Protein AF-S0FQU8-F1 (afdb_monomer_lite)

Sequence (820 aa):
MLRMFKLFRPVVAGIIILVLTVTQLGYSFAAENESRSEVFINEASGVTETLKKLNVEEFNKYVLDFINKNKKAIEDSIINEKLDRFDISEIEFDIGTGGISFNFSAHYVEKILGIPLKITFTGKILAKLKASADYSQLGIQLTGLENFKIAKCPESVENAIKDYLNTVIPNVFFWQEGETPDGYVSCDINNLRNVIQGLLEKEASKTVMDITLPGGTVKVLVDTVQCDKFDIETGDVRSKAFISLDVNLFSGKSAFFKRFCSIELEADLFIDETDNIWLSVKKNVFTLKDGNEGLHKEINGYIEKELVKKFGKEKLIKLGGGIEIKGAPASNLSDRVKNGFSQPSSPCPVIQGNEITPEQEFVKENSLNRPGDPIVIKGQDISALNGINPDELVAFKYDGGWKQIPVQVDERAVVSVAKIYNASEKIMILFELAGRNDVSILTYTDRNTFTLGDPDKTLDSDDEIVFMSKDAGGMPADFSEPAGVTTGPAVRVVISDPLDKKGCGCVYLFRQDGTLDQSAGKQYVKYDFKLLSGDYKTTYKTGDGPNKEDSAVTTPYYSCHFSDRWIKDEIHIMKGSSSGVDILDRHKELFKPGVSTRTEDTFCEGAATGFPAEGCFTANISGPVRAIRSYMGANSGFITQREHIFYEDREDINTYLRVHPISGVVDFLDYSPAAAGMTYTNDLNKSGVIIDGKPDTLMQGPIKWEMAGGDQGSLVTVHNISSDIPGFSYTSYYLDNNNPQVKTDLQFTGDPYAYGASGIWVDKPIDNTDPTNGMAYNMILKRYMYFENPWYSTEGAEQYSLQSQNPFHITVSPYGNNGY

Structure (mmCIF, N/CA/C/O backbone):
data_AF-S0FQU8-F1
#
_entry.id   AF-S0FQU8-F1
#
loop_
_atom_site.group_PDB
_atom_site.id
_atom_site.type_symbol
_atom_site.label_atom_id
_atom_site.label_alt_id
_atom_site.label_comp_id
_atom_site.label_asym_id
_atom_site.label_entity_id
_atom_site.label_seq_id
_atom_site.pdbx_PDB_ins_code
_atom_site.Cartn_x
_atom_site.Cartn_y
_atom_site.Cartn_z
_atom_site.occupancy
_atom_site.B_iso_or_equiv
_atom_site.auth_seq_id
_atom_site.auth_comp_id
_atom_site.auth_asym_id
_atom_site.auth_atom_id
_atom_site.pdbx_PDB_model_num
ATOM 1 N N . MET A 1 1 ? 13.649 7.682 -9.956 1.00 30.06 1 MET A N 1
ATOM 2 C CA . MET A 1 1 ? 14.308 6.936 -11.052 1.00 30.06 1 MET A CA 1
ATOM 3 C C . MET A 1 1 ? 14.580 7.751 -12.323 1.00 30.06 1 MET A C 1
ATOM 5 O O . MET A 1 1 ? 15.750 7.886 -12.635 1.00 30.06 1 MET A O 1
ATOM 9 N N . LEU A 1 2 ? 13.613 8.418 -12.988 1.00 26.58 2 LEU A N 1
ATOM 10 C CA . LEU A 1 2 ? 13.851 9.258 -14.202 1.00 26.58 2 LEU A CA 1
ATOM 11 C C . LEU A 1 2 ? 14.968 10.333 -14.106 1.00 26.58 2 LEU A C 1
ATOM 13 O O . LEU A 1 2 ? 15.479 10.791 -15.128 1.00 26.58 2 LEU A O 1
ATOM 17 N N . ARG A 1 3 ? 15.382 10.740 -12.894 1.00 30.92 3 ARG A N 1
ATOM 18 C CA . ARG A 1 3 ? 16.563 11.600 -12.662 1.00 30.92 3 ARG A CA 1
ATOM 19 C C . ARG A 1 3 ? 17.856 10.831 -12.326 1.00 30.92 3 ARG A C 1
ATOM 21 O O . ARG A 1 3 ? 18.915 11.322 -12.699 1.00 30.92 3 ARG A O 1
ATOM 28 N N . MET A 1 4 ? 17.780 9.607 -11.782 1.00 33.06 4 MET A N 1
ATOM 29 C CA . MET A 1 4 ? 18.905 8.646 -11.779 1.00 33.06 4 MET A CA 1
ATOM 30 C C . MET A 1 4 ? 19.317 8.253 -13.212 1.00 33.06 4 MET A C 1
ATOM 32 O O . MET A 1 4 ? 20.459 7.896 -13.454 1.00 33.06 4 MET A O 1
ATOM 36 N N . PHE A 1 5 ? 18.433 8.411 -14.198 1.00 38.25 5 PHE A N 1
ATOM 37 C CA . PHE A 1 5 ? 18.767 8.206 -15.612 1.00 38.25 5 PHE A CA 1
ATOM 38 C C . PHE A 1 5 ? 19.471 9.408 -16.270 1.00 38.25 5 PHE A C 1
ATOM 40 O O . PHE A 1 5 ? 20.209 9.241 -17.238 1.00 38.25 5 PHE A O 1
ATOM 47 N N . LYS A 1 6 ? 19.356 10.623 -15.702 1.00 34.81 6 LYS A N 1
ATOM 48 C CA . LYS A 1 6 ? 20.204 11.770 -16.100 1.00 34.81 6 LYS A CA 1
ATOM 49 C C . LYS A 1 6 ? 21.647 11.636 -15.593 1.00 34.81 6 LYS A C 1
ATOM 51 O O . LYS A 1 6 ? 22.536 12.278 -16.145 1.00 34.81 6 LYS A O 1
ATOM 56 N N . LEU A 1 7 ? 21.858 10.786 -14.587 1.00 38.00 7 LEU A N 1
ATOM 57 C CA . LEU A 1 7 ? 23.132 10.484 -13.923 1.00 38.00 7 LEU A CA 1
ATOM 58 C C . LEU A 1 7 ? 24.149 9.810 -14.866 1.00 38.00 7 LEU A C 1
ATOM 60 O O . LEU A 1 7 ? 25.350 9.966 -14.681 1.00 38.00 7 LEU A O 1
ATOM 64 N N . PHE A 1 8 ? 23.676 9.142 -15.925 1.00 40.69 8 PHE A N 1
ATOM 65 C CA . PHE A 1 8 ? 24.520 8.440 -16.897 1.00 40.69 8 PHE A CA 1
ATOM 66 C C . PHE A 1 8 ? 24.907 9.280 -18.124 1.00 40.69 8 PHE A C 1
ATOM 68 O O . PHE A 1 8 ? 25.815 8.877 -18.848 1.00 40.69 8 PHE A O 1
ATOM 75 N N . ARG A 1 9 ? 24.302 10.469 -18.347 1.00 38.44 9 ARG A N 1
ATOM 76 C CA . ARG A 1 9 ? 24.731 11.392 -19.432 1.00 38.44 9 ARG A CA 1
ATOM 77 C C . ARG A 1 9 ? 26.245 11.642 -19.420 1.00 38.44 9 ARG A C 1
ATOM 79 O O . ARG A 1 9 ? 26.845 11.575 -20.491 1.00 38.44 9 ARG A O 1
ATOM 86 N N . PRO A 1 10 ? 26.869 11.957 -18.269 1.00 38.81 10 PRO A N 1
ATOM 87 C CA . PRO A 1 10 ? 28.279 12.322 -18.236 1.00 38.81 10 PRO A CA 1
ATOM 88 C C . PRO A 1 10 ? 29.168 11.077 -18.293 1.00 38.81 10 PRO A C 1
ATOM 90 O O . PRO A 1 10 ? 30.103 11.063 -19.081 1.00 38.81 10 PRO A O 1
ATOM 93 N N . VAL A 1 11 ? 28.811 9.999 -17.578 1.00 38.84 11 VAL A N 1
ATOM 94 C CA . VAL A 1 11 ? 29.508 8.694 -17.603 1.00 38.84 11 VAL A CA 1
ATOM 95 C C . VAL A 1 11 ? 29.686 8.212 -19.047 1.00 38.84 11 VAL A C 1
ATOM 97 O O . VAL A 1 11 ? 30.798 7.952 -19.499 1.00 38.84 11 VAL A O 1
ATOM 100 N N . VAL A 1 12 ? 28.591 8.210 -19.809 1.00 40.94 12 VAL A N 1
ATOM 101 C CA . VAL A 1 12 ? 28.555 7.838 -21.229 1.00 40.94 12 VAL A CA 1
ATOM 102 C C . VAL A 1 12 ? 29.362 8.819 -22.076 1.00 40.94 12 VAL A C 1
ATOM 104 O O . VAL A 1 12 ? 30.084 8.396 -22.972 1.00 40.94 12 VAL A O 1
ATOM 107 N N . ALA A 1 13 ? 29.309 10.122 -21.782 1.00 39.38 13 ALA A N 1
ATOM 108 C CA . ALA A 1 13 ? 30.125 11.112 -22.477 1.00 39.38 13 ALA A CA 1
ATOM 109 C C . ALA A 1 13 ? 31.636 10.890 -22.274 1.00 39.38 13 ALA A C 1
ATOM 111 O O . ALA A 1 13 ? 32.382 11.119 -23.220 1.00 39.38 13 ALA A O 1
ATOM 112 N N . GLY A 1 14 ? 32.097 10.409 -21.113 1.00 41.09 14 GLY A N 1
ATOM 113 C CA . GLY A 1 14 ? 33.517 10.075 -20.898 1.00 41.09 14 GLY A CA 1
ATOM 114 C C . GLY A 1 14 ? 33.940 8.740 -21.454 1.00 41.09 14 GLY A C 1
ATOM 115 O O . GLY A 1 14 ? 35.070 8.622 -21.898 1.00 41.09 14 GLY A O 1
ATOM 116 N N . ILE A 1 15 ? 33.039 7.762 -21.494 1.00 46.47 15 ILE A N 1
ATOM 117 C CA . ILE A 1 15 ? 33.277 6.493 -22.192 1.00 46.47 15 ILE A CA 1
ATOM 118 C C . ILE A 1 15 ? 33.388 6.750 -23.701 1.00 46.47 15 ILE A C 1
ATOM 120 O O . ILE A 1 15 ? 34.278 6.225 -24.360 1.00 46.47 15 ILE A O 1
ATOM 124 N N . ILE A 1 16 ? 32.548 7.638 -24.241 1.00 45.81 16 ILE A N 1
ATOM 125 C CA . ILE A 1 16 ? 32.657 8.132 -25.617 1.00 45.81 16 ILE A CA 1
ATOM 126 C C . ILE A 1 16 ? 33.952 8.928 -25.803 1.00 45.81 16 ILE A C 1
ATOM 128 O O . ILE A 1 16 ? 34.575 8.786 -26.843 1.00 45.81 16 ILE A O 1
ATOM 132 N N . ILE A 1 17 ? 34.396 9.729 -24.827 1.00 41.84 17 ILE A N 1
ATOM 133 C CA . ILE A 1 17 ? 35.707 10.394 -24.891 1.00 41.84 17 ILE A CA 1
ATOM 134 C C . ILE A 1 17 ? 36.839 9.364 -24.862 1.00 41.84 17 ILE A C 1
ATOM 136 O O . ILE A 1 17 ? 37.745 9.514 -25.658 1.00 41.84 17 ILE A O 1
ATOM 140 N N . LEU A 1 18 ? 36.790 8.298 -24.059 1.00 39.66 18 LEU A N 1
ATOM 141 C CA . LEU A 1 18 ? 37.797 7.226 -24.050 1.00 39.66 18 LEU A CA 1
ATOM 142 C C . LEU A 1 18 ? 37.891 6.542 -25.426 1.00 39.66 18 LEU A C 1
ATOM 144 O O . LEU A 1 18 ? 38.974 6.457 -25.997 1.00 39.66 18 LEU A O 1
ATOM 148 N N . VAL A 1 19 ? 36.750 6.145 -26.003 1.00 43.06 19 VAL A N 1
ATOM 149 C CA . VAL A 1 19 ? 36.676 5.560 -27.356 1.00 43.06 19 VAL A CA 1
ATOM 150 C C . VAL A 1 19 ? 37.125 6.568 -28.424 1.00 43.06 19 VAL A C 1
ATOM 152 O O . VAL A 1 19 ? 37.843 6.204 -29.351 1.00 43.06 19 VAL A O 1
ATOM 155 N N . LEU A 1 20 ? 36.776 7.851 -28.276 1.00 40.53 20 LEU A N 1
ATOM 156 C CA . LEU A 1 20 ? 37.171 8.902 -29.215 1.00 40.53 20 LEU A CA 1
ATOM 157 C C . LEU A 1 20 ? 38.639 9.323 -29.081 1.00 40.53 20 LEU A C 1
ATOM 159 O O . LEU A 1 20 ? 39.239 9.693 -30.081 1.00 40.53 20 LEU A O 1
ATOM 163 N N . THR A 1 21 ? 39.227 9.256 -27.886 1.00 40.34 21 THR A N 1
ATOM 164 C CA . THR A 1 21 ? 40.646 9.560 -27.629 1.00 40.34 21 THR A CA 1
ATOM 165 C C . THR A 1 21 ? 41.521 8.479 -28.258 1.00 40.34 21 THR A C 1
ATOM 167 O O . THR A 1 21 ? 42.563 8.795 -28.823 1.00 40.34 21 THR A O 1
ATOM 170 N N . VAL A 1 22 ? 41.039 7.230 -28.285 1.00 38.03 22 VAL A N 1
ATOM 171 C CA . VAL A 1 22 ? 41.637 6.141 -29.073 1.00 38.03 22 VAL A CA 1
ATOM 172 C C . VAL A 1 22 ? 41.535 6.417 -30.585 1.00 38.03 22 VAL A C 1
ATOM 174 O O . VAL A 1 22 ? 42.482 6.127 -31.306 1.00 38.03 22 VAL A O 1
ATOM 177 N N . THR A 1 23 ? 40.460 7.055 -31.074 1.00 38.00 23 THR A N 1
ATOM 178 C CA . THR A 1 23 ? 40.341 7.460 -32.498 1.00 38.00 23 THR A CA 1
ATOM 179 C C . THR A 1 23 ? 41.011 8.799 -32.861 1.00 38.00 23 THR A C 1
ATOM 181 O O . THR A 1 23 ? 41.259 9.052 -34.032 1.00 38.00 23 THR A O 1
ATOM 184 N N . GLN A 1 24 ? 41.310 9.681 -31.898 1.00 36.09 24 GLN A N 1
ATOM 185 C CA . GLN A 1 24 ? 41.872 11.027 -32.133 1.00 36.09 24 GLN A CA 1
ATOM 186 C C . GLN A 1 24 ? 43.407 11.077 -32.139 1.00 36.09 24 GLN A C 1
ATOM 188 O O . GLN A 1 24 ? 43.979 12.147 -32.339 1.00 36.09 24 GLN A O 1
ATOM 193 N N . LEU A 1 25 ? 44.091 9.941 -31.974 1.00 34.69 25 LEU A N 1
ATOM 194 C CA . LEU A 1 25 ? 45.551 9.854 -32.107 1.00 34.69 25 LEU A CA 1
ATOM 195 C C . LEU A 1 25 ? 46.058 9.983 -33.566 1.00 34.69 25 LEU A C 1
ATOM 197 O O . LEU A 1 25 ? 47.266 9.953 -33.788 1.00 34.69 25 LEU A O 1
ATOM 201 N N . GLY A 1 26 ? 45.178 10.205 -34.551 1.00 31.62 26 GLY A N 1
ATOM 202 C CA . GLY A 1 26 ? 45.539 10.617 -35.913 1.00 31.62 26 GLY A CA 1
ATOM 203 C C . GLY A 1 26 ? 45.494 12.141 -36.090 1.00 31.62 26 GLY A C 1
ATOM 204 O O . GLY A 1 26 ? 44.419 12.735 -36.153 1.00 31.62 26 GLY A O 1
ATOM 205 N N . TYR A 1 27 ? 46.658 12.790 -36.173 1.00 26.78 27 TYR A N 1
ATOM 206 C CA . TYR A 1 27 ? 46.768 14.217 -36.500 1.00 26.78 27 TYR A CA 1
ATOM 207 C C . TYR A 1 27 ? 46.469 14.506 -37.991 1.00 26.78 27 TYR A C 1
ATOM 209 O O . TYR A 1 27 ? 46.751 13.710 -38.878 1.00 26.78 27 TYR A O 1
ATOM 217 N N . SER A 1 28 ? 45.907 15.695 -38.219 1.00 31.97 28 SER A N 1
ATOM 218 C CA . SER A 1 28 ? 45.266 16.276 -39.416 1.00 31.97 28 SER A CA 1
ATOM 219 C C . SER A 1 28 ? 46.109 16.478 -40.689 1.00 31.97 28 SER A C 1
ATOM 221 O O . SER A 1 28 ? 47.235 16.943 -40.558 1.00 31.97 28 SER A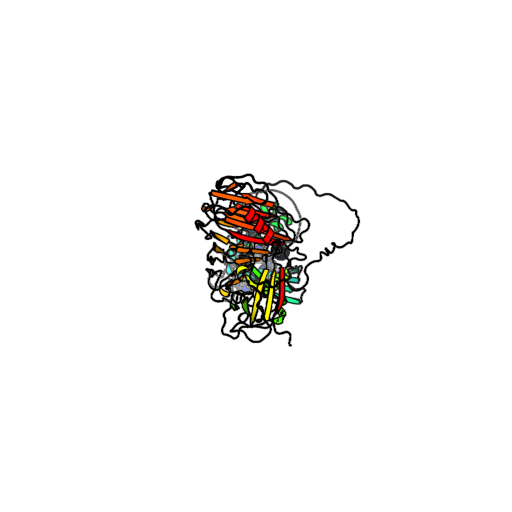 O 1
ATOM 223 N N . PHE A 1 29 ? 45.491 16.379 -41.885 1.00 24.09 29 PHE A N 1
ATOM 224 C CA . PHE A 1 29 ? 45.516 17.390 -42.977 1.00 24.09 29 PHE A CA 1
ATOM 225 C C . PHE A 1 29 ? 44.375 17.156 -44.005 1.00 24.09 29 PHE A C 1
ATOM 227 O O . PHE A 1 29 ? 43.742 16.110 -44.006 1.00 24.09 29 PHE A O 1
ATOM 234 N N . ALA A 1 30 ? 44.042 18.181 -44.800 1.00 25.61 30 ALA A N 1
ATOM 235 C CA . ALA A 1 30 ? 42.754 18.381 -45.478 1.00 25.61 30 ALA A CA 1
ATOM 236 C C . ALA A 1 30 ? 42.638 17.880 -46.943 1.00 25.61 30 ALA A C 1
ATOM 238 O O . ALA A 1 30 ? 43.573 18.043 -47.715 1.00 25.61 30 ALA A O 1
ATOM 239 N N . ALA A 1 31 ? 41.421 17.408 -47.276 1.00 29.11 31 ALA A N 1
ATOM 240 C CA . ALA A 1 31 ? 40.592 17.575 -48.495 1.00 29.11 31 ALA A CA 1
ATOM 241 C C . ALA A 1 31 ? 41.183 17.337 -49.914 1.00 29.11 31 ALA A C 1
ATOM 243 O O . ALA A 1 31 ? 42.023 18.106 -50.357 1.00 29.11 31 ALA A O 1
ATOM 244 N N . GLU A 1 32 ? 40.651 16.377 -50.699 1.00 26.77 32 GLU A N 1
ATOM 245 C CA . GLU A 1 32 ? 39.546 16.527 -51.688 1.00 26.77 32 GLU A CA 1
ATOM 246 C C . GLU A 1 32 ? 39.342 15.267 -52.587 1.00 26.77 32 GLU A C 1
ATOM 248 O O . GLU A 1 32 ? 40.291 14.719 -53.129 1.00 26.77 32 GLU A O 1
ATOM 253 N N . ASN A 1 33 ? 38.060 14.908 -52.777 1.00 27.11 33 ASN A N 1
ATOM 254 C CA . ASN A 1 33 ? 37.357 14.297 -53.930 1.00 27.11 33 ASN A CA 1
ATOM 255 C C . ASN A 1 33 ? 37.579 12.868 -54.520 1.00 27.11 33 ASN A C 1
ATOM 257 O O . ASN A 1 33 ? 38.624 12.511 -55.042 1.00 27.11 33 ASN A O 1
ATOM 261 N N . GLU A 1 34 ? 36.405 12.205 -54.616 1.00 28.61 34 GLU A N 1
ATOM 262 C CA . GLU A 1 34 ? 35.818 11.349 -55.680 1.00 28.61 34 GLU A CA 1
ATOM 263 C C . GLU A 1 34 ? 35.999 9.802 -55.752 1.00 28.61 34 GLU A C 1
ATOM 265 O O . GLU A 1 34 ? 37.003 9.258 -56.185 1.00 28.61 34 GLU A O 1
ATOM 270 N N . SER A 1 35 ? 34.864 9.133 -55.452 1.00 28.05 35 SER A N 1
ATOM 271 C CA . SER A 1 35 ? 34.218 7.952 -56.082 1.00 28.05 35 SER A CA 1
ATOM 272 C C . SER A 1 35 ? 34.878 6.551 -56.137 1.00 28.05 35 SER A C 1
ATOM 274 O O . SER A 1 35 ? 35.732 6.290 -56.970 1.00 28.05 35 SER A O 1
ATOM 276 N N . ARG A 1 36 ? 34.309 5.626 -55.326 1.00 25.69 36 ARG A N 1
ATOM 277 C CA . ARG A 1 36 ? 33.748 4.265 -55.622 1.00 25.69 36 ARG A CA 1
ATOM 278 C C . ARG A 1 36 ? 34.179 3.596 -56.958 1.00 25.69 36 ARG A C 1
ATOM 280 O O . ARG A 1 36 ? 34.014 4.219 -57.995 1.00 25.69 36 ARG A O 1
ATOM 287 N N . SER A 1 37 ? 34.603 2.326 -57.070 1.00 23.67 37 SER A N 1
ATOM 288 C CA . SER A 1 37 ? 34.238 1.065 -56.388 1.00 23.67 37 SER A CA 1
ATOM 289 C C . SER A 1 37 ? 35.248 -0.064 -56.712 1.00 23.67 37 SER A C 1
ATOM 291 O O . SER A 1 37 ? 35.875 -0.026 -57.763 1.00 23.67 37 SER A O 1
ATOM 293 N N . GLU A 1 38 ? 35.221 -1.121 -55.887 1.00 22.06 38 GLU A N 1
ATOM 294 C CA . GLU A 1 38 ? 35.646 -2.520 -56.134 1.00 22.06 38 GLU A CA 1
ATOM 295 C C . GLU A 1 38 ? 37.137 -2.894 -56.008 1.00 22.06 38 GLU A C 1
ATOM 297 O O . GLU A 1 38 ? 37.949 -2.777 -56.921 1.00 22.06 38 GLU A O 1
ATOM 302 N N . VAL A 1 39 ? 37.432 -3.466 -54.834 1.00 21.06 39 VAL A N 1
ATOM 303 C CA . VAL A 1 39 ? 38.631 -4.229 -54.484 1.00 21.06 39 VAL A CA 1
ATOM 304 C C . VAL A 1 39 ? 38.472 -5.668 -54.986 1.00 21.06 39 VAL A C 1
ATOM 306 O O . VAL A 1 39 ? 37.586 -6.390 -54.532 1.00 21.06 39 VAL A O 1
ATOM 309 N N . PHE A 1 40 ? 39.376 -6.104 -55.863 1.00 23.09 40 PHE A N 1
ATOM 310 C CA . PHE A 1 40 ? 39.749 -7.512 -55.998 1.00 23.09 40 PHE A CA 1
ATOM 311 C C . PHE A 1 40 ? 41.177 -7.674 -55.481 1.00 23.09 40 PHE A C 1
ATOM 313 O O . PHE A 1 40 ? 42.123 -7.107 -56.027 1.00 23.09 40 PHE A O 1
ATOM 320 N N . ILE A 1 41 ? 41.301 -8.442 -54.401 1.00 32.69 41 ILE A N 1
ATOM 321 C CA . ILE A 1 41 ? 42.563 -8.850 -53.786 1.00 32.69 41 ILE A CA 1
ATOM 322 C C . ILE A 1 41 ? 43.275 -9.789 -54.762 1.00 32.69 41 ILE A C 1
ATOM 324 O O . ILE A 1 41 ? 42.711 -10.810 -55.156 1.00 32.69 41 ILE A O 1
ATOM 328 N N . ASN A 1 42 ? 44.510 -9.452 -55.132 1.00 24.55 42 ASN A N 1
ATOM 329 C CA . ASN A 1 42 ? 45.421 -10.374 -55.798 1.00 24.55 42 ASN A CA 1
ATOM 330 C C . ASN A 1 42 ? 46.742 -10.464 -55.019 1.00 24.55 42 ASN A C 1
ATOM 332 O O . ASN A 1 42 ? 47.200 -9.502 -54.403 1.00 24.55 42 ASN A O 1
ATOM 336 N N . GLU A 1 43 ? 47.281 -11.673 -55.013 1.00 31.80 43 GLU A N 1
ATOM 337 C CA . GLU A 1 43 ? 48.347 -12.221 -54.184 1.00 31.80 43 GLU A CA 1
ATOM 338 C C . GLU A 1 43 ? 49.638 -11.376 -54.205 1.00 31.80 43 GLU A C 1
ATOM 340 O O . GLU A 1 43 ? 50.146 -11.065 -55.279 1.00 31.80 43 GLU A O 1
ATOM 345 N N . ALA A 1 44 ? 50.173 -11.046 -53.011 1.00 34.53 44 ALA A N 1
ATOM 346 C CA . ALA A 1 44 ? 51.612 -10.917 -52.665 1.00 34.53 44 ALA A CA 1
ATOM 347 C C . ALA A 1 44 ? 52.018 -9.788 -51.677 1.00 34.53 44 ALA A C 1
ATOM 349 O O . ALA A 1 44 ? 53.209 -9.680 -51.385 1.00 34.53 44 ALA A O 1
ATOM 350 N N . SER A 1 45 ? 51.120 -8.977 -51.095 1.00 40.62 45 SER A N 1
ATOM 351 C CA . SER A 1 45 ? 51.558 -7.837 -50.241 1.00 40.62 45 SER A CA 1
ATOM 352 C C . SER A 1 45 ? 50.846 -7.618 -48.892 1.00 40.62 45 SER A C 1
ATOM 354 O O . SER A 1 45 ? 51.090 -6.607 -48.238 1.00 40.62 45 SER A O 1
ATOM 356 N N . GLY A 1 46 ? 50.029 -8.556 -48.404 1.00 42.88 46 GLY A N 1
ATOM 357 C CA . GLY A 1 46 ? 49.144 -8.320 -47.244 1.00 42.88 46 GLY A CA 1
ATOM 358 C C . GLY A 1 46 ? 49.803 -8.115 -45.867 1.00 42.88 46 GLY A C 1
ATOM 359 O O . GLY A 1 46 ? 49.209 -7.485 -45.003 1.00 42.88 46 GLY A O 1
ATOM 360 N N . VAL A 1 47 ? 51.036 -8.577 -45.638 1.00 38.53 47 VAL A N 1
ATOM 361 C CA . VAL A 1 47 ? 51.676 -8.482 -44.303 1.00 38.53 47 VAL A CA 1
ATOM 362 C C . VAL A 1 47 ? 52.151 -7.062 -43.989 1.00 38.53 47 VAL A C 1
ATOM 364 O O . VAL A 1 47 ? 52.114 -6.616 -42.845 1.00 38.53 47 VAL A O 1
ATOM 367 N N . THR A 1 48 ? 52.592 -6.324 -45.007 1.00 39.50 48 THR A N 1
ATOM 368 C CA . THR A 1 48 ? 53.160 -4.982 -44.826 1.00 39.50 48 THR A CA 1
ATOM 369 C C . THR A 1 48 ? 52.072 -3.938 -44.563 1.00 39.50 48 THR A C 1
ATOM 371 O O . THR A 1 48 ? 52.313 -2.977 -43.845 1.00 39.50 48 THR A O 1
ATOM 374 N N . GLU A 1 49 ? 50.865 -4.143 -45.094 1.00 39.47 49 GLU A N 1
ATOM 375 C CA . GLU A 1 49 ? 49.689 -3.283 -44.886 1.00 39.47 49 GLU A CA 1
ATOM 376 C C . GLU A 1 49 ? 49.145 -3.381 -43.451 1.00 39.47 49 GLU A C 1
ATOM 378 O O . GLU A 1 49 ? 48.866 -2.354 -42.834 1.00 39.47 49 GLU A O 1
ATOM 383 N N . THR A 1 50 ? 49.062 -4.589 -42.882 1.00 38.50 50 THR A N 1
ATOM 384 C CA . THR A 1 50 ? 48.597 -4.813 -41.500 1.00 38.50 50 THR A CA 1
ATOM 385 C C . THR A 1 50 ? 49.627 -4.360 -40.460 1.00 38.50 50 THR A C 1
ATOM 387 O O . THR A 1 50 ? 49.261 -3.785 -39.437 1.00 38.50 50 THR A O 1
ATOM 390 N N . LEU A 1 51 ? 50.927 -4.550 -40.726 1.00 36.59 51 LEU A N 1
ATOM 391 C CA . LEU A 1 51 ? 52.006 -4.162 -39.802 1.00 36.59 51 LEU A CA 1
ATOM 392 C C . LEU A 1 51 ? 52.281 -2.651 -39.767 1.00 36.59 51 LEU A C 1
ATOM 394 O O . LEU A 1 51 ? 52.671 -2.139 -38.721 1.00 36.59 51 LEU A O 1
ATOM 398 N N . LYS A 1 52 ? 52.011 -1.914 -40.855 1.00 37.69 52 LYS A N 1
ATOM 399 C CA . LYS A 1 52 ? 52.133 -0.439 -40.915 1.00 37.69 52 LYS A CA 1
ATOM 400 C C . LYS A 1 52 ? 51.229 0.318 -39.928 1.00 37.69 52 LYS A C 1
ATOM 402 O O . LYS A 1 52 ? 51.367 1.530 -39.801 1.00 37.69 52 LYS A O 1
ATOM 407 N N . LYS A 1 53 ? 50.303 -0.380 -39.262 1.00 43.25 53 LYS A N 1
ATOM 408 C CA . LYS A 1 53 ? 49.203 0.188 -38.466 1.00 43.25 53 LYS A CA 1
ATOM 409 C C . LYS A 1 53 ? 49.277 -0.170 -36.975 1.00 43.25 53 LYS A C 1
ATOM 411 O O . LYS A 1 53 ? 48.408 0.224 -36.203 1.00 43.25 53 LYS A O 1
ATOM 416 N N . LEU A 1 54 ? 50.330 -0.875 -36.554 1.00 42.53 54 LEU A N 1
ATOM 417 C CA . LEU A 1 54 ? 50.785 -0.870 -35.160 1.00 42.53 54 LEU A CA 1
ATOM 418 C C . LEU A 1 54 ? 51.492 0.462 -34.879 1.00 42.53 54 LEU A C 1
ATOM 420 O O . LEU A 1 54 ? 51.984 1.090 -35.814 1.00 42.53 54 LEU A O 1
ATOM 424 N N . ASN A 1 55 ? 51.557 0.896 -33.614 1.00 51.31 55 ASN A N 1
ATOM 425 C CA . ASN A 1 55 ? 52.342 2.071 -33.225 1.00 51.31 55 ASN A CA 1
ATOM 426 C C . ASN A 1 55 ? 53.743 1.961 -33.843 1.00 51.31 55 ASN A C 1
ATOM 428 O O . ASN A 1 55 ? 54.537 1.106 -33.446 1.00 51.31 55 ASN A O 1
ATOM 432 N N . VAL A 1 56 ? 54.004 2.795 -34.852 1.00 52.03 56 VAL A N 1
ATOM 433 C CA . VAL A 1 56 ? 55.165 2.667 -35.735 1.00 52.03 56 VAL A CA 1
ATOM 434 C C . VAL A 1 56 ? 56.457 2.731 -34.927 1.00 52.03 56 VAL A C 1
ATOM 436 O O . VAL A 1 56 ? 57.383 1.980 -35.211 1.00 52.03 56 VAL A O 1
ATOM 439 N N . GLU A 1 57 ? 56.509 3.545 -33.869 1.00 53.38 57 GLU A N 1
ATOM 440 C CA . GLU A 1 57 ? 57.669 3.602 -32.975 1.00 53.38 57 GLU A CA 1
ATOM 441 C C . GLU A 1 57 ? 57.879 2.299 -32.196 1.00 53.38 57 GLU A C 1
ATOM 443 O O . GLU A 1 57 ? 59.001 1.797 -32.133 1.00 53.38 57 GLU A O 1
ATOM 448 N N . GLU A 1 58 ? 56.822 1.727 -31.616 1.00 54.69 58 GLU A N 1
ATOM 449 C CA . GLU A 1 58 ? 56.926 0.503 -30.811 1.00 54.69 58 GLU A CA 1
ATOM 450 C C . GLU A 1 58 ? 57.206 -0.728 -31.679 1.00 54.69 58 GLU A C 1
ATOM 452 O O . GLU A 1 58 ? 58.026 -1.569 -31.307 1.00 54.69 58 GLU A O 1
ATOM 457 N N . PHE A 1 59 ? 56.595 -0.810 -32.862 1.00 56.44 59 PHE A N 1
ATOM 458 C CA . PHE A 1 59 ? 56.858 -1.888 -33.809 1.00 56.44 59 PHE A CA 1
ATOM 459 C C . PHE A 1 59 ? 58.260 -1.780 -34.422 1.00 56.44 59 PHE A C 1
ATOM 461 O O . PHE A 1 59 ? 58.981 -2.777 -34.479 1.00 56.44 59 PHE A O 1
ATOM 468 N N . ASN A 1 60 ? 58.703 -0.575 -34.798 1.00 61.28 60 ASN A N 1
ATOM 469 C CA . ASN A 1 60 ? 60.075 -0.365 -35.264 1.00 61.28 60 ASN A CA 1
ATOM 470 C C . ASN A 1 60 ? 61.084 -0.730 -34.176 1.00 61.28 60 ASN A C 1
ATOM 472 O O . ASN A 1 60 ? 62.074 -1.399 -34.466 1.00 61.28 60 ASN A O 1
ATOM 476 N N . LYS A 1 61 ? 60.819 -0.356 -32.920 1.00 66.06 61 LYS A N 1
ATOM 477 C CA . LYS A 1 61 ? 61.655 -0.750 -31.783 1.00 66.06 61 LYS A CA 1
ATOM 478 C C . LYS A 1 61 ? 61.711 -2.269 -31.625 1.00 66.06 61 LYS A C 1
ATOM 480 O O . LYS A 1 61 ? 62.799 -2.810 -31.481 1.00 66.06 61 LYS A O 1
ATOM 485 N N . TYR A 1 62 ? 60.576 -2.959 -31.725 1.00 63.94 62 TYR A N 1
ATOM 486 C CA . TYR A 1 62 ? 60.524 -4.421 -31.665 1.00 63.94 62 TYR A CA 1
ATOM 487 C C . TYR A 1 62 ? 61.351 -5.088 -32.778 1.00 63.94 62 TYR A C 1
ATOM 489 O O . TYR A 1 62 ? 62.149 -5.982 -32.497 1.00 63.94 62 TYR A O 1
ATOM 497 N N . VAL A 1 63 ? 61.212 -4.636 -34.030 1.00 64.44 63 VAL A N 1
ATOM 498 C CA . VAL A 1 63 ? 61.974 -5.176 -35.172 1.00 64.44 63 VAL A CA 1
ATOM 499 C C . VAL A 1 63 ? 63.471 -4.884 -35.026 1.00 64.44 63 VAL A C 1
ATOM 501 O O . VAL A 1 63 ? 64.296 -5.761 -35.277 1.00 64.44 63 VAL A O 1
ATOM 504 N N . LEU A 1 64 ? 63.845 -3.687 -34.569 1.00 73.94 64 LEU A N 1
ATOM 505 C CA . LEU A 1 64 ? 65.242 -3.333 -34.307 1.00 73.94 64 LEU A CA 1
ATOM 506 C C . LEU A 1 64 ? 65.837 -4.160 -33.162 1.00 73.94 64 LEU A C 1
ATOM 508 O O . LEU A 1 64 ? 66.955 -4.659 -33.293 1.00 73.94 64 LEU A O 1
ATOM 512 N N . ASP A 1 65 ? 65.102 -4.356 -32.068 1.00 71.38 65 ASP A N 1
ATOM 513 C CA . ASP A 1 65 ? 65.518 -5.209 -30.951 1.00 71.38 65 ASP A CA 1
ATOM 514 C C . ASP A 1 65 ? 65.677 -6.669 -31.408 1.00 71.38 65 ASP A C 1
ATOM 516 O O . ASP A 1 65 ? 66.654 -7.330 -31.046 1.00 71.38 65 ASP A O 1
ATOM 520 N N . PHE A 1 66 ? 64.785 -7.154 -32.278 1.00 69.31 66 PHE A N 1
ATOM 521 C CA . PHE A 1 66 ? 64.886 -8.470 -32.908 1.00 69.31 66 PHE A CA 1
ATOM 522 C C . PHE A 1 66 ? 66.153 -8.613 -33.765 1.00 69.31 66 PHE A C 1
ATOM 524 O O . PHE A 1 66 ? 66.896 -9.584 -33.598 1.00 69.31 66 PHE A O 1
ATOM 531 N N . ILE A 1 67 ? 66.450 -7.652 -34.647 1.00 72.94 67 ILE A N 1
ATOM 532 C CA . ILE A 1 67 ? 67.662 -7.696 -35.486 1.00 72.94 67 ILE A CA 1
ATOM 533 C C . ILE A 1 67 ? 68.912 -7.636 -34.608 1.00 72.94 67 ILE A C 1
ATOM 535 O O . ILE A 1 67 ? 69.837 -8.423 -34.797 1.00 72.94 67 ILE A O 1
ATOM 539 N N . ASN A 1 68 ? 68.931 -6.750 -33.610 1.00 78.44 68 ASN A N 1
ATOM 540 C CA . ASN A 1 68 ? 70.055 -6.613 -32.688 1.00 78.44 68 ASN A CA 1
ATOM 541 C C . ASN A 1 68 ? 70.301 -7.894 -31.880 1.00 78.44 68 ASN A C 1
ATOM 543 O O . ASN A 1 68 ? 71.453 -8.301 -31.725 1.00 78.44 68 ASN A O 1
ATOM 547 N N . LYS A 1 69 ? 69.241 -8.564 -31.412 1.00 77.06 69 LYS A N 1
ATOM 548 C CA . LYS A 1 69 ? 69.336 -9.834 -30.672 1.00 77.06 69 LYS A CA 1
ATOM 549 C C . LYS A 1 69 ? 69.896 -10.971 -31.534 1.00 77.06 69 LYS A C 1
ATOM 551 O O . LYS A 1 69 ? 70.636 -11.804 -31.020 1.00 77.06 69 LYS A O 1
ATOM 556 N N . ASN A 1 70 ? 69.589 -10.989 -32.834 1.00 74.31 70 ASN A N 1
ATOM 557 C CA . ASN A 1 70 ? 70.024 -12.040 -33.768 1.00 74.31 70 ASN A CA 1
ATOM 558 C C . ASN A 1 70 ? 71.251 -11.667 -34.608 1.00 74.31 70 ASN A C 1
ATOM 560 O O . ASN A 1 70 ? 71.717 -12.468 -35.416 1.00 74.31 70 ASN A O 1
ATOM 564 N N . LYS A 1 71 ? 71.808 -10.473 -34.397 1.00 84.06 71 LYS A N 1
ATOM 565 C CA . LYS A 1 71 ? 72.907 -9.894 -35.172 1.00 84.06 71 LYS A CA 1
ATOM 566 C C . LYS A 1 71 ? 74.066 -10.864 -35.411 1.00 84.06 71 LYS A C 1
ATOM 568 O O . LYS A 1 71 ? 74.544 -10.974 -36.534 1.00 84.06 71 LYS A O 1
ATOM 573 N N . LYS A 1 72 ? 74.486 -11.599 -34.377 1.00 82.00 72 LYS A N 1
ATOM 574 C CA . LYS A 1 72 ? 75.625 -12.518 -34.477 1.00 82.00 72 LYS A CA 1
ATOM 575 C C . LYS A 1 72 ? 75.341 -13.726 -35.375 1.00 82.00 72 LYS A C 1
ATOM 577 O O . LYS A 1 72 ? 76.173 -14.080 -36.200 1.00 82.00 72 LYS A O 1
ATOM 582 N N . ALA A 1 73 ? 74.145 -14.305 -35.271 1.00 79.94 73 ALA A N 1
ATOM 583 C CA . ALA A 1 73 ? 73.718 -15.376 -36.170 1.00 79.94 73 ALA A CA 1
ATOM 584 C C . ALA A 1 73 ? 73.662 -14.884 -37.625 1.00 79.94 73 ALA A C 1
ATOM 586 O O . ALA A 1 73 ? 73.989 -15.633 -38.547 1.00 79.94 73 ALA A O 1
ATOM 587 N N . ILE A 1 74 ? 73.312 -13.604 -37.819 1.00 80.88 74 ILE A N 1
ATOM 588 C CA . ILE A 1 74 ? 73.303 -12.984 -39.141 1.00 80.88 74 ILE A CA 1
ATOM 589 C C . ILE A 1 74 ? 74.703 -12.902 -39.736 1.00 80.88 74 ILE A C 1
ATOM 591 O O . ILE A 1 74 ? 74.936 -13.394 -40.842 1.00 80.88 74 ILE A O 1
ATOM 595 N N . GLU A 1 75 ? 75.634 -12.342 -38.975 1.00 87.00 75 GLU A N 1
ATOM 596 C CA . GLU A 1 75 ? 77.051 -12.261 -39.326 1.00 87.00 75 GLU A CA 1
ATOM 597 C C . GLU A 1 75 ? 77.640 -13.639 -39.662 1.00 87.00 75 GLU A C 1
ATOM 599 O O . GLU A 1 75 ? 78.268 -13.807 -40.708 1.00 87.00 75 GLU A O 1
ATOM 604 N N . ASP A 1 76 ? 77.381 -14.642 -38.821 1.00 84.75 76 ASP A N 1
ATOM 605 C CA . ASP A 1 76 ? 77.973 -15.976 -38.950 1.00 84.75 76 ASP A CA 1
ATOM 606 C C . ASP A 1 76 ? 77.481 -16.741 -40.188 1.00 84.75 76 ASP A C 1
ATOM 608 O O . ASP A 1 76 ? 78.239 -17.513 -40.768 1.00 84.75 76 ASP A O 1
ATOM 612 N N . SER A 1 77 ? 76.251 -16.499 -40.647 1.00 82.56 77 SER A N 1
ATOM 613 C CA . SER A 1 77 ? 75.714 -17.155 -41.852 1.00 82.56 77 SER A CA 1
ATOM 614 C C . SER A 1 77 ? 76.306 -16.637 -43.174 1.00 82.56 77 SER A C 1
ATOM 616 O O . SER A 1 77 ? 76.222 -17.311 -44.200 1.00 82.56 77 SER A O 1
ATOM 618 N N . ILE A 1 78 ? 76.885 -15.431 -43.161 1.00 83.62 78 ILE A N 1
ATOM 619 C CA . ILE A 1 78 ? 77.507 -14.800 -44.334 1.00 83.62 78 ILE A CA 1
ATOM 620 C C . ILE A 1 78 ? 78.994 -15.182 -44.414 1.00 83.62 78 ILE A C 1
ATOM 622 O O . ILE A 1 78 ? 79.569 -15.227 -45.507 1.00 83.62 78 ILE A O 1
ATOM 626 N N . ILE A 1 79 ? 79.614 -15.470 -43.264 1.00 88.38 79 ILE A N 1
ATOM 627 C CA . ILE A 1 79 ? 81.011 -15.901 -43.158 1.00 88.38 79 ILE A CA 1
ATOM 628 C C . ILE A 1 79 ? 81.205 -17.233 -43.889 1.00 88.38 79 ILE A C 1
ATOM 630 O O . ILE A 1 79 ? 80.468 -18.199 -43.708 1.00 88.38 79 ILE A O 1
ATOM 634 N N . ASN A 1 80 ? 82.231 -17.290 -44.732 1.00 87.56 80 ASN A N 1
ATOM 635 C CA . ASN A 1 80 ? 82.602 -18.478 -45.497 1.00 87.56 80 ASN A CA 1
ATOM 636 C C . ASN A 1 80 ? 84.097 -18.448 -45.843 1.00 87.56 80 ASN A C 1
ATOM 638 O O . ASN A 1 80 ? 84.833 -17.572 -45.396 1.00 87.56 80 ASN A O 1
ATOM 642 N N . GLU A 1 81 ? 84.565 -19.392 -46.661 1.00 87.25 81 GLU A N 1
ATOM 643 C CA . GLU A 1 81 ? 85.985 -19.497 -47.028 1.00 87.25 81 GLU A CA 1
ATOM 644 C C . GLU A 1 81 ? 86.573 -18.232 -47.677 1.00 87.25 81 GLU A C 1
ATOM 646 O O . GLU A 1 81 ? 87.780 -18.010 -47.572 1.00 87.25 81 GLU A O 1
ATOM 651 N N . LYS A 1 82 ? 85.738 -17.394 -48.309 1.00 88.25 82 LYS A N 1
ATOM 652 C CA . LYS A 1 82 ? 86.161 -16.122 -48.908 1.00 88.25 82 LYS A CA 1
ATOM 653 C C . LYS A 1 82 ? 85.835 -14.900 -48.057 1.00 88.25 82 LYS A C 1
ATOM 655 O O . LYS A 1 82 ? 86.340 -13.825 -48.358 1.00 88.25 82 LYS A O 1
ATOM 660 N N . LEU A 1 83 ? 85.021 -15.037 -47.011 1.00 89.12 83 LEU A N 1
ATOM 661 C CA . LEU A 1 83 ? 84.660 -13.971 -46.074 1.00 89.12 83 LEU A CA 1
ATOM 662 C C . LEU A 1 83 ? 84.955 -14.440 -44.653 1.00 89.12 83 LEU A C 1
ATOM 664 O O . LEU A 1 83 ? 84.087 -15.017 -44.007 1.00 89.12 83 LEU A O 1
ATOM 668 N N . ASP A 1 84 ? 86.174 -14.201 -44.163 1.00 88.31 84 ASP A N 1
ATOM 669 C CA . ASP A 1 84 ? 86.603 -14.697 -42.844 1.00 88.31 84 ASP A CA 1
ATOM 670 C C . ASP A 1 84 ? 86.092 -13.838 -41.673 1.00 88.31 84 ASP A C 1
ATOM 672 O O . ASP A 1 84 ? 86.251 -14.208 -40.508 1.00 88.31 84 ASP A O 1
ATOM 676 N N . ARG A 1 85 ? 85.468 -12.693 -41.976 1.00 90.25 85 ARG A N 1
ATOM 677 C CA . ARG A 1 85 ? 84.833 -11.799 -41.006 1.00 90.25 85 ARG A CA 1
ATOM 678 C C . ARG A 1 85 ? 83.727 -10.977 -41.660 1.00 90.25 85 ARG A C 1
ATOM 680 O O . ARG A 1 85 ? 83.929 -10.442 -42.752 1.00 90.25 85 ARG A O 1
ATOM 687 N N . PHE A 1 86 ? 82.614 -10.817 -40.953 1.00 90.75 86 PHE A N 1
ATOM 688 C CA . PHE A 1 86 ? 81.496 -9.961 -41.333 1.00 90.75 86 PHE A CA 1
ATOM 689 C C . PHE A 1 86 ? 80.887 -9.359 -40.060 1.00 90.75 86 PHE A C 1
ATOM 691 O O . PHE A 1 86 ? 80.441 -10.110 -39.205 1.00 90.75 86 PHE A O 1
ATOM 698 N N . ASP A 1 87 ? 80.903 -8.034 -39.914 1.00 90.50 87 ASP A N 1
ATOM 699 C CA . ASP A 1 87 ? 80.369 -7.325 -38.745 1.00 90.50 87 ASP A CA 1
ATOM 700 C C . ASP A 1 87 ? 79.289 -6.336 -39.191 1.00 90.50 87 ASP A C 1
ATOM 702 O O . ASP A 1 87 ? 79.549 -5.476 -40.034 1.00 90.50 87 ASP A O 1
ATOM 706 N N . ILE A 1 88 ? 78.097 -6.417 -38.606 1.00 89.69 88 ILE A N 1
ATOM 707 C CA . ILE A 1 88 ? 76.971 -5.520 -38.885 1.00 89.69 88 ILE A CA 1
ATOM 708 C C . ILE A 1 88 ? 77.038 -4.293 -37.963 1.00 89.69 88 ILE A C 1
ATOM 710 O O . ILE A 1 88 ? 77.435 -4.369 -36.800 1.00 89.69 88 ILE A O 1
ATOM 714 N N . SER A 1 89 ? 76.617 -3.132 -38.444 1.00 84.12 89 SER A N 1
ATOM 715 C CA . SER A 1 89 ? 76.521 -1.881 -37.687 1.00 84.12 89 SER A CA 1
ATOM 716 C C . SER A 1 89 ? 75.379 -1.019 -38.222 1.00 84.12 89 SER A C 1
ATOM 718 O O . SER A 1 89 ? 75.032 -1.149 -39.386 1.00 84.12 89 SER A O 1
ATOM 720 N N . GLU A 1 90 ? 74.830 -0.122 -37.397 1.00 80.50 90 GLU A N 1
ATOM 721 C CA . GLU A 1 90 ? 73.831 0.882 -37.820 1.00 80.50 90 GLU A CA 1
ATOM 722 C C . GLU A 1 90 ? 72.658 0.273 -38.606 1.00 80.50 90 GLU A C 1
ATOM 724 O O . GLU A 1 90 ? 72.580 0.366 -39.829 1.00 80.50 90 GLU A O 1
ATOM 729 N N . ILE A 1 91 ? 71.762 -0.399 -37.879 1.00 83.62 91 ILE A N 1
ATOM 730 C CA . ILE A 1 91 ? 70.554 -1.002 -38.444 1.00 83.62 91 ILE A CA 1
ATOM 731 C C . ILE A 1 91 ? 69.455 0.058 -38.501 1.00 83.62 91 ILE A C 1
ATOM 733 O O . ILE A 1 91 ? 69.075 0.630 -37.480 1.00 83.62 91 ILE A O 1
ATOM 737 N N . GLU A 1 92 ? 68.923 0.270 -39.694 1.00 78.56 92 GLU A N 1
ATOM 738 C CA . GLU A 1 92 ? 67.789 1.135 -39.984 1.00 78.56 92 GLU A CA 1
ATOM 739 C C . GLU A 1 92 ? 66.635 0.270 -40.498 1.00 78.56 92 GLU A C 1
ATOM 741 O O . GLU A 1 92 ? 66.823 -0.601 -41.351 1.00 78.56 92 GLU A O 1
ATOM 746 N N . PHE A 1 93 ? 65.428 0.512 -39.994 1.00 77.06 93 PHE A N 1
ATOM 747 C CA . PHE A 1 93 ? 64.217 -0.134 -40.485 1.00 77.06 93 PHE A CA 1
ATOM 748 C C . PHE A 1 93 ? 63.211 0.925 -40.919 1.00 77.06 93 PHE A C 1
ATOM 750 O O . PHE A 1 93 ? 62.859 1.813 -40.142 1.00 77.06 93 PHE A O 1
ATOM 757 N N . ASP A 1 94 ? 62.752 0.807 -42.161 1.00 65.38 94 ASP A N 1
ATOM 758 C CA . ASP A 1 94 ? 61.688 1.620 -42.730 1.00 65.38 94 ASP A CA 1
ATOM 759 C C . ASP A 1 94 ? 60.443 0.754 -42.957 1.00 65.38 94 ASP A C 1
ATOM 761 O O . ASP A 1 94 ? 60.346 -0.041 -43.898 1.00 65.38 94 ASP A O 1
ATOM 765 N N . ILE A 1 95 ? 59.453 0.945 -42.086 1.00 57.03 95 ILE A N 1
ATOM 766 C CA . ILE A 1 95 ? 58.160 0.260 -42.149 1.00 57.03 95 ILE A CA 1
ATOM 767 C C . ILE A 1 95 ? 57.377 0.592 -43.429 1.00 57.03 95 ILE A C 1
ATOM 769 O O . ILE A 1 95 ? 56.596 -0.230 -43.913 1.00 57.03 95 ILE A O 1
ATOM 773 N N . GLY A 1 96 ? 57.590 1.783 -44.003 1.00 49.38 96 GLY A N 1
ATOM 774 C CA . GLY A 1 96 ? 56.918 2.268 -45.206 1.00 49.38 96 GLY A CA 1
ATOM 775 C C . GLY A 1 96 ? 57.249 1.411 -46.423 1.00 49.38 96 GLY A C 1
ATOM 776 O O . GLY A 1 96 ? 56.375 1.118 -47.245 1.00 49.38 96 GLY A O 1
ATOM 777 N N . THR A 1 97 ? 58.489 0.939 -46.490 1.00 59.53 97 THR A N 1
ATOM 778 C CA . THR A 1 97 ? 58.999 0.098 -47.578 1.00 59.53 97 THR A CA 1
ATOM 779 C C . THR A 1 97 ? 59.153 -1.373 -47.180 1.00 59.53 97 THR A C 1
ATOM 781 O O . THR A 1 97 ? 59.376 -2.220 -48.046 1.00 59.53 97 THR A O 1
ATOM 784 N N . GLY A 1 98 ? 59.032 -1.697 -45.884 1.00 58.06 98 GLY A N 1
ATOM 785 C CA . GLY A 1 98 ? 59.432 -2.997 -45.332 1.00 58.06 98 GLY A CA 1
ATOM 786 C C . GLY A 1 98 ? 60.935 -3.259 -45.490 1.00 58.06 98 GLY A C 1
ATOM 787 O O . GLY A 1 98 ? 61.380 -4.409 -45.402 1.00 58.06 98 GLY A O 1
ATOM 788 N N . GLY A 1 99 ? 61.690 -2.198 -45.792 1.00 71.31 99 GLY A N 1
ATOM 789 C CA . GLY A 1 99 ? 63.112 -2.211 -46.064 1.00 71.31 99 GLY A CA 1
ATOM 790 C C . GLY A 1 99 ? 63.882 -2.154 -44.759 1.00 71.31 99 GLY A C 1
ATOM 791 O O . GLY A 1 99 ? 63.738 -1.232 -43.961 1.00 71.31 99 GLY A O 1
ATOM 792 N N . ILE A 1 100 ? 64.715 -3.158 -44.548 1.00 80.25 100 ILE A N 1
ATOM 793 C CA . ILE A 1 100 ? 65.742 -3.146 -43.520 1.00 80.25 100 ILE A CA 1
ATOM 794 C C . ILE A 1 100 ? 67.034 -2.794 -44.233 1.00 80.25 100 ILE A C 1
ATOM 796 O O . ILE A 1 100 ? 67.330 -3.327 -45.303 1.00 80.25 100 ILE A O 1
ATOM 800 N N . SER A 1 101 ? 67.826 -1.917 -43.647 1.00 82.75 101 SER A N 1
ATOM 801 C CA . SER A 1 101 ? 69.164 -1.674 -44.142 1.00 82.75 101 SER A CA 1
ATOM 802 C C . SER A 1 101 ? 70.144 -1.623 -42.995 1.00 82.75 101 SER A C 1
ATOM 804 O O . SER A 1 101 ? 69.817 -1.154 -41.911 1.00 82.75 101 SER A O 1
ATOM 806 N N . PHE A 1 102 ? 71.338 -2.150 -43.209 1.00 87.19 102 PHE A N 1
ATOM 807 C CA . PHE A 1 102 ? 72.391 -2.045 -42.216 1.00 87.19 102 PHE A CA 1
ATOM 808 C C . PHE A 1 102 ? 73.741 -1.866 -42.885 1.00 87.19 102 PHE A C 1
ATOM 810 O O . PHE A 1 102 ? 74.002 -2.404 -43.968 1.00 87.19 102 PHE A O 1
ATOM 817 N N . ASN A 1 103 ? 74.597 -1.093 -42.228 1.00 87.00 103 ASN A N 1
ATOM 818 C CA . ASN A 1 103 ? 75.992 -0.961 -42.607 1.00 87.00 103 ASN A CA 1
ATOM 819 C C . ASN A 1 103 ? 76.759 -2.206 -42.149 1.00 87.00 103 ASN A C 1
ATOM 821 O O . ASN A 1 103 ? 76.386 -2.874 -41.186 1.00 87.00 103 ASN A O 1
ATOM 825 N N . PHE A 1 104 ? 77.839 -2.548 -42.837 1.00 89.06 104 PHE A N 1
ATOM 826 C CA . PHE A 1 104 ? 78.696 -3.648 -42.415 1.00 89.06 104 PHE A CA 1
ATOM 827 C C . PHE A 1 104 ? 80.165 -3.381 -42.731 1.00 89.06 104 PHE A C 1
ATOM 829 O O . PHE A 1 104 ? 80.494 -2.564 -43.594 1.00 89.06 104 PHE A O 1
ATOM 836 N N . SER A 1 105 ? 81.042 -4.114 -42.051 1.00 86.50 105 SER A N 1
ATOM 837 C CA . SER A 1 105 ? 82.466 -4.245 -42.355 1.00 86.50 105 SER A CA 1
ATOM 838 C C . SER A 1 105 ? 82.795 -5.717 -42.565 1.00 86.50 105 SER A C 1
ATOM 840 O O . SER A 1 105 ? 82.439 -6.551 -41.738 1.00 86.50 105 SER A O 1
ATOM 842 N N . ALA A 1 106 ? 83.500 -6.055 -43.641 1.00 88.31 106 ALA A N 1
ATOM 843 C CA . ALA A 1 106 ? 83.851 -7.438 -43.947 1.00 88.31 106 ALA A CA 1
ATOM 844 C C . ALA A 1 106 ? 85.308 -7.590 -44.382 1.00 88.31 106 ALA A C 1
ATOM 846 O O . ALA A 1 106 ? 85.938 -6.647 -44.868 1.00 88.31 106 ALA A O 1
ATOM 847 N N . HIS A 1 107 ? 85.842 -8.795 -44.195 1.00 90.12 107 HIS A N 1
ATOM 848 C CA . HIS A 1 107 ? 87.169 -9.189 -44.650 1.00 90.12 107 HIS A CA 1
ATOM 849 C C . HIS A 1 107 ? 87.046 -10.254 -45.734 1.00 90.12 107 HIS A C 1
ATOM 851 O O . HIS A 1 107 ? 86.626 -11.376 -45.463 1.00 90.12 107 HIS A O 1
ATOM 857 N N . TYR A 1 108 ? 87.454 -9.907 -46.952 1.00 88.44 108 TYR A N 1
ATOM 858 C CA . TYR A 1 108 ? 87.526 -10.851 -48.059 1.00 88.44 108 TYR A CA 1
ATOM 859 C C . TYR A 1 108 ? 88.926 -11.439 -48.173 1.00 88.44 108 TYR A C 1
ATOM 861 O O . TYR A 1 108 ? 89.915 -10.697 -48.154 1.00 88.44 108 TYR A O 1
ATOM 869 N N . VAL A 1 109 ? 89.002 -12.762 -48.294 1.00 86.44 109 VAL A N 1
ATOM 870 C CA . VAL A 1 109 ? 90.251 -13.518 -48.395 1.00 86.44 109 VAL A CA 1
ATOM 871 C C . VAL A 1 109 ? 90.194 -14.422 -49.616 1.00 86.44 109 VAL A C 1
ATOM 873 O O . VAL A 1 109 ? 89.379 -15.331 -49.698 1.00 86.44 109 VAL A O 1
ATOM 876 N N . GLU A 1 110 ? 91.099 -14.212 -50.565 1.00 86.75 110 GLU A N 1
ATOM 877 C CA . GLU A 1 110 ? 91.219 -15.077 -51.738 1.00 86.75 110 GLU A CA 1
ATOM 878 C C . GLU A 1 110 ? 92.679 -15.175 -52.182 1.00 86.75 110 GLU A C 1
ATOM 880 O O . GLU A 1 110 ? 93.496 -14.305 -51.887 1.00 86.75 110 GLU A O 1
ATOM 885 N N . LYS A 1 111 ? 93.046 -16.246 -52.888 1.00 82.56 111 LYS A N 1
ATOM 886 C CA . LYS A 1 111 ? 94.368 -16.359 -53.514 1.00 82.56 111 LYS A CA 1
ATOM 887 C C . LYS A 1 111 ? 94.252 -16.067 -55.000 1.00 82.56 111 LYS A C 1
ATOM 889 O O . LYS A 1 111 ? 93.717 -16.883 -55.744 1.00 82.56 111 LYS A O 1
ATOM 894 N N . ILE A 1 112 ? 94.829 -14.956 -55.444 1.00 77.44 112 ILE A N 1
ATOM 895 C CA . ILE A 1 112 ? 94.910 -14.618 -56.867 1.00 77.44 112 ILE A CA 1
ATOM 896 C C . ILE A 1 112 ? 96.333 -14.920 -57.332 1.00 77.44 112 ILE A C 1
ATOM 898 O O . ILE A 1 112 ? 97.292 -14.338 -56.829 1.00 77.44 112 ILE A O 1
ATOM 902 N N . LEU A 1 113 ? 96.484 -15.878 -58.255 1.00 76.62 113 LEU A N 1
ATOM 903 C CA . LEU A 1 113 ? 97.789 -16.328 -58.775 1.00 76.62 113 LEU A CA 1
ATOM 904 C C . LEU A 1 113 ? 98.785 -16.752 -57.670 1.00 76.62 113 LEU A C 1
ATOM 906 O O . LEU A 1 113 ? 99.988 -16.536 -57.778 1.00 76.62 113 LEU A O 1
ATOM 910 N N . GLY A 1 114 ? 98.278 -17.345 -56.583 1.00 75.88 114 GLY A N 1
ATOM 911 C CA . GLY A 1 114 ? 99.085 -17.807 -55.446 1.00 75.88 114 GLY A CA 1
ATOM 912 C C . GLY A 1 114 ? 99.444 -16.728 -54.416 1.00 75.88 114 GLY A C 1
ATOM 913 O O . GLY A 1 114 ? 99.975 -17.070 -53.360 1.00 75.88 114 GLY A O 1
ATOM 914 N N . ILE A 1 115 ? 99.110 -15.458 -54.669 1.00 76.94 115 ILE A N 1
ATOM 915 C CA . ILE A 1 115 ? 99.309 -14.355 -53.722 1.00 76.94 115 ILE A CA 1
ATOM 916 C C . ILE A 1 115 ? 98.048 -14.215 -52.856 1.00 76.94 115 ILE A C 1
ATOM 918 O O . ILE A 1 115 ? 96.949 -14.107 -53.408 1.00 76.94 115 ILE A O 1
ATOM 922 N N . PRO A 1 116 ? 98.165 -14.229 -51.514 1.00 81.12 116 PRO A N 1
ATOM 923 C CA . PRO A 1 116 ? 97.028 -13.996 -50.636 1.00 81.12 116 PRO A CA 1
ATOM 924 C C . PRO A 1 116 ? 96.573 -12.539 -50.750 1.00 81.12 116 PRO A C 1
ATOM 926 O O . PRO A 1 116 ? 97.321 -11.611 -50.445 1.00 81.12 116 PRO A O 1
ATOM 929 N N . LEU A 1 117 ? 95.332 -12.352 -51.176 1.00 83.69 117 LEU A N 1
ATOM 930 C CA . LEU A 1 117 ? 94.630 -11.083 -51.171 1.00 83.69 117 LEU A CA 1
ATOM 931 C C . LEU A 1 117 ? 93.751 -11.036 -49.923 1.00 83.69 117 LEU A C 1
ATOM 933 O O . LEU A 1 117 ? 92.885 -11.891 -49.747 1.00 83.69 117 LEU A O 1
ATOM 937 N N . LYS A 1 118 ? 93.977 -10.038 -49.066 1.00 85.81 118 LYS A N 1
ATOM 938 C CA . LYS A 1 118 ? 93.106 -9.738 -47.928 1.00 85.81 118 LYS A CA 1
ATOM 939 C C . LYS A 1 118 ? 92.646 -8.293 -48.026 1.00 85.81 118 LYS A C 1
ATOM 941 O O . LYS A 1 118 ? 93.474 -7.385 -47.986 1.00 85.81 118 LYS A O 1
ATOM 946 N N . ILE A 1 119 ? 91.344 -8.092 -48.187 1.00 86.38 119 ILE A N 1
ATOM 947 C CA . ILE A 1 119 ? 90.747 -6.765 -48.352 1.00 86.38 119 ILE A CA 1
ATOM 948 C C . ILE A 1 119 ? 89.683 -6.567 -47.281 1.00 86.38 119 ILE A C 1
ATOM 950 O O . ILE A 1 119 ? 88.771 -7.379 -47.147 1.00 86.38 119 ILE A O 1
ATOM 954 N N . THR A 1 120 ? 89.793 -5.456 -46.556 1.00 85.56 120 THR A N 1
ATOM 955 C CA . THR A 1 120 ? 88.737 -4.959 -45.673 1.00 85.56 120 THR A CA 1
ATOM 956 C C . THR A 1 120 ? 87.931 -3.906 -46.416 1.00 85.56 120 THR A C 1
ATOM 958 O O . THR A 1 120 ? 88.502 -2.997 -47.024 1.00 85.56 120 THR A O 1
ATOM 961 N N . PHE A 1 121 ? 86.613 -4.014 -46.359 1.00 87.00 121 PHE A N 1
ATOM 962 C CA . PHE A 1 121 ? 85.702 -3.063 -46.985 1.00 87.00 121 PHE A CA 1
ATOM 963 C C . PHE A 1 121 ? 84.438 -2.909 -46.155 1.00 87.00 121 PHE A C 1
ATOM 965 O O . PHE A 1 121 ? 84.112 -3.754 -45.321 1.00 87.00 121 PHE A O 1
ATOM 972 N N . THR A 1 122 ? 83.730 -1.818 -46.415 1.00 84.69 122 THR A N 1
ATOM 973 C CA . THR A 1 122 ? 82.427 -1.534 -45.832 1.00 84.69 122 THR A CA 1
ATOM 974 C C . THR A 1 122 ? 81.379 -1.422 -46.929 1.00 84.69 122 THR A C 1
ATOM 976 O O . THR A 1 122 ? 81.690 -1.132 -48.086 1.00 84.69 122 THR A O 1
ATOM 979 N N . GLY A 1 123 ? 80.125 -1.664 -46.576 1.00 85.38 123 GLY A N 1
ATOM 980 C CA . GLY A 1 123 ? 79.004 -1.513 -47.495 1.00 85.38 123 GLY A CA 1
ATOM 981 C C . GLY A 1 123 ? 77.682 -1.421 -46.752 1.00 85.38 123 GLY A C 1
ATOM 982 O O . GLY A 1 123 ? 77.645 -1.554 -45.528 1.00 85.38 123 GLY A O 1
ATOM 983 N N . LYS A 1 124 ? 76.600 -1.205 -47.502 1.00 85.50 124 LYS A N 1
ATOM 984 C CA . LYS A 1 124 ? 75.228 -1.251 -46.994 1.00 85.50 124 LYS A CA 1
ATOM 985 C C . LYS A 1 124 ? 74.527 -2.464 -47.601 1.00 85.50 124 LYS A C 1
ATOM 987 O O . LYS A 1 124 ? 74.608 -2.682 -48.810 1.00 85.50 124 LYS A O 1
ATOM 992 N N . ILE A 1 125 ? 73.883 -3.280 -46.773 1.00 85.06 125 ILE A N 1
ATOM 993 C CA . ILE A 1 125 ? 73.017 -4.372 -47.238 1.00 85.06 125 ILE A CA 1
ATOM 994 C C . ILE A 1 125 ? 71.571 -3.930 -47.108 1.00 85.06 125 ILE A C 1
ATOM 996 O O . ILE A 1 125 ? 71.180 -3.356 -46.093 1.00 85.06 125 ILE A O 1
ATOM 1000 N N . LEU A 1 126 ? 70.786 -4.237 -48.138 1.00 83.06 126 LEU A N 1
ATOM 1001 C CA . LEU A 1 126 ? 69.337 -4.140 -48.124 1.00 83.06 126 LEU A CA 1
ATOM 1002 C C . LEU A 1 126 ? 68.747 -5.502 -47.798 1.00 83.06 126 LEU A C 1
ATOM 1004 O O . LEU A 1 126 ? 69.107 -6.513 -48.403 1.00 83.06 126 LEU A O 1
ATOM 1008 N N . ALA A 1 127 ? 67.788 -5.522 -46.895 1.00 81.44 127 ALA A N 1
ATOM 1009 C CA . ALA A 1 127 ? 67.044 -6.693 -46.491 1.00 81.44 127 ALA A CA 1
ATOM 1010 C C . ALA A 1 127 ? 65.546 -6.384 -46.460 1.00 81.44 127 ALA A C 1
ATOM 1012 O O . ALA A 1 127 ? 65.122 -5.230 -46.411 1.00 81.44 127 ALA A O 1
ATOM 1013 N N . LYS A 1 128 ? 64.729 -7.430 -46.521 1.00 75.94 128 LYS A N 1
ATOM 1014 C CA . LYS A 1 128 ? 63.275 -7.337 -46.429 1.00 75.94 128 LYS A CA 1
ATOM 1015 C C . LYS A 1 128 ? 62.774 -8.236 -45.319 1.00 75.94 128 LYS A C 1
ATOM 1017 O O . LYS A 1 128 ? 63.247 -9.365 -45.164 1.00 75.94 128 LYS A O 1
ATOM 1022 N N . LEU A 1 129 ? 61.785 -7.738 -44.589 1.00 68.56 129 LEU A N 1
ATOM 1023 C CA . LEU A 1 129 ? 61.043 -8.551 -43.640 1.00 68.56 129 LEU A CA 1
ATOM 1024 C C . LEU A 1 129 ? 60.196 -9.582 -44.404 1.00 68.56 129 LEU A C 1
ATOM 1026 O O . LEU A 1 129 ? 59.568 -9.270 -45.421 1.00 68.56 129 LEU A O 1
ATOM 1030 N N . LYS A 1 130 ? 60.190 -10.819 -43.921 1.00 65.75 130 LYS A N 1
ATOM 1031 C CA . LYS A 1 130 ? 59.370 -11.926 -44.417 1.00 65.75 130 LYS A CA 1
ATOM 1032 C C . LYS A 1 130 ? 58.559 -12.494 -43.262 1.00 65.75 130 LYS A C 1
ATOM 1034 O O . LYS A 1 130 ? 59.000 -12.438 -42.122 1.00 65.75 130 LYS A O 1
ATOM 1039 N N . ALA A 1 131 ? 57.389 -13.040 -43.562 1.00 55.78 131 ALA A N 1
ATOM 1040 C CA . ALA A 1 131 ? 56.591 -13.785 -42.599 1.00 55.78 131 ALA A CA 1
ATOM 1041 C C . ALA A 1 131 ? 56.423 -15.233 -43.067 1.00 55.78 131 ALA A C 1
ATOM 1043 O O . ALA A 1 131 ? 56.468 -15.492 -44.276 1.00 55.78 131 ALA A O 1
ATOM 1044 N N . SER A 1 132 ? 56.226 -16.149 -42.117 1.00 54.03 132 SER A N 1
ATOM 1045 C CA . SER A 1 132 ? 55.761 -17.514 -42.381 1.00 54.03 132 SER A CA 1
ATOM 1046 C C . SER A 1 132 ? 54.436 -17.531 -43.130 1.00 54.03 132 SER A C 1
ATOM 1048 O O . SER A 1 132 ? 53.671 -16.569 -43.094 1.00 54.03 132 SER A O 1
ATOM 1050 N N . ALA A 1 133 ? 54.184 -18.619 -43.863 1.00 50.16 133 ALA A N 1
ATOM 1051 C CA . ALA A 1 133 ? 52.962 -18.771 -44.652 1.00 50.16 133 ALA A CA 1
ATOM 1052 C C . ALA A 1 133 ? 51.694 -18.775 -43.775 1.00 50.16 133 ALA A C 1
ATOM 1054 O O . ALA A 1 133 ? 50.623 -18.420 -44.250 1.00 50.16 133 ALA A O 1
ATOM 1055 N N . ASP A 1 134 ? 51.836 -19.148 -42.501 1.00 47.31 134 ASP A N 1
ATOM 1056 C CA . ASP A 1 134 ? 50.815 -19.092 -41.450 1.00 47.31 134 ASP A CA 1
ATOM 1057 C C . ASP A 1 134 ? 50.915 -17.824 -40.571 1.00 47.31 134 ASP A C 1
ATOM 1059 O O . ASP A 1 134 ? 50.194 -17.699 -39.586 1.00 47.31 134 ASP A O 1
ATOM 1063 N N . TYR A 1 135 ? 51.823 -16.899 -40.902 1.00 49.53 135 TYR A N 1
ATOM 1064 C CA . TYR A 1 135 ? 52.072 -15.623 -40.219 1.00 49.53 135 TYR A CA 1
ATOM 1065 C C . TYR A 1 135 ? 52.488 -15.703 -38.739 1.00 49.53 135 TYR A C 1
ATOM 1067 O O . TYR A 1 135 ? 52.585 -14.672 -38.074 1.00 49.53 135 TYR A O 1
ATOM 1075 N N . SER A 1 136 ? 52.792 -16.895 -38.223 1.00 47.44 136 SER A N 1
ATOM 1076 C CA . SER A 1 136 ? 53.217 -17.107 -36.835 1.00 47.44 136 SER A CA 1
ATOM 1077 C C . SER A 1 136 ? 54.663 -16.664 -36.548 1.00 47.44 136 SER A C 1
ATOM 1079 O O . SER A 1 136 ? 55.037 -16.486 -35.383 1.00 47.44 136 SER A O 1
ATOM 1081 N N . GLN A 1 137 ? 55.480 -16.451 -37.589 1.00 54.31 137 GLN A N 1
ATOM 1082 C CA . GLN A 1 137 ? 56.903 -16.114 -37.487 1.00 54.31 137 GLN A CA 1
ATOM 1083 C C . GLN A 1 137 ? 57.299 -14.963 -38.419 1.00 54.31 137 GLN A C 1
ATOM 1085 O O . GLN A 1 137 ? 56.796 -14.843 -39.537 1.00 54.31 137 GLN A O 1
ATOM 1090 N N . LEU A 1 138 ? 58.255 -14.142 -37.972 1.00 55.81 138 LEU A N 1
ATOM 1091 C CA . LEU A 1 138 ? 58.896 -13.091 -38.765 1.00 55.81 138 LEU A CA 1
ATOM 1092 C C . LEU A 1 138 ? 60.374 -13.437 -38.987 1.00 55.81 138 LEU A C 1
ATOM 1094 O O . LEU A 1 138 ? 61.086 -13.788 -38.049 1.00 55.81 138 LEU A O 1
ATOM 1098 N N . GLY A 1 139 ? 60.832 -13.316 -40.229 1.00 66.44 139 GLY A N 1
ATOM 1099 C CA . GLY A 1 139 ? 62.202 -13.570 -40.663 1.00 66.44 139 GLY A CA 1
ATOM 1100 C C . GLY A 1 139 ? 62.746 -12.435 -41.524 1.00 66.44 139 GLY A C 1
ATOM 1101 O O . GLY A 1 139 ? 62.023 -11.521 -41.927 1.00 66.44 139 GLY A O 1
ATOM 1102 N N . ILE A 1 140 ? 64.043 -12.482 -41.817 1.00 75.12 140 ILE 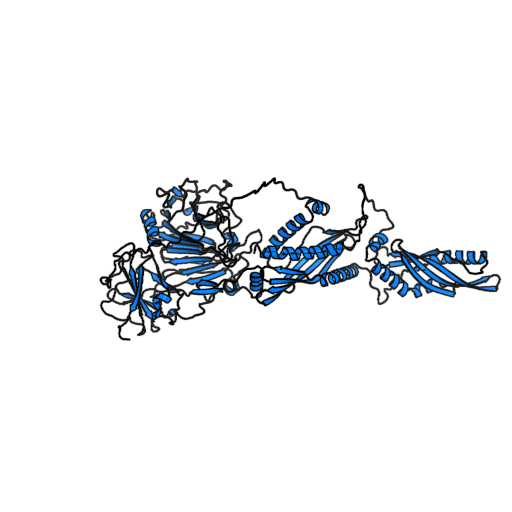A N 1
ATOM 1103 C CA . ILE A 1 140 ? 64.719 -11.463 -42.627 1.00 75.12 140 ILE A CA 1
ATOM 1104 C C . ILE A 1 140 ? 65.382 -12.142 -43.810 1.00 75.12 140 ILE A C 1
ATOM 1106 O O . ILE A 1 140 ? 66.136 -13.102 -43.653 1.00 75.12 140 ILE A O 1
ATOM 1110 N N . GLN A 1 141 ? 65.106 -11.619 -44.999 1.00 80.31 141 GLN A N 1
ATOM 1111 C CA . GLN A 1 141 ? 65.788 -12.010 -46.220 1.00 80.31 141 GLN A CA 1
ATOM 1112 C C . GLN A 1 141 ? 66.709 -10.876 -46.647 1.00 80.31 141 GLN A C 1
ATOM 1114 O O . GLN A 1 141 ? 66.247 -9.754 -46.860 1.00 80.31 141 GLN A O 1
ATOM 1119 N N . LEU A 1 142 ? 67.996 -11.160 -46.820 1.00 82.56 142 LEU A N 1
ATOM 1120 C CA . LEU A 1 142 ? 68.893 -10.189 -47.436 1.00 82.56 142 LEU A CA 1
ATOM 1121 C C . LEU A 1 142 ? 68.607 -10.147 -48.941 1.00 82.56 142 LEU A C 1
ATOM 1123 O O . LEU A 1 142 ? 68.379 -11.172 -49.572 1.00 82.56 142 LEU A O 1
ATOM 1127 N N . THR A 1 143 ? 68.553 -8.954 -49.518 1.00 79.50 143 THR A N 1
ATOM 1128 C CA . THR A 1 143 ? 68.064 -8.741 -50.891 1.00 79.50 143 THR A CA 1
ATOM 1129 C C . THR A 1 143 ? 69.104 -8.157 -51.834 1.00 79.50 143 THR A C 1
ATOM 1131 O O . THR A 1 143 ? 68.961 -8.311 -53.044 1.00 79.50 143 THR A O 1
ATOM 1134 N N . GLY A 1 144 ? 70.167 -7.540 -51.316 1.00 82.12 144 GLY A N 1
ATOM 1135 C CA . GLY A 1 144 ? 71.281 -7.082 -52.143 1.00 82.12 144 GLY A CA 1
ATOM 1136 C C . GLY A 1 144 ? 72.184 -6.063 -51.460 1.00 82.12 144 GLY A C 1
ATOM 1137 O O . GLY A 1 144 ? 71.960 -5.679 -50.312 1.00 82.12 144 GLY A O 1
ATOM 1138 N N . LEU A 1 145 ? 73.215 -5.633 -52.188 1.00 86.38 145 LEU A N 1
ATOM 1139 C CA . LEU A 1 145 ? 74.135 -4.576 -51.775 1.00 86.38 145 LEU A CA 1
ATOM 1140 C C . LEU A 1 145 ? 73.721 -3.213 -52.326 1.00 86.38 145 LEU A C 1
ATOM 1142 O O . LEU A 1 145 ? 73.377 -3.080 -53.500 1.00 86.38 145 LEU A O 1
ATOM 1146 N N . GLU A 1 146 ? 73.891 -2.185 -51.506 1.00 83.06 146 GLU A N 1
ATOM 1147 C CA . GLU A 1 146 ? 73.773 -0.785 -51.891 1.00 83.06 146 GLU A CA 1
ATOM 1148 C C . GLU A 1 146 ? 75.076 -0.040 -51.563 1.00 83.06 146 GLU A C 1
ATOM 1150 O O . GLU A 1 146 ? 75.744 -0.322 -50.567 1.00 83.06 146 GLU A O 1
ATOM 1155 N N . ASN A 1 147 ? 75.463 0.913 -52.419 1.00 73.88 147 ASN A N 1
ATOM 1156 C CA . ASN A 1 147 ? 76.604 1.815 -52.196 1.00 73.88 147 ASN A CA 1
ATOM 1157 C C . ASN A 1 147 ? 77.947 1.119 -51.876 1.00 73.88 147 ASN A C 1
ATOM 1159 O O . ASN A 1 147 ? 78.782 1.656 -51.150 1.00 73.88 147 ASN A O 1
ATOM 1163 N N . PHE A 1 148 ? 78.173 -0.072 -52.438 1.00 83.62 148 PHE A N 1
ATOM 1164 C CA . PHE A 1 148 ? 79.413 -0.830 -52.268 1.00 83.62 148 PHE A CA 1
ATOM 1165 C C . PHE A 1 148 ? 80.595 -0.162 -52.979 1.00 83.62 148 PHE A C 1
ATOM 1167 O O . PHE A 1 148 ? 80.528 0.051 -54.191 1.00 83.62 148 PHE A O 1
ATOM 1174 N N . LYS A 1 149 ? 81.674 0.124 -52.239 1.00 79.94 149 LYS A N 1
ATOM 1175 C CA . LYS A 1 149 ? 82.930 0.652 -52.785 1.00 79.94 149 LYS A CA 1
ATOM 1176 C C . LYS A 1 149 ? 84.114 0.261 -51.909 1.00 79.94 149 LYS A C 1
ATOM 1178 O O . LYS A 1 149 ? 84.049 0.398 -50.689 1.00 79.94 149 LYS A O 1
ATOM 1183 N N . ILE A 1 150 ? 85.226 -0.148 -52.514 1.00 85.25 150 ILE A N 1
ATOM 1184 C CA . ILE A 1 150 ? 86.443 -0.514 -51.786 1.00 85.25 150 ILE A CA 1
ATOM 1185 C C . ILE A 1 150 ? 87.487 0.584 -51.993 1.00 85.25 150 ILE A C 1
ATOM 1187 O O . ILE A 1 150 ? 87.977 0.836 -53.094 1.00 85.25 150 ILE A O 1
ATOM 1191 N N . ALA A 1 151 ? 87.862 1.269 -50.912 1.00 82.69 151 ALA A N 1
ATOM 1192 C CA . ALA A 1 151 ? 88.817 2.367 -50.995 1.00 82.69 151 ALA A CA 1
ATOM 1193 C C . ALA A 1 151 ? 90.168 1.897 -51.570 1.00 82.69 151 ALA A C 1
ATOM 1195 O O . ALA A 1 151 ? 90.816 1.012 -51.016 1.00 82.69 151 ALA A O 1
ATOM 1196 N N . LYS A 1 152 ? 90.621 2.551 -52.651 1.00 82.38 152 LYS A N 1
ATOM 1197 C CA . LYS A 1 152 ? 91.912 2.293 -53.322 1.00 82.38 152 LYS A CA 1
ATOM 1198 C C . LYS A 1 152 ? 92.057 0.864 -53.887 1.00 82.38 152 LYS A C 1
ATOM 1200 O O . LYS A 1 152 ? 93.177 0.368 -53.994 1.00 82.38 152 LYS A O 1
ATOM 1205 N N . CYS A 1 153 ? 90.953 0.221 -54.268 1.00 82.00 153 CYS A N 1
ATOM 1206 C CA . CYS A 1 153 ? 90.952 -1.075 -54.947 1.00 82.00 153 CYS A CA 1
ATOM 1207 C C . CYS A 1 153 ? 90.853 -0.902 -56.476 1.00 82.00 153 CYS A C 1
ATOM 1209 O O . CYS A 1 153 ? 90.134 -0.012 -56.932 1.00 82.00 153 CYS A O 1
ATOM 1211 N N . PRO A 1 154 ? 91.551 -1.715 -57.292 1.00 85.38 154 PRO A N 1
ATOM 1212 C CA . PRO A 1 154 ? 91.291 -1.768 -58.727 1.00 85.38 154 PRO A CA 1
ATOM 1213 C C . PRO A 1 154 ? 89.838 -2.168 -59.013 1.00 85.38 154 PRO A C 1
ATOM 1215 O O . PRO A 1 154 ? 89.332 -3.120 -58.422 1.00 85.38 154 PRO A O 1
ATOM 1218 N N . GLU A 1 155 ? 89.195 -1.488 -59.963 1.00 84.44 155 GLU A N 1
ATOM 1219 C CA . GLU A 1 155 ? 87.775 -1.683 -60.302 1.00 84.44 155 GLU A CA 1
ATOM 1220 C C . GLU A 1 155 ? 87.437 -3.140 -60.664 1.00 84.44 155 GLU A C 1
ATOM 1222 O O . GLU A 1 155 ? 86.379 -3.645 -60.305 1.00 84.44 155 GLU A O 1
ATOM 1227 N N . SER A 1 156 ? 88.366 -3.864 -61.296 1.00 80.12 156 SER A N 1
ATOM 1228 C CA . SER A 1 156 ? 88.193 -5.286 -61.614 1.00 80.12 156 SER A CA 1
ATOM 1229 C C . SER A 1 156 ? 88.108 -6.190 -60.378 1.00 80.12 156 SER A C 1
ATOM 1231 O O . SER A 1 156 ? 87.375 -7.174 -60.396 1.00 80.12 156 SER A O 1
ATOM 1233 N N . VAL A 1 157 ? 88.833 -5.863 -59.304 1.00 82.00 157 VAL A N 1
ATOM 1234 C CA . VAL A 1 157 ? 88.808 -6.611 -58.036 1.00 82.00 157 VAL A CA 1
ATOM 1235 C C . VAL A 1 157 ? 87.583 -6.214 -57.214 1.00 82.00 157 VAL A C 1
ATOM 1237 O O . VAL A 1 157 ? 86.925 -7.078 -56.642 1.00 82.00 157 VAL A O 1
ATOM 1240 N N . GLU A 1 158 ? 87.232 -4.926 -57.206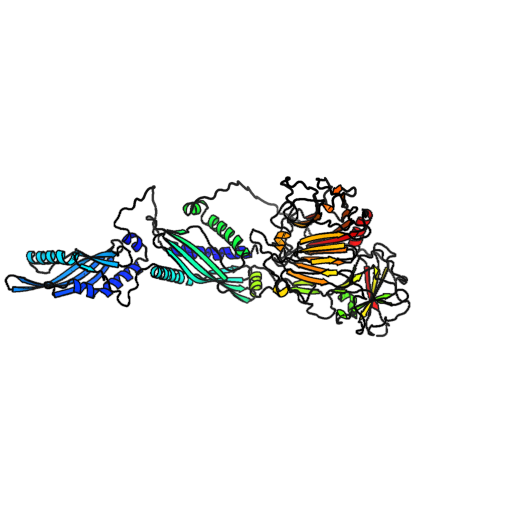 1.00 87.00 158 GLU A N 1
ATOM 1241 C CA . GLU A 1 158 ? 86.003 -4.431 -56.577 1.00 87.00 158 GLU A CA 1
ATOM 1242 C C . GLU A 1 158 ? 84.753 -5.070 -57.195 1.00 87.00 158 GLU A C 1
ATOM 1244 O O . GLU A 1 158 ? 83.904 -5.573 -56.459 1.00 87.00 158 GLU A O 1
ATOM 1249 N N . ASN A 1 159 ? 84.671 -5.131 -58.528 1.00 86.56 159 ASN A N 1
ATOM 1250 C CA . ASN A 1 159 ? 83.559 -5.772 -59.230 1.00 86.56 159 ASN A CA 1
ATOM 1251 C C . ASN A 1 159 ? 83.505 -7.278 -58.958 1.00 86.56 159 ASN A C 1
ATOM 1253 O O . ASN A 1 159 ? 82.429 -7.793 -58.682 1.00 86.56 159 ASN A O 1
ATOM 1257 N N . ALA A 1 160 ? 84.646 -7.975 -58.929 1.00 84.62 160 ALA A N 1
ATOM 1258 C CA . ALA A 1 160 ? 84.674 -9.402 -58.603 1.00 84.62 160 ALA A CA 1
ATOM 1259 C C . ALA A 1 160 ? 84.158 -9.694 -57.180 1.00 84.62 160 ALA A C 1
ATOM 1261 O O . ALA A 1 160 ? 83.381 -10.628 -56.980 1.00 84.62 160 ALA A O 1
ATOM 1262 N N . ILE A 1 161 ? 84.543 -8.877 -56.191 1.00 87.75 161 ILE A N 1
ATOM 1263 C CA . ILE A 1 161 ? 84.051 -9.006 -54.810 1.00 87.75 161 ILE A CA 1
ATOM 1264 C C . ILE A 1 161 ? 82.563 -8.649 -54.736 1.00 87.75 161 ILE A C 1
ATOM 1266 O O . ILE A 1 161 ? 81.798 -9.335 -54.061 1.00 87.75 161 ILE A O 1
ATOM 1270 N N . LYS A 1 162 ? 82.130 -7.605 -55.449 1.00 87.75 162 LYS A N 1
ATOM 1271 C CA . LYS A 1 162 ? 80.725 -7.192 -55.510 1.00 87.75 162 LYS A CA 1
ATOM 1272 C C . LYS A 1 162 ? 79.839 -8.268 -56.140 1.00 87.75 162 LYS A C 1
ATOM 1274 O O . LYS A 1 162 ? 78.785 -8.571 -55.589 1.00 87.75 162 LYS A O 1
ATOM 1279 N N . ASP A 1 163 ? 80.272 -8.876 -57.240 1.00 86.88 163 ASP A N 1
ATOM 1280 C CA . ASP A 1 163 ? 79.563 -9.969 -57.913 1.00 86.88 163 ASP A CA 1
ATOM 1281 C C . ASP A 1 163 ? 79.481 -11.210 -57.017 1.00 86.88 163 ASP A C 1
ATOM 1283 O O . ASP A 1 163 ? 78.423 -11.836 -56.899 1.00 86.88 163 ASP A O 1
ATOM 1287 N N . TYR A 1 164 ? 80.569 -11.524 -56.307 1.00 87.69 164 TYR A N 1
ATOM 1288 C CA . TYR A 1 164 ? 80.573 -12.590 -55.310 1.00 87.69 164 TYR A CA 1
ATOM 1289 C C . TYR A 1 164 ? 79.569 -12.322 -54.183 1.00 87.69 164 TYR A C 1
ATOM 1291 O O . TYR A 1 164 ? 78.728 -13.167 -53.881 1.00 87.69 164 TYR A O 1
ATOM 1299 N N . LEU A 1 165 ? 79.595 -11.128 -53.590 1.00 85.94 165 LEU A N 1
ATOM 1300 C CA . LEU A 1 165 ? 78.674 -10.756 -52.517 1.00 85.94 165 LEU A CA 1
ATOM 1301 C C . LEU A 1 165 ? 77.217 -10.728 -52.987 1.00 85.94 165 LEU A C 1
ATOM 1303 O O . LEU A 1 165 ? 76.347 -11.203 -52.268 1.00 85.94 165 LEU A O 1
ATOM 1307 N N . ASN A 1 166 ? 76.945 -10.263 -54.206 1.00 84.75 166 ASN A N 1
ATOM 1308 C CA . ASN A 1 166 ? 75.612 -10.334 -54.811 1.00 84.75 166 ASN A CA 1
ATOM 1309 C C . ASN A 1 166 ? 75.150 -11.773 -55.086 1.00 84.75 166 ASN A C 1
ATOM 1311 O O . ASN A 1 166 ? 73.962 -11.993 -55.290 1.00 84.75 166 ASN A O 1
ATOM 1315 N N . THR A 1 167 ? 76.056 -12.751 -55.072 1.00 83.69 167 THR A N 1
ATOM 1316 C CA . THR A 1 167 ? 75.709 -14.176 -55.157 1.00 83.69 167 THR A CA 1
ATOM 1317 C C . THR A 1 167 ? 75.462 -14.775 -53.772 1.00 83.69 167 THR A C 1
ATOM 1319 O O . THR A 1 167 ? 74.559 -15.590 -53.599 1.00 83.69 167 THR A O 1
ATOM 1322 N N . VAL A 1 168 ? 76.246 -14.377 -52.767 1.00 81.94 168 VAL A N 1
ATOM 1323 C CA . VAL A 1 168 ? 76.141 -14.924 -51.405 1.00 81.94 168 VAL A CA 1
ATOM 1324 C C . VAL A 1 168 ? 74.972 -14.301 -50.643 1.00 81.94 168 VAL A C 1
ATOM 1326 O O . VAL A 1 168 ? 74.171 -15.026 -50.066 1.00 81.94 168 VAL A O 1
ATOM 1329 N N . ILE A 1 169 ? 74.832 -12.974 -50.677 1.00 81.31 169 ILE A N 1
ATOM 1330 C CA . ILE A 1 169 ? 73.896 -12.217 -49.833 1.00 81.31 169 ILE A CA 1
ATOM 1331 C C . ILE A 1 169 ? 72.427 -12.574 -50.111 1.00 81.31 169 ILE A C 1
ATOM 1333 O O . ILE A 1 169 ? 71.735 -12.900 -49.151 1.00 81.31 169 ILE A O 1
ATOM 1337 N N . PRO A 1 170 ? 71.915 -12.590 -51.361 1.00 76.38 170 PRO A N 1
ATOM 1338 C CA . PRO A 1 170 ? 70.494 -12.861 -51.610 1.00 76.38 170 PRO A CA 1
ATOM 1339 C C . PRO A 1 170 ? 70.022 -14.270 -51.224 1.00 76.38 170 PRO A C 1
ATOM 1341 O O . PRO A 1 170 ? 68.818 -14.513 -51.134 1.00 76.38 170 PRO A O 1
ATOM 1344 N N . ASN A 1 171 ? 70.965 -15.192 -51.003 1.00 67.38 171 ASN A N 1
ATOM 1345 C CA . ASN A 1 171 ? 70.704 -16.571 -50.593 1.00 67.38 171 ASN A CA 1
ATOM 1346 C C . ASN A 1 171 ? 70.703 -16.757 -49.068 1.00 67.38 171 ASN A C 1
ATOM 1348 O O . ASN A 1 171 ? 70.468 -17.866 -48.591 1.00 67.38 171 ASN A O 1
ATOM 1352 N N . VAL A 1 172 ? 70.948 -15.694 -48.298 1.00 70.50 172 VAL A N 1
ATOM 1353 C CA . VAL A 1 172 ? 70.894 -15.739 -46.838 1.00 70.50 172 VAL A CA 1
ATOM 1354 C C . VAL A 1 172 ? 69.476 -15.420 -46.370 1.00 70.50 172 VAL A C 1
ATOM 1356 O O . VAL A 1 172 ? 68.993 -14.285 -46.458 1.00 70.50 172 VAL A O 1
ATOM 1359 N N . PHE A 1 173 ? 68.817 -16.453 -45.852 1.00 66.81 173 PHE A N 1
ATOM 1360 C CA . PHE A 1 173 ? 67.503 -16.385 -45.230 1.00 66.81 173 PHE A CA 1
ATOM 1361 C C . PHE A 1 173 ? 67.638 -16.683 -43.740 1.00 66.81 173 PHE A C 1
ATOM 1363 O O . PHE A 1 173 ? 68.154 -17.735 -43.368 1.00 66.81 173 PHE A O 1
ATOM 1370 N N . PHE A 1 174 ? 67.119 -15.804 -42.886 1.00 66.12 174 PHE A N 1
ATOM 1371 C CA . PHE A 1 174 ? 66.993 -16.102 -41.460 1.00 66.12 174 PHE A CA 1
ATOM 1372 C C . PHE A 1 174 ? 65.595 -16.600 -41.162 1.00 66.12 174 PHE A C 1
ATOM 1374 O O . PHE A 1 174 ? 64.675 -15.811 -40.949 1.00 66.12 174 PHE A O 1
ATOM 1381 N N . TRP A 1 175 ? 65.480 -17.924 -41.165 1.00 59.50 175 TRP A N 1
ATOM 1382 C CA . TRP A 1 175 ? 64.390 -18.679 -40.565 1.00 59.50 175 TRP A CA 1
ATOM 1383 C C . TRP A 1 175 ? 65.034 -19.661 -39.602 1.00 59.50 175 TRP A C 1
ATOM 1385 O O . TRP A 1 175 ? 65.906 -20.427 -40.008 1.00 59.50 175 TRP A O 1
ATOM 1395 N N . GLN A 1 176 ? 64.635 -19.647 -38.335 1.00 43.34 176 GLN A N 1
ATOM 1396 C CA . GLN A 1 176 ? 64.964 -20.759 -37.453 1.00 43.34 176 GLN A CA 1
ATOM 1397 C C . GLN A 1 176 ? 63.828 -21.778 -37.583 1.00 43.34 176 GLN A C 1
ATOM 1399 O O . GLN A 1 176 ? 62.860 -21.752 -36.829 1.00 43.34 176 GLN A O 1
ATOM 1404 N N . GLU A 1 177 ? 63.892 -22.634 -38.604 1.00 40.78 177 GLU A N 1
ATOM 1405 C CA . GLU A 1 177 ? 62.979 -23.775 -38.685 1.00 40.78 177 GLU A CA 1
ATOM 1406 C C . GLU A 1 177 ? 63.347 -24.782 -37.586 1.00 40.78 177 GLU A C 1
ATOM 1408 O O . GLU A 1 177 ? 64.431 -25.362 -37.593 1.00 40.78 177 GLU A O 1
ATOM 1413 N N . GLY A 1 178 ? 62.429 -24.994 -36.641 1.00 46.81 178 GLY A N 1
ATOM 1414 C CA . GLY A 1 178 ? 62.409 -26.191 -35.794 1.00 46.81 178 GLY A CA 1
ATOM 1415 C C . GLY A 1 178 ? 62.914 -26.068 -34.354 1.00 46.81 178 GLY A C 1
ATOM 1416 O O . GLY A 1 178 ? 62.715 -27.012 -33.597 1.00 46.81 178 GLY A O 1
ATOM 1417 N N . GLU A 1 179 ? 63.473 -24.938 -33.919 1.00 40.28 179 GLU A N 1
ATOM 1418 C CA . GLU A 1 179 ? 63.785 -24.717 -32.498 1.00 40.28 179 GLU A CA 1
ATOM 1419 C C . GLU A 1 179 ? 63.230 -23.367 -32.044 1.00 40.28 179 GLU A C 1
ATOM 1421 O O . GLU A 1 179 ? 63.695 -22.327 -32.494 1.00 40.28 179 GLU A O 1
ATOM 1426 N N . THR A 1 180 ? 62.232 -23.373 -31.151 1.00 41.97 180 THR A N 1
ATOM 1427 C CA . THR A 1 180 ? 61.863 -22.200 -30.344 1.00 41.97 180 THR A CA 1
ATOM 1428 C C . THR A 1 180 ? 62.986 -21.939 -29.340 1.00 41.97 180 THR A C 1
ATOM 1430 O O . THR A 1 180 ? 63.135 -22.740 -28.414 1.00 41.97 180 THR A O 1
ATOM 1433 N N . PRO A 1 181 ? 63.774 -20.856 -29.460 1.00 39.59 181 PRO A N 1
ATOM 1434 C CA . PRO A 1 181 ? 64.777 -20.534 -28.453 1.00 39.59 181 PRO A CA 1
ATOM 1435 C C . PRO A 1 181 ? 64.078 -20.045 -27.183 1.00 39.59 181 PRO A C 1
ATOM 1437 O O . PRO A 1 181 ? 63.120 -19.267 -27.268 1.00 39.59 181 PRO A O 1
ATOM 1440 N N . ASP A 1 182 ? 64.578 -20.450 -26.013 1.00 38.69 182 ASP A N 1
ATOM 1441 C CA . ASP A 1 182 ? 64.125 -19.929 -24.721 1.00 38.69 182 ASP A CA 1
ATOM 1442 C C . ASP A 1 182 ? 64.129 -18.389 -24.751 1.00 38.69 182 ASP A C 1
ATOM 1444 O O . ASP A 1 182 ? 65.167 -17.736 -24.900 1.00 38.69 182 ASP A O 1
ATOM 1448 N N . GLY A 1 183 ? 62.933 -17.800 -24.659 1.00 45.94 183 GLY A N 1
ATOM 1449 C CA . GLY A 1 183 ? 62.726 -16.351 -24.701 1.00 45.94 183 GLY A CA 1
ATOM 1450 C C . GLY A 1 183 ? 62.243 -15.770 -26.037 1.00 45.94 183 GLY A C 1
ATOM 1451 O O . GLY A 1 183 ? 62.471 -14.580 -26.278 1.00 45.94 183 GLY A O 1
ATOM 1452 N N . TYR A 1 184 ? 61.584 -16.560 -26.891 1.00 35.53 184 TYR A N 1
ATOM 1453 C CA . TYR A 1 184 ? 60.720 -16.053 -27.965 1.00 35.53 184 TYR A CA 1
ATOM 1454 C C . TYR A 1 184 ? 59.237 -16.178 -27.611 1.00 35.53 184 TYR A C 1
ATOM 1456 O O . TYR A 1 184 ? 58.792 -17.179 -27.059 1.00 35.53 184 TYR A O 1
ATOM 1464 N N . VAL A 1 185 ? 58.473 -15.149 -27.969 1.00 38.06 185 VAL A N 1
ATOM 1465 C CA . VAL A 1 185 ? 57.011 -15.119 -27.898 1.00 38.06 185 VAL A CA 1
ATOM 1466 C C . VAL A 1 185 ? 56.520 -15.206 -29.342 1.00 38.06 185 VAL A C 1
ATOM 1468 O O . VAL A 1 185 ? 56.816 -14.310 -30.131 1.00 38.06 185 VAL A O 1
ATOM 1471 N N . SER A 1 186 ? 55.846 -16.300 -29.711 1.00 39.00 186 SER A N 1
ATOM 1472 C CA . SER A 1 186 ? 55.187 -16.407 -31.022 1.00 39.00 186 SER A CA 1
ATOM 1473 C C . SER A 1 186 ? 54.146 -15.290 -31.133 1.00 39.00 186 SER A C 1
ATOM 1475 O O . SER A 1 186 ? 53.478 -14.998 -30.143 1.00 39.00 186 SER A O 1
ATOM 1477 N N . CYS A 1 187 ? 53.984 -14.633 -32.281 1.00 41.84 187 CYS A N 1
ATOM 1478 C CA . CYS A 1 187 ? 52.908 -13.647 -32.431 1.00 41.84 187 CYS A CA 1
ATOM 1479 C C . CYS A 1 187 ? 51.582 -14.382 -32.696 1.00 41.84 187 CYS A C 1
ATOM 1481 O O . CYS A 1 187 ? 50.992 -14.267 -33.763 1.00 41.84 187 CYS A O 1
ATOM 1483 N N . ASP A 1 188 ? 51.151 -15.213 -31.746 1.00 51.56 188 ASP A N 1
ATOM 1484 C CA . ASP A 1 188 ? 49.838 -15.843 -31.782 1.00 51.56 188 ASP A CA 1
ATOM 1485 C C . ASP A 1 188 ? 48.752 -14.882 -31.267 1.00 51.56 188 ASP A C 1
ATOM 1487 O O . ASP A 1 188 ? 49.021 -13.859 -30.624 1.00 51.56 188 ASP A O 1
ATOM 1491 N N . ILE A 1 189 ? 47.495 -15.229 -31.552 1.00 52.09 189 ILE A N 1
ATOM 1492 C CA . ILE A 1 189 ? 46.298 -14.477 -31.149 1.00 52.09 189 ILE A CA 1
ATOM 1493 C C . ILE A 1 189 ? 46.295 -14.109 -29.654 1.00 52.09 189 ILE A C 1
ATOM 1495 O O . ILE A 1 189 ? 45.767 -13.054 -29.293 1.00 52.09 189 ILE A O 1
ATOM 1499 N N . ASN A 1 190 ? 46.883 -14.923 -28.772 1.00 52.31 190 ASN A N 1
ATOM 1500 C CA . ASN A 1 190 ? 46.906 -14.639 -27.337 1.00 52.31 190 ASN A CA 1
ATOM 1501 C C . ASN A 1 190 ? 47.895 -13.522 -27.002 1.00 52.31 190 ASN A C 1
ATOM 1503 O O . ASN A 1 190 ? 47.603 -12.683 -26.150 1.00 52.31 190 ASN A O 1
ATOM 1507 N N . ASN A 1 191 ? 49.031 -13.453 -27.693 1.00 57.25 191 ASN A N 1
ATOM 1508 C CA . ASN A 1 191 ? 50.010 -12.391 -27.473 1.00 57.25 191 ASN A CA 1
ATOM 1509 C C . ASN A 1 191 ? 49.529 -11.049 -28.024 1.00 57.25 191 ASN A C 1
ATOM 1511 O O . ASN A 1 191 ? 49.674 -10.034 -27.344 1.00 57.25 191 ASN A O 1
ATOM 1515 N N . LEU A 1 192 ? 48.848 -11.039 -29.174 1.00 55.78 192 LEU A N 1
ATOM 1516 C CA . LEU A 1 192 ? 48.215 -9.818 -29.676 1.00 55.78 192 LEU A CA 1
ATOM 1517 C C . LEU A 1 192 ? 47.072 -9.351 -28.760 1.00 55.78 192 LEU A C 1
ATOM 1519 O O . LEU A 1 192 ? 46.959 -8.162 -28.465 1.00 55.78 192 LEU A O 1
ATOM 1523 N N . ARG A 1 193 ? 46.274 -10.289 -28.232 1.00 60.19 193 ARG A N 1
ATOM 1524 C CA . ARG A 1 193 ? 45.253 -10.005 -27.213 1.00 60.19 193 ARG A CA 1
ATOM 1525 C C . ARG A 1 193 ? 45.865 -9.374 -25.964 1.00 60.19 193 ARG A C 1
ATOM 1527 O O . ARG A 1 193 ? 45.312 -8.398 -25.476 1.00 60.19 193 ARG A O 1
ATOM 1534 N N . ASN A 1 194 ? 47.004 -9.875 -25.483 1.00 60.56 194 ASN A N 1
ATOM 1535 C CA . ASN A 1 194 ? 47.710 -9.321 -24.322 1.00 60.56 194 ASN A CA 1
ATOM 1536 C C . ASN A 1 194 ? 48.280 -7.915 -24.586 1.00 60.56 194 ASN A C 1
ATOM 1538 O O . ASN A 1 194 ? 48.268 -7.069 -23.694 1.00 60.56 194 ASN A O 1
ATOM 1542 N N . VAL A 1 195 ? 48.744 -7.634 -25.808 1.00 57.81 195 VAL A N 1
ATOM 1543 C CA . VAL A 1 195 ? 49.185 -6.285 -26.206 1.00 57.81 195 VAL A CA 1
ATOM 1544 C C . VAL A 1 195 ? 47.999 -5.320 -26.257 1.00 57.81 195 VAL A C 1
ATOM 1546 O O . VAL A 1 195 ? 48.063 -4.246 -25.662 1.00 57.81 195 VAL A O 1
ATOM 1549 N N . ILE A 1 196 ? 46.890 -5.715 -26.893 1.00 58.53 196 ILE A N 1
ATOM 1550 C CA . ILE A 1 196 ? 45.650 -4.922 -26.940 1.00 58.53 196 ILE A CA 1
ATOM 1551 C C . ILE A 1 196 ? 45.116 -4.682 -25.524 1.00 58.53 196 ILE A C 1
ATOM 1553 O O . ILE A 1 196 ? 44.776 -3.556 -25.177 1.00 58.53 196 ILE A O 1
ATOM 1557 N N . GLN A 1 197 ? 45.110 -5.716 -24.684 1.00 63.91 197 GLN A N 1
ATOM 1558 C CA . GLN A 1 197 ? 44.763 -5.641 -23.267 1.00 63.91 197 GLN A CA 1
ATOM 1559 C C . GLN A 1 197 ? 45.606 -4.588 -22.536 1.00 63.91 197 GLN A C 1
ATOM 1561 O O . GLN A 1 197 ? 45.050 -3.693 -21.907 1.00 63.91 197 GLN A O 1
ATOM 1566 N N . GLY A 1 198 ? 46.936 -4.648 -22.659 1.00 62.19 198 GLY A N 1
ATOM 1567 C CA . GLY A 1 198 ? 47.840 -3.700 -22.004 1.00 62.19 198 GLY A CA 1
ATOM 1568 C C . GLY A 1 198 ? 47.661 -2.258 -22.490 1.00 62.19 198 GLY A C 1
ATOM 1569 O O . GLY A 1 198 ? 47.743 -1.324 -21.692 1.00 62.19 198 GLY A O 1
ATOM 1570 N N . LEU A 1 199 ? 47.362 -2.062 -23.779 1.00 57.81 199 LEU A N 1
ATOM 1571 C CA . LEU A 1 199 ? 47.036 -0.746 -24.338 1.00 57.81 199 LEU A CA 1
ATOM 1572 C C . LEU A 1 199 ? 45.709 -0.211 -23.781 1.00 57.81 199 LEU A C 1
ATOM 1574 O O . LEU A 1 199 ? 45.643 0.941 -23.349 1.00 57.81 199 LEU A O 1
ATOM 1578 N N . LEU A 1 200 ? 44.675 -1.054 -23.729 1.00 59.34 200 LEU A N 1
ATOM 1579 C CA . LEU A 1 200 ? 43.366 -0.697 -23.182 1.00 59.34 200 LEU A CA 1
ATOM 1580 C C . LEU A 1 200 ? 43.435 -0.383 -21.681 1.00 59.34 200 LEU A C 1
ATOM 1582 O O . LEU A 1 200 ? 42.861 0.611 -21.243 1.00 59.34 200 LEU A O 1
ATOM 1586 N N . GLU A 1 201 ? 44.163 -1.177 -20.892 1.00 63.38 201 GLU A N 1
ATOM 1587 C CA . GLU A 1 201 ? 44.361 -0.948 -19.453 1.00 63.38 201 GLU A CA 1
ATOM 1588 C C . GLU A 1 201 ? 45.140 0.345 -19.176 1.00 63.38 201 GLU A C 1
ATOM 1590 O O . GLU A 1 201 ? 44.770 1.127 -18.293 1.00 63.38 201 GLU A O 1
ATOM 1595 N N . LYS A 1 202 ? 46.194 0.616 -19.956 1.00 62.62 202 LYS A N 1
ATOM 1596 C CA . LYS A 1 202 ? 47.008 1.832 -19.826 1.00 62.62 202 LYS A CA 1
ATOM 1597 C C . LYS A 1 202 ? 46.190 3.099 -20.069 1.00 62.62 202 LYS A C 1
ATOM 1599 O O . LYS A 1 202 ? 46.373 4.072 -19.341 1.00 62.62 202 LYS A O 1
ATOM 1604 N N . GLU A 1 203 ? 45.272 3.097 -21.032 1.00 57.50 203 GLU A N 1
ATOM 1605 C CA . GLU A 1 203 ? 44.394 4.248 -21.291 1.00 57.50 203 GLU A CA 1
ATOM 1606 C C . GLU A 1 203 ? 43.192 4.314 -20.338 1.00 57.50 203 GLU A C 1
ATOM 1608 O O . GLU A 1 203 ? 42.810 5.395 -19.882 1.00 57.50 203 GLU A O 1
ATOM 1613 N N . ALA A 1 204 ? 42.641 3.166 -19.942 1.00 57.12 204 ALA A N 1
ATOM 1614 C CA . ALA A 1 204 ? 41.579 3.097 -18.942 1.00 57.12 204 ALA A CA 1
ATOM 1615 C C . ALA A 1 204 ? 42.020 3.655 -17.582 1.00 57.12 204 ALA A C 1
ATOM 1617 O O . ALA A 1 204 ? 41.282 4.422 -16.965 1.00 57.12 204 ALA A O 1
ATOM 1618 N N . SER A 1 205 ? 43.252 3.354 -17.155 1.00 58.44 205 SER A N 1
ATOM 1619 C CA . SER A 1 205 ? 43.824 3.845 -15.891 1.00 58.44 205 SER A CA 1
ATOM 1620 C C . SER A 1 205 ? 43.982 5.372 -15.820 1.00 58.44 205 SER A C 1
ATOM 1622 O O . SER A 1 205 ? 44.082 5.933 -14.729 1.00 58.44 205 SER A O 1
ATOM 1624 N N . LYS A 1 206 ? 43.962 6.065 -16.967 1.00 54.38 206 LYS A N 1
ATOM 1625 C CA . LYS A 1 206 ? 44.020 7.534 -17.052 1.00 54.38 206 LYS A CA 1
ATOM 1626 C C . LYS A 1 206 ? 42.645 8.196 -16.993 1.00 54.38 206 LYS A C 1
ATOM 1628 O O . LYS A 1 206 ? 42.565 9.412 -16.822 1.00 54.38 206 LYS A O 1
ATOM 1633 N N . THR A 1 207 ? 41.567 7.428 -17.140 1.00 53.69 207 THR A N 1
ATOM 1634 C CA . THR A 1 207 ? 40.220 7.978 -17.307 1.00 53.69 207 THR A CA 1
ATOM 1635 C C . THR A 1 207 ? 39.455 7.903 -16.002 1.00 53.69 207 THR A C 1
ATOM 1637 O O . THR A 1 207 ? 38.734 6.955 -15.703 1.00 53.69 207 THR A O 1
ATOM 1640 N N . VAL A 1 208 ? 39.634 8.959 -15.222 1.00 59.31 208 VAL A N 1
ATOM 1641 C CA . VAL A 1 208 ? 38.835 9.270 -14.047 1.00 59.31 208 VAL A CA 1
ATOM 1642 C C . VAL A 1 208 ? 37.880 10.382 -14.449 1.00 59.31 208 VAL A C 1
ATOM 1644 O O . VAL A 1 208 ? 38.330 11.454 -14.854 1.00 59.31 208 VAL A O 1
ATOM 1647 N N . MET A 1 209 ? 36.574 10.144 -14.356 1.00 69.56 209 MET A N 1
ATOM 1648 C CA . MET A 1 209 ? 35.601 11.218 -14.547 1.00 69.56 209 MET A CA 1
ATOM 1649 C C . MET A 1 209 ? 35.026 11.650 -13.214 1.00 69.56 209 MET A C 1
ATOM 1651 O O . MET A 1 209 ? 34.382 10.847 -12.549 1.00 69.56 209 MET A O 1
ATOM 1655 N N . ASP A 1 210 ? 35.143 12.937 -12.914 1.00 75.31 210 ASP A N 1
ATOM 1656 C CA . ASP A 1 210 ? 34.397 13.566 -11.834 1.00 75.31 210 ASP A CA 1
ATOM 1657 C C . ASP A 1 210 ? 33.102 14.179 -12.384 1.00 75.31 210 ASP A C 1
ATOM 1659 O O . ASP A 1 210 ? 33.104 14.978 -13.324 1.00 75.31 210 ASP A O 1
ATOM 1663 N N . ILE A 1 211 ? 31.973 13.791 -11.801 1.00 70.06 211 ILE A N 1
ATOM 1664 C CA . ILE A 1 211 ? 30.635 14.243 -12.171 1.00 70.06 211 ILE A CA 1
ATOM 1665 C C . ILE A 1 211 ? 30.021 14.942 -10.969 1.00 70.06 211 ILE A C 1
ATOM 1667 O O . ILE A 1 211 ? 29.808 14.313 -9.938 1.00 70.06 211 ILE A O 1
ATOM 1671 N N . THR A 1 212 ? 29.659 16.214 -11.113 1.00 71.12 212 THR A N 1
ATOM 1672 C CA . THR A 1 212 ? 28.865 16.914 -10.096 1.00 71.12 212 THR A CA 1
ATOM 1673 C C . THR A 1 212 ? 27.378 16.688 -10.342 1.00 71.12 212 THR A C 1
ATOM 1675 O O . THR A 1 212 ? 26.857 16.950 -11.429 1.00 71.12 212 THR A O 1
ATOM 1678 N N . LEU A 1 213 ? 26.688 16.212 -9.314 1.00 67.44 213 LEU A N 1
ATOM 1679 C CA . LEU A 1 213 ? 25.259 15.929 -9.277 1.00 67.44 213 LEU A CA 1
ATOM 1680 C C . LEU A 1 213 ? 24.584 16.789 -8.198 1.00 67.44 213 LEU A C 1
ATOM 1682 O O . LEU A 1 213 ? 25.272 17.374 -7.363 1.00 67.44 213 LEU A O 1
ATOM 1686 N N . PRO A 1 214 ? 23.240 16.886 -8.189 1.00 65.44 214 PRO A N 1
ATOM 1687 C CA . PRO A 1 214 ? 22.531 17.732 -7.230 1.00 65.44 214 PRO A CA 1
ATOM 1688 C C . PRO A 1 214 ? 22.875 17.453 -5.759 1.00 65.44 214 PRO A C 1
ATOM 1690 O O . PRO A 1 214 ? 22.887 18.392 -4.971 1.00 65.44 214 PRO A O 1
ATOM 1693 N N . GLY A 1 215 ? 23.161 16.195 -5.399 1.00 68.50 215 GLY A N 1
ATOM 1694 C CA . GLY A 1 215 ? 23.481 15.795 -4.024 1.00 68.50 215 GLY A CA 1
ATOM 1695 C C . GLY A 1 215 ? 24.967 15.592 -3.708 1.00 68.50 215 GLY A C 1
ATOM 1696 O O . GLY A 1 215 ? 25.291 15.289 -2.564 1.00 68.50 215 GLY A O 1
ATOM 1697 N N . GLY A 1 216 ? 25.881 15.723 -4.676 1.00 80.50 216 GLY A N 1
ATOM 1698 C CA . GLY A 1 216 ? 27.297 15.418 -4.450 1.00 80.50 216 GLY A CA 1
ATOM 1699 C C . GLY A 1 216 ? 28.137 15.292 -5.716 1.00 80.50 216 GLY A C 1
ATOM 1700 O O . GLY A 1 216 ? 27.758 15.759 -6.787 1.00 80.50 216 GLY A O 1
ATOM 1701 N N . THR A 1 217 ? 29.281 14.630 -5.603 1.00 79.94 217 THR A N 1
ATOM 1702 C CA . THR A 1 217 ? 30.171 14.274 -6.705 1.00 79.94 217 THR A CA 1
ATOM 1703 C C . THR A 1 217 ? 30.281 12.757 -6.857 1.00 79.94 217 THR A C 1
ATOM 1705 O O . THR A 1 217 ? 30.208 11.999 -5.891 1.00 79.94 217 THR A O 1
ATOM 1708 N N . VAL A 1 218 ? 30.446 12.297 -8.094 1.00 71.56 218 VAL A N 1
ATOM 1709 C CA . VAL A 1 218 ? 30.732 10.898 -8.429 1.00 71.56 218 VAL A CA 1
ATOM 1710 C C . VAL A 1 218 ? 32.007 10.859 -9.225 1.00 71.56 218 VAL A C 1
ATOM 1712 O O . VAL A 1 218 ? 32.094 11.477 -10.282 1.00 71.56 218 VAL A O 1
ATOM 1715 N N . LYS A 1 219 ? 32.957 10.079 -8.747 1.00 82.06 219 LYS A N 1
ATOM 1716 C CA . LYS A 1 219 ? 34.171 9.744 -9.456 1.00 82.06 219 LYS A CA 1
ATOM 1717 C C . LYS A 1 219 ? 34.002 8.364 -10.079 1.00 82.06 219 LYS A C 1
ATOM 1719 O O . LYS A 1 219 ? 33.890 7.356 -9.384 1.00 82.06 219 LYS A O 1
ATOM 1724 N N . VAL A 1 220 ? 33.921 8.325 -11.402 1.00 74.19 220 VAL A N 1
ATOM 1725 C CA . VAL A 1 220 ? 33.841 7.089 -12.183 1.00 74.19 220 VAL A CA 1
ATOM 1726 C C . VAL A 1 220 ? 35.254 6.582 -12.411 1.00 74.19 220 VAL A C 1
ATOM 1728 O O . VAL A 1 220 ? 36.113 7.322 -12.896 1.00 74.19 220 VAL A O 1
ATOM 1731 N N . LEU A 1 221 ? 35.479 5.322 -12.072 1.00 77.81 221 LEU A N 1
ATOM 1732 C CA . LEU A 1 221 ? 36.770 4.660 -12.161 1.00 77.81 221 LEU A CA 1
ATOM 1733 C C . LEU A 1 221 ? 36.628 3.449 -13.076 1.00 77.81 221 LEU A C 1
ATOM 1735 O O . LEU A 1 221 ? 35.735 2.628 -12.880 1.00 77.81 221 LEU A O 1
ATOM 1739 N N . VAL A 1 222 ? 37.504 3.325 -14.069 1.00 77.69 222 VAL A N 1
ATOM 1740 C CA . VAL A 1 222 ? 37.611 2.087 -14.845 1.00 77.69 222 VAL A CA 1
ATOM 1741 C C . VAL A 1 222 ? 38.574 1.166 -14.103 1.00 77.69 222 VAL A C 1
ATOM 1743 O O . VAL A 1 222 ? 39.766 1.448 -14.029 1.00 77.69 222 VAL A O 1
ATOM 1746 N N . ASP A 1 223 ? 38.056 0.089 -13.514 1.00 75.50 223 ASP A N 1
ATOM 1747 C CA . ASP A 1 223 ? 38.853 -0.843 -12.706 1.00 75.50 223 ASP A CA 1
ATOM 1748 C C . ASP A 1 223 ? 39.803 -1.662 -13.577 1.00 75.50 223 ASP A C 1
ATOM 1750 O O . ASP A 1 223 ? 40.981 -1.838 -13.276 1.00 75.50 223 ASP A O 1
ATOM 1754 N N . THR A 1 224 ? 39.242 -2.281 -14.612 1.00 77.62 224 THR A N 1
ATOM 1755 C CA . THR A 1 224 ? 39.930 -3.251 -15.462 1.00 77.62 224 THR A CA 1
ATOM 1756 C C . THR A 1 224 ? 39.205 -3.289 -16.794 1.00 77.62 224 THR A C 1
ATOM 1758 O O . THR A 1 224 ? 37.977 -3.361 -16.818 1.00 77.62 224 THR A O 1
ATOM 1761 N N . VAL A 1 225 ? 39.949 -3.253 -17.893 1.00 75.00 225 VAL A N 1
ATOM 1762 C CA . VAL A 1 225 ? 39.427 -3.571 -19.226 1.00 75.00 225 VAL A CA 1
ATOM 1763 C C . VAL A 1 225 ? 39.927 -4.953 -19.570 1.00 75.00 225 VAL A C 1
ATOM 1765 O O . VAL A 1 225 ? 41.082 -5.209 -19.308 1.00 75.00 225 VAL A O 1
ATOM 1768 N N . GLN A 1 226 ? 39.092 -5.834 -20.101 1.00 76.88 226 GLN A N 1
ATOM 1769 C CA . GLN A 1 226 ? 39.415 -7.209 -20.462 1.00 76.88 226 GLN A CA 1
ATOM 1770 C C . GLN A 1 226 ? 39.086 -7.437 -21.937 1.00 76.88 226 GLN A C 1
ATOM 1772 O O . GLN A 1 226 ? 37.954 -7.221 -22.342 1.00 76.88 226 GLN A O 1
ATOM 1777 N N . CYS A 1 227 ? 40.029 -7.886 -22.754 1.00 75.88 227 CYS A N 1
ATOM 1778 C CA . CYS A 1 227 ? 39.783 -8.295 -24.132 1.00 75.88 227 CYS A CA 1
ATOM 1779 C C . CYS A 1 227 ? 39.371 -9.775 -24.160 1.00 75.88 227 CYS A C 1
ATOM 1781 O O . CYS A 1 227 ? 40.204 -10.670 -24.031 1.00 75.88 227 CYS A O 1
ATOM 1783 N N . ASP A 1 228 ? 38.072 -10.033 -24.303 1.00 76.06 228 ASP A N 1
ATOM 1784 C CA . ASP A 1 228 ? 37.484 -11.376 -24.288 1.00 76.06 228 ASP A CA 1
ATOM 1785 C C . ASP A 1 228 ? 37.681 -12.121 -25.616 1.00 76.06 228 ASP A C 1
ATOM 1787 O O . ASP A 1 228 ? 37.884 -13.339 -25.629 1.00 76.06 228 ASP A O 1
ATOM 1791 N N . LYS A 1 229 ? 37.638 -11.401 -26.743 1.00 75.06 229 LYS A N 1
ATOM 1792 C CA . LYS A 1 229 ? 37.831 -11.960 -28.088 1.00 75.06 229 LYS A CA 1
ATOM 1793 C C . LYS A 1 229 ? 38.678 -11.008 -28.924 1.00 75.06 229 LYS A C 1
ATOM 1795 O O . LYS A 1 229 ? 38.431 -9.809 -28.933 1.00 75.06 229 LYS A O 1
ATOM 1800 N N . PHE A 1 230 ? 39.632 -11.570 -29.653 1.00 67.25 230 PHE A N 1
ATOM 1801 C CA . PHE A 1 230 ? 40.296 -10.912 -30.769 1.00 67.25 230 PHE A CA 1
ATOM 1802 C C . PHE A 1 230 ? 40.439 -11.944 -31.887 1.00 67.25 230 PHE A C 1
ATOM 1804 O O . PHE A 1 230 ? 41.023 -13.005 -31.652 1.00 67.25 230 PHE A O 1
ATOM 1811 N N . ASP A 1 231 ? 39.856 -11.660 -33.044 1.00 63.25 231 ASP A N 1
ATOM 1812 C CA . ASP A 1 231 ? 39.920 -12.479 -34.249 1.00 63.25 231 ASP A CA 1
ATOM 1813 C C . ASP A 1 231 ? 40.652 -11.691 -35.332 1.00 63.25 231 ASP A C 1
ATOM 1815 O O . ASP A 1 231 ? 40.191 -10.640 -35.775 1.00 63.25 231 ASP A O 1
ATOM 1819 N N . ILE A 1 232 ? 41.826 -12.181 -35.719 1.00 54.81 232 ILE A N 1
ATOM 1820 C CA . ILE A 1 232 ? 42.685 -11.491 -36.680 1.00 54.81 232 ILE A CA 1
ATOM 1821 C C . ILE A 1 232 ? 42.156 -11.598 -38.113 1.00 54.81 232 ILE A C 1
ATOM 1823 O O . ILE A 1 232 ? 42.423 -10.711 -38.920 1.00 54.81 232 ILE A O 1
ATOM 1827 N N . GLU A 1 233 ? 41.407 -12.657 -38.432 1.00 51.12 233 GLU A N 1
ATOM 1828 C CA . GLU A 1 233 ? 40.905 -12.900 -39.786 1.00 51.12 233 GLU A CA 1
ATOM 1829 C C . GLU A 1 233 ? 39.685 -12.032 -40.078 1.00 51.12 233 GLU A C 1
ATOM 1831 O O . GLU A 1 233 ? 39.530 -11.517 -41.185 1.00 51.12 233 GLU A O 1
ATOM 1836 N N . THR A 1 234 ? 38.824 -11.841 -39.077 1.00 57.59 234 THR A N 1
ATOM 1837 C CA . THR A 1 234 ? 37.600 -11.046 -39.227 1.00 57.59 234 THR A CA 1
ATOM 1838 C C . THR A 1 234 ? 37.733 -9.620 -38.701 1.00 57.59 234 THR A C 1
ATOM 1840 O O . THR A 1 234 ? 36.860 -8.796 -38.965 1.00 57.59 234 THR A O 1
ATOM 1843 N N . GLY A 1 235 ? 38.796 -9.331 -37.946 1.00 56.97 235 GLY A N 1
ATOM 1844 C CA . GLY A 1 235 ? 38.958 -8.079 -37.211 1.00 56.97 235 GLY A CA 1
ATOM 1845 C C . GLY A 1 235 ? 38.048 -7.968 -35.982 1.00 56.97 235 GLY A C 1
ATOM 1846 O O . GLY A 1 235 ? 37.976 -6.888 -35.399 1.00 56.97 235 GLY A O 1
ATOM 1847 N N . ASP A 1 236 ? 37.346 -9.034 -35.573 1.00 62.84 236 ASP A N 1
ATOM 1848 C CA . ASP A 1 236 ? 36.416 -8.975 -34.439 1.00 62.84 236 ASP A CA 1
ATOM 1849 C C . ASP A 1 236 ? 37.180 -8.761 -33.130 1.00 62.84 236 ASP A C 1
ATOM 1851 O O . ASP A 1 236 ? 37.995 -9.587 -32.715 1.00 62.84 236 ASP A O 1
ATOM 1855 N N . VAL A 1 237 ? 36.810 -7.725 -32.392 1.00 65.19 237 VAL A N 1
ATOM 1856 C CA . VAL A 1 237 ? 37.270 -7.459 -31.034 1.00 65.19 237 VAL A CA 1
ATOM 1857 C C . VAL A 1 237 ? 36.071 -7.443 -30.101 1.00 65.19 237 VAL A C 1
ATOM 1859 O O . VAL A 1 237 ? 35.096 -6.730 -30.333 1.00 65.19 237 VAL A O 1
ATOM 1862 N N . ARG A 1 238 ? 36.150 -8.197 -29.005 1.00 74.81 238 ARG A N 1
ATOM 1863 C CA . ARG A 1 238 ? 35.246 -8.067 -27.864 1.00 74.81 238 ARG A CA 1
ATOM 1864 C C . ARG A 1 238 ? 36.052 -7.673 -26.646 1.00 74.81 238 ARG A C 1
ATOM 1866 O O . ARG A 1 238 ? 36.964 -8.397 -26.256 1.00 74.81 238 ARG A O 1
ATOM 1873 N N . SER A 1 239 ? 35.707 -6.557 -26.025 1.00 71.12 239 SER A N 1
ATOM 1874 C CA . SER A 1 239 ? 36.334 -6.113 -24.783 1.00 71.12 239 SER A CA 1
ATOM 1875 C C . SER A 1 239 ? 35.293 -5.732 -23.740 1.00 71.12 239 SER A C 1
ATOM 1877 O O . SER A 1 239 ? 34.195 -5.314 -24.079 1.00 71.12 239 SER A O 1
ATOM 1879 N N . LYS A 1 240 ? 35.632 -5.870 -22.465 1.00 76.56 240 LYS A N 1
ATOM 1880 C CA . LYS A 1 240 ? 34.766 -5.649 -21.318 1.00 76.56 240 LYS A CA 1
ATOM 1881 C C . LYS A 1 240 ? 35.460 -4.755 -20.302 1.00 76.56 240 LYS A C 1
ATOM 1883 O O . LYS A 1 240 ? 36.492 -5.130 -19.766 1.00 76.56 240 LYS A O 1
ATOM 1888 N N . ALA A 1 241 ? 34.911 -3.587 -20.008 1.00 73.00 241 ALA A N 1
ATOM 1889 C CA . ALA A 1 241 ? 35.430 -2.681 -18.988 1.00 73.00 241 ALA A CA 1
ATOM 1890 C C . ALA A 1 241 ? 34.582 -2.757 -17.716 1.00 73.00 241 ALA A C 1
ATOM 1892 O O . ALA A 1 241 ? 33.372 -2.568 -17.776 1.00 73.00 241 ALA A O 1
ATOM 1893 N N . PHE A 1 242 ? 35.194 -3.004 -16.562 1.00 75.75 242 PHE A N 1
ATOM 1894 C CA . PHE A 1 242 ? 34.522 -2.925 -15.266 1.00 75.75 242 PHE A CA 1
ATOM 1895 C C . PHE A 1 242 ? 34.605 -1.506 -14.712 1.00 75.75 242 PHE A C 1
ATOM 1897 O O . PHE A 1 242 ? 35.677 -0.901 -14.699 1.00 75.75 242 PHE A O 1
ATOM 1904 N N . ILE A 1 243 ? 33.478 -0.990 -14.235 1.00 74.56 243 ILE A N 1
ATOM 1905 C CA . ILE A 1 243 ? 33.343 0.379 -13.747 1.00 74.56 243 ILE A CA 1
ATOM 1906 C C . ILE A 1 243 ? 33.076 0.358 -12.249 1.00 74.56 243 ILE A C 1
ATOM 1908 O O . ILE A 1 243 ? 32.122 -0.271 -11.802 1.00 74.56 243 ILE A O 1
ATOM 1912 N N . SER A 1 244 ? 33.882 1.083 -11.484 1.00 78.19 244 SER A N 1
ATOM 1913 C CA . SER A 1 244 ? 33.624 1.425 -10.088 1.00 78.19 244 SER A CA 1
ATOM 1914 C C . SER A 1 244 ? 33.150 2.866 -9.955 1.00 78.19 244 SER A C 1
ATOM 1916 O O . SER A 1 244 ? 33.491 3.726 -10.768 1.00 78.19 244 SER A O 1
ATOM 1918 N N . LEU A 1 245 ? 32.388 3.144 -8.899 1.00 76.69 245 LEU A N 1
ATOM 1919 C CA . LEU A 1 245 ? 31.955 4.495 -8.548 1.00 76.69 245 LEU A CA 1
ATOM 1920 C C . LEU A 1 245 ? 32.453 4.850 -7.149 1.00 76.69 245 LEU A C 1
ATOM 1922 O O . LEU A 1 245 ? 32.209 4.113 -6.197 1.00 76.69 245 LEU A O 1
ATOM 1926 N N . ASP A 1 246 ? 33.107 5.994 -7.019 1.00 81.94 246 ASP A N 1
ATOM 1927 C CA . ASP A 1 246 ? 33.439 6.626 -5.745 1.00 81.94 246 ASP A CA 1
ATOM 1928 C C . ASP A 1 246 ? 32.542 7.860 -5.576 1.00 81.94 246 ASP A C 1
ATOM 1930 O O . ASP A 1 246 ? 32.680 8.864 -6.276 1.00 81.94 246 ASP A O 1
ATOM 1934 N N . VAL A 1 247 ? 31.534 7.740 -4.716 1.00 76.06 247 VAL A N 1
ATOM 1935 C CA . VAL A 1 247 ? 30.476 8.734 -4.520 1.00 76.06 247 VAL A CA 1
ATOM 1936 C C . VAL A 1 247 ? 30.757 9.528 -3.254 1.00 76.06 247 VAL A C 1
ATOM 1938 O O . VAL A 1 247 ? 30.903 8.942 -2.185 1.00 76.06 247 VAL A O 1
ATOM 1941 N N . ASN A 1 248 ? 30.752 10.856 -3.353 1.00 80.19 248 ASN A N 1
ATOM 1942 C CA . ASN A 1 248 ? 30.953 11.778 -2.237 1.00 80.19 248 ASN A CA 1
ATOM 1943 C C . ASN A 1 248 ? 29.793 12.780 -2.188 1.00 80.19 248 ASN A C 1
ATOM 1945 O O . ASN A 1 248 ? 29.597 13.559 -3.113 1.00 80.19 248 ASN A O 1
ATOM 1949 N N . LEU A 1 249 ? 28.996 12.765 -1.127 1.00 76.31 249 LEU A N 1
ATOM 1950 C CA . LEU A 1 249 ? 27.806 13.604 -0.992 1.00 76.31 249 LEU A CA 1
ATOM 1951 C C . LEU A 1 249 ? 28.126 14.950 -0.341 1.00 76.31 249 LEU A C 1
ATOM 1953 O O . LEU A 1 249 ? 29.046 15.062 0.468 1.00 76.31 249 LEU A O 1
ATOM 1957 N N . PHE A 1 250 ? 27.322 15.975 -0.633 1.00 79.19 250 PHE A N 1
ATOM 1958 C CA . PHE A 1 250 ? 27.446 17.285 0.020 1.00 79.19 250 PHE A CA 1
ATOM 1959 C C . PHE A 1 250 ? 27.116 17.243 1.517 1.00 79.19 250 PHE A C 1
ATOM 1961 O O . PHE A 1 250 ? 27.556 18.118 2.258 1.00 79.19 250 PHE A O 1
ATOM 1968 N N . SER A 1 251 ? 26.403 16.211 1.978 1.00 75.31 251 SER A N 1
ATOM 1969 C CA . SER A 1 251 ? 26.211 15.930 3.406 1.00 75.31 251 SER A CA 1
ATOM 1970 C C . SER A 1 251 ? 27.472 15.434 4.120 1.00 75.31 251 SER A C 1
ATOM 1972 O O . SER A 1 251 ? 27.467 15.322 5.343 1.00 75.31 251 SER A O 1
ATOM 1974 N N . GLY A 1 252 ? 28.543 15.115 3.384 1.00 81.56 252 GLY A N 1
ATOM 1975 C CA . GLY A 1 252 ? 29.785 14.558 3.922 1.00 81.56 252 GLY A CA 1
ATOM 1976 C C . GLY A 1 252 ? 29.831 13.027 3.980 1.00 81.56 252 GLY A C 1
ATOM 1977 O O . GLY A 1 252 ? 30.861 12.475 4.357 1.00 81.56 252 GLY A O 1
ATOM 1978 N N . LYS A 1 253 ? 28.757 12.325 3.591 1.00 80.50 253 LYS A N 1
ATOM 1979 C CA . LYS A 1 253 ? 28.763 10.861 3.420 1.00 80.50 253 LYS A CA 1
ATOM 1980 C C . LYS A 1 253 ? 29.500 10.459 2.140 1.00 80.50 253 LYS A C 1
ATOM 1982 O O . LYS A 1 253 ? 29.443 11.177 1.143 1.00 80.50 253 LYS A O 1
ATOM 1987 N N . SER A 1 254 ? 30.118 9.280 2.124 1.00 82.69 254 SER A N 1
ATOM 1988 C CA . SER A 1 254 ? 30.721 8.716 0.913 1.00 82.69 254 SER A CA 1
ATOM 1989 C C . SER A 1 254 ? 30.510 7.207 0.804 1.00 82.69 254 SER A C 1
ATOM 1991 O O . SER A 1 254 ? 30.314 6.517 1.805 1.00 82.69 254 SER A O 1
ATOM 1993 N N . ALA A 1 255 ? 30.517 6.685 -0.423 1.00 76.62 255 ALA A N 1
ATOM 1994 C CA . ALA A 1 255 ? 30.468 5.251 -0.683 1.00 76.62 255 ALA A CA 1
ATOM 1995 C C . ALA A 1 255 ? 31.270 4.864 -1.921 1.00 76.62 255 ALA A C 1
ATOM 1997 O O . ALA A 1 255 ? 31.197 5.509 -2.964 1.00 76.62 255 ALA A O 1
ATOM 1998 N N . PHE A 1 256 ? 31.958 3.729 -1.810 1.00 82.94 256 PHE A N 1
ATOM 1999 C CA . PHE A 1 256 ? 32.653 3.093 -2.918 1.00 82.94 256 PHE A CA 1
ATOM 2000 C C . PHE A 1 256 ? 31.880 1.865 -3.415 1.00 82.94 256 PHE A C 1
ATOM 2002 O O . PHE A 1 256 ? 31.628 0.905 -2.673 1.00 82.94 256 PHE A O 1
ATOM 2009 N N . PHE A 1 257 ? 31.515 1.887 -4.691 1.00 72.94 257 PHE A N 1
ATOM 2010 C CA . PHE A 1 257 ? 30.844 0.809 -5.403 1.00 72.94 257 PHE A CA 1
ATOM 2011 C C . PHE A 1 257 ? 31.849 0.145 -6.335 1.00 72.94 257 PHE A C 1
ATOM 2013 O O . PHE A 1 257 ? 32.060 0.598 -7.457 1.00 72.94 257 PHE A O 1
ATOM 2020 N N . LYS A 1 258 ? 32.481 -0.927 -5.854 1.00 80.75 258 LYS A N 1
ATOM 2021 C CA . LYS A 1 258 ? 33.448 -1.692 -6.641 1.00 80.75 258 LYS A CA 1
ATOM 2022 C C . LYS A 1 258 ? 32.744 -2.482 -7.745 1.00 80.75 258 LYS A C 1
ATOM 2024 O O . LYS A 1 258 ? 31.801 -3.201 -7.420 1.00 80.75 258 LYS A O 1
ATOM 2029 N N . ARG A 1 259 ? 33.225 -2.405 -8.995 1.00 73.88 259 ARG A N 1
ATOM 2030 C CA . ARG A 1 259 ? 32.642 -3.097 -10.166 1.00 73.88 259 ARG A CA 1
ATOM 2031 C C . ARG A 1 259 ? 31.119 -2.933 -10.239 1.00 73.88 259 ARG A C 1
ATOM 2033 O O . ARG A 1 259 ? 30.393 -3.902 -10.428 1.00 73.88 259 ARG A O 1
ATOM 2040 N N . PHE A 1 260 ? 30.657 -1.703 -10.031 1.00 65.81 260 PHE A N 1
ATOM 2041 C CA . PHE A 1 260 ? 29.253 -1.311 -10.074 1.00 65.81 260 PHE A CA 1
ATOM 2042 C C . PHE A 1 260 ? 28.537 -1.807 -11.332 1.00 65.81 260 PHE A C 1
ATOM 2044 O O . PHE A 1 260 ? 27.400 -2.252 -11.239 1.00 65.81 260 PHE A O 1
ATOM 2051 N N . CYS A 1 261 ? 29.199 -1.733 -12.486 1.00 65.69 261 CYS A N 1
ATOM 2052 C CA . CYS A 1 261 ? 28.721 -2.336 -13.721 1.00 65.69 261 CYS A CA 1
ATOM 2053 C C . CYS A 1 261 ? 29.895 -2.765 -14.605 1.00 65.69 261 CYS A C 1
ATOM 2055 O O . CYS A 1 261 ? 31.061 -2.461 -14.330 1.00 65.69 261 CYS A O 1
ATOM 2057 N N . SER A 1 262 ? 29.585 -3.461 -15.693 1.00 68.75 262 SER A N 1
ATOM 2058 C CA . SER A 1 262 ? 30.543 -3.745 -16.756 1.00 68.75 262 SER A CA 1
ATOM 2059 C C . SER A 1 262 ? 30.014 -3.296 -18.110 1.00 68.75 262 SER A C 1
ATOM 2061 O O . SER A 1 262 ? 28.812 -3.331 -18.341 1.00 68.75 262 SER A O 1
ATOM 2063 N N . ILE A 1 263 ? 30.905 -2.852 -18.989 1.00 64.12 263 ILE A N 1
ATOM 2064 C CA . ILE A 1 263 ? 30.593 -2.380 -20.334 1.00 64.12 263 ILE A CA 1
ATOM 2065 C C . ILE A 1 263 ? 31.261 -3.319 -21.316 1.00 64.12 263 ILE A C 1
ATOM 2067 O O . ILE A 1 263 ? 32.485 -3.377 -21.362 1.00 64.12 263 ILE A O 1
ATOM 2071 N N . GLU A 1 264 ? 30.467 -4.023 -22.108 1.00 69.12 264 GLU A N 1
ATOM 2072 C CA . GLU A 1 264 ? 30.966 -4.843 -23.210 1.00 69.12 264 GLU A CA 1
ATOM 2073 C C . GLU A 1 264 ? 30.968 -4.019 -24.513 1.00 69.12 264 GLU A C 1
ATOM 2075 O O . GLU A 1 264 ? 30.019 -3.291 -24.803 1.00 69.12 264 GLU A O 1
ATOM 2080 N N . LEU A 1 265 ? 32.062 -4.100 -25.267 1.00 65.69 265 LEU A N 1
ATOM 2081 C CA . LEU A 1 265 ? 32.283 -3.502 -26.579 1.00 65.69 265 LEU A CA 1
ATOM 2082 C C . LEU A 1 265 ? 32.539 -4.637 -27.565 1.00 65.69 265 LEU A C 1
ATOM 2084 O O . LEU A 1 265 ? 33.484 -5.398 -27.380 1.00 65.69 265 LEU A O 1
ATOM 2088 N N . GLU A 1 266 ? 31.730 -4.715 -28.618 1.00 66.44 266 GLU A N 1
ATOM 2089 C CA . GLU A 1 266 ? 31.984 -5.561 -29.786 1.00 66.44 266 GLU A CA 1
ATOM 2090 C C . GLU A 1 266 ? 32.261 -4.659 -30.988 1.00 66.44 266 GLU A C 1
ATOM 2092 O O . GLU A 1 266 ? 31.424 -3.839 -31.370 1.00 66.44 266 GLU A O 1
ATOM 2097 N N . ALA A 1 267 ? 33.454 -4.765 -31.559 1.00 60.72 267 ALA A N 1
ATOM 2098 C CA . ALA A 1 267 ? 33.894 -3.942 -32.671 1.00 60.72 267 ALA A CA 1
ATOM 2099 C C . ALA A 1 267 ? 34.543 -4.795 -33.752 1.00 60.72 267 ALA A C 1
ATOM 2101 O O . ALA A 1 267 ? 35.183 -5.793 -33.451 1.00 60.72 267 ALA A O 1
ATOM 2102 N N . ASP A 1 268 ? 34.408 -4.360 -34.995 1.00 56.88 268 ASP A N 1
ATOM 2103 C CA . ASP A 1 268 ? 35.269 -4.796 -36.076 1.00 56.88 268 ASP A CA 1
ATOM 2104 C C . ASP A 1 268 ? 36.380 -3.775 -36.251 1.00 56.88 268 ASP A C 1
ATOM 2106 O O . ASP A 1 268 ? 36.151 -2.565 -36.363 1.00 56.88 268 ASP A O 1
ATOM 2110 N N . LEU A 1 269 ? 37.603 -4.264 -36.290 1.00 54.25 269 LEU A N 1
ATOM 2111 C CA . LEU A 1 269 ? 38.760 -3.464 -36.618 1.00 54.25 269 LEU A CA 1
ATOM 2112 C C . LEU A 1 269 ? 38.940 -3.529 -38.134 1.00 54.25 269 LEU A C 1
ATOM 2114 O O . LEU A 1 269 ? 39.496 -4.489 -38.660 1.00 54.25 269 LEU A O 1
ATOM 2118 N N . PHE A 1 270 ? 38.442 -2.514 -38.842 1.00 48.75 270 PHE A N 1
ATOM 2119 C CA . PHE A 1 270 ? 38.731 -2.348 -40.262 1.00 48.75 270 PHE A CA 1
ATOM 2120 C C . PHE A 1 270 ? 39.772 -1.260 -40.450 1.00 48.75 270 PHE A C 1
ATOM 2122 O O . PHE A 1 270 ? 39.946 -0.360 -39.623 1.00 48.75 270 PHE A O 1
ATOM 2129 N N . ILE A 1 271 ? 40.472 -1.325 -41.573 1.00 43.38 271 ILE A N 1
ATOM 2130 C CA . ILE A 1 271 ? 41.341 -0.232 -41.956 1.00 43.38 271 ILE A CA 1
ATOM 2131 C C . ILE A 1 271 ? 40.854 0.349 -43.274 1.00 43.38 271 ILE A C 1
ATOM 2133 O O . ILE A 1 271 ? 40.879 -0.329 -44.294 1.00 43.38 271 ILE A O 1
ATOM 2137 N N . ASP A 1 272 ? 40.429 1.609 -43.220 1.00 38.62 272 ASP A N 1
ATOM 2138 C CA . ASP A 1 272 ? 40.215 2.442 -44.399 1.00 38.62 272 ASP A CA 1
ATOM 2139 C C . ASP A 1 272 ? 41.574 2.961 -44.903 1.00 38.62 272 ASP A C 1
ATOM 2141 O O . ASP A 1 272 ? 42.408 3.413 -44.110 1.00 38.62 272 ASP A O 1
ATOM 2145 N N . GLU A 1 273 ? 41.795 2.874 -46.213 1.00 37.38 273 GLU A N 1
ATOM 2146 C CA . GLU A 1 273 ? 43.024 3.282 -46.902 1.00 37.38 273 GLU A CA 1
ATOM 2147 C C . GLU A 1 273 ? 43.216 4.809 -46.938 1.00 37.38 273 GLU A C 1
ATOM 2149 O O . GLU A 1 273 ? 44.326 5.278 -47.186 1.00 37.38 273 GLU A O 1
ATOM 2154 N N . THR A 1 274 ? 42.171 5.594 -46.656 1.00 39.28 274 THR A N 1
ATOM 2155 C CA . THR A 1 274 ? 42.209 7.058 -46.803 1.00 39.28 274 THR A CA 1
ATOM 2156 C C . THR A 1 274 ? 42.588 7.821 -45.526 1.00 39.28 274 THR A C 1
ATOM 2158 O O . THR A 1 274 ? 43.156 8.901 -45.641 1.00 39.28 274 THR A O 1
ATOM 2161 N N . ASP A 1 275 ? 42.345 7.269 -44.324 1.00 38.53 275 ASP A N 1
ATOM 2162 C CA . ASP A 1 275 ? 42.406 8.035 -43.056 1.00 38.53 275 ASP A CA 1
ATOM 2163 C C . ASP A 1 275 ? 43.055 7.306 -41.845 1.00 38.53 275 ASP A C 1
ATOM 2165 O O . ASP A 1 275 ? 42.928 7.773 -40.718 1.00 38.53 275 ASP A O 1
ATOM 2169 N N . ASN A 1 276 ? 43.789 6.199 -42.039 1.00 44.75 276 ASN A N 1
ATOM 2170 C CA . ASN A 1 276 ? 44.514 5.456 -40.982 1.00 44.75 276 ASN A CA 1
ATOM 2171 C C . ASN A 1 276 ? 43.669 5.059 -39.740 1.00 44.75 276 ASN A C 1
ATOM 2173 O O . ASN A 1 276 ? 43.672 5.725 -38.709 1.00 44.75 276 ASN A O 1
ATOM 2177 N N . ILE A 1 277 ? 43.087 3.853 -39.831 1.00 41.75 277 ILE A N 1
ATOM 2178 C CA . ILE A 1 277 ? 42.368 3.063 -38.803 1.00 41.75 277 ILE A CA 1
ATOM 2179 C C . ILE A 1 277 ? 40.988 3.613 -38.417 1.00 41.75 277 ILE A C 1
ATOM 2181 O O . ILE A 1 277 ? 40.855 4.635 -37.752 1.00 41.75 277 ILE A O 1
ATOM 2185 N N . TRP A 1 278 ? 39.950 2.828 -38.721 1.00 39.88 278 TRP A N 1
ATOM 2186 C CA . TRP A 1 278 ? 38.608 3.032 -38.181 1.00 39.88 278 TRP A CA 1
ATOM 2187 C C . TRP A 1 278 ? 38.131 1.752 -37.493 1.00 39.88 278 TRP A C 1
ATOM 2189 O O . TRP A 1 278 ? 37.871 0.737 -38.131 1.00 39.88 278 TRP A O 1
ATOM 2199 N N . LEU A 1 279 ? 37.942 1.813 -36.175 1.00 45.81 279 LEU A N 1
ATOM 2200 C CA . LEU A 1 279 ? 37.086 0.846 -35.489 1.00 45.81 279 LEU A CA 1
ATOM 2201 C C . LEU A 1 279 ? 35.654 1.031 -36.012 1.00 45.81 279 LEU A C 1
ATOM 2203 O O . LEU A 1 279 ? 35.023 2.057 -35.749 1.00 45.81 279 LEU A O 1
ATOM 2207 N N . SER A 1 280 ? 35.128 0.049 -36.737 1.00 43.66 280 SER A N 1
ATOM 2208 C CA . SER A 1 280 ? 33.703 -0.018 -37.049 1.00 43.66 280 SER A CA 1
ATOM 2209 C C . SER A 1 280 ? 33.036 -0.841 -35.966 1.00 43.66 280 SER A C 1
ATOM 2211 O O . SER A 1 280 ? 33.157 -2.060 -35.928 1.00 43.66 280 SER A O 1
ATOM 2213 N N . VAL A 1 281 ? 32.322 -0.192 -35.054 1.00 49.22 281 VAL A N 1
ATOM 2214 C CA . VAL A 1 281 ? 31.607 -0.903 -33.990 1.00 49.22 281 VAL A CA 1
ATOM 2215 C C . VAL A 1 281 ? 30.552 -1.811 -34.630 1.00 49.22 281 VAL A C 1
ATOM 2217 O O . VAL A 1 281 ? 29.583 -1.328 -35.223 1.00 49.22 281 VAL A O 1
ATOM 2220 N N . LYS A 1 282 ? 30.749 -3.132 -34.537 1.00 46.53 282 LYS A N 1
ATOM 2221 C CA . LYS A 1 282 ? 29.902 -4.157 -35.152 1.00 46.53 282 LYS A CA 1
ATOM 2222 C C . LYS A 1 282 ? 28.621 -4.256 -34.337 1.00 46.53 282 LYS A C 1
ATOM 2224 O O . LYS A 1 282 ? 28.447 -5.179 -33.556 1.00 46.53 282 LYS A O 1
ATOM 2229 N N . LYS A 1 283 ? 27.713 -3.289 -34.528 1.00 48.41 283 LYS A N 1
ATOM 2230 C CA . LYS A 1 283 ? 26.431 -3.177 -33.809 1.00 48.41 283 LYS A CA 1
ATOM 2231 C C . LYS A 1 283 ? 26.663 -2.789 -32.337 1.00 48.41 283 LYS A C 1
ATOM 2233 O O . LYS A 1 283 ? 27.255 -3.528 -31.566 1.00 48.41 283 LYS A O 1
ATOM 2238 N N . ASN A 1 284 ? 26.188 -1.609 -31.937 1.00 49.91 284 ASN A N 1
ATOM 2239 C CA . ASN A 1 284 ? 26.341 -1.071 -30.577 1.00 49.91 284 ASN A CA 1
ATOM 2240 C C . ASN A 1 284 ? 25.664 -1.963 -29.517 1.00 49.91 284 ASN A C 1
ATOM 2242 O O . ASN A 1 284 ? 24.537 -1.685 -29.109 1.00 49.91 284 ASN A O 1
ATOM 2246 N N . VAL A 1 285 ? 26.331 -3.013 -29.043 1.00 45.75 285 VAL A N 1
ATOM 2247 C CA . VAL A 1 285 ? 25.870 -3.791 -27.891 1.00 45.75 285 VAL A CA 1
ATOM 2248 C C . VAL A 1 285 ? 26.637 -3.329 -26.656 1.00 45.75 285 VAL A C 1
ATOM 2250 O O . VAL A 1 285 ? 27.456 -4.054 -26.105 1.00 45.75 285 VAL A O 1
ATOM 2253 N N . PHE A 1 286 ? 26.353 -2.103 -26.206 1.00 49.66 286 PHE A N 1
ATOM 2254 C CA . PHE A 1 286 ? 26.683 -1.698 -24.840 1.00 49.66 286 PHE A CA 1
ATOM 2255 C C . PHE A 1 286 ? 25.783 -2.502 -23.899 1.00 49.66 286 PHE A C 1
ATOM 2257 O O . PHE A 1 286 ? 24.644 -2.116 -23.630 1.00 49.66 286 PHE A O 1
ATOM 2264 N N . THR A 1 287 ? 26.262 -3.652 -23.431 1.00 46.19 287 THR A N 1
ATOM 2265 C CA . THR A 1 287 ? 25.550 -4.386 -22.380 1.00 46.19 287 THR A CA 1
ATOM 2266 C C . THR A 1 287 ? 26.124 -3.960 -21.045 1.00 46.19 287 THR A C 1
ATOM 2268 O O . THR A 1 287 ? 27.253 -4.322 -20.726 1.00 46.19 287 THR A O 1
ATOM 2271 N N . LEU A 1 288 ? 25.345 -3.203 -20.268 1.00 47.31 288 LEU A N 1
ATOM 2272 C CA . LEU A 1 288 ? 25.545 -3.146 -18.827 1.00 47.31 288 LEU A CA 1
ATOM 2273 C C . LEU A 1 288 ? 25.188 -4.529 -18.293 1.00 47.31 288 LEU A C 1
ATOM 2275 O O . LEU A 1 288 ? 24.039 -4.956 -18.400 1.00 47.31 288 LEU A O 1
ATOM 2279 N N . LYS A 1 289 ? 26.183 -5.271 -17.816 1.00 46.81 289 LYS A N 1
ATOM 2280 C CA . LYS A 1 289 ? 25.945 -6.509 -17.072 1.00 46.81 289 LYS A CA 1
ATOM 2281 C C . LYS A 1 289 ? 26.286 -6.269 -15.612 1.00 46.81 289 LYS A C 1
ATOM 2283 O O . LYS A 1 289 ? 27.344 -5.704 -15.319 1.00 46.81 289 LYS A O 1
ATOM 2288 N N . ASP A 1 290 ? 25.358 -6.726 -14.776 1.00 49.00 290 ASP A N 1
ATOM 2289 C CA . ASP A 1 290 ? 25.292 -6.635 -13.319 1.00 49.00 290 ASP A CA 1
ATOM 2290 C C . ASP A 1 290 ? 24.923 -5.244 -12.777 1.00 49.00 290 ASP A C 1
ATOM 2292 O O . ASP A 1 290 ? 25.671 -4.282 -12.922 1.00 49.00 290 ASP A O 1
ATOM 2296 N N . GLY A 1 291 ? 23.738 -5.159 -12.153 1.00 44.91 291 GLY A N 1
ATOM 2297 C CA . GLY A 1 291 ? 23.217 -3.946 -11.515 1.00 44.91 291 GLY A CA 1
ATOM 2298 C C . GLY A 1 291 ? 21.755 -3.628 -11.845 1.00 44.91 291 GLY A C 1
ATOM 2299 O O . GLY A 1 291 ? 21.479 -2.572 -12.399 1.00 44.91 291 GLY A O 1
ATOM 2300 N N . ASN A 1 292 ? 20.826 -4.503 -11.435 1.00 45.25 292 ASN A N 1
ATOM 2301 C CA . ASN A 1 292 ? 19.370 -4.290 -11.483 1.00 45.25 292 ASN A CA 1
ATOM 2302 C C . ASN A 1 292 ? 18.801 -4.164 -12.922 1.00 45.25 292 ASN A C 1
ATOM 2304 O O . ASN A 1 292 ? 18.883 -3.113 -13.555 1.00 45.25 292 ASN A O 1
ATOM 2308 N N . GLU A 1 293 ? 18.206 -5.242 -13.451 1.00 40.28 293 GLU A N 1
ATOM 2309 C CA . GLU A 1 293 ? 17.793 -5.372 -14.866 1.00 40.28 293 GLU A CA 1
ATOM 2310 C C . GLU A 1 293 ? 16.880 -4.240 -15.379 1.00 40.28 293 GLU A C 1
ATOM 2312 O O . GLU A 1 293 ? 16.943 -3.883 -16.559 1.00 40.28 293 GLU A O 1
ATOM 2317 N N . GLY A 1 294 ? 16.088 -3.607 -14.505 1.00 42.12 294 GLY A N 1
ATOM 2318 C CA . GLY A 1 294 ? 15.254 -2.451 -14.862 1.00 42.12 294 GLY A CA 1
ATOM 2319 C C . GLY A 1 294 ? 16.060 -1.210 -15.274 1.00 42.12 294 GLY A C 1
ATOM 2320 O O . GLY A 1 294 ? 15.708 -0.510 -16.226 1.00 42.12 294 GLY A O 1
ATOM 2321 N N . LEU A 1 295 ? 17.211 -0.976 -14.636 1.00 41.62 295 LEU A N 1
ATOM 2322 C CA . LEU A 1 295 ? 18.080 0.171 -14.913 1.00 41.62 295 LEU A CA 1
ATOM 2323 C C . LEU A 1 295 ? 18.731 0.072 -16.311 1.00 41.62 295 LEU A C 1
ATOM 2325 O O . LEU A 1 295 ? 19.020 1.084 -16.949 1.00 41.62 295 LEU A O 1
ATOM 2329 N N . HIS A 1 296 ? 18.924 -1.143 -16.829 1.00 44.53 296 HIS A N 1
ATOM 2330 C CA . HIS A 1 296 ? 19.666 -1.397 -18.067 1.00 44.53 296 HIS A CA 1
ATOM 2331 C C . HIS A 1 296 ? 18.956 -0.881 -19.334 1.00 44.53 296 HIS A C 1
ATOM 2333 O O . HIS A 1 296 ? 19.607 -0.369 -20.248 1.00 44.53 296 HIS A O 1
ATOM 2339 N N . LYS A 1 297 ? 17.622 -0.986 -19.415 1.00 44.56 297 LYS A N 1
ATOM 2340 C CA . LYS A 1 297 ? 16.872 -0.723 -20.662 1.00 44.56 297 LYS A CA 1
ATOM 2341 C C . LYS A 1 297 ? 16.667 0.773 -20.935 1.00 44.56 297 LYS A C 1
ATOM 2343 O O . LYS A 1 297 ? 16.783 1.214 -22.079 1.00 44.56 297 LYS A O 1
ATOM 2348 N N . GLU A 1 298 ? 16.425 1.567 -19.891 1.00 42.47 298 GLU A N 1
ATOM 2349 C CA . GLU A 1 298 ? 16.233 3.021 -20.009 1.00 42.47 298 GLU A CA 1
ATOM 2350 C C . GLU A 1 298 ? 17.552 3.782 -20.220 1.00 42.47 298 GLU A C 1
ATOM 2352 O O . GLU A 1 298 ? 17.580 4.756 -20.978 1.00 42.47 298 GLU A O 1
ATOM 2357 N N . ILE A 1 299 ? 18.660 3.317 -19.623 1.00 44.22 299 ILE A N 1
ATOM 2358 C CA . ILE A 1 299 ? 20.000 3.867 -19.889 1.00 44.22 299 ILE A CA 1
ATOM 2359 C C . ILE A 1 299 ? 20.350 3.691 -21.368 1.00 44.22 299 ILE A C 1
ATOM 2361 O O . ILE A 1 299 ? 20.721 4.663 -22.029 1.00 44.22 299 ILE A O 1
ATOM 2365 N N . ASN A 1 300 ? 20.158 2.487 -21.914 1.00 43.38 300 ASN A N 1
ATOM 2366 C CA . ASN A 1 300 ? 20.480 2.187 -23.309 1.00 43.38 300 ASN A CA 1
ATOM 2367 C C . ASN A 1 300 ? 19.701 3.072 -24.300 1.00 43.38 300 ASN A C 1
ATOM 2369 O O . ASN A 1 300 ? 20.304 3.652 -25.205 1.00 43.38 300 ASN A O 1
ATOM 2373 N N . GLY A 1 301 ? 18.395 3.283 -24.086 1.00 46.84 301 GLY A N 1
ATOM 2374 C CA . GLY A 1 301 ? 17.584 4.159 -24.949 1.00 46.84 301 GLY A CA 1
ATOM 2375 C C . GLY A 1 301 ? 17.966 5.647 -24.884 1.00 46.84 301 GLY A C 1
ATOM 2376 O O . GLY A 1 301 ? 17.702 6.422 -25.807 1.00 46.84 301 GLY A O 1
ATOM 2377 N N . TYR A 1 302 ? 18.607 6.078 -23.800 1.00 43.28 302 TYR A N 1
ATOM 2378 C CA . TYR A 1 302 ? 19.047 7.457 -23.626 1.00 43.28 302 TYR A CA 1
ATOM 2379 C C . TYR A 1 302 ? 20.449 7.720 -24.190 1.00 43.28 302 TYR A C 1
ATOM 2381 O O . TYR A 1 302 ? 20.677 8.775 -24.788 1.00 43.28 302 TYR A O 1
ATOM 2389 N N . ILE A 1 303 ? 21.350 6.738 -24.073 1.00 42.00 303 ILE A N 1
ATOM 2390 C CA . ILE A 1 303 ? 22.643 6.709 -24.774 1.00 42.00 303 ILE A CA 1
ATOM 2391 C C . ILE A 1 303 ? 22.414 6.863 -26.279 1.00 42.00 303 ILE A C 1
ATOM 2393 O O . ILE A 1 303 ? 23.012 7.732 -26.913 1.00 42.00 303 ILE A O 1
ATOM 2397 N N . GLU A 1 304 ? 21.482 6.086 -26.831 1.00 43.69 304 GLU A N 1
ATOM 2398 C CA . GLU A 1 304 ? 21.110 6.139 -28.245 1.00 43.69 304 GLU A CA 1
ATOM 2399 C C . GLU A 1 304 ? 20.639 7.543 -28.667 1.00 43.69 304 GLU A C 1
ATOM 2401 O O . GLU A 1 304 ? 21.120 8.100 -29.658 1.00 43.69 304 GLU A O 1
ATOM 2406 N N . LYS A 1 305 ? 19.766 8.180 -27.873 1.00 47.50 305 LYS A N 1
ATOM 2407 C CA . LYS A 1 305 ? 19.283 9.549 -28.131 1.00 47.50 305 LYS A CA 1
ATOM 2408 C C . LYS A 1 305 ? 20.395 10.601 -28.128 1.00 47.50 305 LYS A C 1
ATOM 2410 O O . LYS A 1 305 ? 20.378 11.493 -28.977 1.00 47.50 305 LYS A O 1
ATOM 2415 N N . GLU A 1 306 ? 21.339 10.540 -27.191 1.00 45.88 306 GLU A N 1
ATOM 2416 C CA . GLU A 1 306 ? 22.444 11.510 -27.124 1.00 45.88 306 GLU A CA 1
ATOM 2417 C C . GLU A 1 306 ? 23.483 11.290 -28.232 1.00 45.88 306 GLU A C 1
ATOM 2419 O O . GLU A 1 306 ? 23.986 12.268 -28.789 1.00 45.88 306 GLU A O 1
ATOM 2424 N N . LEU A 1 307 ? 23.746 10.038 -28.627 1.00 40.66 307 LEU A N 1
ATOM 2425 C CA . LEU A 1 307 ? 24.579 9.719 -29.793 1.00 40.66 307 LEU A CA 1
ATOM 2426 C C . LEU A 1 307 ? 23.972 10.296 -31.080 1.00 40.66 307 LEU A C 1
ATOM 2428 O O . LEU A 1 307 ? 24.663 10.978 -31.840 1.00 40.66 307 LEU A O 1
ATOM 2432 N N . VAL A 1 308 ? 22.663 10.116 -31.286 1.00 46.31 308 VAL A N 1
ATOM 2433 C CA . VAL A 1 308 ? 21.935 10.696 -32.429 1.00 46.31 308 VAL A CA 1
ATOM 2434 C C . VAL A 1 308 ? 21.978 12.225 -32.405 1.00 46.31 308 VAL A C 1
ATOM 2436 O O . VAL A 1 308 ? 22.166 12.851 -33.449 1.00 46.31 308 VAL A O 1
ATOM 2439 N N . LYS A 1 309 ? 21.851 12.838 -31.222 1.00 43.56 309 LYS A N 1
ATOM 2440 C CA . LYS A 1 309 ? 21.883 14.297 -31.046 1.00 43.56 309 LYS A CA 1
ATOM 2441 C C . LYS A 1 309 ? 23.266 14.903 -31.302 1.00 43.56 309 LYS A C 1
ATOM 2443 O O . LYS A 1 309 ? 23.346 15.989 -31.869 1.00 43.56 309 LYS A O 1
ATOM 2448 N N . LYS A 1 310 ? 24.342 14.236 -30.871 1.00 42.78 310 LYS A N 1
ATOM 2449 C CA . LYS A 1 310 ? 25.717 14.759 -30.952 1.00 42.78 310 LYS A CA 1
ATOM 2450 C C . LYS A 1 310 ? 26.369 14.521 -32.314 1.00 42.78 310 LYS A C 1
ATOM 2452 O O . LYS A 1 310 ? 27.116 15.378 -32.774 1.00 42.78 310 LYS A O 1
ATOM 2457 N N . PHE A 1 311 ? 26.087 13.390 -32.959 1.00 41.03 311 PHE A N 1
ATOM 2458 C CA . PHE A 1 311 ? 26.755 13.003 -34.207 1.00 41.03 311 PHE A CA 1
ATOM 2459 C C . PHE A 1 311 ? 25.861 13.108 -35.446 1.00 41.03 311 PHE A C 1
ATOM 2461 O O . PHE A 1 311 ? 26.380 13.101 -36.559 1.00 41.03 311 PHE A O 1
ATOM 2468 N N . GLY A 1 312 ? 24.547 13.276 -35.267 1.00 40.84 312 GLY A N 1
ATOM 2469 C CA . GLY A 1 312 ? 23.571 13.316 -36.351 1.00 40.84 312 GLY A CA 1
ATOM 2470 C C . GLY A 1 312 ? 23.228 11.914 -36.862 1.00 40.84 312 GLY A C 1
ATOM 2471 O O . GLY A 1 312 ? 24.098 11.067 -37.065 1.00 40.84 312 GLY A O 1
ATOM 2472 N N . LYS A 1 313 ? 21.934 11.669 -37.101 1.00 40.06 313 LYS A N 1
ATOM 2473 C CA . LYS A 1 313 ? 21.408 10.361 -37.531 1.00 40.06 313 LYS A CA 1
ATOM 2474 C C . LYS A 1 313 ? 22.084 9.841 -38.813 1.00 40.06 313 LYS A C 1
ATOM 2476 O O . LYS A 1 313 ? 22.347 8.652 -38.923 1.00 40.06 313 LYS A O 1
ATOM 2481 N N . GLU A 1 314 ? 22.432 10.726 -39.746 1.00 40.88 314 GLU A N 1
ATOM 2482 C CA . GLU A 1 314 ? 23.059 10.366 -41.029 1.00 40.88 314 GLU A CA 1
ATOM 2483 C C . GLU A 1 314 ? 24.521 9.900 -40.913 1.00 40.88 314 GLU A C 1
ATOM 2485 O O . GLU A 1 314 ? 24.955 9.042 -41.681 1.00 40.88 314 GLU A O 1
ATOM 2490 N N . LYS A 1 315 ? 25.280 10.402 -39.928 1.00 39.31 315 LYS A N 1
ATOM 2491 C CA . LYS A 1 315 ? 26.668 9.972 -39.672 1.00 39.31 315 LYS A CA 1
ATOM 2492 C C . LYS A 1 315 ? 26.718 8.592 -39.014 1.00 39.31 315 LYS A C 1
ATOM 2494 O O . LYS A 1 315 ? 27.603 7.804 -39.319 1.00 39.31 315 LYS A O 1
ATOM 2499 N N . LEU A 1 316 ? 25.719 8.284 -38.184 1.00 35.38 316 LEU A N 1
ATOM 2500 C CA . LEU A 1 316 ? 25.503 6.951 -37.617 1.00 35.38 316 LEU A CA 1
ATOM 2501 C C . LEU A 1 316 ? 25.038 5.941 -38.680 1.00 35.38 316 LEU A C 1
ATOM 2503 O O . LEU A 1 316 ? 25.478 4.800 -38.649 1.00 35.38 316 LEU A O 1
ATOM 2507 N N . ILE A 1 317 ? 24.239 6.367 -39.667 1.00 37.72 317 ILE A N 1
ATOM 2508 C CA . ILE A 1 317 ? 23.810 5.519 -40.798 1.00 37.72 317 ILE A CA 1
ATOM 2509 C C . ILE A 1 317 ? 24.986 5.136 -41.718 1.00 37.72 317 ILE A C 1
ATOM 2511 O O . ILE A 1 317 ? 24.998 4.032 -42.261 1.00 37.72 317 ILE A O 1
ATOM 2515 N N . LYS A 1 318 ? 26.005 5.997 -41.869 1.00 39.09 318 LYS A N 1
ATOM 2516 C CA . LYS A 1 318 ? 27.256 5.650 -42.578 1.00 39.09 318 LYS A CA 1
ATOM 2517 C C . LYS A 1 318 ? 28.138 4.642 -41.823 1.00 39.09 318 LYS A C 1
ATOM 2519 O O . LYS A 1 318 ? 28.954 3.994 -42.463 1.00 39.09 318 LYS A O 1
ATOM 2524 N N . LEU A 1 319 ? 27.943 4.482 -40.512 1.00 34.94 319 LEU A N 1
ATOM 2525 C CA . LEU A 1 319 ? 28.614 3.490 -39.656 1.00 34.94 319 LEU A CA 1
ATOM 2526 C C . LEU A 1 319 ? 27.765 2.216 -39.430 1.00 34.94 319 LEU A C 1
ATOM 2528 O O . LEU A 1 319 ? 28.162 1.338 -38.673 1.00 34.94 319 LEU A O 1
ATOM 2532 N N . GLY A 1 320 ? 26.598 2.094 -40.077 1.00 29.17 320 GLY A N 1
ATOM 2533 C CA . GLY A 1 320 ? 25.719 0.925 -39.977 1.00 29.17 320 GLY A CA 1
ATOM 2534 C C . GLY A 1 320 ? 24.271 1.248 -40.362 1.00 29.17 320 GLY A C 1
ATOM 2535 O O . GLY A 1 320 ? 23.678 2.200 -39.861 1.00 29.17 320 GLY A O 1
ATOM 2536 N N . GLY A 1 321 ? 23.701 0.470 -41.284 1.00 32.69 321 GLY A N 1
ATOM 2537 C CA . GLY A 1 321 ? 22.489 0.817 -42.032 1.00 32.69 321 GLY A CA 1
ATOM 2538 C C . GLY A 1 321 ? 21.176 0.974 -41.241 1.00 32.69 321 GLY A C 1
ATOM 2539 O O . GLY A 1 321 ? 20.823 0.145 -40.412 1.00 32.69 321 GLY A O 1
ATOM 2540 N N . GLY A 1 322 ? 20.428 2.020 -41.626 1.00 29.58 322 GLY A N 1
ATOM 2541 C CA . GLY A 1 322 ? 18.964 2.076 -41.780 1.00 29.58 322 GLY A CA 1
ATOM 2542 C C . GLY A 1 322 ? 18.055 1.944 -40.549 1.00 29.58 322 GLY A C 1
ATOM 2543 O O . GLY A 1 322 ? 17.711 0.837 -40.160 1.00 29.58 322 GLY A O 1
ATOM 2544 N N . ILE A 1 323 ? 17.500 3.070 -40.068 1.00 26.16 323 ILE A N 1
ATOM 2545 C CA . ILE A 1 323 ? 16.222 3.092 -39.321 1.00 26.16 323 ILE A CA 1
ATOM 2546 C C . ILE A 1 323 ? 15.359 4.283 -39.778 1.00 26.16 323 ILE A C 1
ATOM 2548 O O . ILE A 1 323 ? 15.706 5.452 -39.568 1.00 26.16 323 ILE A O 1
ATOM 2552 N N . GLU A 1 324 ? 14.201 3.988 -40.368 1.00 25.36 324 GLU A N 1
ATOM 2553 C CA . GLU A 1 324 ? 13.169 4.935 -40.810 1.00 25.36 324 GLU A CA 1
ATOM 2554 C C . GLU A 1 324 ? 12.075 5.064 -39.739 1.00 25.36 324 GLU A C 1
ATOM 2556 O O . GLU A 1 324 ? 11.535 4.038 -39.353 1.00 25.36 324 GLU A O 1
ATOM 2561 N N . ILE A 1 325 ? 11.710 6.285 -39.307 1.00 25.78 325 ILE A N 1
ATOM 2562 C CA . ILE A 1 325 ? 10.350 6.611 -38.819 1.00 25.78 325 ILE A CA 1
ATOM 2563 C C . ILE A 1 325 ? 10.030 8.085 -39.137 1.00 25.78 325 ILE A C 1
ATOM 2565 O O . ILE A 1 325 ? 10.830 8.983 -38.866 1.00 25.78 325 ILE A O 1
ATOM 2569 N N . LYS A 1 326 ? 8.835 8.285 -39.712 1.00 26.34 326 LYS A N 1
ATOM 2570 C CA . LYS A 1 326 ? 8.154 9.542 -40.064 1.00 26.34 326 LYS A CA 1
ATOM 2571 C C . LYS A 1 326 ? 7.520 10.233 -38.847 1.00 26.34 326 LYS A C 1
ATOM 2573 O O . LYS A 1 326 ? 6.942 9.570 -37.995 1.00 26.34 326 LYS A O 1
ATOM 2578 N N . GLY A 1 327 ? 7.506 11.568 -38.860 1.00 23.55 327 GLY A N 1
ATOM 2579 C CA . GLY A 1 327 ? 6.646 12.394 -38.002 1.00 23.55 327 GLY A CA 1
ATOM 2580 C C . GLY A 1 327 ? 7.031 13.876 -38.031 1.00 23.55 327 GLY A C 1
ATOM 2581 O O . GLY A 1 327 ? 8.076 14.247 -37.511 1.00 23.55 327 GLY A O 1
ATOM 2582 N N . ALA A 1 328 ? 6.197 14.699 -38.674 1.00 23.64 328 ALA A N 1
ATOM 2583 C CA . ALA A 1 328 ? 6.315 16.159 -38.801 1.00 23.64 328 ALA A CA 1
ATOM 2584 C C . ALA A 1 328 ? 5.587 16.896 -37.633 1.00 23.64 328 ALA A C 1
ATOM 2586 O O . ALA A 1 328 ? 5.125 16.231 -36.709 1.00 23.64 328 ALA A O 1
ATOM 2587 N N . PRO A 1 329 ? 5.501 18.243 -37.600 1.00 25.86 329 PRO A N 1
ATOM 2588 C CA . PRO A 1 329 ? 6.318 19.104 -36.747 1.00 25.86 329 PRO A CA 1
ATOM 2589 C C . PRO A 1 329 ? 5.528 19.819 -35.631 1.00 25.86 329 PRO A C 1
ATOM 2591 O O . PRO A 1 329 ? 4.326 20.045 -35.735 1.00 25.86 329 PRO A O 1
ATOM 2594 N N . ALA A 1 330 ? 6.240 20.265 -34.592 1.00 22.59 330 ALA A N 1
ATOM 2595 C CA . ALA A 1 330 ? 5.746 21.235 -33.616 1.00 22.59 330 ALA A CA 1
ATOM 2596 C C . ALA A 1 330 ? 6.242 22.643 -33.984 1.00 22.59 330 ALA A C 1
ATOM 2598 O O . ALA A 1 330 ? 7.440 22.833 -34.202 1.00 22.59 330 ALA A O 1
ATOM 2599 N N . SER A 1 331 ? 5.342 23.629 -34.022 1.00 25.94 331 SER A N 1
ATOM 2600 C CA . SER A 1 331 ? 5.683 25.046 -34.175 1.00 25.94 331 SER A CA 1
ATOM 2601 C C . SER A 1 331 ? 5.231 25.875 -32.970 1.00 25.94 331 SER A C 1
ATOM 2603 O O . SER A 1 331 ? 4.046 25.921 -32.658 1.00 25.94 331 SER A O 1
ATOM 2605 N N . ASN A 1 332 ? 6.216 26.585 -32.415 1.00 26.58 332 ASN A N 1
ATOM 2606 C CA . ASN A 1 332 ? 6.194 27.936 -31.845 1.00 26.58 332 ASN A CA 1
ATOM 2607 C C . ASN A 1 332 ? 5.456 28.214 -30.523 1.00 26.58 332 ASN A C 1
ATOM 2609 O O . ASN A 1 332 ? 4.249 28.423 -30.474 1.00 26.58 332 ASN A O 1
ATOM 2613 N N . LEU A 1 333 ? 6.272 28.396 -29.476 1.00 24.16 333 LEU A N 1
ATOM 2614 C CA . LEU A 1 333 ? 6.023 29.341 -28.389 1.00 24.16 333 LEU A CA 1
ATOM 2615 C C . LEU A 1 333 ? 6.474 30.751 -28.810 1.00 24.16 333 LEU A C 1
ATOM 2617 O O . LEU A 1 333 ? 7.611 30.918 -29.252 1.00 24.16 333 LEU A O 1
ATOM 2621 N N . SER A 1 334 ? 5.638 31.760 -28.555 1.00 24.23 334 SER A N 1
ATOM 2622 C CA . SER A 1 334 ? 6.083 33.141 -28.328 1.00 24.23 334 SER A CA 1
ATOM 2623 C C . SER A 1 334 ? 5.125 33.912 -27.407 1.00 24.23 334 SER A C 1
ATOM 2625 O O . SER A 1 334 ? 3.947 34.058 -27.716 1.00 24.23 334 SER A O 1
ATOM 2627 N N . ASP A 1 335 ? 5.718 34.441 -26.337 1.00 24.47 335 ASP A N 1
ATOM 2628 C CA . ASP A 1 335 ? 5.533 35.762 -25.721 1.00 24.47 335 ASP A CA 1
ATOM 2629 C C . ASP A 1 335 ? 4.295 36.190 -24.898 1.00 24.47 335 ASP A C 1
ATOM 2631 O O . ASP A 1 335 ? 3.200 36.401 -25.402 1.00 24.47 335 ASP A O 1
ATOM 2635 N N . ARG A 1 336 ? 4.659 36.579 -23.654 1.00 24.16 336 ARG A N 1
ATOM 2636 C CA . ARG A 1 336 ? 4.254 37.748 -22.832 1.00 24.16 336 ARG A CA 1
ATOM 2637 C C . ARG A 1 336 ? 2.840 37.791 -22.234 1.00 24.16 336 ARG A C 1
ATOM 2639 O O . ARG A 1 336 ? 1.862 37.718 -22.949 1.00 24.16 336 ARG A O 1
ATOM 2646 N N . VAL A 1 337 ? 2.754 38.125 -20.935 1.00 24.95 337 VAL A N 1
ATOM 2647 C CA . VAL A 1 337 ? 2.371 39.465 -20.419 1.00 24.95 337 VAL A CA 1
ATOM 2648 C C . VAL A 1 337 ? 2.696 39.575 -18.911 1.00 24.95 337 VAL A C 1
ATOM 2650 O O . VAL A 1 337 ? 2.525 38.634 -18.145 1.00 24.95 337 VAL A O 1
ATOM 2653 N N . LYS A 1 338 ? 3.216 40.748 -18.516 1.00 26.62 338 LYS A N 1
ATOM 2654 C CA . LYS A 1 338 ? 3.430 41.239 -17.142 1.00 26.62 338 LYS A CA 1
ATOM 2655 C C . LYS A 1 338 ? 2.215 42.056 -16.668 1.00 26.62 338 LYS A C 1
ATOM 2657 O O . LYS A 1 338 ? 1.543 42.650 -17.504 1.00 26.62 338 LYS A O 1
ATOM 2662 N N . ASN A 1 339 ? 2.120 42.228 -15.341 1.00 24.95 339 ASN A N 1
ATOM 2663 C CA . ASN A 1 339 ? 1.197 43.063 -14.537 1.00 24.95 339 ASN A CA 1
ATOM 2664 C C . ASN A 1 339 ? -0.030 42.268 -14.062 1.00 24.95 339 ASN A C 1
ATOM 2666 O O . ASN A 1 339 ? -0.654 41.594 -14.862 1.00 24.95 339 ASN A O 1
ATOM 2670 N N . GLY A 1 340 ? -0.469 42.291 -12.807 1.00 24.34 340 GLY A N 1
ATOM 2671 C CA . GLY A 1 340 ? -0.108 43.046 -11.613 1.00 24.34 340 GLY A CA 1
ATOM 2672 C C . GLY A 1 340 ? -1.255 42.900 -10.595 1.00 24.34 340 GLY A C 1
ATOM 2673 O O . GLY A 1 340 ? -2.338 42.457 -10.961 1.00 24.34 340 GLY A O 1
ATOM 2674 N N . PHE A 1 341 ? -1.001 43.355 -9.368 1.00 23.45 341 PHE A N 1
ATOM 2675 C CA . PHE A 1 341 ? -1.949 43.668 -8.286 1.00 23.45 341 PHE A CA 1
ATOM 2676 C C . PHE A 1 341 ? -2.341 42.620 -7.224 1.00 23.45 341 PHE A C 1
ATOM 2678 O O . PHE A 1 341 ? -2.952 41.590 -7.475 1.00 23.45 341 PHE A O 1
ATOM 2685 N N . SER A 1 342 ? -2.049 43.077 -5.997 1.00 24.52 342 SER A N 1
ATOM 2686 C CA . SER A 1 342 ? -2.841 43.049 -4.761 1.00 24.52 342 SER A CA 1
ATOM 2687 C C . SER A 1 342 ? -3.101 41.721 -4.061 1.00 24.52 342 SER A C 1
ATOM 2689 O O . SER A 1 342 ? -3.948 40.927 -4.455 1.00 24.52 342 SER A O 1
ATOM 2691 N N . GLN A 1 343 ? -2.465 41.603 -2.895 1.00 30.31 343 GLN A N 1
ATOM 2692 C CA . GLN A 1 343 ? -3.014 40.868 -1.765 1.00 30.31 343 GLN A CA 1
ATOM 2693 C C . GLN A 1 343 ? -4.395 41.402 -1.371 1.00 30.31 343 GLN A C 1
ATOM 2695 O O . GLN A 1 343 ? -4.618 42.616 -1.393 1.00 30.31 343 GLN A O 1
ATOM 2700 N N . PRO A 1 344 ? -5.242 40.511 -0.847 1.00 27.20 344 PRO A N 1
ATOM 2701 C CA . PRO A 1 344 ? -5.983 40.820 0.356 1.00 27.20 344 PRO A CA 1
ATOM 2702 C C . PRO A 1 344 ? -5.698 39.779 1.440 1.00 27.20 344 PRO A C 1
ATOM 2704 O O . PRO A 1 344 ? -6.011 38.597 1.331 1.00 27.20 344 PRO A O 1
ATOM 2707 N N . SER A 1 345 ? -5.132 40.280 2.528 1.00 27.16 345 SER A N 1
ATOM 2708 C CA . SER A 1 345 ? -5.374 39.795 3.877 1.00 27.16 345 SER A CA 1
ATOM 2709 C C . SER A 1 345 ? -6.876 39.803 4.182 1.00 27.16 345 SER A C 1
ATOM 2711 O O . SER A 1 345 ? -7.489 40.871 4.100 1.00 27.16 345 SER A O 1
ATOM 2713 N N . SER A 1 346 ? -7.449 38.675 4.603 1.00 28.03 346 SER A N 1
ATOM 2714 C CA . SER A 1 346 ? -8.306 38.598 5.801 1.00 28.03 346 SER A CA 1
ATOM 2715 C C . SER A 1 346 ? -8.805 37.172 6.073 1.00 28.03 346 SER A C 1
ATOM 2717 O O . SER A 1 346 ? -8.875 36.364 5.148 1.00 28.03 346 SER A O 1
ATOM 2719 N N . PRO A 1 347 ? -9.104 36.855 7.345 1.00 27.48 347 PRO A N 1
ATOM 2720 C CA . PRO A 1 347 ? -9.279 35.501 7.848 1.00 27.48 347 PRO A CA 1
ATOM 2721 C C . PRO A 1 347 ? -10.710 34.985 7.670 1.00 27.48 347 PRO A C 1
ATOM 2723 O O . PRO A 1 347 ? -11.670 35.757 7.642 1.00 27.48 347 PRO A O 1
ATOM 2726 N N . CYS A 1 348 ? -10.839 33.658 7.602 1.00 26.72 348 CYS A N 1
ATOM 2727 C CA . CYS A 1 348 ? -12.120 32.968 7.697 1.00 26.72 348 CYS A CA 1
ATOM 2728 C C . CYS A 1 348 ? -12.885 33.376 8.971 1.00 26.72 348 CYS A C 1
ATOM 2730 O O . CYS A 1 348 ? -12.275 33.534 10.033 1.00 26.72 348 CYS A O 1
ATOM 2732 N N . PRO A 1 349 ? -14.217 33.517 8.884 1.00 27.83 349 PRO A N 1
ATOM 2733 C CA . PRO A 1 349 ? -15.049 33.876 10.015 1.00 27.83 349 PRO A CA 1
ATOM 2734 C C . PRO A 1 349 ? -15.115 32.726 11.020 1.00 27.83 349 PRO A C 1
ATOM 2736 O O . PRO A 1 349 ? -15.438 31.587 10.688 1.00 27.83 349 PRO A O 1
ATOM 2739 N N . VAL A 1 350 ? -14.847 33.073 12.275 1.00 29.55 350 VAL A N 1
ATOM 2740 C CA . VAL A 1 350 ? -15.222 32.289 13.446 1.00 29.55 350 VAL A CA 1
ATOM 2741 C C . VAL A 1 350 ? -16.745 32.159 13.441 1.00 29.55 350 VAL A C 1
ATOM 2743 O O . VAL A 1 350 ? -17.456 33.141 13.662 1.00 29.55 350 VAL A O 1
ATOM 2746 N N . ILE A 1 351 ? -17.253 30.953 13.196 1.00 28.22 351 ILE A N 1
ATOM 2747 C CA . ILE A 1 351 ? -18.645 30.620 13.490 1.00 28.22 351 ILE A CA 1
ATOM 2748 C C . ILE A 1 351 ? -18.710 30.330 14.990 1.00 28.22 351 ILE A C 1
ATOM 2750 O O . ILE A 1 351 ? -18.427 29.228 15.449 1.00 28.22 351 ILE A O 1
ATOM 2754 N N . GLN A 1 352 ? -19.048 31.362 15.761 1.00 30.97 352 GLN A N 1
ATOM 2755 C CA . GLN A 1 352 ? -19.607 31.195 17.097 1.00 30.97 352 GLN A CA 1
ATOM 2756 C C . GLN A 1 352 ? -21.063 30.749 16.943 1.00 30.97 352 GLN A C 1
ATOM 2758 O O . GLN A 1 352 ? -21.929 31.541 16.577 1.00 30.97 352 GLN A O 1
ATOM 2763 N N . GLY A 1 353 ? -21.314 29.475 17.229 1.00 29.58 353 GLY A N 1
ATOM 2764 C CA . GLY A 1 353 ? -22.642 28.922 17.467 1.00 29.58 353 GLY A CA 1
ATOM 2765 C C . GLY A 1 353 ? -22.645 28.226 18.822 1.00 29.58 353 GLY A C 1
ATOM 2766 O O . GLY A 1 353 ? -22.146 27.114 18.946 1.00 29.58 353 GLY A O 1
ATOM 2767 N N . ASN A 1 354 ? -23.161 28.918 19.836 1.00 36.34 354 ASN A N 1
ATOM 2768 C CA . ASN A 1 354 ? -23.447 28.376 21.161 1.00 36.34 354 ASN A CA 1
ATOM 2769 C C . ASN A 1 354 ? -24.572 27.335 21.078 1.00 36.34 354 ASN A C 1
ATOM 2771 O O . ASN A 1 354 ? -25.644 27.677 20.590 1.00 36.34 354 ASN A O 1
ATOM 2775 N N . GLU A 1 355 ? -24.334 26.127 21.596 1.00 39.22 355 GLU A N 1
ATOM 2776 C CA . GLU A 1 355 ? -25.158 25.435 22.611 1.00 39.22 355 GLU A CA 1
ATOM 2777 C C . GLU A 1 355 ? -24.744 23.958 22.721 1.00 39.22 355 GLU A C 1
ATOM 2779 O O . GLU A 1 355 ? -25.226 23.132 21.957 1.00 39.22 355 GLU A O 1
ATOM 2784 N N . ILE A 1 356 ? -23.903 23.624 23.709 1.00 32.09 356 ILE A N 1
ATOM 2785 C CA . ILE A 1 356 ? -24.150 22.503 24.633 1.00 32.09 356 ILE A CA 1
ATOM 2786 C C . ILE A 1 356 ? -23.570 22.918 25.998 1.00 32.09 356 ILE A C 1
ATOM 2788 O O . ILE A 1 356 ? -22.376 23.179 26.125 1.00 32.09 356 ILE A O 1
ATOM 2792 N N . THR A 1 357 ? -24.412 22.994 27.022 1.00 35.69 357 THR A N 1
ATOM 2793 C CA . THR A 1 357 ? -24.037 23.038 28.448 1.00 35.69 357 THR A CA 1
ATOM 2794 C C . THR A 1 357 ? -24.926 22.036 29.191 1.00 35.69 357 THR A C 1
ATOM 2796 O O . THR A 1 357 ? -25.959 21.635 28.655 1.00 35.69 357 THR A O 1
ATOM 2799 N N . PRO A 1 358 ? -24.668 21.764 30.477 1.00 39.53 358 PRO A N 1
ATOM 2800 C CA . PRO A 1 358 ? -23.533 21.093 31.116 1.00 39.53 358 PRO A CA 1
ATOM 2801 C C . PRO A 1 358 ? -23.866 19.600 31.365 1.00 39.53 358 PRO A C 1
ATOM 2803 O O . PRO A 1 358 ? -24.960 19.314 31.826 1.00 39.53 358 PRO A O 1
ATOM 2806 N N . GLU A 1 359 ? -22.951 18.662 31.084 1.00 44.72 359 GLU A N 1
ATOM 2807 C CA . GLU A 1 359 ? -23.109 17.218 31.392 1.00 44.72 359 GLU A CA 1
ATOM 2808 C C . GLU A 1 359 ? -24.462 16.619 30.948 1.00 44.72 359 GLU A C 1
ATOM 2810 O O . GLU A 1 359 ? -25.386 16.455 31.738 1.00 44.72 359 GLU A O 1
ATOM 2815 N N . GLN A 1 360 ? -24.550 16.327 29.644 1.00 48.84 360 GLN A N 1
ATOM 2816 C CA . GLN A 1 360 ? -25.619 15.599 28.944 1.00 48.84 360 GLN A CA 1
ATOM 2817 C C . GLN A 1 360 ? -26.507 14.744 29.866 1.00 48.84 360 GLN A C 1
ATOM 2819 O O . GLN A 1 360 ? -25.984 13.911 30.609 1.00 48.84 360 GLN A O 1
ATOM 2824 N N . GLU A 1 361 ? -27.837 14.920 29.766 1.00 49.19 361 GLU A N 1
ATOM 2825 C CA . GLU A 1 361 ? -28.830 13.996 30.332 1.00 49.19 361 GLU A CA 1
ATOM 2826 C C . GLU A 1 361 ? -28.304 12.568 30.207 1.00 49.19 361 GLU A C 1
ATOM 2828 O O . GLU A 1 361 ? -28.036 12.088 29.108 1.00 49.19 361 GLU A O 1
ATOM 2833 N N . PHE A 1 362 ? -28.070 11.960 31.364 1.00 57.53 362 PHE A N 1
ATOM 2834 C CA . PHE A 1 362 ? -27.379 10.696 31.542 1.00 57.53 362 PHE A CA 1
ATOM 2835 C C . PHE A 1 362 ? -27.677 9.708 30.399 1.00 57.53 362 PHE A C 1
ATOM 2837 O O . PHE A 1 362 ? -28.828 9.291 30.244 1.00 57.53 362 PHE A O 1
ATOM 2844 N N . VAL A 1 363 ? -26.664 9.344 29.596 1.00 66.88 363 VAL A N 1
ATOM 2845 C CA . VAL A 1 363 ? -26.798 8.342 28.523 1.00 66.88 363 VAL A CA 1
ATOM 2846 C C . VAL A 1 363 ? -27.163 7.021 29.193 1.00 66.88 363 VAL A C 1
ATOM 2848 O O . VAL A 1 363 ? -26.295 6.324 29.701 1.00 66.88 363 VAL A O 1
ATOM 2851 N N . LYS A 1 364 ? -28.452 6.695 29.307 1.00 72.69 364 LYS A N 1
ATOM 2852 C CA . LYS A 1 364 ? -28.894 5.479 30.014 1.00 72.69 364 LYS A CA 1
ATOM 2853 C C . LYS A 1 364 ? -28.622 4.213 29.206 1.00 72.69 364 LYS A C 1
ATOM 2855 O O . LYS A 1 364 ? -28.431 3.154 29.793 1.00 72.69 364 LYS A O 1
ATOM 2860 N N . GLU A 1 365 ? -28.589 4.339 27.886 1.00 84.56 365 GLU A N 1
ATOM 2861 C CA . GLU A 1 365 ? -28.405 3.255 26.925 1.00 84.56 365 GLU A CA 1
ATOM 2862 C C . GLU A 1 365 ? -27.751 3.787 25.644 1.00 84.56 365 GLU A C 1
ATOM 2864 O O . GLU A 1 365 ? -27.732 4.996 25.415 1.00 84.56 365 GLU A O 1
ATOM 2869 N N . ASN A 1 366 ? -27.211 2.887 24.820 1.00 91.06 366 ASN A N 1
ATOM 2870 C CA . ASN A 1 366 ? -26.665 3.239 23.512 1.00 91.06 366 ASN A CA 1
ATOM 2871 C C . ASN A 1 366 ? -27.802 3.483 22.512 1.00 91.06 366 ASN A C 1
ATOM 2873 O O . ASN A 1 366 ? -28.582 2.573 22.234 1.00 91.06 366 ASN A O 1
ATOM 2877 N N . SER A 1 367 ? -27.863 4.687 21.953 1.00 92.62 367 SER A N 1
ATOM 2878 C CA . SER A 1 367 ? -28.827 5.094 20.925 1.00 92.62 367 SER A CA 1
ATOM 2879 C C . SER A 1 367 ? -28.170 5.413 19.577 1.00 92.62 367 SER A C 1
ATOM 2881 O O . SER A 1 367 ? -28.827 5.949 18.686 1.00 92.62 367 SER A O 1
ATOM 2883 N N . LEU A 1 368 ? -26.880 5.104 19.399 1.00 94.44 368 LEU A N 1
ATOM 2884 C CA . LEU A 1 368 ? -26.176 5.292 18.127 1.00 94.44 368 LEU A CA 1
ATOM 2885 C C . LEU A 1 368 ? -26.771 4.378 17.042 1.00 94.44 368 LEU A C 1
ATOM 2887 O O . LEU A 1 368 ? -26.904 3.172 17.240 1.00 94.44 368 LEU A O 1
ATOM 2891 N N . ASN A 1 369 ? -27.064 4.936 15.864 1.00 93.31 369 ASN A N 1
ATOM 2892 C CA . ASN A 1 369 ? -27.689 4.213 14.747 1.00 93.31 369 ASN A CA 1
ATOM 2893 C C . ASN A 1 369 ? -26.768 4.084 13.517 1.00 93.31 369 ASN A C 1
ATOM 2895 O O . ASN A 1 369 ? -27.200 4.212 12.373 1.00 93.31 369 ASN A O 1
ATOM 2899 N N . ARG A 1 370 ? -25.470 3.864 13.752 1.00 94.38 370 ARG A N 1
ATOM 2900 C CA . ARG A 1 370 ? -24.461 3.629 12.699 1.00 94.38 370 ARG A CA 1
ATOM 2901 C C . ARG A 1 370 ? -23.583 2.430 13.078 1.00 94.38 370 ARG A C 1
ATOM 2903 O O . ARG A 1 370 ? -22.381 2.594 13.250 1.00 94.38 370 ARG A O 1
ATOM 2910 N N . PRO A 1 371 ? -24.169 1.234 13.279 1.00 94.06 371 PRO A N 1
ATOM 2911 C CA . PRO A 1 371 ? -23.521 0.117 13.977 1.00 94.06 371 PRO A CA 1
ATOM 2912 C C . PRO A 1 371 ? -22.228 -0.401 13.321 1.00 94.06 371 PRO A C 1
ATOM 2914 O O . PRO A 1 371 ? -21.380 -0.946 14.029 1.00 94.06 371 PRO A O 1
ATOM 2917 N N . GLY A 1 372 ? -22.082 -0.225 12.004 1.00 94.19 372 GLY A N 1
ATOM 2918 C CA . GLY A 1 372 ? -20.877 -0.568 11.239 1.00 94.19 372 GLY A CA 1
ATOM 2919 C C . GLY A 1 372 ? -19.769 0.489 11.291 1.00 94.19 372 GLY A C 1
ATOM 2920 O O . GLY A 1 372 ? -18.665 0.249 10.809 1.00 94.19 372 GLY A O 1
ATOM 2921 N N . ASP A 1 373 ? -20.023 1.657 11.891 1.00 96.81 373 ASP A N 1
ATOM 2922 C CA . ASP A 1 373 ? -19.018 2.711 11.985 1.00 96.81 373 ASP A CA 1
ATOM 2923 C C . ASP A 1 373 ? -18.081 2.492 13.185 1.00 96.81 373 ASP A C 1
ATOM 2925 O O . ASP A 1 373 ? -18.548 2.311 14.322 1.00 96.81 373 ASP A O 1
ATOM 2929 N N . PRO A 1 374 ? -16.758 2.545 12.957 1.00 97.81 374 PRO A N 1
ATOM 2930 C CA . PRO A 1 374 ? -15.769 2.445 14.016 1.00 97.81 374 PRO A CA 1
ATOM 2931 C C . PRO A 1 374 ? -15.638 3.762 14.784 1.00 97.81 374 PRO A C 1
ATOM 2933 O O . PRO A 1 374 ? -15.804 4.855 14.237 1.00 97.81 374 PRO A O 1
ATOM 2936 N N . ILE A 1 375 ? -15.259 3.654 16.053 1.00 98.31 375 ILE A N 1
ATOM 2937 C CA . ILE A 1 375 ? -14.748 4.761 16.856 1.00 98.31 375 ILE A CA 1
ATOM 2938 C C . ILE A 1 375 ? -13.236 4.590 16.930 1.00 98.31 375 ILE A C 1
ATOM 2940 O O . ILE A 1 375 ? -12.759 3.606 17.486 1.00 98.31 375 ILE A O 1
ATOM 2944 N N . VAL A 1 376 ? -12.500 5.535 16.347 1.00 98.06 376 VAL A N 1
ATOM 2945 C CA . VAL A 1 376 ? -11.033 5.562 16.351 1.00 98.06 376 VAL A CA 1
ATOM 2946 C C . VAL A 1 376 ? -10.598 6.800 17.124 1.00 98.06 376 VAL A C 1
ATOM 2948 O O . VAL A 1 376 ? -10.897 7.918 16.704 1.00 98.06 376 VAL A O 1
ATOM 2951 N N . ILE A 1 377 ? -9.907 6.605 18.242 1.00 97.69 377 ILE A N 1
ATOM 2952 C CA . ILE A 1 377 ? -9.288 7.684 19.027 1.00 97.69 377 ILE A CA 1
ATOM 2953 C C . ILE A 1 377 ? -7.775 7.503 19.052 1.00 97.69 377 ILE A C 1
ATOM 2955 O O . ILE A 1 377 ? -7.277 6.400 18.818 1.00 97.69 377 ILE A O 1
ATOM 2959 N N . LYS A 1 378 ? -7.042 8.583 19.317 1.00 97.00 378 LYS A N 1
ATOM 2960 C CA . LYS A 1 378 ? -5.584 8.537 19.411 1.00 97.00 378 LYS A CA 1
ATOM 2961 C C . LYS A 1 378 ? -5.137 8.326 20.844 1.00 97.00 378 LYS A C 1
ATOM 2963 O O . LYS A 1 378 ? -5.807 8.777 21.774 1.00 97.00 378 LYS A O 1
ATOM 2968 N N . GLY A 1 379 ? -3.978 7.708 21.032 1.00 96.19 379 GLY A N 1
ATOM 2969 C CA . GLY A 1 379 ? -3.409 7.551 22.365 1.00 96.19 379 GLY A CA 1
ATOM 2970 C C . GLY A 1 379 ? -3.165 8.896 23.071 1.00 96.19 379 GLY A C 1
ATOM 2971 O O . GLY A 1 379 ? -3.449 9.031 24.261 1.00 96.19 379 GLY A O 1
ATOM 2972 N N . GLN A 1 380 ? -2.858 9.969 22.323 1.00 96.00 380 GLN A N 1
ATOM 2973 C CA . GLN A 1 380 ? -2.822 11.339 22.871 1.00 96.00 380 GLN A CA 1
ATOM 2974 C C . GLN A 1 380 ? -4.143 11.782 23.540 1.00 96.00 380 GLN A C 1
ATOM 2976 O O . GLN A 1 380 ? -4.109 12.571 24.487 1.00 96.00 380 GLN A O 1
ATOM 2981 N N . ASP A 1 381 ? -5.297 11.280 23.082 1.00 95.38 381 ASP A N 1
ATOM 2982 C CA . ASP A 1 381 ? -6.614 11.652 23.610 1.00 95.38 381 ASP A CA 1
ATOM 2983 C C . ASP A 1 381 ? -6.894 10.941 24.944 1.00 95.38 381 ASP A C 1
ATOM 2985 O O . ASP A 1 381 ? -7.673 11.432 25.761 1.00 95.38 381 ASP A O 1
ATOM 2989 N N . ILE A 1 382 ? -6.223 9.811 25.199 1.00 94.19 382 ILE A N 1
ATOM 2990 C CA . ILE A 1 382 ? -6.384 8.971 26.392 1.00 94.19 382 ILE A CA 1
ATOM 2991 C C . ILE A 1 382 ? -5.156 9.002 27.308 1.00 94.19 382 ILE A C 1
ATOM 2993 O O . ILE A 1 382 ? -4.898 8.034 28.014 1.00 94.19 382 ILE A O 1
ATOM 2997 N N . SER A 1 383 ? -4.451 10.138 27.359 1.00 90.12 383 SER A N 1
ATOM 2998 C CA . SER A 1 383 ? -3.185 10.338 28.096 1.00 90.12 383 SER A CA 1
ATOM 2999 C C . SER A 1 383 ? -3.107 9.777 29.526 1.00 90.12 383 SER A C 1
ATOM 3001 O O . SER A 1 383 ? -2.018 9.454 29.995 1.00 90.12 383 SER A O 1
ATOM 3003 N N . ALA A 1 384 ? -4.239 9.620 30.222 1.00 90.38 384 ALA A N 1
ATOM 3004 C CA . ALA A 1 384 ? -4.311 8.966 31.530 1.00 90.38 384 ALA A CA 1
ATOM 3005 C C . ALA A 1 384 ? -3.867 7.486 31.509 1.00 90.38 384 ALA A C 1
ATOM 3007 O O . ALA A 1 384 ? -3.520 6.943 32.555 1.00 90.38 384 ALA A O 1
ATOM 3008 N N . LEU A 1 385 ? -3.880 6.845 30.339 1.00 93.81 385 LEU A N 1
ATOM 3009 C CA . LEU A 1 385 ? -3.498 5.453 30.107 1.00 93.81 385 LEU A CA 1
ATOM 3010 C C . LEU A 1 385 ? -2.152 5.316 29.375 1.00 93.81 385 LEU A C 1
ATOM 3012 O O . LEU A 1 385 ? -1.737 4.193 29.110 1.00 93.81 385 LEU A O 1
ATOM 3016 N N . ASN A 1 386 ? -1.447 6.412 29.070 1.00 91.19 386 ASN A N 1
ATOM 3017 C CA . ASN A 1 386 ? -0.162 6.336 28.366 1.00 91.19 386 ASN A CA 1
ATOM 3018 C C . ASN A 1 386 ? 0.888 5.564 29.174 1.00 91.19 386 ASN A C 1
ATOM 3020 O O . ASN A 1 386 ? 0.948 5.655 30.405 1.00 91.19 386 ASN A O 1
ATOM 3024 N N . GLY A 1 387 ? 1.753 4.836 28.469 1.00 92.69 387 GLY A N 1
ATOM 3025 C CA . GLY A 1 387 ? 2.837 4.062 29.072 1.00 92.69 387 GLY A CA 1
ATOM 3026 C C . GLY A 1 387 ? 2.446 2.655 29.536 1.00 92.69 387 GLY A C 1
ATOM 3027 O O . GLY A 1 387 ? 3.313 1.916 30.009 1.00 92.69 387 GLY A O 1
ATOM 3028 N N . ILE A 1 388 ? 1.173 2.255 29.419 1.00 95.56 388 ILE A N 1
ATOM 3029 C CA . ILE A 1 388 ? 0.790 0.845 29.597 1.00 95.56 388 ILE A CA 1
ATOM 3030 C C . ILE A 1 388 ? 1.229 0.026 28.381 1.00 95.56 388 ILE A C 1
ATOM 3032 O O . ILE A 1 388 ? 1.411 0.563 27.293 1.00 95.56 388 ILE A O 1
ATOM 3036 N N . ASN A 1 389 ? 1.380 -1.286 28.544 1.00 96.50 389 ASN A N 1
ATOM 3037 C CA . ASN A 1 389 ? 1.539 -2.163 27.385 1.00 96.50 389 ASN A CA 1
ATOM 3038 C C . ASN A 1 389 ? 0.218 -2.166 26.579 1.00 96.50 389 ASN A C 1
ATOM 3040 O O . ASN A 1 389 ? -0.830 -2.339 27.209 1.00 96.50 389 ASN A O 1
ATOM 3044 N N . PRO A 1 390 ? 0.230 -1.996 25.239 1.00 96.56 390 PRO A N 1
ATOM 3045 C CA . PRO A 1 390 ? -0.975 -2.040 24.407 1.00 96.56 390 PRO A CA 1
ATOM 3046 C C . PRO A 1 390 ? -1.909 -3.223 24.700 1.00 96.56 390 PRO A C 1
ATOM 3048 O O . PRO A 1 390 ? -3.119 -3.024 24.782 1.00 96.56 390 PRO A O 1
ATOM 3051 N N . ASP A 1 391 ? -1.361 -4.416 24.968 1.00 95.81 391 ASP A N 1
ATOM 3052 C CA . ASP A 1 391 ? -2.124 -5.643 25.274 1.00 95.81 391 ASP A CA 1
ATOM 3053 C C . ASP A 1 391 ? -2.874 -5.586 26.628 1.00 95.81 391 ASP A C 1
ATOM 3055 O O . ASP A 1 391 ? -3.740 -6.415 26.925 1.00 95.81 391 ASP A O 1
ATOM 3059 N N . GLU A 1 392 ? -2.541 -4.625 27.495 1.00 97.12 392 GLU A N 1
ATOM 3060 C CA . GLU A 1 392 ? -3.196 -4.430 28.793 1.00 97.12 392 GLU A CA 1
ATOM 3061 C C . GLU A 1 392 ? -4.439 -3.528 28.710 1.00 97.12 392 GLU A C 1
ATOM 3063 O O . GLU A 1 392 ? -5.195 -3.447 29.683 1.00 97.12 392 GLU A O 1
ATOM 3068 N N . LEU A 1 393 ? -4.674 -2.851 27.580 1.00 98.12 393 LEU A N 1
ATOM 3069 C CA . LEU A 1 393 ? -5.843 -1.993 27.389 1.00 98.12 393 LEU A CA 1
ATOM 3070 C C . LEU A 1 393 ? -7.092 -2.838 27.114 1.00 98.12 393 LEU A C 1
ATOM 3072 O O . LEU A 1 393 ? -7.145 -3.569 26.130 1.00 98.12 393 LEU A O 1
ATOM 3076 N N . VAL A 1 394 ? -8.137 -2.691 27.923 1.00 98.50 394 VAL A N 1
ATOM 3077 C CA . VAL A 1 394 ? -9.437 -3.351 27.714 1.00 98.50 394 VAL A CA 1
ATOM 3078 C C . VAL A 1 394 ? -10.573 -2.337 27.720 1.00 98.50 394 VAL A C 1
ATOM 3080 O O . VAL A 1 394 ? -10.498 -1.305 28.389 1.00 98.50 394 VAL A O 1
ATOM 3083 N N . ALA A 1 395 ? -11.649 -2.644 26.993 1.00 98.44 395 ALA A N 1
ATOM 3084 C CA . ALA A 1 395 ? -12.823 -1.789 26.908 1.00 98.44 395 ALA A CA 1
ATOM 3085 C C . ALA A 1 395 ? -14.071 -2.447 27.497 1.00 98.44 395 ALA A C 1
ATOM 3087 O O . ALA A 1 395 ? -14.274 -3.662 27.432 1.00 98.44 395 ALA A O 1
ATOM 3088 N N . PHE A 1 396 ? -14.945 -1.608 28.039 1.00 98.50 396 PHE A N 1
ATOM 3089 C CA . PHE A 1 396 ? -16.219 -2.004 28.611 1.00 98.50 396 PHE A CA 1
ATOM 3090 C C . PHE A 1 396 ? -17.340 -1.070 28.175 1.00 98.50 396 PHE A C 1
ATOM 3092 O O . PHE A 1 396 ? -17.154 0.137 28.000 1.00 98.50 396 PHE A O 1
ATOM 3099 N N . LYS A 1 397 ? -18.541 -1.638 28.109 1.00 97.62 397 LYS A N 1
ATOM 3100 C CA . LYS A 1 397 ? -19.799 -0.897 28.089 1.00 97.62 397 LYS A CA 1
ATOM 3101 C C . LYS A 1 397 ? -20.565 -1.117 29.388 1.00 97.62 397 LYS A C 1
ATOM 3103 O O . LYS A 1 397 ? -20.417 -2.160 30.035 1.00 97.62 397 LYS A O 1
ATOM 3108 N N . TYR A 1 398 ? -21.428 -0.167 29.733 1.00 96.25 398 TYR A N 1
ATOM 3109 C CA . TYR A 1 398 ? -22.376 -0.324 30.830 1.00 96.25 398 TYR A CA 1
ATOM 3110 C C . TYR A 1 398 ? -23.795 -0.537 30.292 1.00 96.25 398 TYR A C 1
ATOM 3112 O O . TYR A 1 398 ? -24.293 0.255 29.497 1.00 96.25 398 TYR A O 1
ATOM 3120 N N . ASP A 1 399 ? -24.436 -1.628 30.706 1.00 93.88 399 ASP A N 1
ATOM 3121 C CA . ASP A 1 399 ? -25.796 -2.009 30.298 1.00 93.88 399 ASP A CA 1
ATOM 3122 C C . ASP A 1 399 ? -26.462 -2.800 31.435 1.00 93.88 399 ASP A C 1
ATOM 3124 O O . ASP A 1 399 ? -26.420 -4.034 31.476 1.00 93.88 399 ASP A O 1
ATOM 3128 N N . GLY A 1 400 ? -26.926 -2.066 32.453 1.00 90.88 400 GLY A N 1
ATOM 3129 C CA . GLY A 1 400 ? -27.373 -2.628 33.738 1.00 90.88 400 GLY A CA 1
ATOM 3130 C C . GLY A 1 400 ? -26.256 -3.282 34.570 1.00 90.88 400 GLY A C 1
ATOM 3131 O O . GLY A 1 400 ? -26.518 -3.839 35.633 1.00 90.88 400 GLY A O 1
ATOM 3132 N N . GLY A 1 401 ? -25.017 -3.223 34.082 1.00 94.56 401 GLY A N 1
ATOM 3133 C CA . GLY A 1 401 ? -23.818 -3.841 34.633 1.00 94.56 401 GLY A CA 1
ATOM 3134 C C . GLY A 1 401 ? -22.668 -3.776 33.625 1.00 94.56 401 GLY A C 1
ATOM 3135 O O . GLY A 1 401 ? -22.881 -3.490 32.443 1.00 94.56 401 GLY A O 1
ATOM 3136 N N . TRP A 1 402 ? -21.448 -4.032 34.094 1.00 97.38 402 TRP A N 1
ATOM 3137 C CA . TRP A 1 402 ? -20.255 -4.024 33.251 1.00 97.38 402 TRP A CA 1
ATOM 3138 C C . TRP A 1 402 ? -20.225 -5.218 32.300 1.00 97.38 402 TRP A C 1
ATOM 3140 O O . TRP A 1 402 ? -20.351 -6.367 32.727 1.00 97.38 402 TRP A O 1
ATOM 3150 N N . LYS A 1 403 ? -20.021 -4.945 31.010 1.00 97.88 403 LYS A N 1
ATOM 3151 C CA . LYS A 1 403 ? -19.808 -5.961 29.975 1.00 97.88 403 LYS A CA 1
ATOM 3152 C C . LYS A 1 403 ? -18.573 -5.585 29.176 1.00 97.88 403 LYS A C 1
ATOM 3154 O O . LYS A 1 403 ? -18.505 -4.476 28.646 1.00 97.88 403 LYS A O 1
ATOM 3159 N N . GLN A 1 404 ? -17.610 -6.496 29.107 1.00 98.56 404 GLN A N 1
ATOM 3160 C CA . GLN A 1 404 ? -16.432 -6.290 28.276 1.00 98.56 404 GLN A CA 1
ATOM 3161 C C . GLN A 1 404 ? -16.847 -6.233 26.801 1.00 98.56 404 GLN A C 1
ATOM 3163 O O . GLN A 1 404 ? -17.785 -6.924 26.384 1.00 98.56 404 GLN A O 1
ATOM 3168 N N . ILE A 1 405 ? -16.166 -5.396 26.029 1.00 98.69 405 ILE A N 1
ATOM 3169 C CA . ILE A 1 405 ? -16.334 -5.285 24.581 1.00 98.69 405 ILE A CA 1
ATOM 3170 C C . ILE A 1 405 ? -14.973 -5.401 23.892 1.00 98.69 405 ILE A C 1
ATOM 3172 O O . ILE A 1 405 ? -13.953 -5.144 24.538 1.00 98.69 405 ILE A O 1
ATOM 3176 N N . PRO A 1 406 ? -14.940 -5.766 22.600 1.00 98.62 406 PRO A N 1
ATOM 3177 C CA . PRO A 1 406 ? -13.693 -5.807 21.858 1.00 98.62 406 PRO A CA 1
ATOM 3178 C C . PRO A 1 406 ? -13.075 -4.416 21.752 1.00 98.62 406 PRO A C 1
ATOM 3180 O O . PRO A 1 406 ? -13.772 -3.440 21.462 1.00 98.62 406 PRO A O 1
ATOM 3183 N N . VAL A 1 407 ? -11.765 -4.350 21.944 1.00 98.75 407 VAL A N 1
ATOM 3184 C CA . VAL A 1 407 ? -10.939 -3.177 21.660 1.00 98.75 407 VAL A CA 1
ATOM 3185 C C . VAL A 1 407 ? -9.669 -3.629 20.966 1.00 98.75 407 VAL A C 1
ATOM 3187 O O . VAL A 1 407 ? -9.226 -4.762 21.134 1.00 98.75 407 VAL A O 1
ATOM 3190 N N . GLN A 1 408 ? -9.100 -2.748 20.163 1.00 98.56 408 GLN A N 1
ATOM 3191 C CA . GLN A 1 408 ? -7.858 -2.988 19.451 1.00 98.56 408 GLN A CA 1
ATOM 3192 C C . GLN A 1 408 ? -6.970 -1.759 19.579 1.00 98.56 408 GLN A C 1
ATOM 3194 O O . GLN A 1 408 ? -7.464 -0.638 19.448 1.00 98.56 408 GLN A O 1
ATOM 3199 N N . VAL A 1 409 ? -5.684 -1.981 19.843 1.00 98.50 409 VAL A N 1
ATOM 3200 C CA . VAL A 1 409 ? -4.646 -0.957 19.731 1.00 98.50 409 VAL A CA 1
ATOM 3201 C C . VAL A 1 409 ? -3.840 -1.265 18.478 1.00 98.50 409 VAL A C 1
ATOM 3203 O O . VAL A 1 409 ? -3.278 -2.351 18.360 1.00 98.50 409 VAL A O 1
ATOM 3206 N N . ASP A 1 410 ? -3.819 -0.331 17.536 1.00 98.44 410 ASP A N 1
ATOM 3207 C CA . ASP A 1 410 ? -2.995 -0.419 16.337 1.00 98.44 410 ASP A CA 1
ATOM 3208 C C . ASP A 1 410 ? -1.795 0.512 16.494 1.00 98.44 410 ASP A C 1
ATOM 3210 O O . ASP A 1 410 ? -1.951 1.738 16.454 1.00 98.44 410 ASP A O 1
ATOM 3214 N N . GLU A 1 411 ? -0.618 -0.097 16.665 1.00 97.88 411 GLU A N 1
ATOM 3215 C CA . GLU A 1 411 ? 0.650 0.614 16.832 1.00 97.88 411 GLU A CA 1
ATOM 3216 C C . GLU A 1 411 ? 0.987 1.449 15.582 1.00 97.88 411 GLU A C 1
ATOM 3218 O O . GLU A 1 411 ? 0.861 0.990 14.430 1.00 97.88 411 GLU A O 1
ATOM 3223 N N . ARG A 1 412 ? 1.420 2.697 15.787 1.00 98.12 412 ARG A N 1
ATOM 3224 C CA . ARG A 1 412 ? 1.819 3.607 14.704 1.00 98.12 412 ARG A CA 1
ATOM 3225 C C . ARG A 1 412 ? 3.061 4.381 15.097 1.00 98.12 412 ARG A C 1
ATOM 3227 O O . ARG A 1 412 ? 3.040 5.082 16.086 1.00 98.12 412 ARG A O 1
ATOM 3234 N N . ALA A 1 41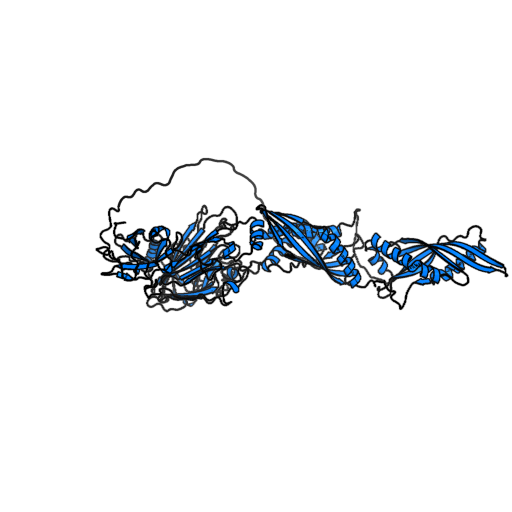3 ? 4.035 4.424 14.187 1.00 97.75 413 ALA A N 1
ATOM 3235 C CA . ALA A 1 413 ? 5.245 5.215 14.372 1.00 97.75 413 ALA A CA 1
ATOM 3236 C C . ALA A 1 413 ? 5.606 6.029 13.130 1.00 97.75 413 ALA A C 1
ATOM 3238 O O . ALA A 1 413 ? 5.261 5.701 11.985 1.00 97.75 413 ALA A O 1
ATOM 3239 N N . VAL A 1 414 ? 6.402 7.074 13.345 1.00 97.75 414 VAL A N 1
ATOM 3240 C CA . VAL A 1 414 ? 7.105 7.785 12.274 1.00 97.75 414 VAL A CA 1
ATOM 3241 C C . VAL A 1 414 ? 8.305 6.952 11.809 1.00 97.75 414 VAL A C 1
ATOM 3243 O O . VAL A 1 414 ? 9.342 6.886 12.471 1.00 97.75 414 VAL A O 1
ATOM 3246 N N . VAL A 1 415 ? 8.188 6.331 10.634 1.00 96.25 415 VAL A N 1
ATOM 3247 C CA . VAL A 1 415 ? 9.213 5.442 10.060 1.00 96.25 415 VAL A CA 1
ATOM 3248 C C . VAL A 1 415 ? 9.789 6.057 8.788 1.00 96.25 415 VAL A C 1
ATOM 3250 O O . VAL A 1 415 ? 9.050 6.589 7.959 1.00 96.25 415 VAL A O 1
ATOM 3253 N N . SER A 1 416 ? 11.113 5.989 8.611 1.00 94.19 416 SER A N 1
ATOM 3254 C CA . SER A 1 416 ? 11.737 6.442 7.366 1.00 94.19 416 SER A CA 1
ATOM 3255 C C . SER A 1 416 ? 11.443 5.483 6.214 1.00 94.19 416 SER A C 1
ATOM 3257 O O . SER A 1 416 ? 11.480 4.260 6.380 1.00 94.19 416 SER A O 1
ATOM 3259 N N . VAL A 1 417 ? 11.163 6.026 5.029 1.00 92.25 417 VAL A N 1
ATOM 3260 C CA . VAL A 1 417 ? 10.881 5.235 3.821 1.00 92.25 417 VAL A CA 1
ATOM 3261 C C . VAL A 1 417 ? 12.033 4.283 3.511 1.00 92.25 417 VAL A C 1
ATOM 3263 O O . VAL A 1 417 ? 11.794 3.132 3.145 1.00 92.25 417 VAL A O 1
ATOM 3266 N N . ALA A 1 418 ? 13.278 4.726 3.704 1.00 89.69 418 ALA A N 1
ATOM 3267 C CA . ALA A 1 418 ? 14.457 3.875 3.571 1.00 89.69 418 ALA A CA 1
ATOM 3268 C C . ALA A 1 418 ? 14.343 2.573 4.370 1.00 89.69 418 ALA A C 1
ATOM 3270 O O . ALA A 1 418 ? 14.606 1.490 3.845 1.00 89.69 418 ALA A O 1
ATOM 3271 N N . LYS A 1 419 ? 13.927 2.681 5.637 1.00 92.38 419 LYS A N 1
ATOM 3272 C CA . LYS A 1 419 ? 13.759 1.534 6.528 1.00 92.38 419 LYS A CA 1
ATOM 3273 C C . LYS A 1 419 ? 12.633 0.623 6.040 1.00 92.38 419 LYS A C 1
ATOM 3275 O O . LYS A 1 419 ? 12.833 -0.585 5.986 1.00 92.38 419 LYS A O 1
ATOM 3280 N N . ILE A 1 420 ? 11.500 1.190 5.619 1.00 94.31 420 ILE A N 1
ATOM 3281 C CA . ILE A 1 420 ? 10.350 0.436 5.087 1.00 94.31 420 ILE A CA 1
ATOM 3282 C C . ILE A 1 420 ? 10.752 -0.409 3.862 1.00 94.31 420 ILE A C 1
ATOM 3284 O O . ILE A 1 420 ? 10.339 -1.559 3.731 1.00 94.31 420 ILE A O 1
ATOM 3288 N N . TYR A 1 421 ? 11.610 0.128 2.994 1.00 92.12 421 TYR A N 1
ATOM 3289 C CA . TYR A 1 421 ? 12.115 -0.571 1.807 1.00 92.12 421 TYR A CA 1
ATOM 3290 C C . TYR A 1 421 ? 13.274 -1.539 2.081 1.00 92.12 421 TYR A C 1
ATOM 3292 O O . TYR A 1 421 ? 13.790 -2.148 1.138 1.00 92.12 421 TYR A O 1
ATOM 3300 N N . ASN A 1 422 ? 13.704 -1.673 3.341 1.00 91.62 422 ASN A N 1
ATOM 3301 C CA . ASN A 1 422 ? 14.934 -2.369 3.721 1.00 91.62 422 ASN A CA 1
ATOM 3302 C C . ASN A 1 422 ? 16.148 -1.880 2.901 1.00 91.62 422 ASN A C 1
ATOM 3304 O O . ASN A 1 422 ? 16.993 -2.659 2.451 1.00 91.62 422 ASN A O 1
ATOM 3308 N N . ALA A 1 423 ? 16.205 -0.572 2.634 1.00 83.06 423 ALA A N 1
ATOM 3309 C CA . ALA A 1 423 ? 17.233 0.016 1.794 1.00 83.06 423 ALA A CA 1
ATOM 3310 C C . ALA A 1 423 ? 18.588 -0.013 2.510 1.00 83.06 423 ALA A C 1
ATOM 3312 O O . ALA A 1 423 ? 18.740 0.480 3.628 1.00 83.06 423 ALA A O 1
ATOM 3313 N N . SER A 1 424 ? 19.608 -0.549 1.837 1.00 76.81 424 SER A N 1
ATOM 3314 C CA . SER A 1 424 ? 20.981 -0.453 2.337 1.00 76.81 424 SER A CA 1
ATOM 3315 C C . SER A 1 424 ? 21.458 1.003 2.367 1.00 76.81 424 SER A C 1
ATOM 3317 O O . SER A 1 424 ? 21.038 1.830 1.555 1.00 76.81 424 SER A O 1
ATOM 3319 N N . GLU A 1 425 ? 22.424 1.303 3.235 1.00 73.50 425 GLU A N 1
ATOM 3320 C CA . GLU A 1 425 ? 23.070 2.622 3.300 1.00 73.50 425 GLU A CA 1
ATOM 3321 C C . GLU A 1 425 ? 23.597 3.083 1.928 1.00 73.50 425 GLU A C 1
ATOM 3323 O O . GLU A 1 425 ? 23.468 4.246 1.551 1.00 73.50 425 GLU A O 1
ATOM 3328 N N . LYS A 1 426 ? 24.098 2.141 1.121 1.00 64.44 426 LYS A N 1
ATOM 3329 C CA . LYS A 1 426 ? 24.540 2.391 -0.254 1.00 64.44 426 LYS A CA 1
ATOM 3330 C C . LYS A 1 426 ? 23.409 2.866 -1.170 1.00 64.44 426 LYS A C 1
ATOM 3332 O O . LYS A 1 426 ? 23.623 3.772 -1.970 1.00 64.44 426 LYS A O 1
ATOM 3337 N N . ILE A 1 427 ? 22.214 2.284 -1.056 1.00 69.38 427 ILE A N 1
ATOM 3338 C CA . ILE A 1 427 ? 21.034 2.725 -1.819 1.00 69.38 427 ILE A CA 1
ATOM 3339 C C . ILE A 1 427 ? 20.636 4.135 -1.379 1.00 69.38 427 ILE A C 1
ATOM 3341 O O . ILE A 1 427 ? 20.380 4.985 -2.228 1.00 69.38 427 ILE A O 1
ATOM 3345 N N . MET A 1 428 ? 20.678 4.423 -0.078 1.00 72.19 428 MET A N 1
ATOM 3346 C CA . MET A 1 428 ? 20.359 5.757 0.438 1.00 72.19 428 MET A CA 1
ATOM 3347 C C . MET A 1 428 ? 21.323 6.832 -0.046 1.00 72.19 428 MET A C 1
ATOM 3349 O O . MET A 1 428 ? 20.892 7.928 -0.399 1.00 72.19 428 MET A O 1
ATOM 3353 N N . ILE A 1 429 ? 22.606 6.497 -0.166 1.00 66.81 429 ILE A N 1
ATOM 3354 C CA . ILE A 1 429 ? 23.600 7.391 -0.762 1.00 66.81 429 ILE A CA 1
ATOM 3355 C C . ILE A 1 429 ? 23.264 7.689 -2.231 1.00 66.81 429 ILE A C 1
ATOM 3357 O O . ILE A 1 429 ? 23.365 8.838 -2.653 1.00 66.81 429 ILE A O 1
ATOM 3361 N N . LEU A 1 430 ? 22.799 6.702 -3.005 1.00 64.62 430 LEU A N 1
ATOM 3362 C CA . LEU A 1 430 ? 22.363 6.922 -4.393 1.00 64.62 430 LEU A CA 1
ATOM 3363 C C . LEU A 1 430 ? 21.080 7.765 -4.492 1.00 64.62 430 LEU A C 1
ATOM 3365 O O . LEU A 1 430 ? 20.937 8.559 -5.425 1.00 64.62 430 LEU A O 1
ATOM 3369 N N . PHE A 1 431 ? 20.157 7.626 -3.539 1.00 69.12 431 PHE A N 1
ATOM 3370 C CA . PHE A 1 431 ? 18.960 8.468 -3.450 1.00 69.12 431 PHE A CA 1
ATOM 3371 C C . PHE A 1 431 ? 19.326 9.928 -3.186 1.00 69.12 431 PHE A C 1
ATOM 3373 O O . PHE A 1 431 ? 18.901 10.815 -3.932 1.00 69.12 431 PHE A O 1
ATOM 3380 N N . GLU A 1 432 ? 20.173 10.159 -2.185 1.00 72.62 432 GLU A N 1
ATOM 3381 C CA . GLU A 1 432 ? 20.665 11.488 -1.830 1.00 72.62 432 GLU A CA 1
ATOM 3382 C C . GLU A 1 432 ? 21.432 12.123 -2.995 1.00 72.62 432 GLU A C 1
ATOM 3384 O O . GLU A 1 432 ? 21.172 13.264 -3.380 1.00 72.62 432 GLU A O 1
ATOM 3389 N N . LEU A 1 433 ? 22.286 11.343 -3.661 1.00 65.38 433 LEU A N 1
ATOM 3390 C CA . LEU A 1 433 ? 23.011 11.758 -4.859 1.00 65.38 433 LEU A CA 1
ATOM 3391 C C . LEU A 1 433 ? 22.078 12.223 -5.990 1.00 65.38 433 LEU A C 1
ATOM 3393 O O . LEU A 1 433 ? 22.382 13.185 -6.704 1.00 65.38 433 LEU A O 1
ATOM 3397 N N . ALA A 1 434 ? 20.924 11.566 -6.143 1.00 64.44 434 ALA A N 1
ATOM 3398 C CA . ALA A 1 434 ? 19.889 11.931 -7.108 1.00 64.44 434 ALA A CA 1
ATOM 3399 C C . ALA A 1 434 ? 19.090 13.190 -6.708 1.00 64.44 434 ALA A C 1
ATOM 3401 O O . ALA A 1 434 ? 18.157 13.572 -7.426 1.00 64.44 434 ALA A O 1
ATOM 3402 N N . GLY A 1 435 ? 19.453 13.840 -5.597 1.00 67.56 435 GLY A N 1
ATOM 3403 C CA . GLY A 1 435 ? 18.767 15.000 -5.034 1.00 67.56 435 GLY A CA 1
ATOM 3404 C C . GLY A 1 435 ? 17.440 14.641 -4.374 1.00 67.56 435 GLY A C 1
ATOM 3405 O O . GLY A 1 435 ? 16.536 15.475 -4.367 1.00 67.56 435 GLY A O 1
ATOM 3406 N N . ARG A 1 436 ? 17.289 13.396 -3.903 1.00 73.94 436 ARG A N 1
ATOM 3407 C CA . ARG A 1 436 ? 16.124 12.952 -3.135 1.00 73.94 436 ARG A CA 1
ATOM 3408 C C . ARG A 1 436 ? 16.480 12.854 -1.667 1.00 73.94 436 ARG A C 1
ATOM 3410 O O . ARG A 1 436 ? 17.545 12.355 -1.328 1.00 73.94 436 ARG A O 1
ATOM 3417 N N . ASN A 1 437 ? 15.563 13.271 -0.812 1.00 80.50 437 ASN A N 1
ATOM 3418 C CA . ASN A 1 437 ? 15.727 13.109 0.626 1.00 80.50 437 ASN A CA 1
ATOM 3419 C C . ASN A 1 437 ? 14.970 11.867 1.088 1.00 80.50 437 ASN A C 1
ATOM 3421 O O . ASN A 1 437 ? 13.877 11.595 0.586 1.00 80.50 437 ASN A O 1
ATOM 3425 N N . ASP A 1 438 ? 15.545 11.135 2.045 1.00 87.56 438 ASP A N 1
ATOM 3426 C CA . ASP A 1 438 ? 14.741 10.207 2.837 1.00 87.56 438 ASP A CA 1
ATOM 3427 C C . ASP A 1 438 ? 13.667 11.016 3.562 1.00 87.56 438 ASP A C 1
ATOM 3429 O O . ASP A 1 438 ? 13.926 12.122 4.048 1.00 87.56 438 ASP A O 1
ATOM 3433 N N . VAL A 1 439 ? 12.461 10.473 3.604 1.00 91.31 439 VAL A N 1
ATOM 3434 C CA . VAL A 1 439 ? 11.335 11.088 4.297 1.00 91.31 439 VAL A CA 1
ATOM 3435 C C . VAL A 1 439 ? 10.813 10.094 5.308 1.00 91.31 439 VAL A C 1
ATOM 3437 O O . VAL A 1 439 ? 10.744 8.895 5.036 1.00 91.31 439 VAL A O 1
ATOM 3440 N N . SER A 1 440 ? 10.433 10.603 6.471 1.00 94.19 440 SER A N 1
ATOM 3441 C CA . SER A 1 440 ? 9.728 9.810 7.463 1.00 94.19 440 SER A CA 1
ATOM 3442 C C . SER A 1 440 ? 8.242 10.089 7.387 1.00 94.19 440 SER A C 1
ATOM 3444 O O . SER A 1 440 ? 7.818 11.224 7.169 1.00 94.19 440 SER A O 1
ATOM 3446 N N . ILE A 1 441 ? 7.458 9.035 7.547 1.00 95.31 441 ILE A N 1
ATOM 3447 C CA . ILE A 1 441 ? 6.006 9.069 7.440 1.00 95.31 441 ILE A CA 1
ATOM 3448 C C . ILE A 1 441 ? 5.404 8.318 8.616 1.00 95.31 441 ILE A C 1
ATOM 3450 O O . ILE A 1 441 ? 5.940 7.305 9.056 1.00 95.31 441 ILE A O 1
ATOM 3454 N N . LEU A 1 442 ? 4.286 8.833 9.118 1.00 96.88 442 LEU A N 1
ATOM 3455 C CA . LEU A 1 442 ? 3.503 8.154 10.138 1.00 96.88 442 LEU A CA 1
ATOM 3456 C C . LEU A 1 442 ? 2.708 7.018 9.482 1.00 96.88 442 LEU A C 1
ATOM 3458 O O . LEU A 1 442 ? 1.813 7.283 8.677 1.00 96.88 442 LEU A O 1
ATOM 3462 N N . THR A 1 443 ? 3.008 5.771 9.829 1.00 97.88 443 THR A N 1
ATOM 3463 C CA . THR A 1 443 ? 2.373 4.572 9.253 1.00 97.88 443 THR A CA 1
ATOM 3464 C C . THR A 1 443 ? 2.138 3.520 10.336 1.00 97.88 443 THR A C 1
ATOM 3466 O O . THR A 1 443 ? 2.730 3.605 11.411 1.00 97.88 443 THR A O 1
ATOM 3469 N N . TYR A 1 444 ? 1.266 2.549 10.065 1.00 98.50 444 TYR A N 1
ATOM 3470 C CA . TYR A 1 444 ? 1.103 1.380 10.931 1.00 98.50 444 TYR A CA 1
ATOM 3471 C C . TYR A 1 444 ? 2.396 0.568 10.979 1.00 98.50 444 TYR A C 1
ATOM 3473 O O . TYR A 1 444 ? 3.056 0.386 9.947 1.00 98.50 444 TYR A O 1
ATOM 3481 N N . THR A 1 445 ? 2.741 0.085 12.167 1.00 97.75 445 THR A N 1
ATOM 3482 C CA . THR A 1 445 ? 3.930 -0.730 12.404 1.00 97.75 445 THR A CA 1
ATOM 3483 C C . THR A 1 445 ? 3.544 -2.194 12.593 1.00 97.75 445 THR A C 1
ATOM 3485 O O . THR A 1 445 ? 2.528 -2.536 13.188 1.00 97.75 445 THR A O 1
ATOM 3488 N N . ASP A 1 446 ? 4.350 -3.093 12.036 1.00 97.50 446 ASP A N 1
ATOM 3489 C CA . ASP A 1 446 ? 4.186 -4.532 12.185 1.00 97.50 446 ASP A CA 1
ATOM 3490 C C . ASP A 1 446 ? 5.556 -5.195 12.364 1.00 97.50 446 ASP A C 1
ATOM 3492 O O . ASP A 1 446 ? 6.486 -5.045 11.562 1.00 97.50 446 ASP A O 1
ATOM 3496 N N . ARG A 1 447 ? 5.692 -5.983 13.436 1.00 96.50 447 ARG A N 1
ATOM 3497 C CA . ARG A 1 447 ? 6.926 -6.718 13.748 1.00 96.50 447 ARG A CA 1
ATOM 3498 C C . ARG A 1 447 ? 7.314 -7.701 12.651 1.00 96.50 447 ARG A C 1
ATOM 3500 O O . ARG A 1 447 ? 8.497 -8.038 12.579 1.00 96.50 447 ARG A O 1
ATOM 3507 N N . ASN A 1 448 ? 6.386 -8.121 11.799 1.00 96.75 448 ASN A N 1
ATOM 3508 C CA . ASN A 1 448 ? 6.616 -9.046 10.693 1.00 96.75 448 ASN A CA 1
ATOM 3509 C C . ASN A 1 448 ? 6.987 -8.347 9.376 1.00 96.75 448 ASN A C 1
ATOM 3511 O O . ASN A 1 448 ? 7.413 -9.021 8.441 1.00 96.75 448 ASN A O 1
ATOM 3515 N N . THR A 1 449 ? 6.951 -7.012 9.311 1.00 97.44 449 THR A N 1
ATOM 3516 C CA . THR A 1 449 ? 7.409 -6.232 8.149 1.00 97.44 449 THR A CA 1
ATOM 3517 C C . THR A 1 449 ? 8.713 -5.479 8.443 1.00 97.44 449 THR A C 1
ATOM 3519 O O . THR A 1 449 ? 9.310 -5.599 9.518 1.00 97.44 449 THR A O 1
ATOM 3522 N N . PHE A 1 450 ? 9.208 -4.702 7.475 1.00 96.88 450 PHE A N 1
ATOM 3523 C CA . PHE A 1 450 ? 10.419 -3.893 7.640 1.00 96.88 450 PHE A CA 1
ATOM 3524 C C . PHE A 1 450 ? 10.192 -2.601 8.440 1.00 96.88 450 PHE A C 1
ATOM 3526 O O . PHE A 1 450 ? 11.170 -1.989 8.877 1.00 96.88 450 PHE A O 1
ATOM 3533 N N . THR A 1 451 ? 8.942 -2.205 8.721 1.00 96.19 451 THR A N 1
ATOM 3534 C CA . THR A 1 451 ? 8.692 -1.147 9.719 1.00 96.19 451 THR A CA 1
ATOM 3535 C C . THR A 1 451 ? 9.177 -1.585 11.098 1.00 96.19 451 THR A C 1
ATOM 3537 O O . THR A 1 451 ? 9.659 -0.748 11.867 1.00 96.19 451 THR A O 1
ATOM 3540 N N . LEU A 1 452 ? 9.145 -2.904 11.359 1.00 95.50 452 LEU A N 1
ATOM 3541 C CA . LEU A 1 452 ? 9.193 -3.510 12.690 1.00 95.50 452 LEU A CA 1
ATOM 3542 C C . LEU A 1 452 ? 7.980 -3.055 13.515 1.00 95.50 452 LEU A C 1
ATOM 3544 O O . LEU A 1 452 ? 7.106 -2.380 12.980 1.00 95.50 452 LEU A O 1
ATOM 3548 N N . GLY A 1 453 ? 7.916 -3.459 14.784 1.00 93.75 453 GLY A N 1
ATOM 3549 C CA . GLY A 1 453 ? 6.942 -2.889 15.717 1.00 93.75 453 GLY A CA 1
ATOM 3550 C C . GLY A 1 453 ? 7.324 -1.468 16.109 1.00 93.75 453 GLY A C 1
ATOM 3551 O O . GLY A 1 453 ? 8.410 -0.989 15.743 1.00 93.75 453 GLY A O 1
ATOM 3552 N N . ASP A 1 454 ? 6.449 -0.837 16.876 1.00 95.25 454 ASP A N 1
ATOM 3553 C CA . ASP A 1 454 ? 6.687 0.504 17.381 1.00 95.25 454 ASP A CA 1
ATOM 3554 C C . ASP A 1 454 ? 8.013 0.604 18.166 1.00 95.25 454 ASP A C 1
ATOM 3556 O O . ASP A 1 454 ? 8.337 -0.285 18.974 1.00 95.25 454 ASP A O 1
ATOM 3560 N N . PRO A 1 455 ? 8.861 1.619 17.896 1.00 94.75 455 PRO A N 1
ATOM 3561 C CA . PRO A 1 455 ? 10.001 1.922 18.749 1.00 94.75 455 PRO A CA 1
ATOM 3562 C C . PRO A 1 455 ? 9.626 2.174 20.217 1.00 94.75 455 PRO A C 1
ATOM 3564 O O . PRO A 1 455 ? 10.410 1.767 21.087 1.00 94.75 455 PRO A O 1
ATOM 3567 N N . ASP A 1 456 ? 8.482 2.807 20.496 1.00 95.75 456 ASP A N 1
ATOM 3568 C CA . ASP A 1 456 ? 7.891 2.863 21.834 1.00 95.75 456 ASP A CA 1
ATOM 3569 C C . ASP A 1 456 ? 6.952 1.669 22.014 1.00 95.75 456 ASP A C 1
ATOM 3571 O O . ASP A 1 456 ? 5.906 1.562 21.402 1.00 95.75 456 ASP A O 1
ATOM 3575 N N . LYS A 1 457 ? 7.336 0.724 22.871 1.00 95.12 457 LYS A N 1
ATOM 3576 C CA . LYS A 1 457 ? 6.557 -0.511 23.077 1.00 95.12 457 LYS A CA 1
ATOM 3577 C C . LYS A 1 457 ? 5.336 -0.313 23.975 1.00 95.12 457 LYS A C 1
ATOM 3579 O O . LYS A 1 457 ? 4.732 -1.301 24.400 1.00 95.12 457 LYS A O 1
ATOM 3584 N N . THR A 1 458 ? 5.093 0.915 24.406 1.00 97.06 458 THR A N 1
ATOM 3585 C CA . THR A 1 458 ? 3.987 1.276 25.279 1.00 97.06 458 THR A CA 1
ATOM 3586 C C . THR A 1 458 ? 2.992 2.121 24.512 1.00 97.06 458 THR A C 1
ATOM 3588 O O . THR A 1 458 ? 3.370 2.797 23.569 1.00 97.06 458 THR A O 1
ATOM 3591 N N . LEU A 1 459 ? 1.733 2.091 24.948 1.00 96.62 459 LEU A N 1
ATOM 3592 C CA . LEU A 1 459 ? 0.687 2.936 24.396 1.00 96.62 459 LEU A CA 1
ATOM 3593 C C . LEU A 1 459 ? 1.120 4.409 24.452 1.00 96.62 459 LEU A C 1
ATOM 3595 O O . LEU A 1 459 ? 1.302 4.952 25.556 1.00 96.62 459 LEU A O 1
ATOM 3599 N N . ASP A 1 460 ? 1.250 5.043 23.291 1.00 96.31 460 ASP A N 1
ATOM 3600 C CA . ASP A 1 460 ? 1.807 6.390 23.157 1.00 96.31 460 ASP A CA 1
ATOM 3601 C C . ASP A 1 460 ? 0.864 7.374 22.440 1.00 96.31 460 ASP A C 1
ATOM 3603 O O . ASP A 1 460 ? -0.351 7.280 22.570 1.00 96.31 460 ASP A O 1
ATOM 3607 N N . SER A 1 461 ? 1.374 8.436 21.811 1.00 96.69 461 SER A N 1
ATOM 3608 C CA . SER A 1 461 ? 0.522 9.487 21.244 1.00 96.69 461 SER A CA 1
ATOM 3609 C C . SER A 1 461 ? -0.108 9.148 19.894 1.00 96.69 461 SER A C 1
ATOM 3611 O O . SER A 1 461 ? -1.203 9.646 19.600 1.00 96.69 461 SER A O 1
ATOM 3613 N N . ASP A 1 462 ? 0.579 8.371 19.062 1.00 96.38 462 ASP A N 1
ATOM 3614 C CA . ASP A 1 462 ? 0.252 8.143 17.653 1.00 96.38 462 ASP A CA 1
ATOM 3615 C C . ASP A 1 462 ? -0.594 6.895 17.427 1.00 96.38 462 ASP A C 1
ATOM 3617 O O . ASP A 1 462 ? -1.331 6.840 16.423 1.00 96.38 462 ASP A O 1
ATOM 3621 N N . ASP A 1 463 ? -0.545 5.970 18.382 1.00 98.12 463 ASP A N 1
ATOM 3622 C CA . ASP A 1 463 ? -1.355 4.762 18.437 1.00 98.12 463 ASP A CA 1
ATOM 3623 C C . ASP A 1 463 ? -2.847 5.036 18.249 1.00 98.12 463 ASP A C 1
ATOM 3625 O O . ASP A 1 463 ? -3.402 6.063 18.665 1.00 98.12 463 ASP A O 1
ATOM 3629 N N . GLU A 1 464 ? -3.524 4.088 17.603 1.00 98.50 464 GLU A N 1
ATOM 3630 C CA . GLU A 1 464 ? -4.972 4.117 17.417 1.00 98.50 464 GLU A CA 1
ATOM 3631 C C . GLU A 1 464 ? -5.664 3.109 18.317 1.00 98.50 464 GLU A C 1
ATOM 3633 O O . GLU A 1 464 ? -5.357 1.924 18.282 1.00 98.50 464 GLU A O 1
ATOM 3638 N N . ILE A 1 465 ? -6.662 3.574 19.064 1.00 98.62 465 ILE A N 1
ATOM 3639 C CA . ILE A 1 465 ? -7.532 2.734 19.879 1.00 98.62 465 ILE A CA 1
ATOM 3640 C C . ILE A 1 465 ? -8.879 2.660 19.186 1.00 98.62 465 ILE A C 1
ATOM 3642 O O . ILE A 1 465 ? -9.501 3.695 18.914 1.00 98.62 465 ILE A O 1
ATOM 3646 N N . VAL A 1 466 ? -9.328 1.439 18.901 1.00 98.69 466 VAL A N 1
ATOM 3647 C CA . VAL A 1 466 ? -10.508 1.204 18.068 1.00 98.69 466 VAL A CA 1
ATOM 3648 C C . VAL A 1 466 ? -11.484 0.237 18.706 1.00 98.69 466 VAL A C 1
ATOM 3650 O O . VAL A 1 466 ? -11.106 -0.797 19.250 1.00 98.69 466 VAL A O 1
ATOM 3653 N N . PHE A 1 467 ? -12.764 0.579 18.601 1.00 98.62 467 PHE A N 1
ATOM 3654 C CA . PHE A 1 467 ? -13.912 -0.255 18.947 1.00 98.62 467 PHE A CA 1
ATOM 3655 C C . PHE A 1 467 ? -15.108 0.139 18.063 1.00 98.62 467 PHE A C 1
ATOM 3657 O O . PHE A 1 467 ? -15.100 1.193 17.426 1.00 98.62 467 PHE A O 1
ATOM 3664 N N . MET A 1 468 ? -16.146 -0.697 17.993 1.00 98.38 468 MET A N 1
ATOM 3665 C CA . MET A 1 468 ? -17.309 -0.425 17.134 1.00 98.38 468 MET A CA 1
ATOM 3666 C C . MET A 1 468 ? -18.384 0.375 17.872 1.00 98.38 468 MET A C 1
ATOM 3668 O O . MET A 1 468 ? -18.658 0.125 19.046 1.00 98.38 468 MET A O 1
ATOM 3672 N N . SER A 1 469 ? -19.071 1.287 17.180 1.00 97.50 469 SER A N 1
ATOM 3673 C CA . SER A 1 469 ? -20.164 2.079 17.773 1.00 97.50 469 SER A CA 1
ATOM 3674 C C . SER A 1 469 ? -21.318 1.214 18.313 1.00 97.50 469 SER A C 1
ATOM 3676 O O . SER A 1 469 ? -21.894 1.525 19.359 1.00 97.50 469 SER A O 1
ATOM 3678 N N . LYS A 1 470 ? -21.613 0.074 17.664 1.00 97.00 470 LYS A N 1
ATOM 3679 C CA . LYS A 1 470 ? -22.601 -0.922 18.129 1.00 97.00 470 LYS A CA 1
ATOM 3680 C C . LYS A 1 470 ? -22.274 -1.518 19.502 1.00 97.00 470 LYS A C 1
ATOM 3682 O O . LYS A 1 470 ? -23.164 -2.036 20.176 1.00 97.00 470 LYS A O 1
ATOM 3687 N N . ASP A 1 471 ? -21.008 -1.467 19.913 1.00 97.94 471 ASP A N 1
ATOM 3688 C CA . ASP A 1 471 ? -20.552 -1.989 21.198 1.00 97.94 471 ASP A CA 1
ATOM 3689 C C . ASP A 1 471 ? -20.614 -0.945 22.320 1.00 97.94 471 ASP A C 1
ATOM 3691 O O . ASP A 1 471 ? -20.378 -1.293 23.474 1.00 97.94 471 ASP A O 1
ATOM 3695 N N . ALA A 1 472 ? -20.992 0.305 22.046 1.00 97.69 472 ALA A N 1
ATOM 3696 C CA . ALA A 1 472 ? -21.200 1.289 23.103 1.00 97.69 472 ALA A CA 1
ATOM 3697 C C . ALA A 1 472 ? -22.379 0.911 24.025 1.00 97.69 472 ALA A C 1
ATOM 3699 O O . ALA A 1 472 ? -23.252 0.101 23.684 1.00 97.69 472 ALA A O 1
ATOM 3700 N N . GLY A 1 473 ? -22.399 1.500 25.221 1.00 96.50 473 GLY A N 1
ATOM 3701 C CA . GLY A 1 473 ? -23.469 1.358 26.211 1.00 96.50 473 GLY A CA 1
ATOM 3702 C C . GLY A 1 473 ? -23.895 2.698 26.801 1.00 96.50 473 GLY A C 1
ATOM 3703 O O . GLY A 1 473 ? -23.677 3.751 26.203 1.00 96.50 473 GLY A O 1
ATOM 3704 N N . GLY A 1 474 ? -24.506 2.639 27.980 1.00 93.00 474 GLY A N 1
ATOM 3705 C CA . GLY A 1 474 ? -24.830 3.804 28.794 1.00 93.00 474 GLY A CA 1
ATOM 3706 C C . GLY A 1 474 ? -23.721 4.186 29.775 1.00 93.00 474 GLY A C 1
ATOM 3707 O O . GLY A 1 474 ? -22.621 3.633 29.762 1.00 93.00 474 GLY A O 1
ATOM 3708 N N . MET A 1 475 ? -24.038 5.129 30.655 1.00 91.69 475 MET A N 1
ATOM 3709 C CA . MET A 1 475 ? -23.235 5.526 31.805 1.00 91.69 475 MET A CA 1
ATOM 3710 C C . MET A 1 475 ? -23.692 4.760 33.066 1.00 91.69 475 MET A C 1
ATOM 3712 O O . MET A 1 475 ? -24.884 4.483 33.211 1.00 91.69 475 MET A O 1
ATOM 3716 N N . PRO A 1 476 ? -22.790 4.392 33.994 1.00 90.31 476 PRO A N 1
ATOM 3717 C CA . PRO A 1 476 ? -23.145 3.837 35.297 1.00 90.31 476 PRO A CA 1
ATOM 3718 C C . PRO A 1 476 ? -23.580 4.944 36.258 1.00 90.31 476 PRO A C 1
ATOM 3720 O O . PRO A 1 476 ? -23.034 6.048 36.222 1.00 90.31 476 PRO A O 1
ATOM 3723 N N . ALA A 1 477 ? -24.617 4.682 37.066 1.00 86.12 477 ALA A N 1
ATOM 3724 C CA . ALA A 1 477 ? -25.220 5.707 37.931 1.00 86.12 477 ALA A CA 1
ATOM 3725 C C . ALA A 1 477 ? -24.229 6.222 38.981 1.00 86.12 477 ALA A C 1
ATOM 3727 O O . ALA A 1 477 ? -24.194 7.414 39.272 1.00 86.12 477 ALA A O 1
ATOM 3728 N N . ASP A 1 478 ? -23.397 5.309 39.478 1.00 85.31 478 ASP A N 1
ATOM 3729 C CA . ASP A 1 478 ? -22.329 5.567 40.426 1.00 85.31 478 ASP A CA 1
ATOM 3730 C C . ASP A 1 478 ? -21.006 5.047 39.861 1.00 85.31 478 ASP A C 1
ATOM 3732 O O . ASP A 1 478 ? -20.970 4.086 39.081 1.00 85.31 478 ASP A O 1
ATOM 3736 N N . PHE A 1 479 ? -19.902 5.654 40.296 1.00 87.94 479 PHE A N 1
ATOM 3737 C CA . PHE A 1 479 ? -18.575 5.148 39.977 1.00 87.94 479 PHE A CA 1
ATOM 3738 C C . PHE A 1 479 ? -18.410 3.718 40.506 1.00 87.94 479 PHE A C 1
ATOM 3740 O O . PHE A 1 479 ? -18.590 3.434 41.690 1.00 87.94 479 PHE A O 1
ATOM 3747 N N . SER A 1 480 ? -18.033 2.822 39.605 1.00 90.94 480 SER A N 1
ATOM 3748 C CA . SER A 1 480 ? -17.588 1.468 39.910 1.00 90.94 480 SER A CA 1
ATOM 3749 C C . SER A 1 480 ? -16.594 1.015 38.849 1.00 90.94 480 SER A C 1
ATOM 3751 O O . SER A 1 480 ? -16.594 1.541 37.731 1.00 90.94 480 SER A O 1
ATOM 3753 N N . GLU A 1 481 ? -15.767 0.039 39.201 1.00 92.94 481 GLU A N 1
ATOM 3754 C CA . GLU A 1 481 ? -14.816 -0.598 38.293 1.00 92.94 481 GLU A CA 1
ATOM 3755 C C . GLU A 1 481 ? -15.323 -2.009 37.934 1.00 92.94 481 GLU A C 1
ATOM 3757 O O . GLU A 1 481 ? -15.921 -2.682 38.786 1.00 92.94 481 GLU A O 1
ATOM 3762 N N . PRO A 1 482 ? -15.138 -2.470 36.685 1.00 95.62 482 PRO A N 1
ATOM 3763 C CA . PRO A 1 482 ? -15.409 -3.855 36.311 1.00 95.62 482 PRO A CA 1
ATOM 3764 C C . PRO A 1 482 ? -14.456 -4.830 37.022 1.00 95.62 482 PRO A C 1
ATOM 3766 O O . PRO A 1 482 ? -13.384 -4.459 37.484 1.00 95.62 482 PRO A O 1
ATOM 3769 N N . ALA A 1 483 ? -14.823 -6.109 37.102 1.00 95.94 483 ALA A N 1
ATOM 3770 C CA . ALA A 1 483 ? -13.891 -7.135 37.573 1.00 95.94 483 ALA A CA 1
ATOM 3771 C C . ALA A 1 483 ? -12.746 -7.348 36.560 1.00 95.94 483 ALA A C 1
ATOM 3773 O O . ALA A 1 483 ? -12.975 -7.245 35.355 1.00 95.94 483 ALA A O 1
ATOM 3774 N N . GLY A 1 484 ? -11.547 -7.692 37.046 1.00 96.25 484 GLY A N 1
ATOM 3775 C CA . GLY A 1 484 ? -10.378 -8.000 36.205 1.00 96.25 484 GLY A CA 1
ATOM 3776 C C . GLY A 1 484 ? -9.574 -6.781 35.732 1.00 96.25 484 GLY A C 1
ATOM 3777 O O . GLY A 1 484 ? -8.724 -6.909 34.852 1.00 96.25 484 GLY A O 1
ATOM 3778 N N . VAL A 1 485 ? -9.837 -5.590 36.285 1.00 96.50 485 VAL A N 1
ATOM 3779 C CA . VAL A 1 485 ? -9.053 -4.374 36.011 1.00 96.50 485 VAL A CA 1
ATOM 3780 C C . VAL A 1 485 ? -8.242 -3.951 37.226 1.00 96.50 485 VAL A C 1
ATOM 3782 O O . VAL A 1 485 ? -8.625 -4.196 38.371 1.00 96.50 485 VAL A O 1
ATOM 3785 N N . THR A 1 486 ? -7.108 -3.302 36.982 1.00 92.81 486 THR A N 1
ATOM 3786 C CA . THR A 1 486 ? -6.293 -2.723 38.051 1.00 92.81 486 THR A CA 1
ATOM 3787 C C . THR A 1 486 ? -6.917 -1.425 38.544 1.00 92.81 486 THR A C 1
ATOM 3789 O O . THR A 1 486 ? -7.321 -0.599 37.727 1.00 92.81 486 THR A O 1
ATOM 3792 N N . THR A 1 487 ? -6.899 -1.191 39.856 1.00 83.94 487 THR A N 1
ATOM 3793 C CA . THR A 1 487 ? -7.224 0.128 40.417 1.00 83.94 487 THR A CA 1
ATOM 3794 C C . THR A 1 487 ? -6.234 1.161 39.880 1.00 83.94 487 THR A C 1
ATOM 3796 O O . THR A 1 487 ? -5.020 0.999 40.038 1.00 83.94 487 THR A O 1
ATOM 3799 N N . GLY A 1 488 ? -6.726 2.215 39.233 1.00 79.44 488 GLY A N 1
ATOM 3800 C CA . GLY A 1 488 ? -5.862 3.175 38.553 1.00 79.44 488 GLY A CA 1
ATOM 3801 C C . GLY A 1 488 ? -6.618 4.134 37.636 1.00 79.44 488 GLY A C 1
ATOM 3802 O O . GLY A 1 488 ? -7.844 4.216 37.706 1.00 79.44 488 GLY A O 1
ATOM 3803 N N . PRO A 1 489 ? -5.899 4.895 36.792 1.00 84.38 489 PRO A N 1
ATOM 3804 C CA . PRO A 1 489 ? -6.539 5.763 35.819 1.00 84.38 489 PRO A CA 1
ATOM 3805 C C . PRO A 1 489 ? -7.360 4.925 34.837 1.00 84.38 489 PRO A C 1
ATOM 3807 O O . PRO A 1 489 ? -6.876 3.944 34.279 1.00 84.38 489 PRO A O 1
ATOM 3810 N N . ALA A 1 490 ? -8.601 5.339 34.619 1.00 93.25 490 ALA A N 1
ATOM 3811 C CA . ALA A 1 490 ? -9.450 4.844 33.553 1.00 93.25 490 ALA A CA 1
ATOM 3812 C C . ALA A 1 490 ? -9.959 6.027 32.736 1.00 93.25 490 ALA A C 1
ATOM 3814 O O . ALA A 1 490 ? -9.879 7.188 33.152 1.00 93.25 490 ALA A O 1
ATOM 3815 N N . VAL A 1 491 ? -10.481 5.738 31.552 1.00 95.81 491 VAL A N 1
ATOM 3816 C CA . VAL A 1 491 ? -10.957 6.759 30.625 1.00 95.81 491 VAL A CA 1
ATOM 3817 C C . VAL A 1 491 ? -12.392 6.463 30.230 1.00 95.81 491 VAL A C 1
ATOM 3819 O O . VAL A 1 491 ? -12.746 5.337 29.898 1.00 95.81 491 VAL A O 1
ATOM 3822 N N . ARG A 1 492 ? -13.224 7.500 30.243 1.00 96.25 492 ARG A N 1
ATOM 3823 C CA . ARG A 1 492 ? -14.571 7.493 29.680 1.00 96.25 492 ARG A CA 1
ATOM 3824 C C . ARG A 1 492 ? -14.542 8.168 28.315 1.00 96.25 492 ARG A C 1
ATOM 3826 O O . ARG A 1 492 ? -14.075 9.301 28.198 1.00 96.25 492 ARG A O 1
ATOM 3833 N N . VAL A 1 493 ? -15.112 7.492 27.327 1.00 97.38 493 VAL A N 1
ATOM 3834 C CA . VAL A 1 493 ? -15.290 7.967 25.956 1.00 97.38 493 VAL A CA 1
ATOM 3835 C C . VAL A 1 493 ? -16.781 8.137 25.696 1.00 97.38 493 VAL A C 1
ATOM 3837 O O . VAL A 1 493 ? -17.528 7.159 25.647 1.00 97.38 493 VAL A O 1
ATOM 3840 N N . VAL A 1 494 ? -17.218 9.384 25.549 1.00 96.25 494 VAL A N 1
ATOM 3841 C CA . VAL A 1 494 ? -18.598 9.736 25.206 1.00 96.25 494 VAL A CA 1
ATOM 3842 C C . VAL A 1 494 ? -18.683 10.009 23.713 1.00 96.25 494 VAL A C 1
ATOM 3844 O O . VAL A 1 494 ? -17.894 10.778 23.168 1.00 96.25 494 VAL A O 1
ATOM 3847 N N . ILE A 1 495 ? -19.656 9.382 23.067 1.00 96.50 495 ILE A N 1
ATOM 3848 C CA . ILE A 1 495 ? -19.860 9.398 21.622 1.00 96.50 495 ILE A CA 1
ATOM 3849 C C . ILE A 1 495 ? -21.205 10.062 21.360 1.00 96.50 495 ILE A C 1
ATOM 3851 O O . ILE A 1 495 ? -22.201 9.722 22.001 1.00 96.50 495 ILE A O 1
ATOM 3855 N N . SER A 1 496 ? -21.244 10.994 20.414 1.00 95.38 496 SER A N 1
ATOM 3856 C CA . SER A 1 496 ? -22.482 11.629 19.959 1.00 95.38 496 SER A CA 1
ATOM 3857 C C . SER A 1 496 ? -22.531 11.709 18.439 1.00 95.38 496 SER A C 1
ATOM 3859 O O . SER A 1 496 ? -21.518 11.981 17.790 1.00 95.38 496 SER A O 1
ATOM 3861 N N . ASP A 1 497 ? -23.704 11.444 17.871 1.00 95.25 497 ASP A N 1
ATOM 3862 C CA . ASP A 1 497 ? -23.933 11.526 16.432 1.00 95.25 497 ASP A CA 1
ATOM 3863 C C . ASP A 1 497 ? -24.325 12.960 16.038 1.00 95.25 497 ASP A C 1
ATOM 3865 O O . ASP A 1 497 ? -25.376 13.446 16.456 1.00 95.25 497 ASP A O 1
ATOM 3869 N N . PRO A 1 498 ? -23.524 13.676 15.229 1.00 95.12 498 PRO A N 1
ATOM 3870 C CA . PRO A 1 498 ? -23.910 15.008 14.766 1.00 95.12 498 PRO A CA 1
ATOM 3871 C C . PRO A 1 498 ? -25.145 15.001 13.848 1.00 95.12 498 PRO A C 1
ATOM 3873 O O . PRO A 1 498 ? -25.786 16.043 13.694 1.00 95.12 498 PRO A O 1
ATOM 3876 N N . LEU A 1 499 ? -25.492 13.859 13.240 1.00 94.19 499 LEU A N 1
ATOM 3877 C CA . LEU A 1 499 ? -26.656 13.720 12.359 1.00 94.19 499 LEU A CA 1
ATOM 3878 C C . LEU A 1 499 ? -27.933 13.314 13.107 1.00 94.19 499 LEU A C 1
ATOM 3880 O O . LEU A 1 499 ? -29.032 13.586 12.622 1.00 94.19 499 LEU A O 1
ATOM 3884 N N . ASP A 1 500 ? -27.805 12.733 14.302 1.00 91.25 500 ASP A N 1
ATOM 3885 C CA . ASP A 1 500 ? -28.921 12.413 15.191 1.00 91.25 500 ASP A CA 1
ATOM 3886 C C . ASP A 1 500 ? -28.678 13.001 16.582 1.00 91.25 500 ASP A C 1
ATOM 3888 O O . ASP A 1 500 ? -27.942 12.451 17.396 1.00 91.25 500 ASP A O 1
ATOM 3892 N N . LYS A 1 501 ? -29.385 14.093 16.902 1.00 81.75 501 LYS A N 1
ATOM 3893 C CA . LYS A 1 501 ? -29.282 14.775 18.205 1.00 81.75 501 LYS A CA 1
ATOM 3894 C C . LYS A 1 501 ? -29.581 13.873 19.410 1.00 81.75 501 LYS A C 1
ATOM 3896 O O . LYS A 1 501 ? -29.278 14.272 20.532 1.00 81.75 501 LYS A O 1
ATOM 3901 N N . LYS A 1 502 ? -30.228 12.720 19.208 1.00 84.00 502 LYS A N 1
ATOM 3902 C CA . LYS A 1 502 ? -30.503 11.729 20.257 1.00 84.00 502 LYS A CA 1
ATOM 3903 C C . LYS A 1 502 ? -29.506 10.574 20.271 1.00 84.00 502 LYS A C 1
ATOM 3905 O O . LYS A 1 502 ? -29.525 9.812 21.233 1.00 84.00 502 LYS A O 1
ATOM 3910 N N . GLY A 1 503 ? -28.681 10.431 19.237 1.00 89.12 503 GLY A N 1
ATOM 3911 C CA . GLY A 1 503 ? -27.690 9.373 19.105 1.00 89.12 503 GLY A CA 1
ATOM 3912 C C . GLY A 1 503 ? -26.510 9.624 20.034 1.00 89.12 503 GLY A C 1
ATOM 3913 O O . GLY A 1 503 ? -25.696 10.518 19.796 1.00 89.12 503 GLY A O 1
ATOM 3914 N N . CYS A 1 504 ? -26.406 8.833 21.095 1.00 93.62 504 CYS A N 1
ATOM 3915 C CA . CYS A 1 504 ? -25.320 8.897 22.055 1.00 93.62 504 CYS A CA 1
ATOM 3916 C C . CYS A 1 504 ? -24.950 7.507 22.580 1.00 93.62 504 CYS A C 1
ATOM 3918 O O . CYS A 1 504 ? -25.754 6.575 22.590 1.00 93.62 504 CYS A O 1
ATOM 3920 N N . GLY A 1 505 ? -23.700 7.362 23.002 1.00 95.81 505 GLY A N 1
ATOM 3921 C CA . GLY A 1 505 ? -23.176 6.124 23.563 1.00 95.81 505 GLY A CA 1
ATOM 3922 C C . GLY A 1 505 ? -21.939 6.391 24.408 1.00 95.81 505 GLY A C 1
ATOM 3923 O O . GLY A 1 505 ? -21.305 7.440 24.293 1.00 95.81 505 GLY A O 1
ATOM 3924 N N . CYS A 1 506 ? -21.600 5.445 25.275 1.00 96.75 506 CYS A N 1
ATOM 3925 C CA . CYS A 1 506 ? -20.443 5.545 26.151 1.00 96.75 506 CYS A CA 1
ATOM 3926 C C . CYS A 1 506 ? -19.632 4.245 26.159 1.00 96.75 506 CYS A C 1
ATOM 3928 O O . CYS A 1 506 ? -20.196 3.147 26.192 1.00 96.75 506 CYS A O 1
ATOM 3930 N N . VAL A 1 507 ? -18.307 4.384 26.159 1.00 98.06 507 VAL A N 1
ATOM 3931 C CA . VAL A 1 507 ? -17.328 3.300 26.323 1.00 98.06 507 VAL A CA 1
ATOM 3932 C C . VAL A 1 507 ? -16.326 3.691 27.401 1.00 98.06 507 VAL A C 1
ATOM 3934 O O . VAL A 1 507 ? -16.038 4.871 27.603 1.00 98.06 507 VAL A O 1
ATOM 3937 N N . TYR A 1 508 ? -15.815 2.697 28.116 1.00 97.81 508 TYR A N 1
ATOM 3938 C CA . TYR A 1 508 ? -14.859 2.874 29.199 1.00 97.81 508 TYR A CA 1
ATOM 3939 C C . TYR A 1 508 ? -13.611 2.049 28.926 1.00 97.81 508 TYR A C 1
ATOM 3941 O O . TYR A 1 508 ? -13.719 0.862 28.630 1.00 97.81 508 TYR A O 1
ATOM 3949 N N . LEU A 1 509 ? -12.447 2.675 29.038 1.00 98.19 509 LEU A N 1
ATOM 3950 C CA . LEU A 1 509 ? -11.146 2.058 28.823 1.00 98.19 509 LEU A CA 1
ATOM 3951 C C . LEU A 1 509 ? -10.421 1.923 30.158 1.00 98.19 509 LEU A C 1
ATOM 3953 O O . LEU A 1 509 ? -10.339 2.885 30.927 1.00 98.19 509 LEU A O 1
ATOM 3957 N N . PHE A 1 510 ? -9.893 0.733 30.415 1.00 97.44 510 PHE A N 1
ATOM 3958 C CA . PHE A 1 510 ? -9.190 0.382 31.644 1.00 97.44 510 PHE A CA 1
ATOM 3959 C C . PHE A 1 510 ? -7.908 -0.383 31.327 1.00 97.44 510 PHE A C 1
ATOM 3961 O O . PHE A 1 510 ? -7.769 -0.977 30.257 1.00 97.44 510 PHE A O 1
ATOM 3968 N N . ARG A 1 511 ? -7.010 -0.431 32.311 1.00 97.06 511 ARG A N 1
ATOM 3969 C CA . ARG A 1 511 ? -5.901 -1.382 32.347 1.00 97.06 511 ARG A CA 1
ATOM 3970 C C . ARG A 1 511 ? -6.342 -2.676 33.039 1.00 97.06 511 ARG A C 1
ATOM 3972 O O . ARG A 1 511 ? -6.866 -2.630 34.152 1.00 97.06 511 ARG A O 1
ATOM 3979 N N . GLN A 1 512 ? -6.130 -3.817 32.397 1.00 96.75 512 GLN A N 1
ATOM 3980 C CA . GLN A 1 512 ? -6.451 -5.144 32.941 1.00 96.75 512 GLN A CA 1
ATOM 3981 C C . GLN A 1 512 ? -5.383 -5.686 33.918 1.00 96.75 512 GLN A C 1
ATOM 3983 O O . GLN A 1 512 ? -4.242 -5.230 33.906 1.00 96.75 512 GLN A O 1
ATOM 3988 N N . ASP A 1 513 ? -5.748 -6.649 34.774 1.00 95.94 513 ASP A N 1
ATOM 3989 C CA . ASP A 1 513 ? -4.894 -7.218 35.844 1.00 95.94 513 ASP A CA 1
ATOM 3990 C C . ASP A 1 513 ? -4.153 -8.526 35.484 1.00 95.94 513 ASP A C 1
ATOM 3992 O O . ASP A 1 513 ? -3.492 -9.136 36.328 1.00 95.94 513 ASP A O 1
ATOM 3996 N N . GLY A 1 514 ? -4.260 -8.961 34.232 1.00 95.81 514 GLY A N 1
ATOM 3997 C CA . GLY A 1 514 ? -3.759 -10.223 33.688 1.00 95.81 514 GLY A CA 1
ATOM 3998 C C . GLY A 1 514 ? -4.854 -11.256 33.391 1.00 95.81 514 GLY A C 1
ATOM 3999 O O . GLY A 1 514 ? -4.540 -12.318 32.853 1.00 95.81 514 GLY A O 1
ATOM 4000 N N . THR A 1 515 ? -6.118 -10.996 33.754 1.00 96.94 515 THR A N 1
ATOM 4001 C CA . THR A 1 515 ? -7.224 -11.971 33.630 1.00 96.94 515 THR A CA 1
ATOM 4002 C C . THR A 1 515 ? -8.161 -11.751 32.442 1.00 96.94 515 THR A C 1
ATOM 4004 O O . THR A 1 515 ? -9.026 -12.596 32.194 1.00 96.94 515 THR A O 1
ATOM 4007 N N . LEU A 1 516 ? -8.003 -10.651 31.703 1.00 97.88 516 LEU A N 1
ATOM 4008 C CA . LEU A 1 516 ? -8.875 -10.272 30.589 1.00 97.88 516 LEU A CA 1
ATOM 4009 C C . LEU A 1 516 ? -8.134 -10.311 29.248 1.00 97.88 516 LEU A C 1
ATOM 4011 O O . LEU A 1 516 ? -6.910 -10.235 29.196 1.00 97.88 516 LEU A O 1
ATOM 4015 N N . ASP A 1 517 ? -8.903 -10.388 28.162 1.00 96.88 517 ASP A N 1
ATOM 4016 C CA . ASP A 1 517 ? -8.402 -10.395 26.785 1.00 96.88 517 ASP A CA 1
ATOM 4017 C C . ASP A 1 517 ? -9.084 -9.298 25.955 1.00 96.88 517 ASP A C 1
ATOM 4019 O O . ASP A 1 517 ? -10.301 -9.118 26.063 1.00 96.88 517 ASP A O 1
ATOM 4023 N N . GLN A 1 518 ? -8.329 -8.572 25.125 1.00 97.44 518 GLN A N 1
ATOM 4024 C CA . GLN A 1 518 ? -8.839 -7.426 24.354 1.00 97.44 518 GLN A CA 1
ATOM 4025 C C . GLN A 1 518 ? -9.969 -7.789 23.386 1.00 97.44 518 GLN A C 1
ATOM 4027 O O . GLN A 1 518 ? -10.805 -6.944 23.069 1.00 97.44 518 GLN A O 1
ATOM 4032 N N . SER A 1 519 ? -10.035 -9.047 22.941 1.00 97.75 519 SER A N 1
ATOM 4033 C CA . SER A 1 519 ? -11.078 -9.521 22.032 1.00 97.75 519 SER A CA 1
ATOM 4034 C C . SER A 1 519 ? -12.445 -9.636 22.697 1.00 97.75 519 SER A C 1
ATOM 4036 O O . SER A 1 519 ? -13.460 -9.687 22.002 1.00 97.75 519 SER A O 1
ATOM 4038 N N . ALA A 1 520 ? -12.495 -9.740 24.031 1.00 97.75 520 ALA A N 1
ATOM 4039 C CA . ALA A 1 520 ? -13.701 -10.107 24.772 1.00 97.75 520 ALA A CA 1
ATOM 4040 C C . ALA A 1 520 ? -14.402 -11.362 24.193 1.00 97.75 520 ALA A C 1
ATOM 4042 O O . ALA A 1 520 ? -15.632 -11.467 24.201 1.00 97.75 520 ALA A O 1
ATOM 4043 N N . GLY A 1 521 ? -13.622 -12.301 23.640 1.00 97.44 521 GLY A N 1
ATOM 4044 C CA . GLY A 1 521 ? -14.118 -13.521 23.000 1.00 97.44 521 GLY A CA 1
ATOM 4045 C C . GLY A 1 521 ? -14.766 -13.311 21.627 1.00 97.44 521 GLY A C 1
ATOM 4046 O O . GLY A 1 521 ? -15.484 -14.199 21.162 1.00 97.44 521 GLY A O 1
ATOM 4047 N N . LYS A 1 522 ? -14.554 -12.160 20.979 1.00 97.38 522 LYS A N 1
ATOM 4048 C CA . LYS A 1 522 ? -15.077 -11.852 19.643 1.00 97.38 522 LYS A CA 1
ATOM 4049 C C . LYS A 1 522 ? -13.953 -11.517 18.668 1.00 97.38 522 LYS A C 1
ATOM 4051 O O . LYS A 1 522 ? -12.970 -10.879 19.020 1.00 97.38 522 LYS A O 1
ATOM 4056 N N . GLN A 1 523 ? -14.164 -11.868 17.408 1.00 97.06 523 GLN A N 1
ATOM 4057 C CA . GLN A 1 523 ? -13.322 -11.452 16.295 1.00 97.06 523 GLN A CA 1
ATOM 4058 C C . GLN A 1 523 ? -14.238 -11.051 15.141 1.00 97.06 523 GLN A C 1
ATOM 4060 O O . GLN A 1 523 ? -14.922 -11.904 14.577 1.00 97.06 523 GLN A O 1
ATOM 4065 N N . TYR A 1 524 ? -14.299 -9.757 14.828 1.00 98.38 524 TYR A N 1
ATOM 4066 C CA . TYR A 1 524 ? -15.195 -9.246 13.784 1.00 98.38 524 TYR A CA 1
ATOM 4067 C C . TYR A 1 524 ? -14.681 -9.504 12.372 1.00 98.38 524 TYR A C 1
ATOM 4069 O O . TYR A 1 524 ? -15.475 -9.642 11.443 1.00 98.38 524 TYR A O 1
ATOM 4077 N N . VAL A 1 525 ? -13.361 -9.598 12.213 1.00 98.56 525 VAL A N 1
ATOM 4078 C CA . VAL A 1 525 ? -12.723 -9.791 10.915 1.00 98.56 525 VAL A CA 1
ATOM 4079 C C . VAL A 1 525 ? -11.660 -10.869 11.023 1.00 98.56 525 VAL A C 1
ATOM 4081 O O . VAL A 1 525 ? -10.792 -10.829 11.898 1.00 98.56 525 VAL A O 1
ATOM 4084 N N . LYS A 1 526 ? -11.716 -11.838 10.111 1.00 98.44 526 LYS A N 1
ATOM 4085 C CA . LYS A 1 526 ? -10.632 -12.788 9.890 1.00 98.44 526 LYS A CA 1
ATOM 4086 C C . LYS A 1 526 ? -9.811 -12.306 8.699 1.00 98.44 526 LYS A C 1
ATOM 4088 O O . LYS A 1 526 ? -10.358 -12.184 7.607 1.00 98.44 526 LYS A O 1
ATOM 4093 N N . TYR A 1 527 ? -8.518 -12.073 8.906 1.00 98.56 527 TYR A N 1
ATOM 4094 C CA . TYR A 1 527 ? -7.568 -11.758 7.841 1.00 98.56 527 TYR A CA 1
ATOM 4095 C C . TYR A 1 527 ? -6.469 -12.816 7.796 1.00 98.56 527 TYR A C 1
ATOM 4097 O O . TYR A 1 527 ? -5.765 -13.034 8.781 1.00 98.56 527 TYR A O 1
ATOM 4105 N N . ASP A 1 528 ? -6.360 -13.492 6.658 1.00 98.38 528 ASP A N 1
ATOM 4106 C CA . ASP A 1 528 ? -5.336 -14.491 6.373 1.00 98.38 528 ASP A CA 1
ATOM 4107 C C . ASP A 1 528 ? -4.368 -13.900 5.346 1.00 98.38 528 ASP A C 1
ATOM 4109 O O . ASP A 1 528 ? -4.633 -13.934 4.148 1.00 98.38 528 ASP A O 1
ATOM 4113 N N .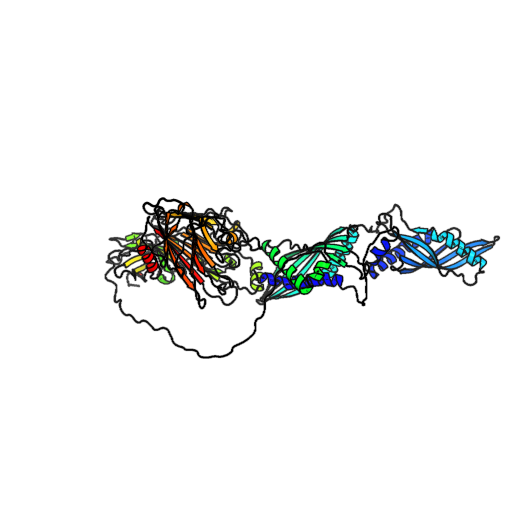 PHE A 1 529 ? -3.288 -13.271 5.819 1.00 98.25 529 PHE A N 1
ATOM 4114 C CA . PHE A 1 529 ? -2.227 -12.768 4.948 1.00 98.25 529 PHE A CA 1
ATOM 4115 C C . PHE A 1 529 ? -1.282 -13.906 4.569 1.00 98.25 529 PHE A C 1
ATOM 4117 O O . PHE A 1 529 ? -0.655 -14.515 5.442 1.00 98.25 529 PHE A O 1
ATOM 4124 N N . LYS A 1 530 ? -1.118 -14.150 3.267 1.00 97.88 530 LYS A N 1
ATOM 4125 C CA . LYS A 1 530 ? -0.329 -15.285 2.784 1.00 97.88 530 LYS A CA 1
ATOM 4126 C C . LYS A 1 530 ? 0.507 -14.923 1.569 1.00 97.88 530 LYS A C 1
ATOM 4128 O O . LYS A 1 530 ? 0.070 -15.024 0.427 1.00 97.88 530 LYS A O 1
ATOM 4133 N N . LEU A 1 531 ? 1.768 -14.594 1.819 1.00 97.75 531 LEU A N 1
ATOM 4134 C CA . LEU A 1 531 ? 2.759 -14.437 0.763 1.00 97.75 531 LEU A CA 1
ATOM 4135 C C . LEU A 1 531 ? 3.189 -15.813 0.225 1.00 97.75 531 LEU A C 1
ATOM 4137 O O . LEU A 1 531 ? 3.654 -16.669 0.981 1.00 97.75 531 LEU A O 1
ATOM 4141 N N . LEU A 1 532 ? 3.083 -16.031 -1.089 1.00 97.94 532 LEU A N 1
ATOM 4142 C CA . LEU A 1 532 ? 3.383 -17.336 -1.696 1.00 97.94 532 LEU A CA 1
ATOM 4143 C C . LEU A 1 532 ? 4.878 -17.674 -1.687 1.00 97.94 532 LEU A C 1
ATOM 4145 O O . LEU A 1 532 ? 5.246 -18.846 -1.774 1.00 97.94 532 LEU A O 1
ATOM 4149 N N . SER A 1 533 ? 5.747 -16.667 -1.574 1.00 95.88 533 SER A N 1
ATOM 4150 C CA . SER A 1 533 ? 7.192 -16.871 -1.470 1.00 95.88 533 SER A CA 1
ATOM 4151 C C . SER A 1 533 ? 7.652 -17.305 -0.076 1.00 95.88 533 SER A C 1
ATOM 4153 O O . SER A 1 533 ? 8.779 -17.781 0.045 1.00 95.88 533 SER A O 1
ATOM 4155 N N . GLY A 1 534 ? 6.806 -17.194 0.956 1.00 96.62 534 GLY A N 1
ATOM 4156 C CA . GLY A 1 534 ? 7.133 -17.529 2.343 1.00 96.62 534 GLY A CA 1
ATOM 4157 C C . GLY A 1 534 ? 7.235 -16.299 3.246 1.00 96.62 534 GLY A C 1
ATOM 4158 O O . GLY A 1 534 ? 6.467 -15.353 3.113 1.00 96.62 534 GLY A O 1
ATOM 4159 N N . ASP A 1 535 ? 8.166 -16.319 4.202 1.00 96.31 535 ASP A N 1
ATOM 4160 C CA . ASP A 1 535 ? 8.325 -15.233 5.176 1.00 96.31 535 ASP A CA 1
ATOM 4161 C C . ASP A 1 535 ? 8.671 -13.896 4.492 1.00 96.31 535 ASP A C 1
ATOM 4163 O O . ASP A 1 535 ? 9.580 -13.819 3.660 1.00 96.31 535 ASP A O 1
ATOM 4167 N N . TYR A 1 536 ? 7.951 -12.830 4.853 1.00 96.94 536 TYR A N 1
ATOM 4168 C CA . TYR A 1 536 ? 8.055 -11.526 4.195 1.00 96.94 536 TYR A CA 1
ATOM 4169 C C . TYR A 1 536 ? 9.478 -10.958 4.250 1.00 96.94 536 TYR A C 1
ATOM 4171 O O . TYR A 1 536 ? 10.034 -10.574 3.224 1.00 96.94 536 TYR A O 1
ATOM 4179 N N . LYS A 1 537 ? 10.115 -10.950 5.427 1.00 95.56 537 LYS A N 1
ATOM 4180 C CA . LYS A 1 537 ? 11.429 -10.306 5.608 1.00 95.56 537 LYS A CA 1
ATOM 4181 C C . LYS A 1 537 ? 12.551 -10.990 4.843 1.00 95.56 537 LYS A C 1
ATOM 4183 O O . LYS A 1 537 ? 13.573 -10.361 4.569 1.00 95.56 537 LYS A O 1
ATOM 4188 N N . THR A 1 538 ? 12.388 -12.275 4.557 1.00 95.88 538 THR A N 1
ATOM 4189 C CA . THR A 1 538 ? 13.407 -13.091 3.895 1.00 95.88 538 THR A CA 1
ATOM 4190 C C . THR A 1 538 ? 13.140 -13.297 2.410 1.00 95.88 538 THR A C 1
ATOM 4192 O O . THR A 1 538 ? 14.095 -13.494 1.660 1.00 95.88 538 THR A O 1
ATOM 4195 N N . THR A 1 539 ? 11.879 -13.247 1.974 1.00 95.31 539 THR A N 1
ATOM 4196 C CA . THR A 1 539 ? 11.498 -13.645 0.609 1.00 95.31 539 THR A CA 1
ATOM 4197 C C . THR A 1 539 ? 10.881 -12.526 -0.224 1.00 95.31 539 THR A C 1
ATOM 4199 O O . THR A 1 539 ? 10.961 -12.595 -1.450 1.00 95.31 539 THR A O 1
ATOM 4202 N N . TYR A 1 540 ? 10.329 -11.481 0.403 1.00 94.62 540 TYR A N 1
ATOM 4203 C CA . TYR A 1 540 ? 9.723 -10.367 -0.320 1.00 94.62 540 TYR A CA 1
ATOM 4204 C C . TYR A 1 540 ? 10.792 -9.499 -0.989 1.00 94.62 540 TYR A C 1
ATOM 4206 O O . TYR A 1 540 ? 11.746 -9.031 -0.359 1.00 94.62 540 TYR A O 1
ATOM 4214 N N . LYS A 1 541 ? 10.618 -9.241 -2.281 1.00 91.44 541 LYS A N 1
ATOM 4215 C CA . LYS A 1 541 ? 11.544 -8.461 -3.097 1.00 91.44 541 LYS A CA 1
ATOM 4216 C C . LYS A 1 541 ? 11.077 -7.008 -3.149 1.00 91.44 541 LYS A C 1
ATOM 4218 O O . LYS A 1 541 ? 10.112 -6.683 -3.826 1.00 91.44 541 LYS A O 1
ATOM 4223 N N . THR A 1 542 ? 11.762 -6.098 -2.458 1.00 90.50 542 THR A N 1
ATOM 4224 C CA . THR A 1 542 ? 11.303 -4.694 -2.401 1.00 90.50 542 THR A CA 1
ATOM 4225 C C . THR A 1 542 ? 11.598 -3.877 -3.662 1.00 90.50 542 THR A C 1
ATOM 4227 O O . THR A 1 542 ? 10.982 -2.835 -3.889 1.00 90.50 542 THR A O 1
ATOM 4230 N N . GLY A 1 543 ? 12.531 -4.347 -4.494 1.00 84.75 543 GLY A N 1
ATOM 4231 C CA . GLY A 1 543 ? 12.931 -3.718 -5.757 1.00 84.75 543 GLY A CA 1
ATOM 4232 C C . GLY A 1 543 ? 12.643 -4.559 -7.001 1.00 84.75 543 GLY A C 1
ATOM 4233 O O . GLY A 1 543 ? 13.198 -4.260 -8.053 1.00 84.75 543 GLY A O 1
ATOM 4234 N N . ASP A 1 544 ? 11.855 -5.629 -6.877 1.00 83.88 544 ASP A N 1
ATOM 4235 C CA . ASP A 1 544 ? 11.549 -6.575 -7.954 1.00 83.88 544 ASP A CA 1
ATOM 4236 C C . ASP A 1 544 ? 10.240 -7.325 -7.646 1.00 83.88 544 ASP A C 1
ATOM 4238 O O . ASP A 1 544 ? 9.788 -7.335 -6.506 1.00 83.88 544 ASP A O 1
ATOM 4242 N N . GLY A 1 545 ? 9.625 -7.965 -8.636 1.00 84.56 545 GLY A N 1
ATOM 4243 C CA . GLY A 1 545 ? 8.367 -8.692 -8.466 1.00 84.56 545 GLY A CA 1
ATOM 4244 C C . GLY A 1 545 ? 8.108 -9.679 -9.607 1.00 84.56 545 GLY A C 1
ATOM 4245 O O . GLY A 1 545 ? 9.010 -9.937 -10.405 1.00 84.56 545 GLY A O 1
ATOM 4246 N N . PRO A 1 546 ? 6.907 -10.273 -9.690 1.00 90.75 546 PRO A N 1
ATOM 4247 C CA . PRO A 1 546 ? 5.823 -10.200 -8.706 1.00 90.75 546 PRO A CA 1
ATOM 4248 C C . PRO A 1 546 ? 6.190 -10.719 -7.318 1.00 90.75 546 PRO A C 1
ATOM 4250 O O . PRO A 1 546 ? 7.103 -11.536 -7.166 1.00 90.75 546 PRO A O 1
ATOM 4253 N N . ASN A 1 547 ? 5.423 -10.283 -6.319 1.00 93.94 547 ASN A N 1
ATOM 4254 C CA . ASN A 1 547 ? 5.455 -10.805 -4.954 1.00 93.94 547 ASN A CA 1
ATOM 4255 C C . ASN A 1 547 ? 4.078 -11.388 -4.615 1.00 93.94 547 ASN A C 1
ATOM 4257 O O . ASN A 1 547 ? 3.399 -10.919 -3.706 1.00 93.94 547 ASN A O 1
ATOM 4261 N N . LYS A 1 548 ? 3.684 -12.412 -5.383 1.00 96.69 548 LYS A N 1
ATOM 4262 C CA . LYS A 1 548 ? 2.342 -12.994 -5.326 1.00 96.69 548 LYS A CA 1
ATOM 4263 C C . LYS A 1 548 ? 1.943 -13.414 -3.918 1.00 96.69 548 LYS A C 1
ATOM 4265 O O . LYS A 1 548 ? 2.737 -13.995 -3.170 1.00 96.69 548 LYS A O 1
ATOM 4270 N N . GLU A 1 549 ? 0.671 -13.231 -3.633 1.00 97.50 549 GLU A N 1
ATOM 4271 C CA . GLU A 1 549 ? 0.005 -13.686 -2.423 1.00 97.50 549 GLU A CA 1
ATOM 4272 C C . GLU A 1 549 ? -1.297 -14.417 -2.758 1.00 97.50 549 GLU A C 1
ATOM 4274 O O . GLU A 1 549 ? -1.648 -14.608 -3.921 1.00 97.50 549 GLU A O 1
ATOM 4279 N N . ASP A 1 550 ? -1.938 -14.901 -1.708 1.00 98.44 550 ASP A N 1
ATOM 4280 C CA . ASP A 1 550 ? -3.220 -15.603 -1.700 1.00 98.44 550 ASP A CA 1
ATOM 4281 C C . ASP A 1 550 ? -3.905 -15.221 -0.384 1.00 98.44 550 ASP A C 1
ATOM 4283 O O . ASP A 1 550 ? -4.061 -16.041 0.524 1.00 98.44 550 ASP A O 1
ATOM 4287 N N . SER A 1 551 ? -4.125 -13.913 -0.210 1.00 98.69 551 SER A N 1
ATOM 4288 C CA . SER A 1 551 ? -4.639 -13.364 1.043 1.00 98.69 551 SER A CA 1
ATOM 4289 C C . SER A 1 551 ? -6.150 -13.228 0.990 1.00 98.69 551 SER A C 1
ATOM 4291 O O . SER A 1 551 ? -6.709 -12.779 -0.010 1.00 98.69 551 SER A O 1
ATOM 4293 N N . ALA A 1 552 ? -6.814 -13.524 2.103 1.00 98.69 552 ALA A N 1
ATOM 4294 C CA . ALA A 1 552 ? -8.266 -13.444 2.195 1.00 98.69 552 ALA A CA 1
ATOM 4295 C C . ALA A 1 552 ? -8.721 -12.673 3.434 1.00 98.69 552 ALA A C 1
ATOM 4297 O O . ALA A 1 552 ? -8.175 -12.821 4.531 1.00 98.69 552 ALA A O 1
ATOM 4298 N N . VAL A 1 553 ? -9.780 -11.886 3.263 1.00 98.81 553 VAL A N 1
ATOM 4299 C CA . VAL A 1 553 ? -10.550 -11.287 4.355 1.00 98.81 553 VAL A CA 1
ATOM 4300 C C . VAL A 1 553 ? -11.915 -11.952 4.390 1.00 98.81 553 VAL A C 1
ATOM 4302 O O . VAL A 1 553 ? -12.557 -12.118 3.355 1.00 98.81 553 VAL A O 1
ATOM 4305 N N . THR A 1 554 ? -12.377 -12.345 5.573 1.00 98.69 554 THR A N 1
ATOM 4306 C CA . THR A 1 554 ? -13.697 -12.956 5.754 1.00 98.69 554 THR A CA 1
ATOM 4307 C C . THR A 1 554 ? -14.391 -12.377 6.975 1.00 98.69 554 THR A C 1
ATOM 4309 O O . THR A 1 554 ? -13.830 -12.342 8.075 1.00 98.69 554 THR A O 1
ATOM 4312 N N . THR A 1 555 ? -15.643 -11.984 6.786 1.00 98.69 555 THR A N 1
ATOM 4313 C CA . THR A 1 555 ? -16.571 -11.574 7.840 1.00 98.69 555 THR A CA 1
ATOM 4314 C C . THR A 1 555 ? -17.898 -12.325 7.667 1.00 98.69 555 THR A C 1
ATOM 4316 O O . THR A 1 555 ? -18.083 -13.042 6.681 1.00 98.69 555 THR A O 1
ATOM 4319 N N . PRO A 1 556 ? -18.864 -12.178 8.588 1.00 98.06 556 PRO A N 1
ATOM 4320 C CA . PRO A 1 556 ? -20.220 -12.677 8.365 1.00 98.06 556 PRO A CA 1
ATOM 4321 C C . PRO A 1 556 ? -20.965 -12.010 7.194 1.00 98.06 556 PRO A C 1
ATOM 4323 O O . PRO A 1 556 ? -21.995 -12.529 6.769 1.00 98.06 556 PRO A O 1
ATOM 4326 N N . TYR A 1 557 ? -20.496 -10.858 6.699 1.00 98.56 557 TYR A N 1
ATOM 4327 C CA . TYR A 1 557 ? -21.221 -10.026 5.733 1.00 98.56 557 TYR A CA 1
ATOM 4328 C C . TYR A 1 557 ? -20.550 -9.924 4.368 1.00 98.56 557 TYR A C 1
ATOM 4330 O O . TYR A 1 557 ? -21.250 -9.664 3.390 1.00 98.56 557 TYR A O 1
ATOM 4338 N N . TYR A 1 558 ? -19.236 -10.127 4.280 1.00 98.88 558 TYR A N 1
ATOM 4339 C CA . TYR A 1 558 ? -18.514 -10.137 3.013 1.00 98.88 558 TYR A CA 1
ATOM 4340 C C . TYR A 1 558 ? -17.188 -10.901 3.104 1.00 98.88 558 TYR A C 1
ATOM 4342 O O . TYR A 1 558 ? -16.684 -11.205 4.190 1.00 98.88 558 TYR A O 1
ATOM 4350 N N . SER A 1 559 ? -16.620 -11.213 1.945 1.00 98.88 559 SER A N 1
ATOM 4351 C CA . SER A 1 559 ? -15.233 -11.653 1.823 1.00 98.88 559 SER A CA 1
ATOM 4352 C C . SER A 1 559 ? -14.559 -11.003 0.625 1.00 98.88 559 SER A C 1
ATOM 4354 O O . SER A 1 559 ? -15.220 -10.676 -0.358 1.00 98.88 559 SER A O 1
ATOM 4356 N N . CYS A 1 560 ? -13.244 -10.829 0.722 1.00 98.50 560 CYS A N 1
ATOM 4357 C CA . CYS A 1 560 ? -12.394 -10.282 -0.332 1.00 98.50 560 CYS A CA 1
ATOM 4358 C C . CYS A 1 560 ? -11.152 -11.162 -0.501 1.00 98.50 560 CYS A C 1
ATOM 4360 O O . CYS A 1 560 ? -10.651 -11.688 0.499 1.00 98.50 560 CYS A O 1
ATOM 4362 N N . HIS A 1 561 ? -10.619 -11.241 -1.719 1.00 98.81 561 HIS A N 1
ATOM 4363 C CA . HIS A 1 561 ? -9.347 -11.903 -2.021 1.00 98.81 561 HIS A CA 1
ATOM 4364 C C . HIS A 1 561 ? -8.342 -10.925 -2.645 1.00 98.81 561 HIS A C 1
ATOM 4366 O O . HIS A 1 561 ? -8.723 -9.941 -3.290 1.00 98.81 561 HIS A O 1
ATOM 4372 N N . PHE A 1 562 ? -7.059 -11.191 -2.400 1.00 98.75 562 PHE A N 1
ATOM 4373 C CA . PHE A 1 562 ? -5.934 -10.474 -2.980 1.00 98.75 562 PHE A CA 1
ATOM 4374 C C . PHE A 1 562 ? -4.885 -11.463 -3.491 1.00 98.75 562 PHE A C 1
ATOM 4376 O O . PHE A 1 562 ? -4.368 -12.276 -2.720 1.00 98.75 562 PHE A O 1
ATOM 4383 N N . SER A 1 563 ? -4.510 -11.344 -4.768 1.00 98.00 563 SER A N 1
ATOM 4384 C CA . SER A 1 563 ? -3.456 -12.170 -5.375 1.00 98.00 563 SER A CA 1
ATOM 4385 C C . SER A 1 563 ? -2.076 -11.494 -5.410 1.00 98.00 563 SER A C 1
ATOM 4387 O O . SER A 1 563 ? -1.060 -12.131 -5.698 1.00 98.00 563 SER A O 1
ATOM 4389 N N . ASP A 1 564 ? -2.027 -10.178 -5.196 1.00 96.50 564 ASP A N 1
ATOM 4390 C CA . ASP A 1 564 ? -0.806 -9.375 -5.048 1.00 96.50 564 ASP A CA 1
ATOM 4391 C C . ASP A 1 564 ? -1.152 -8.061 -4.320 1.00 96.50 564 ASP A C 1
ATOM 4393 O O . ASP A 1 564 ? -2.304 -7.761 -3.998 1.00 96.50 564 ASP A O 1
ATOM 4397 N N . ARG A 1 565 ? -0.143 -7.241 -4.052 1.00 95.12 565 ARG A N 1
ATOM 4398 C CA . ARG A 1 565 ? -0.234 -6.000 -3.290 1.00 95.12 565 ARG A CA 1
ATOM 4399 C C . ARG A 1 565 ? -1.294 -5.037 -3.826 1.00 95.12 565 ARG A C 1
ATOM 4401 O O . ARG A 1 565 ? -2.087 -4.560 -3.029 1.00 95.12 565 ARG A O 1
ATOM 4408 N N . TRP A 1 566 ? -1.340 -4.796 -5.140 1.00 96.81 566 TRP A N 1
ATOM 4409 C CA . TRP A 1 566 ? -2.373 -3.968 -5.790 1.00 96.81 566 TRP A CA 1
ATOM 4410 C C . TRP A 1 566 ? -3.512 -4.765 -6.424 1.00 96.81 566 TRP A C 1
ATOM 4412 O O . TRP A 1 566 ? -4.394 -4.172 -7.030 1.00 96.81 566 TRP A O 1
ATOM 4422 N N . ILE A 1 567 ? -3.508 -6.091 -6.309 1.00 97.50 567 ILE A N 1
ATOM 4423 C CA . ILE A 1 567 ? -4.490 -6.922 -6.997 1.00 97.50 567 ILE A CA 1
ATOM 4424 C C . ILE A 1 567 ? -5.510 -7.419 -5.983 1.00 97.50 567 ILE A C 1
ATOM 4426 O O . ILE A 1 567 ? -5.242 -8.367 -5.250 1.00 97.50 567 ILE A O 1
ATOM 4430 N N . LYS A 1 568 ? -6.674 -6.764 -5.970 1.00 98.38 568 LYS A N 1
ATOM 4431 C CA . LYS A 1 568 ? -7.912 -7.268 -5.368 1.00 98.38 568 LYS A CA 1
ATOM 4432 C C . LYS A 1 568 ? -8.797 -7.788 -6.490 1.00 98.38 568 LYS A C 1
ATOM 4434 O O . LYS A 1 568 ? -9.119 -7.021 -7.401 1.00 98.38 568 LYS A O 1
ATOM 4439 N N . ASP A 1 569 ? -9.146 -9.059 -6.438 1.00 98.06 569 ASP A N 1
ATOM 4440 C CA . ASP A 1 569 ? -9.723 -9.790 -7.569 1.00 98.06 569 ASP A CA 1
ATOM 4441 C C . ASP A 1 569 ? -10.951 -10.631 -7.213 1.00 98.06 569 ASP A C 1
ATOM 4443 O O . ASP A 1 569 ? -11.542 -11.198 -8.116 1.00 98.06 569 ASP A O 1
ATOM 4447 N N . GLU A 1 570 ? -11.390 -10.649 -5.949 1.00 98.62 570 GLU A N 1
ATOM 4448 C CA . GLU A 1 570 ? -12.696 -11.216 -5.580 1.00 98.62 570 GLU A CA 1
ATOM 4449 C C . GLU A 1 570 ? -13.397 -10.347 -4.523 1.00 98.62 570 GLU A C 1
ATOM 4451 O O . GLU A 1 570 ? -12.759 -9.842 -3.585 1.00 98.62 570 GLU A O 1
ATOM 4456 N N . ILE A 1 571 ? -14.722 -10.201 -4.643 1.00 98.88 571 ILE A N 1
ATOM 4457 C CA . ILE A 1 571 ? -15.620 -9.670 -3.603 1.00 98.88 571 ILE A CA 1
ATOM 4458 C C . ILE A 1 571 ? -16.894 -10.508 -3.575 1.00 98.88 571 ILE A C 1
ATOM 4460 O O . ILE A 1 571 ? -17.656 -10.529 -4.537 1.00 98.88 571 ILE A O 1
ATOM 4464 N N . HIS A 1 572 ? -17.207 -11.079 -2.415 1.00 98.88 572 HIS A N 1
ATOM 4465 C CA . HIS A 1 572 ? -18.482 -11.745 -2.160 1.00 98.88 572 HIS A CA 1
ATOM 4466 C C . HIS A 1 572 ? -19.280 -10.974 -1.117 1.00 98.88 572 HIS A C 1
ATOM 4468 O O . HIS A 1 572 ? -18.773 -10.697 -0.030 1.00 98.88 572 HIS A O 1
ATOM 4474 N N . ILE A 1 573 ? -20.551 -10.690 -1.403 1.00 98.81 573 ILE A N 1
ATOM 4475 C CA . ILE A 1 573 ? -21.483 -10.116 -0.424 1.00 98.81 573 ILE A CA 1
ATOM 4476 C C . ILE A 1 573 ? -22.331 -11.244 0.162 1.00 98.81 573 ILE A C 1
ATOM 4478 O O . ILE A 1 573 ? -23.007 -11.978 -0.555 1.00 98.81 573 ILE A O 1
ATOM 4482 N N . MET A 1 574 ? -22.297 -11.378 1.485 1.00 98.56 574 MET A N 1
ATOM 4483 C CA . MET A 1 574 ? -22.988 -12.422 2.251 1.00 98.56 574 MET A CA 1
ATOM 4484 C C . MET A 1 574 ? -24.080 -11.859 3.172 1.00 98.56 574 MET A C 1
ATOM 4486 O O . MET A 1 574 ? -24.771 -12.616 3.853 1.00 98.56 574 MET A O 1
ATOM 4490 N N . LYS A 1 575 ? -24.265 -10.532 3.215 1.00 97.81 575 LYS A N 1
ATOM 4491 C CA . LYS A 1 575 ? -25.266 -9.893 4.078 1.00 97.81 575 LYS A CA 1
ATOM 4492 C C . LYS A 1 575 ? -26.688 -10.220 3.624 1.00 97.81 575 LYS A C 1
ATOM 4494 O O . LYS A 1 575 ? -27.033 -10.090 2.448 1.00 97.81 575 LYS A O 1
ATOM 4499 N N . GLY A 1 576 ? -27.533 -10.612 4.574 1.00 96.56 576 GLY A N 1
ATOM 4500 C CA . GLY A 1 576 ? -28.941 -10.910 4.320 1.00 96.56 576 GLY A CA 1
ATOM 4501 C C . GLY A 1 576 ? -29.140 -12.099 3.386 1.00 96.56 576 GLY A C 1
ATOM 4502 O O . GLY A 1 576 ? -28.608 -13.179 3.618 1.00 96.56 576 GLY A O 1
ATOM 4503 N N . SER A 1 577 ? -29.943 -11.901 2.340 1.00 97.75 577 SER A N 1
ATOM 4504 C CA . SER A 1 577 ? -30.249 -12.915 1.324 1.00 97.75 577 SER A CA 1
ATOM 4505 C C . SER A 1 577 ? -29.384 -12.795 0.065 1.00 97.75 577 SER A C 1
ATOM 4507 O O . SER A 1 577 ? -29.813 -13.237 -0.999 1.00 97.75 577 SER A O 1
ATOM 4509 N N . SER A 1 578 ? -28.220 -12.148 0.164 1.00 98.44 578 SER A N 1
ATOM 4510 C CA . SER A 1 578 ? -27.288 -11.990 -0.957 1.00 98.44 578 SER A CA 1
ATOM 4511 C C . SER A 1 578 ? -26.886 -13.345 -1.535 1.00 98.44 578 SER A C 1
ATOM 4513 O O . SER A 1 578 ? -26.693 -14.311 -0.796 1.00 98.44 578 SER A O 1
ATOM 4515 N N . SER A 1 579 ? -26.749 -13.426 -2.861 1.00 98.12 579 SER A N 1
ATOM 4516 C CA . SER A 1 579 ? -26.423 -14.696 -3.530 1.00 98.12 579 SER A CA 1
ATOM 4517 C C . SER A 1 579 ? -25.035 -15.261 -3.183 1.00 98.12 579 SER A C 1
ATOM 4519 O O . SER A 1 579 ? -24.806 -16.453 -3.380 1.00 98.12 579 SER A O 1
ATOM 4521 N N . GLY A 1 580 ? -24.114 -14.425 -2.686 1.00 98.06 580 GLY A N 1
ATOM 4522 C CA . GLY A 1 580 ? -22.747 -14.824 -2.344 1.00 98.06 580 GLY A CA 1
ATOM 4523 C C . GLY A 1 580 ? -21.835 -15.094 -3.543 1.00 98.06 580 GLY A C 1
ATOM 4524 O O . GLY A 1 580 ? -20.742 -15.623 -3.353 1.00 98.06 580 GLY A O 1
ATOM 4525 N N . VAL A 1 581 ? -22.254 -14.764 -4.770 1.00 98.69 581 VAL A N 1
ATOM 4526 C CA . VAL A 1 581 ? -21.374 -14.835 -5.949 1.00 98.69 581 VAL A CA 1
ATOM 4527 C C . VAL A 1 581 ? -20.251 -13.803 -5.853 1.00 98.69 581 VAL A C 1
ATOM 4529 O O . VAL A 1 581 ? -20.411 -12.771 -5.201 1.00 98.69 581 VAL A O 1
ATOM 4532 N N . ASP A 1 582 ? -19.132 -14.089 -6.514 1.00 98.69 582 ASP A N 1
ATOM 4533 C CA . ASP A 1 582 ? -18.050 -13.122 -6.683 1.00 98.69 582 ASP A CA 1
ATOM 4534 C C . ASP A 1 582 ? -18.463 -12.053 -7.697 1.00 98.69 582 ASP A C 1
ATOM 4536 O O . ASP A 1 582 ? -18.668 -12.359 -8.872 1.00 98.69 582 ASP A O 1
ATOM 4540 N N . ILE A 1 583 ? -18.617 -10.812 -7.246 1.00 98.69 583 ILE A N 1
ATOM 4541 C CA . ILE A 1 583 ? -19.038 -9.691 -8.090 1.00 98.69 583 ILE A CA 1
ATOM 4542 C C . ILE A 1 583 ? -17.868 -8.884 -8.654 1.00 98.69 583 ILE A C 1
ATOM 4544 O O . ILE A 1 583 ? -18.126 -7.963 -9.422 1.00 98.69 583 ILE A O 1
ATOM 4548 N N . LEU A 1 584 ? -16.613 -9.160 -8.291 1.00 98.56 584 LEU A N 1
ATOM 4549 C CA . LEU A 1 584 ? -15.461 -8.354 -8.711 1.00 98.56 584 LEU A CA 1
ATOM 4550 C C . LEU A 1 584 ? -14.638 -9.099 -9.772 1.00 98.56 584 LEU A C 1
ATOM 4552 O O . LEU A 1 584 ? -14.358 -10.271 -9.606 1.00 98.56 584 LEU A O 1
ATOM 4556 N N . ASP A 1 585 ? -14.241 -8.424 -10.853 1.00 96.56 585 ASP A N 1
ATOM 4557 C CA . ASP A 1 585 ? -13.113 -8.873 -11.692 1.00 96.56 585 ASP A CA 1
ATOM 4558 C C . ASP A 1 585 ? -11.814 -8.300 -11.119 1.00 96.56 585 ASP A C 1
ATOM 4560 O O . ASP A 1 585 ? -10.844 -9.010 -10.843 1.00 96.56 585 ASP A O 1
ATOM 4564 N N . ARG A 1 586 ? -11.789 -6.976 -10.901 1.00 95.69 586 ARG A N 1
ATOM 4565 C CA . ARG A 1 586 ? -10.590 -6.298 -10.405 1.00 95.69 586 ARG A CA 1
ATOM 4566 C C . ARG A 1 586 ? -10.879 -4.942 -9.775 1.00 95.69 586 ARG A C 1
ATOM 4568 O O . ARG A 1 586 ? -11.672 -4.154 -10.288 1.00 95.69 586 ARG A O 1
ATOM 4575 N N . HIS A 1 587 ? -10.133 -4.592 -8.733 1.00 97.06 587 HIS A N 1
ATOM 4576 C CA . HIS A 1 587 ? -9.901 -3.188 -8.373 1.00 97.06 587 HIS A CA 1
ATOM 4577 C C . HIS A 1 587 ? -8.739 -2.656 -9.224 1.00 97.06 587 HIS A C 1
ATOM 4579 O O . HIS A 1 587 ? -7.610 -3.107 -9.057 1.00 97.06 587 HIS A O 1
ATOM 4585 N N . LYS A 1 588 ? -9.026 -1.755 -10.174 1.00 94.75 588 LYS A N 1
ATOM 4586 C CA . LYS A 1 588 ? -8.072 -1.274 -11.187 1.00 94.75 588 LYS A CA 1
ATOM 4587 C C . LYS A 1 588 ? -7.561 0.133 -10.881 1.00 94.75 588 LYS A C 1
ATOM 4589 O O . LYS A 1 588 ? -8.322 1.030 -10.499 1.00 94.75 588 LYS A O 1
ATOM 4594 N N . GLU A 1 589 ? -6.281 0.359 -11.177 1.00 92.69 589 GLU A N 1
ATOM 4595 C CA . GLU A 1 589 ? -5.644 1.678 -11.127 1.00 92.69 589 GLU A CA 1
ATOM 4596 C C . GLU A 1 589 ? -4.877 1.976 -12.406 1.00 92.69 589 GLU A C 1
ATOM 4598 O O . GLU A 1 589 ? -3.930 1.276 -12.747 1.00 92.69 589 GLU A O 1
ATOM 4603 N N . LEU A 1 590 ? -5.205 3.081 -13.079 1.00 90.94 590 LEU A N 1
ATOM 4604 C CA . LEU A 1 590 ? -4.530 3.495 -14.313 1.00 90.94 590 LEU A CA 1
ATOM 4605 C C . LEU A 1 590 ? -4.187 4.988 -14.277 1.00 90.94 590 LEU A C 1
ATOM 4607 O O . LEU A 1 590 ? -4.767 5.763 -13.526 1.00 90.94 590 LEU A O 1
ATOM 4611 N N . PHE A 1 591 ? -3.288 5.456 -15.148 1.00 88.44 591 PHE A N 1
ATOM 4612 C CA . PHE A 1 591 ? -3.090 6.909 -15.340 1.00 88.44 591 PHE A CA 1
ATOM 4613 C C . PHE A 1 591 ? -4.232 7.577 -16.111 1.00 88.44 591 PHE A C 1
ATOM 4615 O O . PHE A 1 591 ? -4.492 8.770 -15.959 1.00 88.44 591 PHE A O 1
ATOM 4622 N N . LYS A 1 592 ? -4.893 6.819 -16.980 1.00 87.69 592 LYS A N 1
ATOM 4623 C CA . LYS A 1 592 ? -6.142 7.196 -17.639 1.00 87.69 592 LYS A CA 1
ATOM 4624 C C . LYS A 1 592 ? -6.793 5.937 -18.215 1.00 87.69 592 LYS A C 1
ATOM 4626 O O . LYS A 1 592 ? -6.063 4.981 -18.501 1.00 87.69 592 LYS A O 1
ATOM 4631 N N . PRO A 1 593 ? -8.111 5.955 -18.463 1.00 85.19 593 PRO A N 1
ATOM 4632 C CA . PRO A 1 593 ? -8.768 4.894 -19.215 1.00 85.19 593 PRO A CA 1
ATOM 4633 C C . PRO A 1 593 ? -8.050 4.623 -20.546 1.00 85.19 593 PRO A C 1
ATOM 4635 O O . PRO A 1 593 ? -7.590 5.554 -21.220 1.00 85.19 593 PRO A O 1
ATOM 4638 N N . GLY A 1 594 ? -7.905 3.349 -20.911 1.00 79.94 594 GLY A N 1
ATOM 4639 C CA . GLY A 1 594 ? -7.272 2.958 -22.174 1.00 79.94 594 GLY A CA 1
ATOM 4640 C C . GLY A 1 594 ? -5.738 3.098 -22.220 1.00 79.94 594 GLY A C 1
ATOM 4641 O O . GLY A 1 594 ? -5.161 3.036 -23.306 1.00 79.94 594 GLY A O 1
ATOM 4642 N N . VAL A 1 595 ? -5.044 3.244 -21.079 1.00 81.62 595 VAL A N 1
ATOM 4643 C CA . VAL A 1 595 ? -3.566 3.201 -21.012 1.00 81.62 595 VAL A CA 1
ATOM 4644 C C . VAL A 1 595 ? -3.038 2.020 -20.206 1.00 81.62 595 VAL A C 1
ATOM 4646 O O . VAL A 1 595 ? -3.182 1.978 -18.994 1.00 81.62 595 VAL A O 1
ATOM 4649 N N . SER A 1 596 ? -2.299 1.140 -20.883 1.00 80.38 596 SER A N 1
ATOM 4650 C CA . SER A 1 596 ? -1.716 -0.084 -20.315 1.00 80.38 596 SER A CA 1
ATOM 4651 C C . SER A 1 596 ? -0.325 0.063 -19.712 1.00 80.38 596 SER A C 1
ATOM 4653 O O . SER A 1 596 ? 0.242 -0.894 -19.197 1.00 80.38 596 SER A O 1
ATOM 4655 N N . THR A 1 597 ? 0.303 1.232 -19.839 1.00 81.12 597 THR A N 1
ATOM 4656 C CA . THR A 1 597 ? 1.706 1.385 -19.430 1.00 81.12 597 THR A CA 1
ATOM 4657 C C . THR A 1 597 ? 1.876 1.449 -17.916 1.00 81.12 597 THR A C 1
ATOM 4659 O O . THR A 1 597 ? 3.002 1.294 -17.435 1.00 81.12 597 THR A O 1
ATOM 4662 N N . ARG A 1 598 ? 0.793 1.744 -17.190 1.00 86.94 598 ARG A N 1
ATOM 4663 C CA . ARG A 1 598 ? 0.736 1.951 -15.743 1.00 86.94 598 ARG A CA 1
ATOM 4664 C C . ARG A 1 598 ? -0.600 1.447 -15.233 1.00 86.94 598 ARG A C 1
ATOM 4666 O O . ARG A 1 598 ? -1.590 2.164 -15.346 1.00 86.94 598 ARG A O 1
ATOM 4673 N N . THR A 1 599 ? -0.567 0.221 -14.746 1.00 91.62 599 THR A N 1
ATOM 4674 C CA . THR A 1 599 ? -1.686 -0.551 -14.213 1.00 91.62 599 THR A CA 1
ATOM 4675 C C . THR A 1 599 ? -1.311 -1.176 -12.872 1.00 91.62 599 THR A C 1
ATOM 4677 O O . THR A 1 599 ? -0.118 -1.312 -12.571 1.00 91.62 599 THR A O 1
ATOM 4680 N N . GLU A 1 600 ? -2.301 -1.614 -12.104 1.00 93.56 600 GLU A N 1
ATOM 4681 C CA . GLU A 1 600 ? -2.123 -2.400 -10.882 1.00 93.56 600 GLU A CA 1
ATOM 4682 C C . GLU A 1 600 ? -1.231 -3.636 -11.098 1.00 93.56 600 GLU A C 1
ATOM 4684 O O . GLU A 1 600 ? -0.340 -3.895 -10.284 1.00 93.56 600 GLU A O 1
ATOM 4689 N N . ASP A 1 601 ? -1.350 -4.311 -12.249 1.00 92.75 601 ASP A N 1
ATOM 4690 C CA . ASP A 1 601 ? -0.454 -5.411 -12.629 1.00 92.75 601 ASP A CA 1
ATOM 4691 C C . ASP A 1 601 ? 0.990 -4.918 -12.746 1.00 92.75 601 ASP A C 1
ATOM 4693 O O . ASP A 1 601 ? 1.898 -5.471 -12.131 1.00 92.75 601 ASP A O 1
ATOM 4697 N N . THR A 1 602 ? 1.235 -3.818 -13.465 1.00 91.62 602 THR A N 1
ATOM 4698 C CA . THR A 1 602 ? 2.604 -3.288 -13.607 1.00 91.62 602 THR A CA 1
ATOM 4699 C C . THR A 1 602 ? 3.172 -2.730 -12.300 1.00 91.62 602 THR A C 1
ATOM 4701 O O . THR A 1 602 ? 4.395 -2.644 -12.147 1.00 91.62 602 THR A O 1
ATOM 4704 N N . PHE A 1 603 ? 2.321 -2.360 -11.338 1.00 93.06 603 PHE A N 1
ATOM 4705 C CA . PHE A 1 603 ? 2.752 -1.968 -9.994 1.00 93.06 603 PHE A CA 1
ATOM 4706 C C . PHE A 1 603 ? 3.225 -3.175 -9.172 1.00 93.06 603 PHE A C 1
ATOM 4708 O O . PHE A 1 603 ? 4.042 -2.994 -8.265 1.00 93.06 603 PHE A O 1
ATOM 4715 N N . CYS A 1 604 ? 2.760 -4.382 -9.508 1.00 92.50 604 CYS A N 1
ATOM 4716 C CA . CYS A 1 604 ? 3.123 -5.642 -8.855 1.00 92.50 604 CYS A CA 1
ATOM 4717 C C . CYS A 1 604 ? 4.217 -6.422 -9.594 1.00 92.50 604 CYS A C 1
ATOM 4719 O O . CYS A 1 604 ? 5.095 -6.979 -8.946 1.00 92.50 604 CYS A O 1
ATOM 4721 N N . GLU A 1 605 ? 4.207 -6.433 -10.928 1.00 89.75 605 GLU A N 1
ATOM 4722 C CA . GLU A 1 605 ? 5.100 -7.238 -11.782 1.00 89.75 605 GLU A CA 1
ATOM 4723 C C . GLU A 1 605 ? 6.209 -6.418 -12.457 1.00 89.75 605 GLU A C 1
ATOM 4725 O O . GLU A 1 605 ? 7.157 -6.968 -13.018 1.00 89.75 605 GLU A O 1
ATOM 4730 N N . GLY A 1 606 ? 6.119 -5.088 -12.397 1.00 82.00 606 GLY A N 1
ATOM 4731 C CA . GLY A 1 606 ? 6.983 -4.189 -13.153 1.00 82.00 606 GLY A CA 1
ATOM 4732 C C . GLY A 1 606 ? 6.462 -3.961 -14.574 1.00 82.00 606 GLY A C 1
ATOM 4733 O O . GLY A 1 606 ? 5.526 -4.602 -15.043 1.00 82.00 606 GLY A O 1
ATOM 4734 N N . ALA A 1 607 ? 7.049 -2.999 -15.286 1.00 72.94 607 ALA A N 1
ATOM 4735 C CA . ALA A 1 607 ? 6.641 -2.674 -16.655 1.00 72.94 607 ALA A CA 1
ATOM 4736 C C . ALA A 1 607 ? 7.720 -3.067 -17.671 1.00 72.94 607 ALA A C 1
ATOM 4738 O O . ALA A 1 607 ? 8.911 -2.839 -17.446 1.00 72.94 607 ALA A O 1
ATOM 4739 N N . ALA A 1 608 ? 7.306 -3.521 -18.863 1.00 61.38 608 ALA A N 1
ATOM 4740 C CA . ALA A 1 608 ? 8.200 -3.902 -19.969 1.00 61.38 608 ALA A CA 1
ATOM 4741 C C . ALA A 1 608 ? 9.192 -2.798 -20.404 1.00 61.38 608 ALA A C 1
ATOM 4743 O O . ALA A 1 608 ? 10.201 -3.074 -21.068 1.00 61.38 608 ALA A O 1
ATOM 4744 N N . THR A 1 609 ? 8.916 -1.543 -20.036 1.00 57.88 609 THR A N 1
ATOM 4745 C CA . THR A 1 609 ? 9.793 -0.384 -20.241 1.00 57.88 609 THR A CA 1
ATOM 4746 C C . THR A 1 609 ? 10.913 -0.261 -19.197 1.00 57.88 609 THR A C 1
ATOM 4748 O O . THR A 1 609 ? 11.610 0.742 -19.212 1.00 57.88 609 THR A O 1
ATOM 4751 N N . GLY A 1 610 ? 11.124 -1.261 -18.332 1.00 60.56 610 GLY A N 1
ATOM 4752 C CA . GLY A 1 610 ? 12.231 -1.292 -17.365 1.00 60.56 610 GLY A CA 1
ATOM 4753 C C . GLY A 1 610 ? 11.897 -0.699 -15.996 1.00 60.56 610 GLY A C 1
ATOM 4754 O O . GLY A 1 610 ? 12.808 -0.333 -15.261 1.00 60.56 610 GLY A O 1
ATOM 4755 N N . PHE A 1 611 ? 10.613 -0.590 -15.639 1.00 68.31 611 PHE A N 1
ATOM 4756 C CA . PHE A 1 611 ? 10.241 -0.167 -14.286 1.00 68.31 611 PHE A CA 1
ATOM 4757 C C . PHE A 1 611 ? 10.234 -1.396 -13.385 1.00 68.31 611 PHE A C 1
ATOM 4759 O O . PHE A 1 611 ? 9.413 -2.280 -13.639 1.00 68.31 611 PHE A O 1
ATOM 4766 N N . PRO A 1 612 ? 11.118 -1.464 -12.372 1.00 72.06 612 PRO A N 1
ATOM 4767 C CA . PRO A 1 612 ? 11.069 -2.545 -11.406 1.00 72.06 612 PRO A CA 1
ATOM 4768 C C . PRO A 1 612 ? 9.739 -2.509 -10.655 1.00 72.06 612 PRO A C 1
ATOM 4770 O O . PRO A 1 612 ? 9.124 -1.447 -10.491 1.00 72.06 612 PRO A O 1
ATOM 4773 N N . ALA A 1 613 ? 9.304 -3.676 -10.200 1.00 83.50 613 ALA A N 1
ATOM 4774 C CA . ALA A 1 613 ? 8.096 -3.837 -9.409 1.00 83.50 613 ALA A CA 1
ATOM 4775 C C . ALA A 1 613 ? 8.313 -3.409 -7.947 1.00 83.50 613 ALA A C 1
ATOM 4777 O O . ALA A 1 613 ? 8.185 -4.188 -7.007 1.00 83.50 613 ALA A O 1
ATOM 4778 N N . GLU A 1 614 ? 8.739 -2.162 -7.754 1.00 86.94 614 GLU A N 1
ATOM 4779 C CA . GLU A 1 614 ? 9.111 -1.656 -6.438 1.00 86.94 614 GLU A CA 1
ATOM 4780 C C . GLU A 1 614 ? 7.902 -1.617 -5.512 1.00 86.94 614 GLU A C 1
ATOM 4782 O O . GLU A 1 614 ? 6.872 -1.011 -5.825 1.00 86.94 614 GLU A O 1
ATOM 4787 N N . GLY A 1 615 ? 8.056 -2.197 -4.328 1.00 93.06 615 GLY A N 1
ATOM 4788 C CA . GLY A 1 615 ? 7.000 -2.203 -3.337 1.00 93.06 615 GLY A CA 1
ATOM 4789 C C . GLY A 1 615 ? 7.391 -2.825 -2.015 1.00 93.06 615 GLY A C 1
ATOM 4790 O O . GLY A 1 615 ? 8.474 -3.371 -1.869 1.00 93.06 615 GLY A O 1
ATOM 4791 N N . CYS A 1 616 ? 6.507 -2.722 -1.037 1.00 95.88 616 CYS A N 1
ATOM 4792 C CA . CYS A 1 616 ? 6.662 -3.314 0.288 1.00 95.88 616 CYS A CA 1
ATOM 4793 C C . CYS A 1 616 ? 5.328 -3.270 1.040 1.00 95.88 616 CYS A C 1
ATOM 4795 O O . CYS A 1 616 ? 4.462 -2.447 0.734 1.00 95.88 616 CYS A O 1
ATOM 4797 N N . PHE A 1 617 ? 5.183 -4.124 2.049 1.00 98.12 617 PHE A N 1
ATOM 4798 C CA . PHE A 1 617 ? 4.156 -3.984 3.078 1.00 98.12 617 PHE A CA 1
ATOM 4799 C C . PHE A 1 617 ? 4.707 -3.163 4.243 1.00 98.12 617 PHE A C 1
ATOM 4801 O O . PHE A 1 617 ? 5.840 -3.383 4.682 1.00 98.12 617 PHE A O 1
ATOM 4808 N N . THR A 1 618 ? 3.900 -2.235 4.757 1.00 98.00 618 THR A N 1
ATOM 4809 C CA . THR A 1 618 ? 4.180 -1.580 6.040 1.00 98.00 618 THR A CA 1
ATOM 4810 C C . THR A 1 618 ? 3.549 -2.352 7.190 1.00 98.00 618 THR A C 1
ATOM 4812 O O . THR A 1 618 ? 4.201 -2.515 8.212 1.00 98.00 618 THR A O 1
ATOM 4815 N N . ALA A 1 619 ? 2.347 -2.907 7.010 1.00 98.50 619 ALA A N 1
ATOM 4816 C CA . ALA A 1 619 ? 1.678 -3.690 8.046 1.00 98.50 619 ALA A CA 1
ATOM 4817 C C . ALA A 1 619 ? 0.667 -4.695 7.474 1.00 98.50 619 ALA A C 1
ATOM 4819 O O . ALA A 1 619 ? -0.021 -4.389 6.496 1.00 98.50 619 ALA A O 1
ATOM 4820 N N . ASN A 1 620 ? 0.557 -5.862 8.118 1.00 98.38 620 ASN A N 1
ATOM 4821 C CA . ASN A 1 620 ? -0.508 -6.849 7.927 1.00 98.38 620 ASN A CA 1
ATOM 4822 C C . ASN A 1 620 ? -1.050 -7.280 9.302 1.00 98.38 620 ASN A C 1
ATOM 4824 O O . ASN A 1 620 ? -0.611 -8.270 9.882 1.00 98.38 620 ASN A O 1
ATOM 4828 N N . ILE A 1 621 ? -2.005 -6.517 9.834 1.00 98.31 621 ILE A N 1
ATOM 4829 C CA . ILE A 1 621 ? -2.527 -6.667 11.200 1.00 98.31 621 ILE A CA 1
ATOM 4830 C C . ILE A 1 621 ? -3.879 -7.382 11.158 1.00 98.31 621 ILE A C 1
ATOM 4832 O O . ILE A 1 621 ? -4.767 -7.006 10.394 1.00 98.31 621 ILE A O 1
ATOM 4836 N N . SER A 1 622 ? -4.055 -8.387 12.016 1.00 97.50 622 SER A N 1
ATOM 4837 C CA . SER A 1 622 ? -5.334 -9.066 12.250 1.00 97.50 622 SER A CA 1
ATOM 4838 C C . SER A 1 622 ? -5.704 -8.939 13.725 1.00 97.50 622 SER A C 1
ATOM 4840 O O . SER A 1 622 ? -5.227 -9.726 14.543 1.00 97.50 622 SER A O 1
ATOM 4842 N N . GLY A 1 623 ? -6.545 -7.961 14.063 1.00 97.12 623 GLY A N 1
ATOM 4843 C CA . GLY A 1 623 ? -7.016 -7.745 15.429 1.00 97.12 623 GLY A CA 1
ATOM 4844 C C . GLY A 1 623 ? -8.494 -8.106 15.634 1.00 97.12 623 GLY A C 1
ATOM 4845 O O . GLY A 1 623 ? -9.176 -8.543 14.702 1.00 97.12 623 GLY A O 1
ATOM 4846 N N . PRO A 1 624 ? -9.008 -7.972 16.869 1.00 97.38 624 PRO A N 1
ATOM 4847 C CA . PRO A 1 624 ? -10.366 -8.397 17.210 1.00 97.38 624 PRO A CA 1
ATOM 4848 C C . PRO A 1 624 ? -11.463 -7.496 16.628 1.00 97.38 624 PRO A C 1
ATOM 4850 O O . PRO A 1 624 ? -12.585 -7.964 16.413 1.00 97.38 624 PRO A O 1
ATOM 4853 N N . VAL A 1 625 ? -11.160 -6.219 16.372 1.00 98.69 625 VAL A N 1
ATOM 4854 C CA . VAL A 1 625 ? -12.125 -5.229 15.870 1.00 98.69 625 VAL A CA 1
ATOM 4855 C C . VAL A 1 625 ? -12.023 -5.071 14.357 1.00 98.69 625 VAL A C 1
ATOM 4857 O O . VAL A 1 625 ? -13.050 -5.016 13.680 1.00 98.69 625 VAL A O 1
ATOM 4860 N N . ARG A 1 626 ? -10.795 -4.999 13.833 1.00 98.75 626 ARG A N 1
ATOM 4861 C CA . ARG A 1 626 ? -10.509 -4.754 12.418 1.00 98.75 626 ARG A CA 1
ATOM 4862 C C . ARG A 1 626 ? -9.223 -5.439 11.965 1.00 98.75 626 ARG A C 1
ATOM 4864 O O . ARG A 1 626 ? -8.333 -5.722 12.769 1.00 98.75 626 ARG A O 1
ATOM 4871 N N . ALA A 1 627 ? -9.095 -5.632 10.660 1.00 98.81 627 ALA A N 1
ATOM 4872 C CA . ALA A 1 627 ? -7.829 -5.996 10.030 1.00 98.81 627 ALA A CA 1
ATOM 4873 C C . ALA A 1 627 ? -7.262 -4.816 9.232 1.00 98.81 627 ALA A C 1
ATOM 4875 O O . ALA A 1 627 ? -8.024 -4.006 8.703 1.00 98.81 627 ALA A O 1
ATOM 4876 N N . ILE A 1 628 ? -5.936 -4.719 9.134 1.00 98.88 628 ILE A N 1
ATOM 4877 C CA . ILE A 1 628 ? -5.240 -3.665 8.387 1.00 98.88 628 ILE A CA 1
ATOM 4878 C C . ILE A 1 628 ? -4.244 -4.306 7.429 1.00 98.88 628 ILE A C 1
ATOM 4880 O O . ILE A 1 628 ? -3.360 -5.058 7.834 1.00 98.88 628 ILE A O 1
ATOM 4884 N N . ARG A 1 629 ? -4.350 -3.934 6.159 1.00 98.69 629 ARG A N 1
ATOM 4885 C CA . ARG A 1 629 ? -3.389 -4.238 5.103 1.00 98.69 629 ARG A CA 1
ATOM 4886 C C . ARG A 1 629 ? -2.851 -2.918 4.567 1.00 98.69 629 ARG A C 1
ATOM 4888 O O . ARG A 1 629 ? -3.578 -2.180 3.912 1.00 98.69 629 ARG A O 1
ATOM 4895 N N . SER A 1 630 ? -1.591 -2.601 4.845 1.00 98.69 630 SER A N 1
ATOM 4896 C CA . SER A 1 630 ? -0.962 -1.345 4.418 1.00 98.69 630 SER A CA 1
ATOM 4897 C C . SER A 1 630 ? 0.321 -1.603 3.650 1.00 98.69 630 SER A C 1
ATOM 4899 O O . SER A 1 630 ? 1.174 -2.389 4.073 1.00 98.69 630 SER A O 1
ATOM 4901 N N . TYR A 1 631 ? 0.476 -0.923 2.518 1.00 98.19 631 TYR A N 1
ATOM 4902 C CA . TYR A 1 631 ? 1.572 -1.173 1.596 1.00 98.19 631 TYR A CA 1
ATOM 4903 C C . TYR A 1 631 ? 1.968 0.058 0.775 1.00 98.19 631 TYR A C 1
ATOM 4905 O O . TYR A 1 631 ? 1.198 1.007 0.638 1.00 98.19 631 TYR A O 1
ATOM 4913 N N . MET A 1 632 ? 3.173 0.040 0.197 1.00 96.62 632 MET A N 1
ATOM 4914 C CA . MET A 1 632 ? 3.716 1.108 -0.656 1.00 96.62 632 MET A CA 1
ATOM 4915 C C . MET A 1 632 ? 4.308 0.568 -1.938 1.00 96.62 632 MET A C 1
ATOM 4917 O O . MET A 1 632 ? 4.845 -0.536 -1.938 1.00 96.62 632 MET A O 1
ATOM 4921 N N . GLY A 1 633 ? 4.249 1.370 -3.003 1.00 92.69 633 GLY A N 1
ATOM 4922 C CA . GLY A 1 633 ? 4.988 1.130 -4.241 1.00 92.69 633 GLY A CA 1
ATOM 4923 C C . GLY A 1 633 ? 4.113 1.111 -5.477 1.00 92.69 633 GLY A C 1
ATOM 4924 O O . GLY A 1 633 ? 3.358 0.170 -5.660 1.00 92.69 633 GLY A O 1
ATOM 4925 N N . ALA A 1 634 ? 4.233 2.099 -6.351 1.00 91.38 634 ALA A N 1
ATOM 4926 C CA . ALA A 1 634 ? 3.679 2.072 -7.703 1.00 91.38 634 ALA A CA 1
ATOM 4927 C C . ALA A 1 634 ? 4.776 2.479 -8.691 1.00 91.38 634 ALA A C 1
ATOM 4929 O O . ALA A 1 634 ? 5.768 3.107 -8.300 1.00 91.38 634 ALA A O 1
ATOM 4930 N N . ASN A 1 635 ? 4.621 2.188 -9.986 1.00 85.75 635 ASN A N 1
ATOM 4931 C CA . ASN A 1 635 ? 5.632 2.627 -10.948 1.00 85.75 635 ASN A CA 1
ATOM 4932 C C . ASN A 1 635 ? 5.725 4.162 -10.934 1.00 85.75 635 ASN A C 1
ATOM 4934 O O . ASN A 1 635 ? 4.717 4.858 -11.048 1.00 85.75 635 ASN A O 1
ATOM 4938 N N . SER A 1 636 ? 6.943 4.695 -10.815 1.00 79.25 636 SER A N 1
ATOM 4939 C CA . SER A 1 636 ? 7.233 6.127 -10.613 1.00 79.25 636 SER A CA 1
ATOM 4940 C C . SER A 1 636 ? 6.759 6.746 -9.287 1.00 79.25 636 SER A C 1
ATOM 4942 O O . SER A 1 636 ? 7.354 7.742 -8.869 1.00 79.25 636 SER A O 1
ATOM 4944 N N . GLY A 1 637 ? 5.755 6.173 -8.622 1.00 88.06 637 GLY A N 1
ATOM 4945 C CA . GLY A 1 637 ? 5.226 6.578 -7.317 1.00 88.06 637 GLY A CA 1
ATOM 4946 C C . GLY A 1 637 ? 5.565 5.566 -6.225 1.00 88.06 637 GLY A C 1
ATOM 4947 O O . GLY A 1 637 ? 4.667 5.067 -5.552 1.00 88.06 637 GLY A O 1
ATOM 4948 N N . PHE A 1 638 ? 6.849 5.234 -6.074 1.00 86.19 638 PHE A N 1
ATOM 4949 C CA . PHE A 1 638 ? 7.318 4.183 -5.165 1.00 86.19 638 PHE A CA 1
ATOM 4950 C C . PHE A 1 638 ? 6.922 4.419 -3.691 1.00 86.19 638 PHE A C 1
ATOM 4952 O O . PHE A 1 638 ? 6.776 3.469 -2.952 1.00 86.19 638 PHE A O 1
ATOM 4959 N N . ILE A 1 639 ? 6.646 5.651 -3.253 1.00 92.56 639 ILE A N 1
ATOM 4960 C CA . ILE A 1 639 ? 6.146 5.917 -1.886 1.00 92.56 639 ILE A CA 1
ATOM 4961 C C . ILE A 1 639 ? 4.649 6.218 -1.814 1.00 92.56 639 ILE A C 1
ATOM 4963 O O . ILE A 1 639 ? 4.156 6.639 -0.759 1.00 92.56 639 ILE A O 1
ATOM 4967 N N . THR A 1 640 ? 3.908 6.027 -2.912 1.00 96.38 640 THR A N 1
ATOM 4968 C CA . THR A 1 640 ? 2.446 6.049 -2.804 1.00 96.38 640 THR A CA 1
ATOM 4969 C C . THR A 1 640 ? 2.023 4.839 -1.991 1.00 96.38 640 THR A C 1
ATOM 4971 O O . THR A 1 640 ? 2.484 3.721 -2.234 1.00 96.38 640 THR A O 1
ATOM 4974 N N . GLN A 1 641 ? 1.200 5.106 -0.988 1.00 98.12 641 GLN A N 1
ATOM 4975 C CA . GLN A 1 641 ? 0.780 4.134 0.006 1.00 98.12 641 GLN A CA 1
ATOM 4976 C C . GLN A 1 641 ? -0.707 3.883 -0.166 1.00 98.12 641 GLN A C 1
ATOM 4978 O O . GLN A 1 641 ? -1.459 4.845 -0.344 1.00 98.12 641 GLN A O 1
ATOM 4983 N N . ARG A 1 642 ? -1.124 2.626 -0.058 1.00 98.56 642 ARG A N 1
ATOM 4984 C CA . ARG A 1 642 ? -2.529 2.279 0.111 1.00 98.56 642 ARG A CA 1
ATOM 4985 C C . ARG A 1 642 ? -2.714 1.467 1.386 1.00 98.56 642 ARG A C 1
ATOM 4987 O O . ARG A 1 642 ? -1.930 0.570 1.687 1.00 98.56 642 ARG A O 1
ATOM 4994 N N . GLU A 1 643 ? -3.740 1.837 2.134 1.00 98.81 643 GLU A N 1
ATOM 4995 C CA . GLU A 1 643 ? -4.217 1.154 3.331 1.00 98.81 643 GLU A CA 1
ATOM 4996 C C . GLU A 1 643 ? -5.607 0.605 3.026 1.00 98.81 643 GLU A C 1
ATOM 4998 O O . GLU A 1 643 ? -6.458 1.368 2.578 1.00 98.81 643 GLU A O 1
ATOM 5003 N N . HIS A 1 644 ? -5.832 -0.679 3.283 1.00 98.88 644 HIS A N 1
ATOM 5004 C CA . HIS A 1 644 ? -7.154 -1.281 3.409 1.00 98.88 644 HIS A CA 1
ATOM 5005 C C . HIS A 1 644 ? -7.391 -1.592 4.887 1.00 98.88 644 HIS A C 1
ATOM 5007 O O . HIS A 1 644 ? -6.577 -2.267 5.523 1.00 98.88 644 HIS A O 1
ATOM 5013 N N . ILE A 1 645 ? -8.491 -1.089 5.434 1.00 98.94 645 ILE A N 1
ATOM 5014 C CA . ILE A 1 645 ? -8.899 -1.287 6.821 1.00 98.94 645 ILE A CA 1
ATOM 5015 C C . ILE A 1 645 ? -10.268 -1.957 6.800 1.00 98.94 645 ILE A C 1
ATOM 5017 O O . ILE A 1 645 ? -11.266 -1.354 6.410 1.00 98.94 645 ILE A O 1
ATOM 5021 N N . PHE A 1 646 ? -10.306 -3.215 7.209 1.00 98.88 646 PHE A N 1
ATOM 5022 C CA . PHE A 1 646 ? -11.486 -4.064 7.122 1.00 98.88 646 PHE A CA 1
ATOM 5023 C C . PHE A 1 646 ? -12.197 -4.108 8.469 1.00 98.88 646 PHE A C 1
ATOM 5025 O O . PHE A 1 646 ? -11.593 -4.475 9.476 1.00 98.88 646 PHE A O 1
ATOM 5032 N N . TYR A 1 647 ? -13.484 -3.788 8.466 1.00 98.75 647 TYR A N 1
ATOM 5033 C CA . TYR A 1 647 ? -14.431 -3.961 9.566 1.00 98.75 647 TYR A CA 1
ATOM 5034 C C . TYR A 1 647 ? -15.454 -5.039 9.202 1.00 98.75 647 TYR A C 1
ATOM 5036 O O . TYR A 1 647 ? -15.444 -5.565 8.092 1.00 98.75 647 TYR A O 1
ATOM 5044 N N . GLU A 1 648 ? -16.348 -5.372 10.133 1.00 97.62 648 GLU A N 1
ATOM 5045 C CA . GLU A 1 648 ? -17.299 -6.478 9.970 1.00 97.62 648 GLU A CA 1
ATOM 5046 C C . GLU A 1 648 ? -18.170 -6.347 8.705 1.00 97.62 648 GLU A C 1
ATOM 5048 O O . GLU A 1 648 ? -18.305 -7.316 7.965 1.00 97.62 648 GLU A O 1
ATOM 5053 N N . ASP A 1 649 ? -18.731 -5.169 8.417 1.00 97.00 649 ASP A N 1
ATOM 5054 C CA . ASP A 1 649 ? -19.608 -4.902 7.260 1.00 97.00 649 ASP A CA 1
ATOM 5055 C C . ASP A 1 649 ? -19.154 -3.715 6.392 1.00 97.00 649 ASP A C 1
ATOM 5057 O O . ASP A 1 649 ? -19.919 -3.208 5.564 1.00 97.00 649 ASP A O 1
ATOM 5061 N N . ARG A 1 650 ? -17.900 -3.283 6.563 1.00 97.88 650 ARG A N 1
ATOM 5062 C CA . ARG A 1 650 ? -17.332 -2.101 5.911 1.00 97.88 650 ARG A CA 1
ATOM 5063 C C . ARG A 1 650 ? -15.835 -2.264 5.642 1.00 97.88 650 ARG A C 1
ATOM 5065 O O . ARG A 1 650 ? -15.125 -2.846 6.453 1.00 97.88 650 ARG A O 1
ATOM 5072 N N . GLU A 1 651 ? -15.342 -1.694 4.549 1.00 98.75 651 GLU A N 1
ATOM 5073 C CA . GLU A 1 651 ? -13.914 -1.555 4.234 1.00 98.75 651 GLU A CA 1
ATOM 5074 C C . GLU A 1 651 ? -13.575 -0.082 3.968 1.00 98.75 651 GLU A C 1
ATOM 5076 O O . GLU A 1 651 ? -14.232 0.584 3.168 1.00 98.75 651 GLU A O 1
ATOM 5081 N N . ASP A 1 652 ? -12.526 0.422 4.613 1.00 98.75 652 ASP A N 1
ATOM 5082 C CA . ASP A 1 652 ? -11.976 1.754 4.365 1.00 98.75 652 ASP A CA 1
ATOM 5083 C C . ASP A 1 652 ? -10.676 1.623 3.571 1.00 98.75 652 ASP A C 1
ATOM 5085 O O . ASP A 1 652 ? -9.745 0.949 4.008 1.00 98.75 652 ASP A O 1
ATOM 5089 N N . ILE A 1 653 ? -10.580 2.307 2.431 1.00 98.75 653 ILE A N 1
ATOM 5090 C CA . ILE A 1 653 ? -9.370 2.350 1.607 1.00 98.75 653 ILE A CA 1
ATOM 5091 C C . ILE A 1 653 ? -8.821 3.773 1.599 1.00 98.75 653 ILE A C 1
ATOM 5093 O O . ILE A 1 653 ? -9.482 4.690 1.114 1.00 98.75 653 ILE A O 1
ATOM 5097 N N . ASN A 1 654 ? -7.595 3.965 2.084 1.00 98.56 654 ASN A N 1
ATOM 5098 C CA . ASN A 1 654 ? -6.889 5.246 2.018 1.00 98.56 654 ASN A CA 1
ATOM 5099 C C . ASN A 1 654 ? -5.713 5.137 1.050 1.00 98.56 654 ASN A C 1
ATOM 5101 O O . ASN A 1 654 ? -4.778 4.380 1.296 1.00 98.56 654 ASN A O 1
ATOM 5105 N N . THR A 1 655 ? -5.714 5.936 -0.015 1.00 98.31 655 THR A N 1
ATOM 5106 C CA . THR A 1 655 ? -4.582 6.049 -0.943 1.00 98.31 655 THR A CA 1
ATOM 5107 C C . THR A 1 655 ? -3.903 7.399 -0.767 1.00 98.31 655 THR A C 1
ATOM 5109 O O . THR A 1 655 ? -4.473 8.438 -1.098 1.00 98.31 655 THR A O 1
ATOM 5112 N N . TYR A 1 656 ? -2.669 7.388 -0.275 1.00 98.12 656 TYR A N 1
ATOM 5113 C CA . TYR A 1 656 ? -1.806 8.563 -0.179 1.00 98.12 656 TYR A CA 1
ATOM 5114 C C . TYR A 1 656 ? -0.968 8.631 -1.449 1.00 98.12 656 TYR A C 1
ATOM 5116 O O . TYR A 1 656 ? 0.044 7.931 -1.581 1.00 98.12 656 TYR A O 1
ATOM 5124 N N . LEU A 1 657 ? -1.402 9.452 -2.404 1.00 97.19 657 LEU A N 1
ATOM 5125 C CA . LEU A 1 657 ? -0.701 9.599 -3.671 1.00 97.19 657 LEU A CA 1
ATOM 5126 C C . LEU A 1 657 ? 0.594 10.383 -3.430 1.00 97.19 657 LEU A C 1
ATOM 5128 O O . LEU A 1 657 ? 0.546 11.520 -2.969 1.00 97.19 657 LEU A O 1
ATOM 5132 N N . ARG A 1 658 ? 1.747 9.769 -3.719 1.00 95.50 658 ARG A N 1
ATOM 5133 C CA . ARG A 1 658 ? 3.069 10.387 -3.548 1.00 95.50 658 ARG A CA 1
ATOM 5134 C C . ARG A 1 658 ? 3.938 10.088 -4.757 1.00 95.50 658 ARG A C 1
ATOM 5136 O O . ARG A 1 658 ? 4.716 9.132 -4.793 1.00 95.50 658 ARG A O 1
ATOM 5143 N N . VAL A 1 659 ? 3.766 10.909 -5.781 1.00 93.56 659 VAL A N 1
ATOM 5144 C CA . VAL A 1 659 ? 4.391 10.729 -7.088 1.00 93.56 659 VAL A CA 1
ATOM 5145 C C . VAL A 1 659 ? 4.843 12.072 -7.653 1.00 93.56 659 VAL A C 1
ATOM 5147 O O . VAL A 1 659 ? 4.317 13.136 -7.321 1.00 93.56 659 VAL A O 1
ATOM 5150 N N . HIS A 1 660 ? 5.867 12.042 -8.505 1.00 91.75 660 HIS A N 1
ATOM 5151 C CA . HIS A 1 660 ? 6.213 13.212 -9.312 1.00 91.75 660 HIS A CA 1
ATOM 5152 C C . HIS A 1 660 ? 5.013 13.635 -10.182 1.00 91.75 660 HIS A C 1
ATOM 5154 O O . HIS A 1 660 ? 4.094 12.839 -10.340 1.00 91.75 660 HIS A O 1
ATOM 5160 N N . PRO A 1 661 ? 5.012 14.818 -10.824 1.00 94.88 661 PRO A N 1
ATOM 5161 C CA . PRO A 1 661 ? 3.870 15.232 -11.636 1.00 94.88 661 PRO A CA 1
ATOM 5162 C C . PRO A 1 661 ? 3.462 14.168 -12.669 1.00 94.88 661 PRO A C 1
ATOM 5164 O O . PRO A 1 661 ? 4.327 13.642 -13.383 1.00 94.88 661 PRO A O 1
ATOM 5167 N N . ILE A 1 662 ? 2.169 13.850 -12.731 1.00 93.44 662 ILE A N 1
ATOM 5168 C CA . ILE A 1 662 ? 1.567 12.858 -13.642 1.00 93.44 662 ILE A CA 1
ATOM 5169 C C . ILE A 1 662 ? 0.391 13.479 -14.400 1.00 93.44 662 ILE A C 1
ATOM 5171 O O . ILE A 1 662 ? -0.089 14.551 -14.054 1.00 93.44 662 ILE A O 1
ATOM 5175 N N . SER A 1 663 ? -0.066 12.833 -15.473 1.00 92.38 663 SER A N 1
ATOM 5176 C CA . SER A 1 663 ? -1.126 13.376 -16.338 1.00 92.38 663 SER A CA 1
ATOM 5177 C C . SER A 1 663 ? -2.544 13.208 -15.795 1.00 92.38 663 SER A C 1
ATOM 5179 O O . SER A 1 663 ? -3.457 13.805 -16.353 1.00 92.38 663 SER A O 1
ATOM 5181 N N . GLY A 1 664 ? -2.715 12.362 -14.783 1.00 93.56 664 GLY A N 1
ATOM 5182 C CA . GLY A 1 664 ? -3.999 11.964 -14.220 1.00 93.56 664 GLY A CA 1
ATOM 5183 C C . GLY A 1 664 ? -3.899 10.591 -13.557 1.00 93.56 664 GLY A C 1
ATOM 5184 O O . GLY A 1 664 ? -2.856 9.934 -13.645 1.00 93.56 664 GLY A O 1
ATOM 5185 N N . VAL A 1 665 ? -4.974 10.179 -12.891 1.00 94.50 665 VAL A N 1
ATOM 5186 C CA . VAL A 1 665 ? -5.134 8.841 -12.303 1.00 94.50 665 VAL A CA 1
ATOM 5187 C C . VAL A 1 665 ? -6.614 8.466 -12.277 1.00 94.50 665 VAL A C 1
ATOM 5189 O O . VAL A 1 665 ? -7.461 9.326 -12.037 1.00 94.50 665 VAL A O 1
ATOM 5192 N N . VAL A 1 666 ? -6.930 7.203 -12.535 1.00 94.00 666 VAL A N 1
ATOM 5193 C CA . VAL A 1 666 ? -8.264 6.615 -12.391 1.00 94.00 666 VAL A CA 1
ATOM 5194 C C . VAL A 1 666 ? -8.167 5.413 -11.454 1.00 94.00 666 VAL A C 1
ATOM 5196 O O . VAL A 1 666 ? -7.239 4.616 -11.573 1.00 94.00 666 VAL A O 1
ATOM 5199 N N . ASP A 1 667 ? -9.100 5.335 -10.512 1.00 95.44 667 ASP A N 1
ATOM 5200 C CA . ASP A 1 667 ? -9.221 4.291 -9.490 1.00 95.44 667 ASP A CA 1
ATOM 5201 C C . ASP A 1 667 ? -10.679 3.822 -9.505 1.00 95.44 667 ASP A C 1
ATOM 5203 O O . ASP A 1 667 ? -11.589 4.605 -9.198 1.00 95.44 667 ASP A O 1
ATOM 5207 N N . PHE A 1 668 ? -10.903 2.575 -9.913 1.00 96.31 668 PHE A N 1
ATOM 5208 C CA . PHE A 1 668 ? -12.235 2.049 -10.198 1.00 96.31 668 PHE A CA 1
ATOM 5209 C C . PHE A 1 668 ? -12.342 0.550 -9.910 1.00 96.31 668 PHE A C 1
ATOM 5211 O O . PHE A 1 668 ? -11.342 -0.164 -9.876 1.00 96.31 668 PHE A O 1
ATOM 5218 N N . LEU A 1 669 ? -13.564 0.081 -9.680 1.00 97.56 669 LEU A N 1
ATOM 5219 C CA . LEU A 1 669 ? -13.881 -1.343 -9.609 1.00 97.56 669 LEU A CA 1
ATOM 5220 C C . LEU A 1 669 ? -14.408 -1.778 -10.969 1.00 97.56 669 LEU A C 1
ATOM 5222 O O . LEU A 1 669 ? -15.292 -1.121 -11.508 1.00 97.56 669 LEU A O 1
ATOM 5226 N N . ASP A 1 670 ? -13.869 -2.862 -11.508 1.00 96.44 670 ASP A N 1
ATOM 5227 C CA . ASP A 1 670 ? -14.438 -3.582 -12.640 1.00 96.44 670 ASP A CA 1
ATOM 5228 C C . ASP A 1 670 ? -15.159 -4.810 -12.102 1.00 96.44 670 ASP A C 1
ATOM 5230 O O . ASP A 1 670 ? -14.553 -5.626 -11.398 1.00 96.44 670 ASP A O 1
ATOM 5234 N N . TYR A 1 671 ? -16.462 -4.904 -12.350 1.00 98.12 671 TYR A N 1
ATOM 5235 C CA . TYR A 1 671 ? -17.251 -6.005 -11.820 1.00 98.12 671 TYR A CA 1
ATOM 5236 C C . TYR A 1 671 ? -17.092 -7.248 -12.699 1.00 98.12 671 TYR A C 1
ATOM 5238 O O . TYR A 1 671 ? -16.777 -7.171 -13.884 1.00 98.12 671 TYR A O 1
ATOM 5246 N N . SER A 1 672 ? -17.313 -8.420 -12.113 1.00 97.44 672 SER A N 1
ATOM 5247 C CA . SER A 1 672 ? -17.293 -9.681 -12.848 1.00 97.44 672 SER A CA 1
ATOM 5248 C C . SER A 1 672 ? -18.586 -9.846 -13.665 1.00 97.44 672 SER A C 1
ATOM 5250 O O . SER A 1 672 ? -19.612 -9.223 -13.361 1.00 97.44 672 SER A O 1
ATOM 5252 N N . PRO A 1 673 ? -18.631 -10.776 -14.637 1.00 97.19 673 PRO A N 1
ATOM 5253 C CA . PRO A 1 673 ? -19.877 -11.135 -15.317 1.00 97.19 673 PRO A CA 1
ATOM 5254 C C . PRO A 1 673 ? -21.007 -11.584 -14.372 1.00 97.19 673 PRO A C 1
ATOM 5256 O O . PRO A 1 673 ? -22.177 -11.538 -14.751 1.00 97.19 673 PRO A O 1
ATOM 5259 N N . ALA A 1 674 ? -20.695 -12.024 -13.146 1.00 98.19 674 ALA A N 1
ATOM 5260 C CA . ALA A 1 674 ? -21.705 -12.424 -12.167 1.00 98.19 674 ALA A CA 1
ATOM 5261 C C . ALA A 1 674 ? -22.446 -11.228 -11.537 1.00 98.19 674 ALA A C 1
ATOM 5263 O O . ALA A 1 674 ? -23.522 -11.417 -10.963 1.00 98.19 674 ALA A O 1
ATOM 5264 N N . ALA A 1 675 ? -21.929 -10.004 -11.691 1.00 98.25 675 ALA A N 1
ATOM 5265 C CA . ALA A 1 675 ? -22.634 -8.772 -11.342 1.00 98.25 675 ALA A CA 1
ATOM 5266 C C . ALA A 1 675 ? -23.709 -8.374 -12.371 1.00 98.25 675 ALA A C 1
ATOM 5268 O O . ALA A 1 675 ? -24.479 -7.442 -12.132 1.00 98.25 675 ALA A O 1
ATOM 5269 N N . ALA A 1 676 ? -23.804 -9.073 -13.510 1.00 98.00 676 ALA A N 1
ATOM 5270 C CA . ALA A 1 676 ? -24.823 -8.786 -14.511 1.00 98.00 676 ALA A CA 1
ATOM 5271 C C . ALA A 1 676 ? -26.243 -8.845 -13.908 1.00 98.00 676 ALA A C 1
ATOM 5273 O O . ALA A 1 676 ? -26.600 -9.767 -13.169 1.00 98.00 676 ALA A O 1
ATOM 5274 N N . GLY A 1 677 ? -27.062 -7.846 -14.233 1.00 98.12 677 GLY A N 1
ATOM 5275 C CA . GLY A 1 677 ? -28.404 -7.647 -13.682 1.00 98.12 677 GLY A CA 1
ATOM 5276 C C . GLY A 1 677 ? -28.461 -6.751 -12.439 1.00 98.12 677 GLY A C 1
ATOM 5277 O O . GLY A 1 677 ? -29.552 -6.306 -12.082 1.00 98.12 677 GLY A O 1
ATOM 5278 N N . MET A 1 678 ? -27.324 -6.431 -11.811 1.00 98.81 678 MET A N 1
ATOM 5279 C CA . MET A 1 678 ? -27.263 -5.368 -10.804 1.00 98.81 678 MET A CA 1
ATOM 5280 C C . MET A 1 678 ? -27.539 -4.005 -11.453 1.00 98.81 678 MET A C 1
ATOM 5282 O O . MET A 1 678 ? -27.308 -3.799 -12.643 1.00 98.81 678 MET A O 1
ATOM 5286 N N . THR A 1 679 ? -28.031 -3.050 -10.670 1.00 98.81 679 THR A N 1
ATOM 5287 C CA . THR A 1 679 ? -28.215 -1.658 -11.093 1.00 98.81 679 THR A CA 1
ATOM 5288 C C . THR A 1 679 ? -27.081 -0.803 -10.540 1.00 98.81 679 THR A C 1
ATOM 5290 O O . THR A 1 679 ? -26.878 -0.755 -9.325 1.00 98.81 679 THR A O 1
ATOM 5293 N N . TYR A 1 680 ? -26.365 -0.110 -11.424 1.00 98.81 680 TYR A N 1
ATOM 5294 C CA . TYR A 1 680 ? -25.404 0.926 -11.065 1.00 98.81 680 TYR A CA 1
ATOM 5295 C C . TYR A 1 680 ? -26.115 2.265 -10.857 1.00 98.81 680 TYR A C 1
ATOM 5297 O O . TYR A 1 680 ? -26.881 2.700 -11.713 1.00 98.81 680 TYR A O 1
ATOM 5305 N N . THR A 1 681 ? -25.841 2.945 -9.747 1.00 98.81 681 THR A N 1
ATOM 5306 C CA . THR A 1 681 ? -26.363 4.282 -9.416 1.00 98.81 681 THR A CA 1
ATOM 5307 C C . THR A 1 681 ? -25.264 5.149 -8.804 1.00 98.81 681 THR A C 1
ATOM 5309 O O . THR A 1 681 ? -24.317 4.637 -8.214 1.00 98.81 681 THR A O 1
ATOM 5312 N N . ASN A 1 682 ? -25.388 6.472 -8.916 1.00 98.62 682 ASN A N 1
ATOM 5313 C CA . ASN A 1 682 ? -24.569 7.445 -8.180 1.00 98.62 682 ASN A CA 1
ATOM 5314 C C . ASN A 1 682 ? -25.370 8.734 -7.925 1.00 98.62 682 ASN A C 1
ATOM 5316 O O . ASN A 1 682 ? -26.510 8.864 -8.387 1.00 98.62 682 ASN A O 1
ATOM 5320 N N . ASP A 1 683 ? -24.793 9.709 -7.219 1.00 97.88 683 ASP A N 1
ATOM 5321 C CA . ASP A 1 683 ? -25.489 10.952 -6.855 1.00 97.88 683 ASP A CA 1
ATOM 5322 C C . ASP A 1 683 ? -25.899 11.833 -8.050 1.00 97.88 683 ASP A C 1
ATOM 5324 O O . ASP A 1 683 ? -26.841 12.622 -7.927 1.00 97.88 683 ASP A O 1
ATOM 5328 N N . LEU A 1 684 ? -25.259 11.665 -9.212 1.00 98.31 684 LEU A N 1
ATOM 5329 C CA . LEU A 1 684 ? -25.614 12.343 -10.467 1.00 98.31 684 LEU A CA 1
ATOM 5330 C C . LEU A 1 684 ? -26.595 11.532 -11.333 1.00 98.31 684 LEU A C 1
ATOM 5332 O O . LEU A 1 684 ? -27.283 12.096 -12.183 1.00 98.31 684 LEU A O 1
ATOM 5336 N N . ASN A 1 685 ? -26.687 10.219 -11.110 1.00 98.25 685 ASN A N 1
ATOM 5337 C CA . ASN A 1 685 ? -27.414 9.256 -11.937 1.00 98.25 685 ASN A CA 1
ATOM 5338 C C . ASN A 1 685 ? -28.292 8.338 -11.071 1.00 98.25 685 ASN A C 1
ATOM 5340 O O . ASN A 1 685 ? -28.160 7.115 -11.095 1.00 98.25 685 ASN A O 1
ATOM 5344 N N . LYS A 1 686 ? -29.215 8.924 -10.300 1.00 96.62 686 LYS A N 1
ATOM 5345 C CA . LYS A 1 686 ? -30.058 8.178 -9.342 1.00 96.62 686 LYS A CA 1
ATOM 5346 C C . LYS A 1 686 ? -31.028 7.184 -9.984 1.00 96.62 686 LYS A C 1
ATOM 5348 O O . LYS A 1 686 ? -31.422 6.223 -9.339 1.00 96.62 686 LYS A O 1
ATOM 5353 N N . SER A 1 687 ? -31.428 7.413 -11.237 1.00 95.88 687 SER A N 1
ATOM 5354 C CA . SER A 1 687 ? -32.253 6.453 -11.989 1.00 95.88 687 SER A CA 1
ATOM 5355 C C . SER A 1 687 ? -31.500 5.166 -12.323 1.00 95.88 687 SER A C 1
ATOM 5357 O O . SER A 1 687 ? -32.140 4.144 -12.547 1.00 95.88 687 SER A O 1
ATOM 5359 N N . GLY A 1 688 ? -30.168 5.237 -12.328 1.00 97.69 688 GLY A N 1
ATOM 5360 C CA . GLY A 1 688 ? -29.275 4.125 -12.582 1.00 97.69 688 GLY A CA 1
ATOM 5361 C C . GLY A 1 688 ? -29.332 3.552 -13.992 1.00 97.69 688 GLY A C 1
ATOM 5362 O O . GLY A 1 688 ? -30.119 3.974 -14.841 1.00 97.69 688 GLY A O 1
ATOM 5363 N N . VAL A 1 689 ? -28.454 2.583 -14.216 1.00 98.62 689 VAL A N 1
ATOM 5364 C CA . VAL A 1 689 ? -28.368 1.750 -15.420 1.00 98.62 689 VAL A CA 1
ATOM 5365 C C . VAL A 1 689 ? -28.127 0.304 -15.005 1.00 98.62 689 VAL A C 1
ATOM 5367 O O . VAL A 1 689 ? -27.632 0.046 -13.907 1.00 98.62 689 VAL A O 1
ATOM 5370 N N . ILE A 1 690 ? -28.532 -0.643 -15.844 1.00 98.56 690 ILE A N 1
ATOM 5371 C CA . ILE A 1 690 ? -28.351 -2.068 -15.558 1.00 98.56 690 ILE A CA 1
ATOM 5372 C C . ILE A 1 690 ? -26.948 -2.451 -16.012 1.00 98.56 690 ILE A C 1
ATOM 5374 O O . ILE A 1 690 ? -26.606 -2.193 -17.154 1.00 98.56 690 ILE A O 1
ATOM 5378 N N . ILE A 1 691 ? -26.183 -3.114 -15.148 1.00 98.62 691 ILE A N 1
ATOM 5379 C CA . ILE A 1 691 ? -24.920 -3.748 -15.524 1.00 98.62 691 ILE A CA 1
ATOM 5380 C C . ILE A 1 691 ? -25.262 -4.962 -16.393 1.00 98.62 691 ILE A C 1
ATOM 5382 O O . ILE A 1 691 ? -25.777 -5.964 -15.890 1.00 98.62 691 ILE A O 1
ATOM 5386 N N . ASP A 1 692 ? -25.042 -4.879 -17.701 1.00 97.62 692 ASP A N 1
ATOM 5387 C CA . ASP A 1 692 ? -25.350 -5.951 -18.655 1.00 97.62 692 ASP A CA 1
ATOM 5388 C C . ASP A 1 692 ? -24.287 -6.143 -19.754 1.00 97.62 692 ASP A C 1
ATOM 5390 O O . ASP A 1 692 ? -24.478 -6.942 -20.683 1.00 97.62 692 ASP A O 1
ATOM 5394 N N . GLY A 1 693 ? -23.147 -5.464 -19.621 1.00 94.94 693 GLY A N 1
ATOM 5395 C CA . GLY A 1 693 ? -22.049 -5.476 -20.575 1.00 94.94 693 GLY A CA 1
ATOM 5396 C C . GLY A 1 693 ? -22.341 -4.656 -21.831 1.00 94.94 693 GLY A C 1
ATOM 5397 O O . GLY A 1 693 ? -21.691 -4.900 -22.855 1.00 94.94 693 GLY A O 1
ATOM 5398 N N . LYS A 1 694 ? -23.312 -3.731 -21.813 1.00 94.19 694 LYS A N 1
ATOM 5399 C CA . LYS A 1 694 ? -23.618 -2.847 -22.950 1.00 94.19 694 LYS A CA 1
ATOM 5400 C C . LYS A 1 694 ? -23.376 -1.380 -22.598 1.00 94.19 694 LYS A C 1
ATOM 5402 O O . LYS A 1 694 ? -23.800 -0.930 -21.544 1.00 94.19 694 LYS A O 1
ATOM 5407 N N . PRO A 1 695 ? -22.784 -0.589 -23.514 1.00 93.12 695 PRO A N 1
ATOM 5408 C CA . PRO A 1 695 ? -22.449 0.794 -23.198 1.00 93.12 695 PRO A CA 1
ATOM 5409 C C . PRO A 1 695 ? -23.662 1.655 -22.841 1.00 93.12 695 PRO A C 1
ATOM 5411 O O . PRO A 1 695 ? -24.578 1.814 -23.654 1.00 93.12 695 PRO A O 1
ATOM 5414 N N . ASP A 1 696 ? -23.592 2.305 -21.681 1.00 94.88 696 ASP A N 1
ATOM 5415 C CA . ASP A 1 696 ? -24.559 3.302 -21.230 1.00 94.88 696 ASP A CA 1
ATOM 5416 C C . ASP A 1 696 ? -24.053 4.741 -21.371 1.00 94.88 696 ASP A C 1
ATOM 5418 O O . ASP A 1 696 ? -22.863 5.022 -21.524 1.00 94.88 696 ASP A O 1
ATOM 5422 N N . THR A 1 697 ? -24.980 5.697 -21.286 1.00 93.25 697 THR A N 1
ATOM 5423 C CA . THR A 1 697 ? -24.664 7.128 -21.194 1.00 93.25 697 THR A CA 1
ATOM 5424 C C . THR A 1 697 ? -25.098 7.672 -19.841 1.00 93.25 697 THR A C 1
ATOM 5426 O O . THR A 1 697 ? -26.291 7.770 -19.563 1.00 93.25 697 THR A O 1
ATOM 5429 N N . LEU A 1 698 ? -24.124 8.084 -19.032 1.00 96.44 698 LEU A N 1
ATOM 5430 C CA . LEU A 1 698 ? -24.334 8.675 -17.713 1.00 96.44 698 LEU A CA 1
ATOM 5431 C C . LEU A 1 698 ? -23.880 10.136 -17.678 1.00 96.44 698 LEU A C 1
ATOM 5433 O O . LEU A 1 698 ? -22.971 10.551 -18.402 1.00 96.44 698 LEU A O 1
ATOM 5437 N N . MET A 1 699 ? -24.493 10.921 -16.795 1.00 97.81 699 MET A N 1
ATOM 5438 C CA . MET A 1 699 ? -23.991 12.239 -16.433 1.00 97.81 699 MET A CA 1
ATOM 5439 C C . MET A 1 699 ? -22.654 12.085 -15.707 1.00 97.81 699 MET A C 1
ATOM 5441 O O . MET A 1 699 ? -22.589 11.456 -14.652 1.00 97.81 699 MET A O 1
ATOM 5445 N N . GLN A 1 700 ? -21.601 12.679 -16.266 1.00 95.94 700 GLN A N 1
ATOM 5446 C CA . GLN A 1 700 ? -20.285 12.728 -15.637 1.00 95.94 700 GLN A CA 1
ATOM 5447 C C . GLN A 1 700 ? -20.149 13.944 -14.720 1.00 95.94 700 GLN A C 1
ATOM 5449 O O . GLN A 1 700 ? -20.697 15.016 -14.991 1.00 95.94 700 GLN A O 1
ATOM 5454 N N . GLY A 1 701 ? -19.366 13.788 -13.661 1.00 97.38 701 GLY A N 1
ATOM 5455 C CA . GLY A 1 701 ? -18.994 14.862 -12.750 1.00 97.38 701 GLY A CA 1
ATOM 5456 C C . GLY A 1 701 ? -18.371 14.315 -11.468 1.00 97.38 701 GLY A C 1
ATOM 5457 O O . GLY A 1 701 ? -18.208 13.103 -11.336 1.00 97.38 701 GLY A O 1
ATOM 5458 N N . PRO A 1 702 ? -17.993 15.184 -10.519 1.00 97.12 702 PRO A N 1
ATOM 5459 C CA . PRO A 1 702 ? -17.491 14.740 -9.226 1.00 97.12 702 PRO A CA 1
ATOM 5460 C C . PRO A 1 702 ? -18.622 14.068 -8.436 1.00 97.12 702 PRO A C 1
ATOM 5462 O O . PRO A 1 702 ? -19.529 14.749 -7.957 1.00 97.12 702 PRO A O 1
ATOM 5465 N N . ILE A 1 703 ? -18.559 12.742 -8.322 1.00 97.94 703 ILE A N 1
ATOM 5466 C CA . ILE A 1 703 ? -19.510 11.932 -7.553 1.00 97.94 703 ILE A CA 1
ATOM 5467 C C . ILE A 1 703 ? -19.070 11.801 -6.094 1.00 97.94 703 ILE A C 1
ATOM 5469 O O . ILE A 1 703 ? -17.877 11.714 -5.796 1.00 97.94 703 ILE A O 1
ATOM 5473 N N . LYS A 1 704 ? -20.037 11.761 -5.177 1.00 97.69 704 LYS A N 1
ATOM 5474 C CA . LYS A 1 704 ? -19.793 11.551 -3.736 1.00 97.69 704 LYS A CA 1
ATOM 5475 C C . LYS A 1 704 ? -19.990 10.107 -3.309 1.00 97.69 704 LYS A C 1
ATOM 5477 O O . LYS A 1 704 ? -19.363 9.659 -2.350 1.00 97.69 704 LYS A O 1
ATOM 5482 N N . TRP A 1 705 ? -20.889 9.403 -3.981 1.00 98.62 705 TRP A N 1
ATOM 5483 C CA . TRP A 1 705 ? -21.147 7.992 -3.753 1.00 98.62 705 TRP A CA 1
ATOM 5484 C C . TRP A 1 705 ? -21.573 7.328 -5.053 1.00 98.62 705 TRP A C 1
ATOM 5486 O O . TRP A 1 705 ? -22.141 7.968 -5.936 1.00 98.62 705 TRP A O 1
ATOM 5496 N N . GLU A 1 706 ? -21.328 6.033 -5.139 1.00 98.75 706 GLU A N 1
ATOM 5497 C CA . GLU A 1 706 ? -21.858 5.146 -6.163 1.00 98.75 706 GLU A CA 1
ATOM 5498 C C . GLU A 1 706 ? -22.276 3.818 -5.533 1.00 98.75 706 GLU A C 1
ATOM 5500 O O . GLU A 1 706 ? -21.839 3.474 -4.435 1.00 98.75 706 GLU A O 1
ATOM 5505 N N . MET A 1 707 ? -23.158 3.084 -6.197 1.00 98.81 707 MET A N 1
ATOM 5506 C CA . MET A 1 707 ? -23.644 1.797 -5.724 1.00 98.81 707 MET A CA 1
ATOM 5507 C C . MET A 1 707 ? -23.917 0.872 -6.902 1.00 98.81 707 MET A C 1
ATOM 5509 O O . MET A 1 707 ? -24.627 1.259 -7.830 1.00 98.81 707 MET A O 1
ATOM 5513 N N . ALA A 1 708 ? -23.428 -0.362 -6.816 1.00 98.81 708 ALA A N 1
ATOM 5514 C CA . ALA A 1 708 ? -23.932 -1.482 -7.601 1.00 98.81 708 ALA A CA 1
ATOM 5515 C C . ALA A 1 708 ? -24.826 -2.331 -6.687 1.00 98.81 708 ALA A C 1
ATOM 5517 O O . ALA A 1 708 ? -24.362 -2.797 -5.646 1.00 98.81 708 ALA A O 1
ATOM 5518 N N . GLY A 1 709 ? -26.101 -2.521 -7.041 1.00 98.56 709 GLY A N 1
ATOM 5519 C CA . GLY A 1 709 ? -27.057 -3.270 -6.214 1.00 98.56 709 GLY A CA 1
ATOM 5520 C C . GLY A 1 709 ? -27.957 -4.222 -6.996 1.00 98.56 709 GLY A C 1
ATOM 5521 O O . GLY A 1 709 ? -28.477 -3.859 -8.047 1.00 98.56 709 GLY A O 1
ATOM 5522 N N . GLY A 1 710 ? -28.166 -5.429 -6.472 1.00 98.56 710 GLY A N 1
ATOM 5523 C CA . GLY A 1 710 ? -29.047 -6.447 -7.054 1.00 98.56 710 GLY A CA 1
ATOM 5524 C C . GLY A 1 710 ? -29.264 -7.630 -6.111 1.00 98.56 710 GLY A C 1
ATOM 5525 O O . GLY A 1 710 ? -28.997 -7.525 -4.914 1.00 98.56 710 GLY A O 1
ATOM 5526 N N . ASP A 1 711 ? -29.707 -8.774 -6.638 1.00 98.56 711 ASP A N 1
ATOM 5527 C CA . ASP A 1 711 ? -29.866 -10.028 -5.871 1.00 98.56 711 ASP A CA 1
ATOM 5528 C C . ASP A 1 711 ? -28.536 -10.537 -5.281 1.00 98.56 711 ASP A C 1
ATOM 5530 O O . ASP A 1 711 ? -28.499 -11.286 -4.301 1.00 98.56 711 ASP A O 1
ATOM 5534 N N . GLN A 1 712 ? -27.422 -10.107 -5.865 1.00 98.62 712 GLN A N 1
ATOM 5535 C CA . GLN A 1 712 ? -26.071 -10.384 -5.405 1.00 98.62 712 GLN A CA 1
ATOM 5536 C C . GLN A 1 712 ? -25.745 -9.729 -4.059 1.00 98.62 712 GLN A C 1
ATOM 5538 O O . GLN A 1 712 ? -24.802 -10.167 -3.410 1.00 98.62 712 GLN A O 1
ATOM 5543 N N . GLY A 1 713 ? -26.525 -8.731 -3.637 1.00 98.75 713 GLY A N 1
ATOM 5544 C CA . GLY A 1 713 ? -26.189 -7.792 -2.570 1.00 98.75 713 GLY A CA 1
ATOM 5545 C C . GLY A 1 713 ? -26.031 -6.379 -3.130 1.00 98.75 713 GLY A C 1
ATOM 5546 O O . GLY A 1 713 ? -26.172 -6.158 -4.336 1.00 98.75 713 GLY A O 1
ATOM 5547 N N . SER A 1 714 ? -25.738 -5.417 -2.261 1.00 98.81 714 SER A N 1
ATOM 5548 C CA . SER A 1 714 ? -25.420 -4.047 -2.673 1.00 98.81 714 SER A CA 1
ATOM 5549 C C . SER A 1 714 ? -24.051 -3.627 -2.162 1.00 98.81 714 SER A C 1
ATOM 5551 O O . SER A 1 714 ? -23.781 -3.705 -0.967 1.00 98.81 714 SER A O 1
ATOM 5553 N N . LEU A 1 715 ? -23.199 -3.137 -3.060 1.00 98.81 715 LEU A N 1
ATOM 5554 C CA . LEU A 1 715 ? -21.925 -2.517 -2.721 1.00 98.81 715 LEU A CA 1
ATOM 5555 C C . LEU A 1 715 ? -22.065 -1.004 -2.850 1.00 98.81 715 LEU A C 1
ATOM 5557 O O . LEU A 1 715 ? -22.141 -0.489 -3.965 1.00 98.81 715 LEU A O 1
ATOM 5561 N N . VAL A 1 716 ? -22.093 -0.293 -1.724 1.00 98.81 716 VAL A N 1
ATOM 5562 C CA . VAL A 1 716 ? -22.080 1.176 -1.715 1.00 98.81 716 VAL A CA 1
ATOM 5563 C C . VAL A 1 716 ? -20.651 1.652 -1.524 1.00 98.81 716 VAL A C 1
ATOM 5565 O O . VAL A 1 716 ? -20.001 1.303 -0.545 1.00 98.81 716 VAL A O 1
ATOM 5568 N N . THR A 1 717 ? -20.184 2.500 -2.427 1.00 98.75 717 THR A N 1
ATOM 5569 C CA . THR A 1 717 ? -18.863 3.114 -2.379 1.00 98.75 717 THR A CA 1
ATOM 5570 C C . THR A 1 717 ? -19.004 4.618 -2.189 1.00 98.75 717 THR A C 1
ATOM 5572 O O . THR A 1 717 ? -19.583 5.304 -3.024 1.00 98.75 717 THR A O 1
ATOM 5575 N N . VAL A 1 718 ? -18.458 5.153 -1.100 1.00 98.69 718 VAL A N 1
ATOM 5576 C CA . VAL A 1 718 ? -18.419 6.593 -0.818 1.00 98.69 718 VAL A CA 1
ATOM 5577 C C . VAL A 1 718 ? -17.008 7.123 -1.037 1.00 98.69 718 VAL A C 1
ATOM 5579 O O . VAL A 1 718 ? -16.043 6.545 -0.538 1.00 98.69 718 VAL A O 1
ATOM 5582 N N . HIS A 1 719 ? -16.893 8.252 -1.734 1.00 98.00 719 HIS A N 1
ATOM 5583 C CA . HIS A 1 719 ? -15.618 8.885 -2.074 1.00 98.00 719 HIS A CA 1
ATOM 5584 C C . HIS A 1 719 ? -15.386 10.141 -1.235 1.00 98.00 719 HIS A C 1
ATOM 5586 O O . HIS A 1 719 ? -16.239 11.026 -1.152 1.00 98.00 719 HIS A O 1
ATOM 5592 N N . ASN A 1 720 ? -14.202 10.253 -0.636 1.00 96.06 720 ASN A N 1
ATOM 5593 C CA . ASN A 1 720 ? -13.756 11.446 0.076 1.00 96.06 720 ASN A CA 1
ATOM 5594 C C . ASN A 1 720 ? -12.307 11.767 -0.307 1.00 96.06 720 ASN A C 1
ATOM 5596 O O . ASN A 1 720 ? -11.369 11.079 0.094 1.00 96.06 720 ASN A O 1
ATOM 5600 N N . ILE A 1 721 ? -12.126 12.814 -1.110 1.00 95.31 721 ILE A N 1
ATOM 5601 C CA . ILE A 1 721 ? -10.818 13.209 -1.633 1.00 95.31 721 ILE A CA 1
ATOM 5602 C C . ILE A 1 721 ? -10.369 14.491 -0.939 1.00 95.31 721 ILE A C 1
ATOM 5604 O O . ILE A 1 721 ? -11.057 15.510 -0.986 1.00 95.31 721 ILE A O 1
ATOM 5608 N N . SER A 1 722 ? -9.186 14.447 -0.332 1.00 95.62 722 SER A N 1
ATOM 5609 C CA . SER A 1 722 ? -8.543 15.588 0.316 1.00 95.62 722 SER A CA 1
ATOM 5610 C C . SER A 1 722 ? -7.276 15.953 -0.441 1.00 95.62 722 SER A C 1
ATOM 5612 O O . SER A 1 722 ? -6.381 15.121 -0.591 1.00 95.62 722 SER A O 1
ATOM 5614 N N . SER A 1 723 ? -7.170 17.201 -0.890 1.00 96.75 723 SER A N 1
ATOM 5615 C CA . SER A 1 723 ? -5.964 17.701 -1.542 1.00 96.75 723 SER A CA 1
ATOM 5616 C C . SER A 1 723 ? -5.778 19.200 -1.330 1.00 96.75 723 SER A C 1
ATOM 5618 O O . SER A 1 723 ? -6.753 19.941 -1.225 1.00 96.75 723 SER A O 1
ATOM 5620 N N . ASP A 1 724 ? -4.521 19.639 -1.289 1.00 97.56 724 ASP A N 1
ATOM 5621 C CA . ASP A 1 724 ? -4.123 21.051 -1.316 1.00 97.56 724 ASP A CA 1
ATOM 5622 C C . ASP A 1 724 ? -3.577 21.489 -2.695 1.00 97.56 724 ASP A C 1
ATOM 5624 O O . ASP A 1 724 ? -3.056 22.599 -2.832 1.00 97.56 724 ASP A O 1
ATOM 5628 N N . ILE A 1 725 ? -3.738 20.654 -3.733 1.00 97.00 725 ILE A N 1
ATOM 5629 C CA . ILE A 1 725 ? -3.382 20.990 -5.118 1.00 97.00 725 ILE A CA 1
ATOM 5630 C C . ILE A 1 725 ? -4.291 22.131 -5.620 1.00 97.00 725 ILE A C 1
ATOM 5632 O O . ILE A 1 725 ? -5.522 21.996 -5.617 1.00 97.00 725 ILE A O 1
ATOM 5636 N N . PRO A 1 726 ? -3.729 23.257 -6.101 1.00 95.69 726 PRO A N 1
ATOM 5637 C CA . PRO A 1 726 ? -4.518 24.378 -6.595 1.00 95.69 726 PRO A CA 1
ATOM 5638 C C . PRO A 1 726 ? -5.420 23.990 -7.771 1.00 95.69 726 PRO A C 1
ATOM 5640 O O . PRO A 1 726 ? -4.959 23.484 -8.790 1.00 95.69 726 PRO A O 1
ATOM 5643 N N . GLY A 1 727 ? -6.718 24.277 -7.652 1.00 93.38 727 GLY A N 1
ATOM 5644 C CA . GLY A 1 727 ? -7.686 23.993 -8.716 1.00 93.38 727 GLY A CA 1
ATOM 5645 C C . GLY A 1 727 ? -7.960 22.503 -8.936 1.00 93.38 727 GLY A C 1
ATOM 5646 O O . GLY A 1 727 ? -8.456 22.144 -10.006 1.00 93.38 727 GLY A O 1
ATOM 5647 N N . PHE A 1 728 ? -7.643 21.653 -7.951 1.00 95.94 728 PHE A N 1
ATOM 5648 C CA . PHE A 1 728 ? -7.933 20.224 -7.993 1.00 95.94 728 PHE A CA 1
ATOM 5649 C C . PHE A 1 728 ? -9.402 19.956 -8.349 1.00 95.94 728 PHE A C 1
ATOM 5651 O O . PHE A 1 728 ? -10.325 20.542 -7.781 1.00 95.94 728 PHE A O 1
ATOM 5658 N N . SER A 1 729 ? -9.610 19.052 -9.303 1.00 95.69 729 SER A N 1
ATOM 5659 C CA . SER A 1 729 ? -10.925 18.591 -9.734 1.00 95.69 729 SER A CA 1
ATOM 5660 C C . SER A 1 729 ? -10.829 17.151 -10.215 1.00 95.69 729 SER A C 1
ATOM 5662 O O . SER A 1 729 ? -9.799 16.759 -10.760 1.00 95.69 729 SER A O 1
ATOM 5664 N N . TYR A 1 730 ? -11.920 16.409 -10.088 1.00 96.94 730 TYR A N 1
ATOM 5665 C CA . TYR A 1 730 ? -12.066 15.051 -10.597 1.00 96.94 730 TYR A CA 1
ATOM 5666 C C . TYR A 1 730 ? -13.460 14.879 -11.210 1.00 96.94 730 TYR A C 1
ATOM 5668 O O . TYR A 1 730 ? -14.344 15.719 -11.017 1.00 96.94 730 TYR A O 1
ATOM 5676 N N . THR A 1 731 ? -13.642 13.794 -11.949 1.00 97.56 731 THR A N 1
ATOM 5677 C CA . THR A 1 731 ? -14.906 13.362 -12.544 1.00 97.56 731 THR A CA 1
ATOM 5678 C C . THR A 1 731 ? -15.132 11.873 -12.267 1.00 97.56 731 THR A C 1
ATOM 5680 O O . THR A 1 731 ? -14.254 11.195 -11.734 1.00 97.56 731 THR A O 1
ATOM 5683 N N . SER A 1 732 ? -16.307 11.356 -12.600 1.00 96.94 732 SER A N 1
ATOM 5684 C CA . SER A 1 732 ? -16.647 9.936 -12.531 1.00 96.94 732 SER A CA 1
ATOM 5685 C C . SER A 1 732 ? -16.200 9.197 -13.792 1.00 96.94 732 SER A C 1
ATOM 5687 O O . SER A 1 732 ? -16.293 9.734 -14.899 1.00 96.94 732 SER A O 1
ATOM 5689 N N . TYR A 1 733 ? -15.802 7.940 -13.633 1.00 95.62 733 TYR A N 1
ATOM 5690 C CA . TYR A 1 733 ? -15.599 6.985 -14.719 1.00 95.62 733 TYR A CA 1
ATOM 5691 C C . TYR A 1 733 ? -16.690 5.910 -14.674 1.00 95.62 733 TYR A C 1
ATOM 5693 O O . TYR A 1 733 ? -17.066 5.470 -13.589 1.00 95.62 733 TYR A O 1
ATOM 5701 N N . TYR A 1 734 ? -17.200 5.519 -15.843 1.00 95.75 734 TYR A N 1
ATOM 5702 C CA . TYR A 1 734 ? -18.136 4.408 -16.001 1.00 95.75 734 TYR A CA 1
ATOM 5703 C C . TYR A 1 734 ? -17.936 3.743 -17.366 1.00 95.75 734 TYR A C 1
ATOM 5705 O O . TYR A 1 734 ? -17.866 4.448 -18.379 1.00 95.75 734 TYR A O 1
ATOM 5713 N N . LEU A 1 735 ? -17.880 2.413 -17.395 1.00 93.94 735 LEU A N 1
ATOM 5714 C CA . LEU A 1 735 ? -17.841 1.613 -18.614 1.00 93.94 735 LEU A CA 1
ATOM 5715 C C . LEU A 1 735 ? -18.543 0.267 -18.401 1.00 93.94 735 LEU A C 1
ATOM 5717 O O . LEU A 1 735 ? -18.115 -0.531 -17.579 1.00 93.94 735 LEU A O 1
ATOM 5721 N N . ASP A 1 736 ? -19.559 -0.019 -19.208 1.00 95.25 736 ASP A N 1
ATOM 5722 C CA . ASP A 1 736 ? -20.199 -1.332 -19.276 1.00 95.25 736 ASP A CA 1
ATOM 5723 C C . ASP A 1 736 ? -20.100 -1.829 -20.720 1.00 95.25 736 ASP A C 1
ATOM 5725 O O . ASP A 1 736 ? -20.737 -1.292 -21.618 1.00 95.25 736 ASP A O 1
ATOM 5729 N N . ASN A 1 737 ? -19.174 -2.738 -21.012 1.00 92.38 737 ASN A N 1
ATOM 5730 C CA . ASN A 1 737 ? -18.901 -3.179 -22.377 1.00 92.38 737 ASN A CA 1
ATOM 5731 C C . ASN A 1 737 ? -18.193 -4.540 -22.399 1.00 92.38 737 ASN A C 1
ATOM 5733 O O . ASN A 1 737 ? -16.992 -4.641 -22.148 1.00 92.38 737 ASN A O 1
ATOM 5737 N N . ASN A 1 738 ? -18.909 -5.585 -22.807 1.00 89.81 738 ASN A N 1
ATOM 5738 C CA . ASN A 1 738 ? -18.356 -6.928 -22.983 1.00 89.81 738 ASN A CA 1
ATOM 5739 C C . ASN A 1 738 ? -17.927 -7.242 -24.429 1.00 89.81 738 ASN A C 1
ATOM 5741 O O . ASN A 1 738 ? -17.682 -8.403 -24.768 1.00 89.81 738 ASN A O 1
ATOM 5745 N N . ASN A 1 739 ? -17.826 -6.233 -25.304 1.00 84.44 739 ASN A N 1
ATOM 5746 C CA . ASN A 1 739 ? -17.347 -6.408 -26.671 1.00 84.44 739 ASN A CA 1
ATOM 5747 C C . ASN A 1 739 ? -15.853 -6.039 -26.807 1.00 84.44 739 ASN A C 1
ATOM 5749 O O . ASN A 1 739 ? -15.523 -4.866 -27.013 1.00 84.44 739 ASN A O 1
ATOM 5753 N N . PRO A 1 740 ? -14.940 -7.030 -26.848 1.00 64.94 740 PRO A N 1
ATOM 5754 C CA . PRO A 1 740 ? -13.495 -6.792 -26.876 1.00 64.94 740 PRO A CA 1
ATOM 5755 C C . PRO A 1 740 ? -12.981 -6.193 -28.201 1.00 64.94 740 PRO A C 1
ATOM 5757 O O . PRO A 1 740 ? -11.791 -5.913 -28.335 1.00 64.94 740 PRO A O 1
ATOM 5760 N N . GLN A 1 741 ? -13.836 -6.006 -29.219 1.00 62.97 741 GLN A N 1
ATOM 5761 C CA . GLN A 1 741 ? -13.427 -5.435 -30.512 1.00 62.97 741 GLN A CA 1
ATOM 5762 C C . GLN A 1 741 ? -13.404 -3.900 -30.546 1.00 62.97 741 GLN A C 1
ATOM 5764 O O . GLN A 1 741 ? -12.905 -3.312 -31.514 1.00 62.97 741 GLN A O 1
ATOM 5769 N N . VAL A 1 742 ? -13.911 -3.230 -29.510 1.00 57.47 742 VAL A N 1
ATOM 5770 C CA . VAL A 1 742 ? -13.903 -1.767 -29.424 1.00 57.47 742 VAL A CA 1
ATOM 5771 C C . VAL A 1 742 ? -12.518 -1.300 -28.953 1.00 57.47 742 VAL A C 1
ATOM 5773 O O . VAL A 1 742 ? -12.206 -1.256 -27.770 1.00 57.47 742 VAL A O 1
ATOM 5776 N N . LYS A 1 743 ? -11.649 -0.954 -29.916 1.00 46.88 743 LYS A N 1
ATOM 5777 C CA . LYS A 1 743 ? -10.237 -0.552 -29.709 1.00 46.88 743 LYS A CA 1
ATOM 5778 C C . LYS A 1 743 ? -9.998 0.611 -28.728 1.00 46.88 743 LYS A C 1
ATOM 5780 O O . LYS A 1 743 ? -8.841 0.867 -28.403 1.00 46.88 743 LYS A O 1
ATOM 5785 N N . THR A 1 744 ? -11.028 1.351 -28.323 1.00 52.00 744 THR A N 1
ATOM 5786 C CA . THR A 1 744 ? -10.915 2.489 -27.395 1.00 52.00 744 THR A CA 1
ATOM 5787 C C . THR A 1 744 ? -10.944 2.080 -25.923 1.00 52.00 744 THR A C 1
ATOM 5789 O O . THR A 1 744 ? -10.508 2.870 -25.091 1.00 52.00 744 THR A O 1
ATOM 5792 N N . ASP A 1 745 ? -11.368 0.847 -25.626 1.00 56.72 745 ASP A N 1
ATOM 5793 C CA . ASP A 1 745 ? -11.818 0.427 -24.291 1.00 56.72 745 ASP A CA 1
ATOM 5794 C C . ASP A 1 745 ? -10.962 -0.709 -23.714 1.00 56.72 745 ASP A C 1
ATOM 5796 O O . ASP A 1 745 ? -11.415 -1.431 -22.836 1.00 56.72 745 ASP A O 1
ATOM 5800 N N . LEU A 1 746 ? -9.750 -0.921 -24.245 1.00 62.75 746 LEU A N 1
ATOM 5801 C CA . LEU A 1 746 ? -8.934 -2.095 -23.929 1.00 62.75 746 LEU A CA 1
ATOM 5802 C C . LEU A 1 746 ? -8.744 -2.238 -22.409 1.00 62.75 746 LEU A C 1
ATOM 5804 O O . LEU A 1 746 ? -7.949 -1.524 -21.802 1.00 62.75 746 LEU A O 1
ATOM 5808 N N . GLN A 1 747 ? -9.473 -3.185 -21.828 1.00 78.12 747 GLN A N 1
ATOM 5809 C CA . GLN A 1 747 ? -9.166 -3.801 -20.551 1.00 78.12 747 GLN A CA 1
ATOM 5810 C C . GLN A 1 747 ? -7.812 -4.493 -20.715 1.00 78.12 747 GLN A C 1
ATOM 5812 O O . GLN A 1 747 ? -7.649 -5.371 -21.566 1.00 78.12 747 GLN A O 1
ATOM 5817 N N . PHE A 1 748 ? -6.793 -4.005 -20.010 1.00 80.00 748 PHE A N 1
ATOM 5818 C CA . PHE A 1 748 ? -5.417 -4.505 -20.152 1.00 80.00 748 PHE A CA 1
ATOM 5819 C C . PHE A 1 748 ? -5.028 -5.514 -19.084 1.00 80.00 748 PHE A C 1
ATOM 5821 O O . PHE A 1 748 ? -4.003 -6.178 -19.222 1.00 80.00 748 P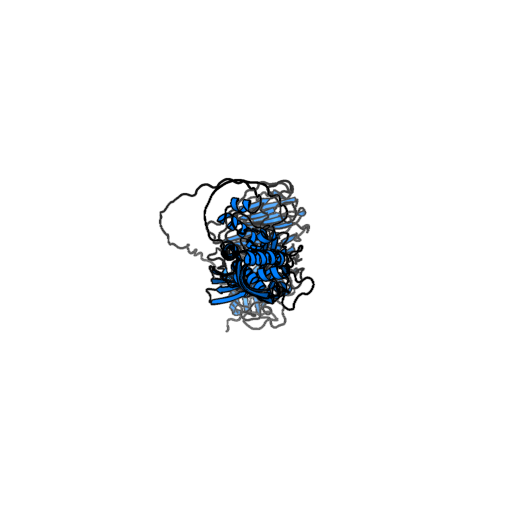HE A O 1
ATOM 5828 N N . THR A 1 749 ? -5.822 -5.564 -18.029 1.00 88.25 749 THR A N 1
ATOM 5829 C CA . THR A 1 749 ? -5.634 -6.337 -16.813 1.00 88.25 749 THR A CA 1
ATOM 5830 C C . THR A 1 749 ? -6.987 -6.927 -16.431 1.00 88.25 749 THR A C 1
ATOM 5832 O O . THR A 1 749 ? -8.025 -6.398 -16.845 1.00 88.25 749 THR A O 1
ATOM 5835 N N . GLY A 1 750 ? -6.979 -8.018 -15.666 1.00 87.94 750 GLY A N 1
ATOM 5836 C CA . GLY A 1 750 ? -8.189 -8.813 -15.450 1.00 87.94 750 GLY A CA 1
ATOM 5837 C C . GLY A 1 750 ? -8.658 -9.491 -16.740 1.00 87.94 750 GLY A C 1
ATOM 5838 O O . GLY A 1 750 ? -7.843 -9.857 -17.599 1.00 87.94 750 GLY A O 1
ATOM 5839 N N . ASP A 1 751 ? -9.966 -9.677 -16.869 1.00 88.69 751 ASP A N 1
ATOM 5840 C CA . ASP A 1 751 ? -10.574 -10.207 -18.086 1.00 88.69 751 ASP A CA 1
ATOM 5841 C C . ASP A 1 751 ? -10.729 -9.119 -19.191 1.00 88.69 751 ASP A C 1
ATOM 5843 O O . ASP A 1 751 ? -10.463 -7.935 -18.966 1.00 88.69 751 ASP A O 1
ATOM 5847 N N . PRO A 1 752 ? -11.050 -9.482 -20.451 1.00 87.44 752 PRO A N 1
ATOM 5848 C CA . PRO A 1 752 ? -11.149 -8.514 -21.547 1.00 87.44 752 PRO A CA 1
ATOM 5849 C C . PRO A 1 752 ? -12.492 -7.759 -21.587 1.00 87.44 752 PRO A C 1
ATOM 5851 O O . PRO A 1 752 ? -12.771 -7.079 -22.581 1.00 87.44 752 PRO A O 1
ATOM 5854 N N . TYR A 1 753 ? -13.347 -7.925 -20.583 1.00 90.50 753 TYR A N 1
ATOM 5855 C CA . TYR A 1 753 ? -14.693 -7.378 -20.506 1.00 90.50 753 TYR A CA 1
ATOM 5856 C C . TYR A 1 753 ? -14.754 -6.289 -19.437 1.00 90.50 753 TYR A C 1
ATOM 5858 O O . TYR A 1 753 ? -14.029 -6.307 -18.455 1.00 90.50 753 TYR A O 1
ATOM 5866 N N . ALA A 1 754 ? -15.608 -5.297 -19.655 1.00 92.75 754 ALA A N 1
ATOM 5867 C CA . ALA A 1 754 ? -15.955 -4.325 -18.633 1.00 92.75 754 ALA A CA 1
ATOM 5868 C C . ALA A 1 754 ? -17.397 -4.598 -18.215 1.00 92.75 754 ALA A C 1
ATOM 5870 O O . ALA A 1 754 ? -18.280 -4.533 -19.077 1.00 92.75 754 ALA A O 1
ATOM 5871 N N . TYR A 1 755 ? -17.648 -4.875 -16.940 1.00 96.50 755 TYR A N 1
ATOM 5872 C CA . TYR A 1 755 ? -19.012 -4.897 -16.410 1.00 96.50 755 TYR A CA 1
ATOM 5873 C C . TYR A 1 755 ? -19.151 -3.799 -15.374 1.00 96.50 755 TYR A C 1
ATOM 5875 O O . TYR A 1 755 ? -18.489 -3.825 -14.341 1.00 96.50 755 TYR A O 1
ATOM 5883 N N . GLY A 1 756 ? -19.996 -2.809 -15.669 1.00 96.31 756 GLY A N 1
ATOM 5884 C CA . GLY A 1 756 ? -20.271 -1.678 -14.780 1.00 96.31 756 GLY A CA 1
ATOM 5885 C C . GLY A 1 756 ? -19.027 -1.014 -14.179 1.00 96.31 756 GLY A C 1
ATOM 5886 O O . GLY A 1 756 ? -19.103 -0.530 -13.054 1.00 96.31 756 GLY A O 1
ATOM 5887 N N . ALA A 1 757 ? -17.894 -1.021 -14.885 1.00 95.88 757 ALA A N 1
ATOM 5888 C CA . ALA A 1 757 ? -16.600 -0.608 -14.372 1.00 95.88 757 ALA A CA 1
ATOM 5889 C C . ALA A 1 757 ? -16.644 0.865 -13.964 1.00 95.88 757 ALA A C 1
ATOM 5891 O O . ALA A 1 757 ? -16.794 1.737 -14.824 1.00 95.88 757 ALA A O 1
ATOM 5892 N N . SER A 1 758 ? -16.544 1.162 -12.669 1.00 97.25 758 SER A N 1
ATOM 5893 C CA . SER A 1 758 ? -16.926 2.470 -12.139 1.00 97.25 758 SER A CA 1
ATOM 5894 C C . SER A 1 758 ? -16.035 2.970 -11.006 1.00 97.25 758 SER A C 1
ATOM 5896 O O . SER A 1 758 ? -15.499 2.200 -10.204 1.00 97.25 758 SER A O 1
ATOM 5898 N N . GLY A 1 759 ? -15.829 4.287 -10.967 1.00 96.88 759 GLY A N 1
ATOM 5899 C CA . GLY A 1 759 ? -14.959 4.913 -9.978 1.00 96.88 759 GLY A CA 1
ATOM 5900 C C . GLY A 1 759 ? -14.691 6.390 -10.227 1.00 96.88 759 GLY A C 1
ATOM 5901 O O . GLY A 1 759 ? -15.438 7.091 -10.917 1.00 96.88 759 GLY A O 1
ATOM 5902 N N . ILE A 1 760 ? -13.578 6.869 -9.675 1.00 96.62 760 ILE A N 1
ATOM 5903 C CA . ILE A 1 760 ? -13.149 8.267 -9.769 1.00 96.62 760 ILE A CA 1
ATOM 5904 C C . ILE A 1 760 ? -12.000 8.426 -10.760 1.00 96.62 760 ILE A C 1
ATOM 5906 O O . ILE A 1 760 ? -11.080 7.611 -10.819 1.00 96.62 760 ILE A O 1
ATOM 5910 N N . TRP A 1 761 ? -12.024 9.524 -11.508 1.00 96.31 761 TRP A N 1
ATOM 5911 C CA . TRP A 1 761 ? -11.004 9.880 -12.481 1.00 96.31 761 TRP A CA 1
ATOM 5912 C C . TRP A 1 761 ? -10.552 11.325 -12.292 1.00 96.31 761 TRP A C 1
ATOM 5914 O O . TRP A 1 761 ? -11.314 12.277 -12.460 1.00 96.31 761 TRP A O 1
ATOM 5924 N N . VAL A 1 762 ? -9.274 11.499 -11.975 1.00 96.50 762 VAL A N 1
ATOM 5925 C CA . VAL A 1 762 ? -8.592 12.786 -12.093 1.00 96.50 762 VAL A CA 1
ATOM 5926 C C . VAL A 1 762 ? -8.081 12.896 -13.524 1.00 96.50 762 VAL A C 1
ATOM 5928 O O . VAL A 1 762 ? -7.035 12.350 -13.875 1.00 96.50 762 VAL A O 1
ATOM 5931 N N . ASP A 1 763 ? -8.856 13.578 -14.362 1.00 94.69 763 ASP A N 1
ATOM 5932 C CA . ASP A 1 763 ? -8.660 13.705 -15.812 1.00 94.69 763 ASP A CA 1
ATOM 5933 C C . ASP A 1 763 ? -7.724 14.860 -16.210 1.00 94.69 763 ASP A C 1
ATOM 5935 O O . ASP A 1 763 ? -7.571 15.187 -17.391 1.00 94.69 763 ASP A O 1
ATOM 5939 N N . LYS A 1 764 ? -7.071 15.473 -15.220 1.00 93.31 764 LYS A N 1
ATOM 5940 C CA . LYS A 1 764 ? -6.144 16.594 -15.382 1.00 93.31 764 LYS A CA 1
ATOM 5941 C C . LYS A 1 764 ? -4.763 16.263 -14.816 1.00 93.31 764 LYS A C 1
ATOM 5943 O O . LYS A 1 764 ? -4.650 15.404 -13.941 1.00 93.31 764 LYS A O 1
ATOM 5948 N N . PRO A 1 765 ? -3.715 16.984 -15.262 1.00 95.12 765 PRO A N 1
ATOM 5949 C CA . PRO A 1 765 ? -2.393 16.873 -14.667 1.00 95.12 765 PRO A CA 1
ATOM 5950 C C . PRO A 1 765 ? -2.427 17.082 -13.151 1.00 95.12 765 PRO A C 1
ATOM 5952 O O . PRO A 1 765 ? -3.063 18.012 -12.658 1.00 95.12 765 PRO A O 1
ATOM 5955 N N . ILE A 1 766 ? -1.709 16.222 -12.438 1.00 95.94 766 ILE A N 1
ATOM 5956 C CA . ILE A 1 766 ? -1.522 16.269 -10.991 1.00 95.94 766 ILE A CA 1
ATOM 5957 C C . ILE A 1 766 ? -0.104 16.777 -10.750 1.00 95.94 766 ILE A C 1
ATOM 5959 O O . ILE A 1 766 ? 0.856 16.226 -11.298 1.00 95.94 766 ILE A O 1
ATOM 5963 N N . ASP A 1 767 ? 0.020 17.835 -9.950 1.00 96.44 767 ASP A N 1
ATOM 5964 C CA . ASP A 1 767 ? 1.312 18.396 -9.556 1.00 96.44 767 ASP A CA 1
ATOM 5965 C C . ASP A 1 767 ? 2.103 17.438 -8.647 1.00 96.44 767 ASP A C 1
ATOM 5967 O O . ASP A 1 767 ? 1.647 16.357 -8.281 1.00 96.44 767 ASP A O 1
ATOM 5971 N N . ASN A 1 768 ? 3.343 17.807 -8.309 1.00 95.62 768 ASN A N 1
ATOM 5972 C CA . ASN A 1 768 ? 4.215 16.959 -7.499 1.00 95.62 768 ASN A CA 1
ATOM 5973 C C . ASN A 1 768 ? 3.569 16.669 -6.135 1.00 95.62 768 ASN A C 1
ATOM 5975 O O . ASN A 1 768 ? 3.350 17.593 -5.357 1.00 95.62 768 ASN A O 1
ATOM 5979 N N . THR A 1 769 ? 3.337 15.394 -5.838 1.00 96.81 769 THR A N 1
ATOM 5980 C CA . THR A 1 769 ? 2.887 14.899 -4.526 1.00 96.81 769 THR A CA 1
ATOM 5981 C C . THR A 1 769 ? 3.959 14.058 -3.827 1.00 96.81 769 THR A C 1
ATOM 5983 O O . THR A 1 769 ? 3.759 13.589 -2.714 1.00 96.81 769 THR A O 1
ATOM 5986 N N . ASP A 1 770 ? 5.122 13.860 -4.458 1.00 94.50 770 ASP A N 1
ATOM 5987 C CA . ASP A 1 770 ? 6.275 13.143 -3.902 1.00 94.50 770 ASP A CA 1
ATOM 5988 C C . ASP A 1 770 ? 7.120 14.072 -3.000 1.00 94.50 770 ASP A C 1
ATOM 5990 O O . ASP A 1 770 ? 7.878 14.902 -3.530 1.00 94.50 770 ASP A O 1
ATOM 5994 N N . PRO A 1 771 ? 7.048 13.939 -1.656 1.00 92.94 771 PRO A N 1
ATOM 5995 C CA . PRO A 1 771 ? 7.831 14.756 -0.724 1.00 92.94 771 PRO A CA 1
ATOM 5996 C C . PRO A 1 771 ? 9.338 14.470 -0.770 1.00 92.94 771 PRO A C 1
ATOM 5998 O O . PRO A 1 771 ? 10.127 15.273 -0.274 1.00 92.94 771 PRO A O 1
ATOM 6001 N N . THR A 1 772 ? 9.781 13.370 -1.391 1.00 86.81 772 THR A N 1
ATOM 6002 C CA . THR A 1 772 ? 11.220 13.115 -1.598 1.00 86.81 772 THR A CA 1
ATOM 6003 C C . THR A 1 772 ? 11.800 14.007 -2.697 1.00 86.81 772 THR A C 1
ATOM 6005 O O . THR A 1 772 ? 13.018 14.071 -2.864 1.00 86.81 772 THR A O 1
ATOM 6008 N N . ASN A 1 773 ? 10.945 14.705 -3.454 1.00 83.88 773 ASN A N 1
ATOM 6009 C CA . ASN A 1 773 ? 11.292 15.468 -4.647 1.00 83.88 773 ASN A CA 1
ATOM 6010 C C . ASN A 1 773 ? 10.915 16.960 -4.526 1.00 83.88 773 ASN A C 1
ATOM 6012 O O . ASN A 1 773 ? 10.290 17.535 -5.417 1.00 83.88 773 ASN A O 1
ATOM 6016 N N . GLY A 1 774 ? 11.348 17.608 -3.443 1.00 83.69 774 GLY A N 1
ATOM 6017 C CA . GLY A 1 774 ? 11.145 19.044 -3.218 1.00 83.69 774 GLY A CA 1
ATOM 6018 C C . GLY A 1 774 ? 9.770 19.372 -2.631 1.00 83.69 774 GLY A C 1
ATOM 6019 O O . GLY A 1 774 ? 9.216 18.581 -1.877 1.00 83.69 774 GLY A O 1
ATOM 6020 N N . MET A 1 775 ? 9.235 20.560 -2.943 1.00 89.31 775 MET A N 1
ATOM 6021 C CA . MET A 1 775 ? 7.890 20.943 -2.494 1.00 89.31 775 MET A CA 1
ATOM 6022 C C . MET A 1 775 ? 6.849 20.003 -3.107 1.00 89.31 775 MET A C 1
ATOM 6024 O O . MET A 1 775 ? 6.833 19.790 -4.322 1.00 89.31 775 MET A O 1
ATOM 6028 N N . ALA A 1 776 ? 5.994 19.448 -2.256 1.00 95.06 776 ALA A N 1
ATOM 6029 C CA . ALA A 1 776 ? 4.962 18.501 -2.632 1.00 95.06 776 ALA A CA 1
ATOM 6030 C C . ALA A 1 776 ? 3.615 18.931 -2.058 1.00 95.06 776 ALA A C 1
ATOM 6032 O O . ALA A 1 776 ? 3.548 19.449 -0.943 1.00 95.06 776 ALA A O 1
ATOM 6033 N N . TYR A 1 777 ? 2.571 18.698 -2.839 1.00 97.75 777 TYR A N 1
ATOM 6034 C CA . TYR A 1 777 ? 1.187 18.797 -2.412 1.00 97.75 777 TYR A CA 1
ATOM 6035 C C . TYR A 1 777 ? 0.740 17.494 -1.747 1.00 97.75 777 TYR A C 1
ATOM 6037 O O . TYR A 1 777 ? 1.259 16.413 -2.032 1.00 97.75 777 TYR A O 1
ATOM 6045 N N . ASN A 1 778 ? -0.256 17.592 -0.883 1.00 97.00 778 ASN A N 1
ATOM 6046 C CA . ASN A 1 778 ? -0.957 16.463 -0.309 1.00 97.00 778 ASN A CA 1
ATOM 6047 C C . ASN A 1 778 ? -2.114 16.048 -1.221 1.00 97.00 778 ASN A C 1
ATOM 6049 O O . ASN A 1 778 ? -2.899 16.875 -1.693 1.00 97.00 778 ASN A O 1
ATOM 6053 N N . MET A 1 779 ? -2.255 14.744 -1.433 1.00 97.38 779 MET A N 1
ATOM 6054 C CA . MET A 1 779 ? -3.420 14.164 -2.087 1.00 97.38 779 MET A CA 1
ATOM 6055 C C . MET A 1 779 ? -3.730 12.807 -1.462 1.00 97.38 779 MET A C 1
ATOM 6057 O O . MET A 1 779 ? -2.912 11.887 -1.496 1.00 97.38 779 MET A O 1
ATOM 6061 N N . ILE A 1 780 ? -4.916 12.704 -0.873 1.00 97.75 780 ILE A N 1
ATOM 6062 C CA . ILE A 1 780 ? -5.416 11.500 -0.217 1.00 97.75 780 ILE A CA 1
ATOM 6063 C C . ILE A 1 780 ? -6.779 11.182 -0.816 1.00 97.75 780 ILE A C 1
ATOM 6065 O O . ILE A 1 780 ? -7.692 12.007 -0.752 1.00 97.75 780 ILE A O 1
ATOM 6069 N N . LEU A 1 781 ? -6.913 9.990 -1.386 1.00 97.06 781 LEU A N 1
ATOM 6070 C CA . LEU A 1 781 ? -8.175 9.461 -1.884 1.00 97.06 781 LEU A CA 1
ATOM 6071 C C . LEU A 1 781 ? -8.674 8.450 -0.856 1.00 97.06 781 LEU A C 1
ATOM 6073 O O . LEU A 1 781 ? -8.005 7.444 -0.618 1.00 97.06 781 LEU A O 1
ATOM 6077 N N . LYS A 1 782 ? -9.808 8.735 -0.219 1.00 97.94 782 LYS A N 1
ATOM 6078 C CA . LYS A 1 782 ? -10.460 7.814 0.711 1.00 97.94 782 LYS A CA 1
ATOM 6079 C C . LYS A 1 782 ? -11.702 7.226 0.067 1.00 97.94 782 LYS A C 1
ATOM 6081 O O . LYS A 1 782 ? -12.510 7.962 -0.504 1.00 97.94 782 LYS A O 1
ATOM 6086 N N . ARG A 1 783 ? -11.858 5.917 0.206 1.00 97.81 783 ARG A N 1
ATOM 6087 C CA . ARG A 1 783 ? -13.034 5.163 -0.202 1.00 97.81 783 ARG A CA 1
ATOM 6088 C C . ARG A 1 783 ? -13.600 4.435 1.008 1.00 97.81 783 ARG A C 1
ATOM 6090 O O . ARG A 1 783 ? -12.851 3.790 1.731 1.00 97.81 783 ARG A O 1
ATOM 6097 N N . TYR A 1 784 ? -14.906 4.527 1.205 1.00 98.50 784 TYR A N 1
ATOM 6098 C CA . TYR A 1 784 ? -15.630 3.740 2.199 1.00 98.50 784 TYR A CA 1
ATOM 6099 C C . TYR A 1 784 ? -16.573 2.800 1.463 1.00 98.50 784 TYR A C 1
ATOM 6101 O O . TYR A 1 784 ? -17.462 3.260 0.747 1.00 98.50 784 TYR A O 1
ATOM 6109 N N . MET A 1 785 ? -16.340 1.501 1.590 1.00 98.62 785 MET A N 1
ATOM 6110 C CA . MET A 1 785 ? -17.114 0.451 0.941 1.00 98.62 785 MET A CA 1
ATOM 6111 C C . MET A 1 785 ? -18.013 -0.205 1.983 1.00 98.62 785 MET A C 1
ATOM 6113 O O . MET A 1 785 ? -17.519 -0.766 2.957 1.00 98.62 785 MET A O 1
ATOM 6117 N N . TYR A 1 786 ? -19.324 -0.123 1.786 1.00 98.69 786 TYR A N 1
ATOM 6118 C CA . TYR A 1 786 ? -20.332 -0.719 2.657 1.00 98.69 786 TYR A CA 1
ATOM 6119 C C . TYR A 1 786 ? -20.977 -1.901 1.942 1.00 98.69 786 TYR A C 1
ATOM 6121 O O . TYR A 1 786 ? -21.423 -1.775 0.796 1.00 98.69 786 TYR A O 1
ATOM 6129 N N . PHE A 1 787 ? -21.030 -3.039 2.630 1.00 98.56 787 PHE A N 1
ATOM 6130 C CA . PHE A 1 787 ? -21.580 -4.282 2.102 1.00 98.56 787 PHE A CA 1
ATOM 6131 C C . PHE A 1 787 ? -22.996 -4.466 2.639 1.00 98.56 787 PHE A C 1
ATOM 6133 O O . PHE A 1 787 ? -23.196 -4.685 3.838 1.00 98.56 787 PHE A O 1
ATOM 6140 N N . GLU A 1 788 ? -23.981 -4.345 1.755 1.00 98.44 788 GLU A N 1
ATOM 6141 C CA . GLU A 1 788 ? -25.392 -4.269 2.110 1.00 98.44 788 GLU A CA 1
ATOM 6142 C C . GLU A 1 788 ? -26.258 -5.390 1.543 1.00 98.44 788 GLU A C 1
ATOM 6144 O O . GLU A 1 788 ? -25.882 -6.127 0.630 1.00 98.44 788 GLU A O 1
ATOM 6149 N N . ASN A 1 789 ? -27.447 -5.516 2.139 1.00 98.31 789 ASN A N 1
ATOM 6150 C CA . ASN A 1 789 ? -28.490 -6.425 1.673 1.00 98.31 789 ASN A CA 1
ATOM 6151 C C . ASN A 1 789 ? -28.825 -6.190 0.187 1.00 98.31 789 ASN A C 1
ATOM 6153 O O . ASN A 1 789 ? -28.655 -5.071 -0.308 1.00 98.31 789 ASN A O 1
ATOM 6157 N N . PRO A 1 790 ? -29.385 -7.200 -0.507 1.00 98.69 790 PRO A N 1
ATOM 6158 C CA . PRO A 1 790 ? -29.894 -7.029 -1.861 1.00 98.69 790 PRO A CA 1
ATOM 6159 C C . PRO A 1 790 ? -30.840 -5.839 -1.986 1.00 98.69 790 PRO A C 1
ATOM 6161 O O . PRO A 1 790 ? -31.687 -5.618 -1.116 1.00 98.69 790 PRO A O 1
ATOM 6164 N N . TRP A 1 791 ? -30.719 -5.114 -3.097 1.00 97.50 791 TRP A N 1
ATOM 6165 C CA . TRP A 1 791 ? -31.586 -3.979 -3.431 1.00 97.50 791 TRP A CA 1
ATOM 6166 C C . TRP A 1 791 ? -31.590 -2.859 -2.378 1.00 97.50 791 TRP A C 1
ATOM 6168 O O . TRP A 1 791 ? -32.625 -2.237 -2.124 1.00 97.50 791 TRP A O 1
ATOM 6178 N N . TYR A 1 792 ? -30.433 -2.587 -1.765 1.00 98.31 792 TYR A N 1
ATOM 6179 C CA . TYR A 1 792 ? -30.267 -1.428 -0.887 1.00 98.31 792 TYR A CA 1
ATOM 6180 C C . TYR A 1 792 ? -30.643 -0.124 -1.606 1.00 98.31 792 TYR A C 1
ATOM 6182 O O . TYR A 1 792 ? -30.427 0.018 -2.811 1.00 98.31 792 TYR A O 1
ATOM 6190 N N . SER A 1 793 ? -31.242 0.824 -0.883 1.00 98.00 793 SER A N 1
ATOM 6191 C CA . SER A 1 793 ? -31.818 2.018 -1.502 1.00 98.00 793 SER A CA 1
ATOM 6192 C C . SER A 1 793 ? -30.782 3.108 -1.774 1.00 98.00 793 SER A C 1
ATOM 6194 O O . SER A 1 793 ? -29.801 3.272 -1.043 1.00 98.00 793 SER A O 1
ATOM 6196 N N . THR A 1 794 ? -31.046 3.932 -2.790 1.00 97.94 794 THR A N 1
ATOM 6197 C CA . THR A 1 794 ? -30.241 5.125 -3.089 1.00 97.94 794 THR A CA 1
ATOM 6198 C C . THR A 1 794 ? -30.270 6.138 -1.946 1.00 97.94 794 THR A C 1
ATOM 6200 O O . THR A 1 794 ? -29.263 6.782 -1.671 1.00 97.94 794 THR A O 1
ATOM 6203 N N . GLU A 1 795 ? -31.383 6.242 -1.212 1.00 98.00 795 GLU A N 1
ATOM 6204 C CA . GLU A 1 795 ? -31.458 7.061 0.001 1.00 98.00 795 GLU A CA 1
ATOM 6205 C C . GLU A 1 795 ? -30.503 6.544 1.080 1.00 98.00 795 GLU A C 1
ATOM 6207 O O . GLU A 1 795 ? -29.871 7.344 1.765 1.00 98.00 795 GLU A O 1
ATOM 6212 N N . GLY A 1 796 ? -30.363 5.223 1.221 1.00 97.75 796 GLY A N 1
ATOM 6213 C CA . GLY A 1 796 ? -29.401 4.610 2.134 1.00 97.75 796 GLY A CA 1
ATOM 6214 C C . GLY A 1 796 ? -27.955 4.909 1.733 1.00 97.75 796 GLY A C 1
ATOM 6215 O O . GLY A 1 796 ? -27.144 5.261 2.590 1.00 97.75 796 GLY A O 1
ATOM 6216 N N . ALA A 1 797 ? -27.635 4.843 0.437 1.00 98.12 797 ALA A N 1
ATOM 6217 C CA . ALA A 1 797 ? -26.317 5.225 -0.074 1.00 98.12 797 ALA A CA 1
ATOM 6218 C C . ALA A 1 797 ? -26.005 6.715 0.175 1.00 98.12 797 ALA A C 1
ATOM 6220 O O . ALA A 1 797 ? -24.908 7.069 0.615 1.00 98.12 797 ALA A O 1
ATOM 6221 N N . GLU A 1 798 ? -26.997 7.593 -0.008 1.00 98.00 798 GLU A N 1
ATOM 6222 C CA . GLU A 1 798 ? -26.900 9.009 0.362 1.00 98.00 798 GLU A CA 1
ATOM 6223 C C . GLU A 1 798 ? -26.665 9.199 1.862 1.00 98.00 798 GLU A C 1
ATOM 6225 O O . GLU A 1 798 ? -25.847 10.039 2.245 1.00 98.00 798 GLU A O 1
ATOM 6230 N N . GLN A 1 799 ? -27.327 8.410 2.716 1.00 97.56 799 GLN A N 1
ATOM 6231 C CA . GLN A 1 799 ? -27.080 8.449 4.158 1.00 97.56 799 GLN A CA 1
ATOM 6232 C C . GLN A 1 799 ? -25.640 8.062 4.502 1.00 97.56 799 GLN A C 1
ATOM 6234 O O . GLN A 1 799 ? -25.027 8.772 5.295 1.00 97.56 799 GLN A O 1
ATOM 6239 N N . TYR A 1 800 ? -25.054 7.031 3.883 1.00 98.12 800 TYR A N 1
ATOM 6240 C CA . TYR A 1 800 ? -23.634 6.713 4.101 1.00 98.12 800 TYR A CA 1
ATOM 6241 C C . TYR A 1 800 ? -22.707 7.852 3.674 1.00 98.12 800 TYR A C 1
ATOM 6243 O O . TYR A 1 800 ? -21.764 8.183 4.393 1.00 98.12 800 TYR A O 1
ATOM 6251 N N . SER A 1 801 ? -23.008 8.516 2.555 1.00 97.56 801 SER A N 1
ATOM 6252 C CA . SER A 1 801 ? -22.251 9.694 2.114 1.00 97.56 801 SER A CA 1
ATOM 6253 C C . SER A 1 801 ? -22.330 10.855 3.115 1.00 97.56 801 SER A C 1
ATOM 6255 O O . SER A 1 801 ? -21.330 11.524 3.382 1.00 97.56 801 SER A O 1
ATOM 6257 N N . LEU A 1 802 ? -23.503 11.090 3.712 1.00 97.00 802 LEU A N 1
ATOM 6258 C CA . LEU A 1 802 ? -23.672 12.095 4.765 1.00 97.00 802 LEU A CA 1
ATOM 6259 C C . LEU A 1 802 ? -22.934 11.697 6.049 1.00 97.00 802 LEU A C 1
ATOM 6261 O O . LEU A 1 802 ? -22.241 12.527 6.638 1.00 97.00 802 LEU A O 1
ATOM 6265 N N . GLN A 1 803 ? -23.048 10.438 6.467 1.00 96.25 803 GLN A N 1
ATOM 6266 C CA . GLN A 1 803 ? -22.396 9.889 7.657 1.00 96.25 803 GLN A CA 1
ATOM 6267 C C . GLN A 1 803 ? -20.869 9.970 7.562 1.00 96.25 803 GLN A C 1
ATOM 6269 O O . GLN A 1 803 ? -20.216 10.368 8.528 1.00 96.25 803 GLN A O 1
ATOM 6274 N N . SER A 1 804 ? -20.284 9.676 6.399 1.00 94.75 804 SER A N 1
ATOM 6275 C CA . SER A 1 804 ? -18.831 9.750 6.205 1.00 94.75 804 SER A CA 1
ATOM 6276 C C . SER A 1 804 ? -18.286 11.184 6.248 1.00 94.75 804 SER A C 1
ATOM 6278 O O . SER A 1 804 ? -17.116 11.393 6.563 1.00 94.75 804 SER A O 1
ATOM 6280 N N . GLN A 1 805 ? -19.115 12.177 5.911 1.00 94.12 805 GLN A N 1
ATOM 6281 C CA . GLN A 1 805 ? -18.776 13.605 5.980 1.00 94.12 805 GLN A CA 1
ATOM 6282 C C . GLN A 1 805 ? -18.994 14.193 7.380 1.00 94.12 805 GLN A C 1
ATOM 6284 O O . GLN A 1 805 ? -18.468 15.262 7.682 1.00 94.12 805 GLN A O 1
ATOM 6289 N N . ASN A 1 806 ? -19.750 13.499 8.231 1.00 95.94 806 ASN A N 1
ATOM 6290 C CA . ASN A 1 806 ? -20.098 13.921 9.584 1.00 95.94 806 ASN A CA 1
ATOM 6291 C C . ASN A 1 806 ? -19.739 12.793 10.569 1.00 95.94 806 ASN A C 1
ATOM 6293 O O . ASN A 1 806 ? -20.633 12.086 11.048 1.00 95.94 806 ASN A O 1
ATOM 6297 N N . PRO A 1 807 ? -18.436 12.559 10.830 1.00 94.75 807 PRO A N 1
ATOM 6298 C CA . PRO A 1 807 ? -18.001 11.535 11.776 1.00 94.75 807 PRO A CA 1
ATOM 6299 C C . PRO A 1 807 ? -18.523 11.831 13.187 1.00 94.75 807 PRO A C 1
ATOM 6301 O O . PRO A 1 807 ? -18.863 12.970 13.508 1.00 94.75 807 PRO A O 1
ATOM 6304 N N . PHE A 1 808 ? -18.570 10.807 14.041 1.00 96.12 808 PHE A N 1
ATOM 6305 C CA . PHE A 1 808 ? -18.989 10.972 15.430 1.00 96.12 808 PHE A CA 1
ATOM 6306 C C . PHE A 1 808 ? -18.186 12.052 16.160 1.00 96.12 808 PHE A C 1
ATOM 6308 O O . PHE A 1 808 ? -16.970 12.168 16.004 1.00 96.12 808 PHE A O 1
ATOM 6315 N N . HIS A 1 809 ? -18.869 12.805 17.017 1.00 95.88 809 HIS A N 1
ATOM 6316 C CA . HIS A 1 809 ? -18.226 13.684 17.982 1.00 95.88 809 HIS A CA 1
ATOM 6317 C C . HIS A 1 809 ? -17.837 12.871 19.214 1.00 95.88 809 HIS A C 1
ATOM 6319 O O . HIS A 1 809 ? -18.691 12.230 19.837 1.00 95.88 809 HIS A O 1
ATOM 6325 N N . ILE A 1 810 ? -16.553 12.919 19.561 1.00 96.44 810 ILE A N 1
ATOM 6326 C CA . ILE A 1 810 ? -15.965 12.128 20.638 1.00 96.44 810 ILE A CA 1
ATOM 6327 C C . ILE A 1 810 ? -15.457 13.070 21.726 1.00 96.44 810 ILE A C 1
ATOM 6329 O O . ILE A 1 810 ? -14.674 13.979 21.455 1.00 96.44 810 ILE A O 1
ATOM 6333 N N . THR A 1 811 ? -15.882 12.825 22.963 1.00 95.31 811 THR A N 1
ATOM 6334 C CA . THR A 1 811 ? -15.369 13.506 24.154 1.00 95.31 811 THR A CA 1
ATOM 6335 C C . THR A 1 811 ? -14.716 12.482 25.063 1.00 95.31 811 THR A C 1
ATOM 6337 O O . THR A 1 811 ? -15.353 11.516 25.484 1.00 95.31 811 THR A O 1
ATOM 6340 N N . VAL A 1 812 ? -13.452 12.716 25.397 1.00 95.50 812 VAL A N 1
ATOM 6341 C CA . VAL A 1 812 ? -12.672 11.853 26.281 1.00 95.50 812 VAL A CA 1
ATOM 6342 C C . VAL A 1 812 ? -12.456 12.554 27.620 1.00 95.50 812 VAL A C 1
ATOM 6344 O O . VAL A 1 812 ? -12.124 13.737 27.668 1.00 95.50 812 VAL A O 1
ATOM 6347 N N . SER A 1 813 ? -12.666 11.838 28.723 1.00 93.69 813 SER A N 1
ATOM 6348 C CA . SER A 1 813 ? -12.454 12.358 30.079 1.00 93.69 813 SER A CA 1
ATOM 6349 C C . SER A 1 813 ? -11.944 11.260 31.014 1.00 93.69 813 SER A C 1
ATOM 6351 O O . SER A 1 813 ? -12.358 10.112 30.838 1.00 93.69 813 SER A O 1
ATOM 6353 N N . PRO A 1 814 ? -11.141 11.576 32.046 1.00 92.69 814 PRO A N 1
ATOM 6354 C CA . PRO A 1 814 ? -10.824 10.619 33.101 1.00 92.69 814 PRO A CA 1
ATOM 6355 C C . PRO A 1 814 ? -12.090 10.010 33.722 1.00 92.69 814 PRO A C 1
ATOM 6357 O O . PRO A 1 814 ? -13.106 10.687 33.893 1.00 92.69 814 PRO A O 1
ATOM 6360 N N . TYR A 1 815 ? -12.020 8.729 34.066 1.00 90.19 815 TYR A N 1
ATOM 6361 C CA . TYR A 1 815 ? -13.045 7.991 34.792 1.00 90.19 815 TYR A CA 1
ATOM 6362 C C . TYR A 1 815 ? -12.429 7.475 36.092 1.00 90.19 815 TYR A C 1
ATOM 6364 O O . TYR A 1 815 ? -11.527 6.647 36.074 1.00 90.19 815 TYR A O 1
ATOM 6372 N N . GLY A 1 816 ? -12.864 8.016 37.225 1.00 81.12 816 GLY A N 1
ATOM 6373 C CA . GLY A 1 816 ? -12.237 7.755 38.516 1.00 81.12 816 GLY A CA 1
ATOM 6374 C C . GLY A 1 816 ? -12.896 8.555 39.629 1.00 81.12 816 GLY A C 1
ATOM 6375 O O . GLY A 1 816 ? -13.568 9.556 39.375 1.00 81.12 816 GLY A O 1
ATOM 6376 N N . ASN A 1 817 ? -12.692 8.134 40.875 1.00 60.62 817 ASN A N 1
ATOM 6377 C CA . ASN A 1 817 ? -13.048 8.955 42.028 1.00 60.62 817 ASN A CA 1
ATOM 6378 C C . ASN A 1 817 ? -12.140 10.199 42.022 1.00 60.62 817 ASN A C 1
ATOM 6380 O O . ASN A 1 817 ? -10.921 10.051 42.036 1.00 60.62 817 ASN A O 1
ATOM 6384 N N . ASN A 1 818 ? -12.714 11.407 42.000 1.00 44.62 818 ASN A N 1
ATOM 6385 C CA . ASN A 1 818 ? -12.005 12.703 41.954 1.00 44.62 818 ASN A CA 1
ATOM 6386 C C . ASN A 1 818 ? -11.212 13.027 43.250 1.00 44.62 818 ASN A C 1
ATOM 6388 O O . ASN A 1 818 ? -11.305 14.130 43.783 1.00 44.62 818 ASN A O 1
ATOM 6392 N N . GLY A 1 819 ? -10.470 12.065 43.799 1.00 41.72 819 GLY A N 1
ATOM 6393 C CA . GLY A 1 819 ? -9.743 12.157 45.064 1.00 41.72 819 GLY A CA 1
ATOM 6394 C C . GLY A 1 819 ? -8.256 11.816 44.957 1.00 41.72 819 GLY A C 1
ATOM 6395 O O . GLY A 1 819 ? -7.734 11.216 45.896 1.00 41.72 819 GLY A O 1
ATOM 6396 N N . TYR A 1 820 ? -7.606 12.161 43.840 1.00 32.03 820 TYR A N 1
ATOM 6397 C CA . TYR A 1 820 ? -6.140 12.209 43.749 1.00 32.03 820 TYR A CA 1
ATOM 6398 C C . TYR A 1 820 ? -5.613 13.603 44.078 1.00 32.03 820 TYR A C 1
ATOM 6400 O O . TYR A 1 820 ? -6.166 14.584 43.526 1.00 32.03 820 TYR A O 1
#

Foldseek 3Di:
DVLLLVVCPVVLVLVVVLVVVVVPPFDDDDDDDDDDDDDDDDDDDPPLVVLLQPPCVVSQVVVVVVCVVCQVVLFVQLDDPQWPGKHWADWDADSPVQKIKIKMWTWGWDQDVNRTDIAIFIWMWIKGWDADPVRQDIKIFTQATDPGDGPPDDPVVSVVVRVVCRVRRRPDIDDPPDDDPPDDDGPDPVVVQVVVQVVSQVSQQVRWDWDAFPFFIKTKHFPGKHFPDADPVFQWTKIKTFIKIWTAGPVRDIDIRGSQWMFIFIWRWDADPPRRTDTLRPDPPGATPDHAQLSGQSSVVVSVVVCCVPQNPVNVCVSPHDDDDDDDDDDDDDDDDDDDDDDDDDDDDDPDDDDDDDDPDFFQWAPADPQQDKDKDFLQQVVQQWFAQQFQKWKWADDVHTATAAKHKFAKDFAWPCQQLVHDPVNQSSLSSSVFDTGTDIDTADCLGSSHGDPRRIRDGGIIMMDTSNRFTTDDPDFDDDPQFDPGWKKKKKWDFPVDNSRIGIMIMTGGPPPDGNLSPAALKDKDWAFPQDRQVVGPNQQADQRFTFIKMDGQAKIWTAGGLQWTAFIAGNPDQAPRDTWFLTFWKDQDFLDDQWISVCCRHNGPSSFHNHKTWRDFDRGRAWTKTKMATGRQQRRFIWIWIDGNFKIKIKTWGAHAKGFKMWTWTFTDCVLFQWFKAFPQRQVTDTQHQDFDDGDKADTQWMWTFASNFIKIKGKDKDKPFPPFGKMKDWGRHQDLPPSRRQPNDGDRTGTRIIGIMRNGIDHHQHVSNPDHMTIMIMMMIGTGGGPDHPVVSVVVSVPVVRDIDMDMDIRDDPPD

Secondary structure (DSSP, 8-state):
-TTTTTTHHHHHHHHHHHHHHHHTTS----------------SS-HHHHHHTTS-HHHHHHHHHHHHHHHHHHHHHHH-BTTEEEEEEEEEEEETTTTEEEEEEEEEEEEEETTEEEEEEEEEEEEEEEEE-TTSS-EEEEEEEEEEEE-TT--HHHHHHHHHHHHHHGGG-EE---S---TT-----HHHHHHHHHHHHHHHHTT-EEEEEETTEEEEEEEEEEEEEEE-TTT-EEEEEEEEEEEEEETTS-EEEEEEEEEEEEEEEEE--TTTT-EEE-SS---EEESS-HHHHHHHHHHHHHHHHHHH-HHHHHTTS--------------------------PPP--------SS-S---S-----TT-EEEEEGGGGGGGTTS-GGGEEEEEESSSEEEE--EEE-EEEEEHHHHTT--HHHHHHHHHTTPPP-EEEEE-BTTSTTBS-SS-S--SS-EEEEEGGG-BB--SS----TTB-SS-EEEEEEE-SS-TT-EEEEEEEEB-SS--TTTT--S-EEE--BTTS-HHHH--TTS----B-EEEE-SSEEEEEEETTEEEEEEE-STT----B-EEEEEEESSTT--SS-HHHHHH-BTTTB----EEEEEEE-SS-EEEEEE--SS-TT-EEEEEE-SSEEEEEEE---S-BS-EEEEEEEPGGGTTPEEEETTEEEEEE-SSS------S--SEEEEEETTEEEEEEEEEEE-STT---EEEEEEE--TT-TTS---SS-S-EEEEEEEEE-S-B----GGGSS---EEEEEEEEEE-TT--HHHHHHHHHHHHSPPEEEEEEES-S--

Radius of gyration: 43.06 Å; chains: 1; bounding box: 132×70×107 Å

Organism: NCBI:txid1195236

pLDDT: mean 77.21, std 23.67, range [21.06, 98.94]